Protein AF-0000000066033366 (afdb_homodimer)

Organism: Dictyostelium discoideum (NCBI:txid44689)

Structure (mmCIF, N/CA/C/O backbone):
data_AF-0000000066033366-model_v1
#
loop_
_entity.id
_entity.type
_entity.pdbx_description
1 polymer 'Probable NADH dehydrogenase'
#
loop_
_atom_site.group_PDB
_atom_site.id
_atom_site.type_symbol
_atom_site.label_atom_id
_atom_site.label_alt_id
_atom_site.label_comp_id
_atom_site.label_asym_id
_atom_site.label_entity_id
_atom_site.label_seq_id
_atom_site.pdbx_PDB_ins_code
_atom_site.Cartn_x
_atom_site.Cartn_y
_atom_site.Cartn_z
_atom_site.occupancy
_atom_site.B_iso_or_equiv
_atom_site.auth_seq_id
_atom_site.auth_comp_id
_atom_site.auth_asym_id
_atom_site.auth_atom_id
_atom_site.pdbx_PDB_model_num
ATOM 1 N N . MET A 1 1 ? -33.656 2.701 -16.516 1 27.8 1 MET A N 1
ATOM 2 C CA . MET A 1 1 ? -33.656 1.244 -16.594 1 27.8 1 MET A CA 1
ATOM 3 C C . MET A 1 1 ? -32.719 0.767 -17.719 1 27.8 1 MET A C 1
ATOM 5 O O . MET A 1 1 ? -32.031 -0.245 -17.562 1 27.8 1 MET A O 1
ATOM 9 N N . GLY A 1 2 ? -32.719 1.562 -18.812 1 31.2 2 GLY A N 1
ATOM 10 C CA . GLY A 1 2 ? -32.094 1.207 -20.078 1 31.2 2 GLY A CA 1
ATOM 11 C C . GLY A 1 2 ? -30.578 1.341 -20.062 1 31.2 2 GLY A C 1
ATOM 12 O O . GLY A 1 2 ? -29.859 0.502 -20.609 1 31.2 2 GLY A O 1
ATOM 13 N N . LEU A 1 3 ? -30.109 2.482 -19.453 1 29 3 LEU A N 1
ATOM 14 C CA . LEU A 1 3 ? -28.688 2.742 -19.562 1 29 3 LEU A CA 1
ATOM 15 C C . LEU A 1 3 ? -27.891 1.875 -18.578 1 29 3 LEU A C 1
ATOM 17 O O . LEU A 1 3 ? -26.703 1.666 -18.766 1 29 3 LEU A O 1
ATOM 21 N N . LYS A 1 4 ? -28.438 1.507 -17.406 1 32.84 4 LYS A N 1
ATOM 22 C CA . LYS A 1 4 ? -27.797 0.606 -16.453 1 32.84 4 LYS A CA 1
ATOM 23 C C . LYS A 1 4 ? -27.469 -0.74 -17.094 1 32.84 4 LYS A C 1
ATOM 25 O O . LYS A 1 4 ? -26.406 -1.315 -16.844 1 32.84 4 LYS A O 1
ATOM 30 N N . ASN A 1 5 ? -28.469 -1.211 -17.891 1 34.91 5 ASN A N 1
ATOM 31 C CA . ASN A 1 5 ? -28.297 -2.461 -18.625 1 34.91 5 ASN A CA 1
ATOM 32 C C . ASN A 1 5 ? -27.188 -2.346 -19.672 1 34.91 5 ASN A C 1
ATOM 34 O O . ASN A 1 5 ? -26.547 -3.342 -20.016 1 34.91 5 ASN A O 1
ATOM 38 N N . LEU A 1 6 ? -27.016 -1.072 -20.125 1 34.34 6 LEU A N 1
ATOM 39 C CA . LEU A 1 6 ? -26.031 -0.944 -21.188 1 34.34 6 LEU A CA 1
ATOM 40 C C . LEU A 1 6 ? -24.609 -1.024 -20.625 1 34.34 6 LEU A C 1
ATOM 42 O O . LEU A 1 6 ? -23.734 -1.661 -21.234 1 34.34 6 LEU A O 1
ATOM 46 N N . ILE A 1 7 ? -24.359 -0.385 -19.469 1 34.12 7 ILE A N 1
ATOM 47 C CA . ILE A 1 7 ? -23.016 -0.358 -18.906 1 34.12 7 ILE A CA 1
ATOM 48 C C . ILE A 1 7 ? -22.688 -1.713 -18.281 1 34.12 7 ILE A C 1
ATOM 50 O O . ILE A 1 7 ? -21.578 -2.232 -18.469 1 34.12 7 ILE A O 1
ATOM 54 N N . ILE A 1 8 ? -23.578 -2.348 -17.594 1 35.66 8 ILE A N 1
ATOM 55 C CA . ILE A 1 8 ? -23.391 -3.715 -17.125 1 35.66 8 ILE A CA 1
ATOM 56 C C . ILE A 1 8 ? -23.234 -4.652 -18.312 1 35.66 8 ILE A C 1
ATOM 58 O O . ILE A 1 8 ? -22.375 -5.539 -18.312 1 35.66 8 ILE A O 1
ATOM 62 N N . ARG A 1 9 ? -23.953 -4.508 -19.422 1 36.94 9 ARG A N 1
ATOM 63 C CA . ARG A 1 9 ? -23.875 -5.258 -20.672 1 36.94 9 ARG A CA 1
ATOM 64 C C . ARG A 1 9 ? -22.562 -4.961 -21.391 1 36.94 9 ARG A C 1
ATOM 66 O O . ARG A 1 9 ? -21.984 -5.848 -22.031 1 36.94 9 ARG A O 1
ATOM 73 N N . GLY A 1 10 ? -22.125 -3.695 -21.297 1 33.28 10 GLY A N 1
ATOM 74 C CA . GLY A 1 10 ? -20.859 -3.369 -21.922 1 33.28 10 GLY A CA 1
ATOM 75 C C . GLY A 1 10 ? -19.672 -3.979 -21.203 1 33.28 10 GLY A C 1
ATOM 76 O O . GLY A 1 10 ? -18.734 -4.461 -21.844 1 33.28 10 GLY A O 1
ATOM 77 N N . ARG A 1 11 ? -19.609 -3.932 -19.906 1 36.16 11 ARG A N 1
ATOM 78 C CA . ARG A 1 11 ? -18.562 -4.625 -19.156 1 36.16 11 ARG A CA 1
ATOM 79 C C . ARG A 1 11 ? -18.641 -6.133 -19.375 1 36.16 11 ARG A C 1
ATOM 81 O O . ARG A 1 11 ? -17.609 -6.797 -19.547 1 36.16 11 ARG A O 1
ATOM 88 N N . ASN A 1 12 ? -19.859 -6.672 -19.281 1 35.44 12 ASN A N 1
ATOM 89 C CA . ASN A 1 12 ? -20.094 -8.047 -19.719 1 35.44 12 ASN A CA 1
ATOM 90 C C . ASN A 1 12 ? -19.828 -8.211 -21.219 1 35.44 12 ASN A C 1
ATOM 92 O O . ASN A 1 12 ? -19.422 -9.289 -21.656 1 35.44 12 ASN A O 1
ATOM 96 N N . TYR A 1 13 ? -20.172 -7.242 -22.047 1 33.5 13 TYR A N 1
ATOM 97 C CA . TYR A 1 13 ? -19.984 -7.344 -23.5 1 33.5 13 TYR A CA 1
ATOM 98 C C . TYR A 1 13 ? -18.5 -7.395 -23.844 1 33.5 13 TYR A C 1
ATOM 100 O O . TYR A 1 13 ? -18.078 -8.195 -24.688 1 33.5 13 TYR A O 1
ATOM 108 N N . ILE A 1 14 ? -17.656 -6.496 -23.312 1 34.25 14 ILE A N 1
ATOM 109 C CA . ILE A 1 14 ? -16.234 -6.625 -23.641 1 34.25 14 ILE A CA 1
ATOM 110 C C . ILE A 1 14 ? -15.672 -7.898 -23.016 1 34.25 14 ILE A C 1
ATOM 112 O O . ILE A 1 14 ? -14.953 -8.656 -23.672 1 34.25 14 ILE A O 1
ATOM 116 N N . SER A 1 15 ? -15.984 -8.164 -21.812 1 33.09 15 SER A N 1
ATOM 117 C CA . SER A 1 15 ? -15.648 -9.461 -21.234 1 33.09 15 SER A CA 1
ATOM 118 C C . SER A 1 15 ? -16.531 -10.57 -21.812 1 33.09 15 SER A C 1
ATOM 120 O O . SER A 1 15 ? -16.047 -11.648 -22.141 1 33.09 15 SER A O 1
ATOM 122 N N . ASP A 1 16 ? -17.828 -10.328 -22.031 1 33.91 16 ASP A N 1
ATOM 123 C CA . ASP A 1 16 ? -18.75 -11.305 -22.594 1 33.91 16 ASP A CA 1
ATOM 124 C C . ASP A 1 16 ? -18.438 -11.555 -24.078 1 33.91 16 ASP A C 1
ATOM 126 O O . ASP A 1 16 ? -18.594 -12.672 -24.562 1 33.91 16 ASP A O 1
ATOM 130 N N . HIS A 1 17 ? -18.359 -10.531 -24.938 1 34.75 17 HIS A N 1
ATOM 131 C CA . HIS A 1 17 ? -18.109 -10.867 -26.328 1 34.75 17 HIS A CA 1
ATOM 132 C C . HIS A 1 17 ? -16.891 -11.758 -26.484 1 34.75 17 HIS A C 1
ATOM 134 O O . HIS A 1 17 ? -16.828 -12.602 -27.391 1 34.75 17 HIS A O 1
ATOM 140 N N . LEU A 1 18 ? -15.828 -11.516 -25.703 1 32.66 18 LEU A N 1
ATOM 141 C CA . LEU A 1 18 ? -14.75 -12.492 -25.797 1 32.66 18 LEU A CA 1
ATOM 142 C C . LEU A 1 18 ? -15.109 -13.773 -25.047 1 32.66 18 LEU A C 1
ATOM 144 O O . LEU A 1 18 ? -14.836 -14.875 -25.547 1 32.66 18 LEU A O 1
ATOM 148 N N . THR A 1 19 ? -15.844 -13.586 -23.859 1 33.22 19 THR A N 1
ATOM 149 C CA . THR A 1 19 ? -16.016 -14.781 -23.031 1 33.22 19 THR A CA 1
ATOM 150 C C . THR A 1 19 ? -17.391 -15.391 -23.25 1 33.22 19 THR A C 1
ATOM 152 O O . THR A 1 19 ? -17.594 -16.578 -22.969 1 33.22 19 THR A O 1
ATOM 155 N N . LYS A 1 20 ? -18.453 -14.672 -23.688 1 38.19 20 LYS A N 1
ATOM 156 C CA . LYS A 1 20 ? -19.781 -15.266 -23.734 1 38.19 20 LYS A CA 1
ATOM 157 C C . LYS A 1 20 ? -19.891 -16.312 -24.844 1 38.19 20 LYS A C 1
ATOM 159 O O . LYS A 1 20 ? -20.531 -17.359 -24.672 1 38.19 20 LYS A O 1
ATOM 164 N N . SER A 1 21 ? -19.312 -15.828 -25.969 1 37.25 21 SER A N 1
ATOM 165 C CA . SER A 1 21 ? -19.484 -16.797 -27.047 1 37.25 21 SER A CA 1
ATOM 166 C C . SER A 1 21 ? -18.844 -18.141 -26.688 1 37.25 21 SER A C 1
ATOM 168 O O . SER A 1 21 ? -19.406 -19.188 -27 1 37.25 21 SER A O 1
ATOM 170 N N . SER A 1 22 ? -17.734 -18.062 -25.906 1 34.31 22 SER A N 1
ATOM 171 C CA . SER A 1 22 ? -17.031 -19.297 -25.641 1 34.31 22 SER A CA 1
ATOM 172 C C . SER A 1 22 ? -17.672 -20.078 -24.5 1 34.31 22 SER A C 1
ATOM 174 O O . SER A 1 22 ? -17.703 -21.312 -24.531 1 34.31 22 SER A O 1
ATOM 176 N N . LEU A 1 23 ? -18.344 -19.344 -23.578 1 33.72 23 LEU A N 1
ATOM 177 C CA . LEU A 1 23 ? -18.984 -20.031 -22.469 1 33.72 23 LEU A CA 1
ATOM 178 C C . LEU A 1 23 ? -20.266 -20.734 -22.906 1 33.72 23 LEU A C 1
ATOM 180 O O . LEU A 1 23 ? -20.516 -21.875 -22.531 1 33.72 23 LEU A O 1
ATOM 184 N N . GLU A 1 24 ? -21.203 -19.969 -23.594 1 37.03 24 GLU A N 1
ATOM 185 C CA . GLU A 1 24 ? -22.406 -20.641 -24.094 1 37.03 24 GLU A CA 1
ATOM 186 C C . GLU A 1 24 ? -22.062 -21.859 -24.938 1 37.03 24 GLU A C 1
ATOM 188 O O . GLU A 1 24 ? -22.703 -22.906 -24.828 1 37.03 24 GLU A O 1
ATOM 193 N N . LYS A 1 25 ? -20.953 -21.703 -25.641 1 42 25 LYS A N 1
ATOM 194 C CA . LYS A 1 25 ? -20.484 -22.828 -26.469 1 42 25 LYS A CA 1
ATOM 195 C C . LYS A 1 25 ? -19.906 -23.938 -25.609 1 42 25 LYS A C 1
ATOM 197 O O . LYS A 1 25 ? -20.031 -25.125 -25.938 1 42 25 LYS A O 1
ATOM 202 N N . ALA A 1 26 ? -19.391 -23.422 -24.438 1 39.75 26 ALA A N 1
ATOM 203 C CA . ALA A 1 26 ? -18.844 -24.422 -23.516 1 39.75 26 ALA A CA 1
ATOM 204 C C . ALA A 1 26 ? -19.953 -25.141 -22.766 1 39.75 26 ALA A C 1
ATOM 206 O O . ALA A 1 26 ? -19.906 -26.359 -22.578 1 39.75 26 ALA A O 1
ATOM 207 N N . ILE A 1 27 ? -20.969 -24.344 -22.25 1 43.62 27 ILE A N 1
ATOM 208 C CA . ILE A 1 27 ? -22.141 -24.938 -21.609 1 43.62 27 ILE A CA 1
ATOM 209 C C . ILE A 1 27 ? -22.859 -25.844 -22.594 1 43.62 27 ILE A C 1
ATOM 211 O O . ILE A 1 27 ? -23.234 -26.969 -22.266 1 43.62 27 ILE A O 1
ATOM 215 N N . ILE A 1 28 ? -23.109 -25.266 -23.719 1 43.34 28 ILE A N 1
ATOM 216 C CA . ILE A 1 28 ? -23.797 -26.047 -24.75 1 43.34 28 ILE A CA 1
ATOM 217 C C . ILE A 1 28 ? -22.969 -27.281 -25.094 1 43.34 28 ILE A C 1
ATOM 219 O O . ILE A 1 28 ? -23.516 -28.375 -25.25 1 43.34 28 ILE A O 1
ATOM 223 N N . ARG A 1 29 ? -21.656 -27.125 -25.094 1 40.62 29 ARG A N 1
ATOM 224 C CA . ARG A 1 29 ? -20.812 -28.297 -25.375 1 40.62 29 ARG A CA 1
ATOM 225 C C . ARG A 1 29 ? -20.859 -29.297 -24.234 1 40.62 29 ARG A C 1
ATOM 227 O O . ARG A 1 29 ? -20.859 -30.5 -24.469 1 40.62 29 ARG A O 1
ATOM 234 N N . ARG A 1 30 ? -20.969 -28.797 -23.047 1 42.28 30 ARG A N 1
ATOM 235 C CA . ARG A 1 30 ? -21.125 -29.703 -21.906 1 42.28 30 ARG A CA 1
ATOM 236 C C . ARG A 1 30 ? -22.484 -30.391 -21.938 1 42.28 30 ARG A C 1
ATOM 238 O O . ARG A 1 30 ? -22.594 -31.578 -21.594 1 42.28 30 ARG A O 1
ATOM 245 N N . GLN A 1 31 ? -23.547 -29.641 -22.109 1 41.34 31 GLN A N 1
ATOM 246 C CA . GLN A 1 31 ? -24.875 -30.234 -22.156 1 41.34 31 GLN A CA 1
ATOM 247 C C . GLN A 1 31 ? -24.969 -31.25 -23.297 1 41.34 31 GLN A C 1
ATOM 249 O O . GLN A 1 31 ? -25.688 -32.25 -23.172 1 41.34 31 GLN A O 1
ATOM 254 N N . LYS A 1 32 ? -24.562 -30.953 -24.469 1 38.38 32 LYS A N 1
ATOM 255 C CA . LYS A 1 32 ? -24.797 -31.906 -25.562 1 38.38 32 LYS A CA 1
ATOM 256 C C . LYS A 1 32 ? -24.016 -33.188 -25.312 1 38.38 32 LYS A C 1
ATOM 258 O O . LYS A 1 32 ? -24.234 -34.188 -26 1 38.38 32 LYS A O 1
ATOM 263 N N . ARG A 1 33 ? -22.688 -33.156 -24.906 1 38.88 33 ARG A N 1
ATOM 264 C CA . ARG A 1 33 ? -22.078 -34.469 -24.797 1 38.88 33 ARG A CA 1
ATOM 265 C C . ARG A 1 33 ? -22.688 -35.25 -23.625 1 38.88 33 ARG A C 1
ATOM 267 O O . ARG A 1 33 ? -22.719 -34.75 -22.5 1 38.88 33 ARG A O 1
ATOM 274 N N . GLY A 1 34 ? -23.844 -35.812 -23.562 1 37.66 34 GLY A N 1
ATOM 275 C CA . GLY A 1 34 ? -24.594 -36.781 -22.781 1 37.66 34 GLY A CA 1
ATOM 276 C C . GLY A 1 34 ? -23.781 -37.406 -21.656 1 37.66 34 GLY A C 1
ATOM 277 O O . GLY A 1 34 ? -24.344 -37.969 -20.719 1 37.66 34 GLY A O 1
ATOM 278 N N . LYS A 1 35 ? -22.672 -38.219 -21.984 1 39.47 35 LYS A N 1
ATOM 279 C CA . LYS A 1 35 ? -21.953 -38.969 -20.969 1 39.47 35 LYS A CA 1
ATOM 280 C C . LYS A 1 35 ? -21.266 -38.062 -19.984 1 39.47 35 LYS A C 1
ATOM 282 O O . LYS A 1 35 ? -20.469 -37.188 -20.375 1 39.47 35 LYS A O 1
ATOM 287 N N . VAL A 1 36 ? -21.75 -37.719 -18.844 1 43.56 36 VAL A N 1
ATOM 288 C CA . VAL A 1 36 ? -21.219 -36.969 -17.734 1 43.56 36 VAL A CA 1
ATOM 289 C C . VAL A 1 36 ? -19.75 -37.312 -17.531 1 43.56 36 VAL A C 1
ATOM 291 O O . VAL A 1 36 ? -19.422 -38.375 -16.984 1 43.56 36 VAL A O 1
ATOM 294 N N . ILE A 1 37 ? -18.875 -37.375 -18.422 1 47.97 37 ILE A N 1
ATOM 295 C CA . ILE A 1 37 ? -17.453 -37.656 -18.188 1 47.97 37 ILE A CA 1
ATOM 296 C C . ILE A 1 37 ? -16.969 -36.844 -17 1 47.97 37 ILE A C 1
ATOM 298 O O . ILE A 1 37 ? -17.125 -35.625 -16.953 1 47.97 37 ILE A O 1
ATOM 302 N N . GLU A 1 38 ? -16.906 -37.469 -15.75 1 65.62 38 GLU A N 1
ATOM 303 C CA . GLU A 1 38 ? -16.359 -36.875 -14.523 1 65.62 38 GLU A CA 1
ATOM 304 C C . GLU A 1 38 ? -15.031 -36.188 -14.781 1 65.62 38 GLU A C 1
ATOM 306 O O . GLU A 1 38 ? -14.102 -36.781 -15.32 1 65.62 38 GLU A O 1
ATOM 311 N N . ASN A 1 39 ? -14.883 -34.906 -14.734 1 84.12 39 ASN A N 1
ATOM 312 C CA . ASN A 1 39 ? -13.68 -34.094 -14.93 1 84.12 39 ASN A CA 1
ATOM 313 C C . ASN A 1 39 ? -12.547 -34.562 -14.023 1 84.12 39 ASN A C 1
ATOM 315 O O . ASN A 1 39 ? -12.781 -34.969 -12.883 1 84.12 39 ASN A O 1
ATOM 319 N N . GLU A 1 40 ? -11.359 -34.75 -14.625 1 94.12 40 GLU A N 1
ATOM 320 C CA . GLU A 1 40 ? -10.156 -35.094 -13.867 1 94.12 40 GLU A CA 1
ATOM 321 C C . GLU A 1 40 ? -9.781 -33.969 -12.906 1 94.12 40 GLU A C 1
ATOM 323 O O . GLU A 1 40 ? -9.734 -32.781 -13.289 1 94.12 40 GLU A O 1
ATOM 328 N N . LYS A 1 41 ? -9.539 -34.375 -11.664 1 97.38 41 LYS A N 1
ATOM 329 C CA . LYS A 1 41 ? -9.109 -33.406 -10.664 1 97.38 41 LYS A CA 1
ATOM 330 C C . LYS A 1 41 ? -7.66 -33 -10.891 1 97.38 41 LYS A C 1
ATOM 332 O O . LYS A 1 41 ? -6.742 -33.812 -10.742 1 97.38 41 LYS A O 1
ATOM 337 N N . LEU A 1 42 ? -7.52 -31.766 -11.258 1 98.25 42 LEU A N 1
ATOM 338 C CA . LEU A 1 42 ? -6.195 -31.203 -11.492 1 98.25 42 LEU A CA 1
ATOM 339 C C . LEU A 1 42 ? -5.848 -30.172 -10.422 1 98.25 42 LEU A C 1
ATOM 341 O O . LEU A 1 42 ? -6.531 -29.156 -10.297 1 98.25 42 LEU A O 1
ATOM 345 N N . ILE A 1 43 ? -4.801 -30.406 -9.617 1 98.69 43 ILE A N 1
ATOM 346 C CA . ILE A 1 43 ? -4.32 -29.438 -8.633 1 98.69 43 ILE A CA 1
ATOM 347 C C . ILE A 1 43 ? -3.061 -28.75 -9.156 1 98.69 43 ILE A C 1
ATOM 349 O O . ILE A 1 43 ? -2.133 -29.406 -9.633 1 98.69 43 ILE A O 1
ATOM 353 N N . ILE A 1 44 ? -3.064 -27.469 -9.164 1 98.81 44 ILE A N 1
ATOM 354 C CA . ILE A 1 44 ? -1.926 -26.625 -9.531 1 98.81 44 ILE A CA 1
ATOM 355 C C . ILE A 1 44 ? -1.376 -25.938 -8.281 1 98.81 44 ILE A C 1
ATOM 357 O O . ILE A 1 44 ? -2.105 -25.234 -7.59 1 98.81 44 ILE A O 1
ATOM 361 N N . LEU A 1 45 ? -0.09 -26.141 -7.984 1 98.75 45 LEU A N 1
ATOM 362 C CA . LEU A 1 45 ? 0.535 -25.516 -6.82 1 98.75 45 LEU A CA 1
ATOM 363 C C . LEU A 1 45 ? 1.335 -24.281 -7.227 1 98.75 45 LEU A C 1
ATOM 365 O O . LEU A 1 45 ? 2.23 -24.375 -8.07 1 98.75 45 LEU A O 1
ATOM 369 N N . GLY A 1 46 ? 1.021 -23.125 -6.566 1 98.19 46 GLY A N 1
ATOM 370 C CA . GLY A 1 46 ? 1.729 -21.891 -6.824 1 98.19 46 GLY A CA 1
ATOM 371 C C . GLY A 1 46 ? 1.012 -20.984 -7.812 1 98.19 46 GLY A C 1
ATOM 372 O O . GLY A 1 46 ? 0.131 -21.438 -8.547 1 98.19 46 GLY A O 1
ATOM 373 N N . CYS A 1 47 ? 1.413 -19.703 -7.812 1 97.88 47 CYS A N 1
ATOM 374 C CA . CYS A 1 47 ? 0.821 -18.75 -8.75 1 97.88 47 CYS A CA 1
ATOM 375 C C . CYS A 1 47 ? 1.893 -17.875 -9.383 1 97.88 47 CYS A C 1
ATOM 377 O O . CYS A 1 47 ? 1.611 -16.766 -9.812 1 97.88 47 CYS A O 1
ATOM 379 N N . GLY A 1 48 ? 3.131 -18.359 -9.398 1 97.75 48 GLY A N 1
ATOM 380 C CA . GLY A 1 48 ? 4.215 -17.656 -10.062 1 97.75 48 GLY A CA 1
ATOM 381 C C . GLY A 1 48 ? 4.176 -17.781 -11.578 1 97.75 48 GLY A C 1
ATOM 382 O O . GLY A 1 48 ? 3.133 -18.109 -12.148 1 97.75 48 GLY A O 1
ATOM 383 N N . TRP A 1 49 ? 5.266 -17.547 -12.219 1 97.88 49 TRP A N 1
ATOM 384 C CA . TRP A 1 49 ? 5.355 -17.453 -13.672 1 97.88 49 TRP A CA 1
ATOM 385 C C . TRP A 1 49 ? 4.863 -18.75 -14.32 1 97.88 49 TRP A C 1
ATOM 387 O O . TRP A 1 49 ? 4.102 -18.703 -15.289 1 97.88 49 TRP A O 1
ATOM 397 N N . GLY A 1 50 ? 5.305 -19.844 -13.805 1 98.44 50 GLY A N 1
ATOM 398 C CA . GLY A 1 50 ? 4.91 -21.125 -14.375 1 98.44 50 GLY A CA 1
ATOM 399 C C . GLY A 1 50 ? 3.43 -21.406 -14.227 1 98.44 50 GLY A C 1
ATOM 400 O O . GLY A 1 50 ? 2.709 -21.516 -15.227 1 98.44 50 GLY A O 1
ATOM 401 N N . SER A 1 51 ? 2.949 -21.422 -13.031 1 98.62 51 SER A N 1
ATOM 402 C CA . SER A 1 51 ? 1.565 -21.781 -12.742 1 98.62 51 SER A CA 1
ATOM 403 C C . SER A 1 51 ? 0.594 -20.781 -13.359 1 98.62 51 SER A C 1
ATOM 405 O O . SER A 1 51 ? -0.478 -21.156 -13.836 1 98.62 51 SER A O 1
ATOM 407 N N . TYR A 1 52 ? 0.979 -19.531 -13.297 1 97.94 52 TYR A N 1
ATOM 408 C CA . TYR A 1 52 ? 0.185 -18.5 -13.938 1 97.94 52 TYR A CA 1
ATOM 409 C C . TYR A 1 52 ? 0.035 -18.766 -15.43 1 97.94 52 TYR A C 1
ATOM 411 O O . TYR A 1 52 ? -1.079 -18.75 -15.961 1 97.94 52 TYR A O 1
ATOM 419 N N . SER A 1 53 ? 1.105 -19.047 -16.141 1 98.06 53 SER A N 1
ATOM 420 C CA . SER A 1 53 ? 1.102 -19.297 -17.578 1 98.06 53 SER A CA 1
ATOM 421 C C . SER A 1 53 ? 0.356 -20.594 -17.906 1 98.06 53 SER A C 1
ATOM 423 O O . SER A 1 53 ? -0.374 -20.656 -18.906 1 98.06 53 SER A O 1
ATOM 425 N N . PHE A 1 54 ? 0.53 -21.609 -17.094 1 98.56 54 PHE A N 1
ATOM 426 C CA . PHE A 1 54 ? -0.162 -22.891 -17.281 1 98.56 54 PHE A CA 1
ATOM 427 C C . PHE A 1 54 ? -1.672 -22.688 -17.203 1 98.56 54 PHE A C 1
ATOM 429 O O . PHE A 1 54 ? -2.402 -23.094 -18.109 1 98.56 54 PHE A O 1
ATOM 436 N N . LEU A 1 55 ? -2.105 -22 -16.141 1 98 55 LEU A N 1
ATOM 437 C CA . LEU A 1 55 ? -3.527 -21.766 -15.914 1 98 55 LEU A CA 1
ATOM 438 C C . LEU A 1 55 ? -4.129 -20.969 -17.062 1 98 55 LEU A C 1
ATOM 440 O O . LEU A 1 55 ? -5.23 -21.266 -17.531 1 98 55 LEU A O 1
ATOM 444 N N . LYS A 1 56 ? -3.449 -20 -17.516 1 96.19 56 LYS A N 1
ATOM 445 C CA . LYS A 1 56 ? -3.93 -19.109 -18.562 1 96.19 56 LYS A CA 1
ATOM 446 C C . LYS A 1 56 ? -4.09 -19.859 -19.891 1 96.19 56 LYS A C 1
ATOM 448 O O . LYS A 1 56 ? -4.965 -19.516 -20.703 1 96.19 56 LYS A O 1
ATOM 453 N N . ASN A 1 57 ? -3.314 -20.875 -20.156 1 96.94 57 ASN A N 1
ATOM 454 C CA . ASN A 1 57 ? -3.264 -21.484 -21.484 1 96.94 57 ASN A CA 1
ATOM 455 C C . ASN A 1 57 ? -3.934 -22.859 -21.484 1 96.94 57 ASN A C 1
ATOM 457 O O . ASN A 1 57 ? -4.07 -23.484 -22.531 1 96.94 57 ASN A O 1
ATOM 461 N N . LEU A 1 58 ? -4.367 -23.312 -20.328 1 97.19 58 LEU A N 1
ATOM 462 C CA . LEU A 1 58 ? -4.988 -24.625 -20.219 1 97.19 58 LEU A CA 1
ATOM 463 C C . LEU A 1 58 ? -6.457 -24.578 -20.609 1 97.19 58 LEU A C 1
ATOM 465 O O . LEU A 1 58 ? -7.172 -23.641 -20.25 1 97.19 58 LEU A O 1
ATOM 469 N N . ASN A 1 59 ? -6.82 -25.578 -21.344 1 92.81 59 ASN A N 1
ATOM 470 C CA . ASN A 1 59 ? -8.25 -25.766 -21.578 1 92.81 59 ASN A CA 1
ATOM 471 C C . ASN A 1 59 ? -8.938 -26.375 -20.359 1 92.81 59 ASN A C 1
ATOM 473 O O . ASN A 1 59 ? -8.43 -27.344 -19.781 1 92.81 59 ASN A O 1
ATOM 477 N N . SER A 1 60 ? -10.047 -25.844 -19.969 1 86.25 60 SER A N 1
ATOM 478 C CA . SER A 1 60 ? -10.68 -26.25 -18.719 1 86.25 60 SER A CA 1
ATOM 479 C C . SER A 1 60 ? -11.781 -27.281 -18.953 1 86.25 60 SER A C 1
ATOM 481 O O . SER A 1 60 ? -12.461 -27.703 -18.016 1 86.25 60 SER A O 1
ATOM 483 N N . ILE A 1 61 ? -11.945 -27.828 -20.016 1 86 61 ILE A N 1
ATOM 484 C CA . ILE A 1 61 ? -13.086 -28.688 -20.359 1 86 61 ILE A CA 1
ATOM 485 C C . ILE A 1 61 ? -12.938 -30.031 -19.656 1 86 61 ILE A C 1
ATOM 487 O O . ILE A 1 61 ? -13.898 -30.547 -19.094 1 86 61 ILE A O 1
ATOM 491 N N . LYS A 1 62 ? -11.82 -30.547 -19.609 1 89.94 62 LYS A N 1
ATOM 492 C CA . LYS A 1 62 ? -11.594 -31.906 -19.125 1 89.94 62 LYS A CA 1
ATOM 493 C C . LYS A 1 62 ? -11.211 -31.891 -17.656 1 89.94 62 LYS A C 1
ATOM 495 O O . LYS A 1 62 ? -11.172 -32.938 -17.016 1 89.94 62 LYS A O 1
ATOM 500 N N . TYR A 1 63 ? -10.984 -30.719 -17.156 1 94.69 63 TYR A N 1
ATOM 501 C CA . TYR A 1 63 ? -10.352 -30.703 -15.844 1 94.69 63 TYR A CA 1
ATOM 502 C C . TYR A 1 63 ? -11.195 -29.906 -14.852 1 94.69 63 TYR A C 1
ATOM 504 O O . TYR A 1 63 ? -11.781 -28.891 -15.203 1 94.69 63 TYR A O 1
ATOM 512 N N . ASP A 1 64 ? -11.266 -30.484 -13.656 1 95.94 64 ASP A N 1
ATOM 513 C CA . ASP A 1 64 ? -11.648 -29.719 -12.461 1 95.94 64 ASP A CA 1
ATOM 514 C C . ASP A 1 64 ? -10.422 -29.109 -11.781 1 95.94 64 ASP A C 1
ATOM 516 O O . ASP A 1 64 ? -9.742 -29.781 -11.008 1 95.94 64 ASP A O 1
ATOM 520 N N . ILE A 1 65 ? -10.227 -27.859 -12.078 1 97.56 65 ILE A N 1
ATOM 521 C CA . ILE A 1 65 ? -8.953 -27.219 -11.773 1 97.56 65 ILE A CA 1
ATOM 522 C C . ILE A 1 65 ? -9.023 -26.547 -10.406 1 97.56 65 ILE A C 1
ATOM 524 O O . ILE A 1 65 ? -9.953 -25.781 -10.125 1 97.56 65 ILE A O 1
ATOM 528 N N . THR A 1 66 ? -8.062 -26.828 -9.547 1 97.56 66 THR A N 1
ATOM 529 C CA . THR A 1 66 ? -7.871 -26.125 -8.281 1 97.56 66 THR A CA 1
ATOM 530 C C . THR A 1 66 ? -6.453 -25.578 -8.172 1 97.56 66 THR A C 1
ATOM 532 O O . THR A 1 66 ? -5.48 -26.328 -8.289 1 97.56 66 THR A O 1
ATOM 535 N N . VAL A 1 67 ? -6.375 -24.281 -7.973 1 98.25 67 VAL A N 1
ATOM 536 C CA . VAL A 1 67 ? -5.09 -23.625 -7.742 1 98.25 67 VAL A CA 1
ATOM 537 C C . VAL A 1 67 ? -4.902 -23.375 -6.246 1 98.25 67 VAL A C 1
ATOM 539 O O . VAL A 1 67 ? -5.785 -22.828 -5.586 1 98.25 67 VAL A O 1
ATOM 542 N N . ILE A 1 68 ? -3.764 -23.797 -5.707 1 97.94 68 ILE A N 1
ATOM 543 C CA . ILE A 1 68 ? -3.455 -23.578 -4.297 1 97.94 68 ILE A CA 1
ATOM 544 C C . ILE A 1 68 ? -2.176 -22.766 -4.16 1 97.94 68 ILE A C 1
ATOM 546 O O . ILE A 1 68 ? -1.123 -23.156 -4.672 1 97.94 68 ILE A O 1
ATOM 550 N N . SER A 1 69 ? -2.246 -21.703 -3.512 1 97.56 69 SER A N 1
ATOM 551 C CA . SER A 1 69 ? -1.096 -20.828 -3.271 1 97.56 69 SER A CA 1
ATOM 552 C C . SER A 1 69 ? -1.313 -19.953 -2.047 1 97.56 69 SER A C 1
ATOM 554 O O . SER A 1 69 ? -2.42 -19.453 -1.821 1 97.56 69 SER A O 1
ATOM 556 N N . PRO A 1 70 ? -0.259 -19.719 -1.285 1 95.69 70 PRO A N 1
ATOM 557 C CA . PRO A 1 70 ? -0.41 -18.812 -0.152 1 95.69 70 PRO A CA 1
ATOM 558 C C . PRO A 1 70 ? -0.52 -17.344 -0.583 1 95.69 70 PRO A C 1
ATOM 560 O O . PRO A 1 70 ? -1.079 -16.531 0.147 1 95.69 70 PRO A O 1
ATOM 563 N N . ARG A 1 71 ? 0.032 -17.031 -1.631 1 95.19 71 ARG A N 1
ATOM 564 C CA . ARG A 1 71 ? -0.103 -15.695 -2.219 1 95.19 71 ARG A CA 1
ATOM 565 C C . ARG A 1 71 ? -1.268 -15.648 -3.201 1 95.19 71 ARG A C 1
ATOM 567 O O . ARG A 1 71 ? -1.412 -16.531 -4.043 1 95.19 71 ARG A O 1
ATOM 574 N N . ASN A 1 72 ? -2.02 -14.57 -3.246 1 97 72 ASN A N 1
ATOM 575 C CA . ASN A 1 72 ? -3.258 -14.57 -4.02 1 97 72 ASN A CA 1
ATOM 576 C C . ASN A 1 72 ? -3.105 -13.789 -5.316 1 97 72 ASN A C 1
ATOM 578 O O . ASN A 1 72 ? -4.098 -13.328 -5.891 1 97 72 ASN A O 1
ATOM 582 N N . HIS A 1 73 ? -1.868 -13.57 -5.734 1 97.94 73 HIS A N 1
ATOM 583 C CA . HIS A 1 73 ? -1.677 -12.82 -6.969 1 97.94 73 HIS A CA 1
ATOM 584 C C . HIS A 1 73 ? -0.403 -13.25 -7.688 1 97.94 73 HIS A C 1
ATOM 586 O O . HIS A 1 73 ? 0.563 -13.672 -7.047 1 97.94 73 HIS A O 1
ATOM 592 N N . PHE A 1 74 ? -0.469 -13.234 -8.977 1 98.06 74 PHE A N 1
ATOM 593 C CA . PHE A 1 74 ? 0.73 -13.289 -9.805 1 98.06 74 PHE A CA 1
ATOM 594 C C . PHE A 1 74 ? 1.491 -11.977 -9.742 1 98.06 74 PHE A C 1
ATOM 596 O O . PHE A 1 74 ? 0.883 -10.898 -9.734 1 98.06 74 PHE A O 1
ATOM 603 N N . LEU A 1 75 ? 2.752 -12.07 -9.688 1 97.69 75 LEU A N 1
ATOM 604 C CA . LEU A 1 75 ? 3.613 -10.898 -9.633 1 97.69 75 LEU A CA 1
ATOM 605 C C . LEU A 1 75 ? 4.543 -10.844 -10.836 1 97.69 75 LEU A C 1
ATOM 607 O O . LEU A 1 75 ? 5.23 -11.828 -11.141 1 97.69 75 LEU A O 1
ATOM 611 N N . PHE A 1 76 ? 4.484 -9.742 -11.555 1 97.88 76 PHE A N 1
ATOM 612 C CA . PHE A 1 76 ? 5.453 -9.484 -12.609 1 97.88 76 PHE A CA 1
ATOM 613 C C . PHE A 1 76 ? 6.781 -9.016 -12.031 1 97.88 76 PHE A C 1
ATOM 615 O O . PHE A 1 76 ? 7.043 -7.812 -11.953 1 97.88 76 PHE A O 1
ATOM 622 N N . THR A 1 77 ? 7.641 -9.875 -11.719 1 95.69 77 THR A N 1
ATOM 623 C CA . THR A 1 77 ? 8.789 -9.68 -10.844 1 95.69 77 THR A CA 1
ATOM 624 C C . THR A 1 77 ? 9.844 -8.812 -11.523 1 95.69 77 THR A C 1
ATOM 626 O O . THR A 1 77 ? 10.617 -8.125 -10.852 1 95.69 77 THR A O 1
ATOM 629 N N . PRO A 1 78 ? 9.961 -8.766 -12.852 1 95.19 78 PRO A N 1
ATOM 630 C CA . PRO A 1 78 ? 10.992 -7.918 -13.469 1 95.19 78 PRO A CA 1
ATOM 631 C C . PRO A 1 78 ? 10.828 -6.441 -13.117 1 95.19 78 PRO A C 1
ATOM 633 O O . PRO A 1 78 ? 11.805 -5.691 -13.133 1 95.19 78 PRO A O 1
ATOM 636 N N . LEU A 1 79 ? 9.641 -6.074 -12.797 1 97.81 79 LEU A N 1
ATOM 637 C CA . LEU A 1 79 ? 9.391 -4.664 -12.508 1 97.81 79 LEU A CA 1
ATOM 638 C C . LEU A 1 79 ? 9.258 -4.43 -11.008 1 97.81 79 LEU A C 1
ATOM 640 O O . LEU A 1 79 ? 8.875 -3.342 -10.578 1 97.81 79 LEU A O 1
ATOM 644 N N . LEU A 1 80 ? 9.562 -5.406 -10.227 1 97.94 80 LEU A N 1
ATOM 645 C CA . LEU A 1 80 ? 9.414 -5.324 -8.773 1 97.94 80 LEU A CA 1
ATOM 646 C C . LEU A 1 80 ? 10.344 -4.266 -8.195 1 97.94 80 LEU A C 1
ATOM 648 O O . LEU A 1 80 ? 9.969 -3.557 -7.254 1 97.94 80 LEU A O 1
ATOM 652 N N . THR A 1 81 ? 11.57 -4.105 -8.742 1 98.25 81 THR A N 1
ATOM 653 C CA . THR A 1 81 ? 12.539 -3.127 -8.266 1 98.25 81 THR A CA 1
ATOM 654 C C . THR A 1 81 ? 12.016 -1.707 -8.445 1 98.25 81 THR A C 1
ATOM 656 O O . THR A 1 81 ? 12.281 -0.828 -7.625 1 98.25 81 THR A O 1
ATOM 659 N N . SER A 1 82 ? 11.211 -1.518 -9.508 1 98.38 82 SER A N 1
ATOM 660 C CA . SER A 1 82 ? 10.609 -0.214 -9.766 1 98.38 82 SER A CA 1
ATOM 661 C C . SER A 1 82 ? 9.594 0.153 -8.688 1 98.38 82 SER A C 1
ATOM 663 O O . SER A 1 82 ? 9.469 1.323 -8.32 1 98.38 82 SER A O 1
ATOM 665 N N . SER A 1 83 ? 8.898 -0.826 -8.227 1 98.31 83 SER A N 1
ATOM 666 C CA . SER A 1 83 ? 7.902 -0.572 -7.191 1 98.31 83 SER A CA 1
ATOM 667 C C . SER A 1 83 ? 8.562 -0.319 -5.84 1 98.31 83 SER A C 1
ATOM 669 O O . SER A 1 83 ? 8.047 0.451 -5.027 1 98.31 83 SER A O 1
ATOM 671 N N . ALA A 1 84 ? 9.734 -0.883 -5.633 1 98.62 84 ALA A N 1
ATOM 672 C CA . ALA A 1 84 ? 10.445 -0.757 -4.359 1 98.62 84 ALA A CA 1
ATOM 673 C C . ALA A 1 84 ? 10.953 0.668 -4.152 1 98.62 84 ALA A C 1
ATOM 675 O O . ALA A 1 84 ? 11.328 1.043 -3.041 1 98.62 84 ALA A O 1
ATOM 676 N N . VAL A 1 85 ? 10.977 1.435 -5.246 1 98.62 85 VAL A N 1
ATOM 677 C CA . VAL A 1 85 ? 11.453 2.807 -5.109 1 98.62 85 VAL A CA 1
ATOM 678 C C . VAL A 1 85 ? 10.344 3.781 -5.504 1 98.62 85 VAL A C 1
ATOM 680 O O . VAL A 1 85 ? 10.578 4.988 -5.598 1 98.62 85 VAL A O 1
ATOM 683 N N . GLY A 1 86 ? 9.164 3.279 -5.852 1 98.06 86 GLY A N 1
ATOM 684 C CA . GLY A 1 86 ? 8.008 4.133 -6.055 1 98.06 86 GLY A CA 1
ATOM 685 C C . GLY A 1 86 ? 7.805 4.539 -7.504 1 98.06 86 GLY A C 1
ATOM 686 O O . GLY A 1 86 ? 6.914 5.328 -7.812 1 98.06 86 GLY A O 1
ATOM 687 N N . THR A 1 87 ? 8.617 4.012 -8.445 1 98.44 87 THR A N 1
ATOM 688 C CA . THR A 1 87 ? 8.414 4.293 -9.859 1 98.44 87 THR A CA 1
ATOM 689 C C . THR A 1 87 ? 7.066 3.742 -10.336 1 98.44 87 THR A C 1
ATOM 691 O O . THR A 1 87 ? 6.359 4.395 -11.102 1 98.44 87 THR A O 1
ATOM 694 N N . LEU A 1 88 ? 6.801 2.58 -9.883 1 98.31 88 LEU A N 1
ATOM 695 C CA . LEU A 1 88 ? 5.527 1.926 -10.164 1 98.31 88 LEU A CA 1
ATOM 696 C C . LEU A 1 88 ? 4.77 1.638 -8.867 1 98.31 88 LEU A C 1
ATOM 698 O O . LEU A 1 88 ? 5.379 1.334 -7.844 1 98.31 88 LEU A O 1
ATOM 702 N N . GLU A 1 89 ? 3.428 1.759 -8.969 1 97.75 89 GLU A N 1
ATOM 703 C CA . GLU A 1 89 ? 2.609 1.317 -7.844 1 97.75 89 GLU A CA 1
ATOM 704 C C . GLU A 1 89 ? 2.611 -0.204 -7.723 1 97.75 89 GLU A C 1
ATOM 706 O O . GLU A 1 89 ? 2.77 -0.911 -8.719 1 97.75 89 GLU A O 1
ATOM 711 N N . PHE A 1 90 ? 2.395 -0.684 -6.594 1 97.88 90 PHE A N 1
ATOM 712 C CA . PHE A 1 90 ? 2.506 -2.107 -6.297 1 97.88 90 PHE A CA 1
ATOM 713 C C . PHE A 1 90 ? 1.503 -2.91 -7.117 1 97.88 90 PHE A C 1
ATOM 715 O O . PHE A 1 90 ? 1.865 -3.906 -7.746 1 97.88 90 PHE A O 1
ATOM 722 N N . ARG A 1 91 ? 0.316 -2.5 -7.156 1 97.44 91 ARG A N 1
ATOM 723 C CA . ARG A 1 91 ? -0.752 -3.273 -7.781 1 97.44 91 ARG A CA 1
ATOM 724 C C . ARG A 1 91 ? -0.674 -3.186 -9.305 1 97.44 91 ARG A C 1
ATOM 726 O O . ARG A 1 91 ? -1.343 -3.945 -10.008 1 97.44 91 ARG A O 1
ATOM 733 N N . SER A 1 92 ? 0.177 -2.328 -9.812 1 98 92 SER A N 1
ATOM 734 C CA . SER A 1 92 ? 0.344 -2.213 -11.258 1 98 92 SER A CA 1
ATOM 735 C C . SER A 1 92 ? 1.049 -3.438 -11.828 1 98 92 SER A C 1
ATOM 737 O O . SER A 1 92 ? 0.915 -3.736 -13.023 1 98 92 SER A O 1
ATOM 739 N N . ILE A 1 93 ? 1.747 -4.156 -10.992 1 98.06 93 ILE A N 1
ATOM 740 C CA . ILE A 1 93 ? 2.518 -5.281 -11.508 1 98.06 93 ILE A CA 1
ATOM 741 C C . ILE A 1 93 ? 2.021 -6.578 -10.867 1 98.06 93 ILE A C 1
ATOM 743 O O . ILE A 1 93 ? 2.734 -7.586 -10.859 1 98.06 93 ILE A O 1
ATOM 747 N N . ALA A 1 94 ? 0.874 -6.527 -10.234 1 97.56 94 ALA A N 1
ATOM 748 C CA . ALA A 1 94 ? 0.244 -7.691 -9.625 1 97.56 94 ALA A CA 1
ATOM 749 C C . ALA A 1 94 ? -1.069 -8.039 -10.32 1 97.56 94 ALA A C 1
ATOM 751 O O . ALA A 1 94 ? -1.798 -7.145 -10.758 1 97.56 94 ALA A O 1
ATOM 752 N N . GLU A 1 95 ? -1.364 -9.281 -10.383 1 96.69 95 GLU A N 1
ATOM 753 C CA . GLU A 1 95 ? -2.631 -9.781 -10.906 1 96.69 95 GLU A CA 1
ATOM 754 C C . GLU A 1 95 ? -3.246 -10.812 -9.969 1 96.69 95 GLU A C 1
ATOM 756 O O . GLU A 1 95 ? -2.672 -11.883 -9.758 1 96.69 95 GLU A O 1
ATOM 761 N N . PRO A 1 96 ? -4.426 -10.477 -9.445 1 97.12 96 PRO A N 1
ATOM 762 C CA . PRO A 1 96 ? -5.062 -11.492 -8.602 1 97.12 96 PRO A CA 1
ATOM 763 C C . PRO A 1 96 ? -5.258 -12.82 -9.328 1 97.12 96 PRO A C 1
ATOM 765 O O . PRO A 1 96 ? -5.594 -12.836 -10.516 1 97.12 96 PRO A O 1
ATOM 768 N N . VAL A 1 97 ? -5.039 -13.898 -8.617 1 97.31 97 VAL A N 1
ATOM 769 C CA . VAL A 1 97 ? -5.191 -15.227 -9.203 1 97.31 97 VAL A CA 1
ATOM 770 C C . VAL A 1 97 ? -6.605 -15.383 -9.758 1 97.31 97 VAL A C 1
ATOM 772 O O . VAL A 1 97 ? -6.797 -15.922 -10.852 1 97.31 97 VAL A O 1
ATOM 775 N N . ARG A 1 98 ? -7.562 -14.836 -9.086 1 96.94 98 ARG A N 1
ATOM 776 C CA . ARG A 1 98 ? -8.977 -15.039 -9.375 1 96.94 98 ARG A CA 1
ATOM 777 C C . ARG A 1 98 ? -9.383 -14.312 -10.656 1 96.94 98 ARG A C 1
ATOM 779 O O . ARG A 1 98 ? -10.461 -14.555 -11.195 1 96.94 98 ARG A O 1
ATOM 786 N N . THR A 1 99 ? -8.539 -13.445 -11.18 1 95.38 99 THR A N 1
ATOM 787 C CA . THR A 1 99 ? -8.883 -12.727 -12.406 1 95.38 99 THR A CA 1
ATOM 788 C C . THR A 1 99 ? -8.039 -13.227 -13.578 1 95.38 99 THR A C 1
ATOM 790 O O . THR A 1 99 ? -8.07 -12.648 -14.664 1 95.38 99 THR A O 1
ATOM 793 N N . THR A 1 100 ? -7.289 -14.281 -13.375 1 92.75 100 THR A N 1
ATOM 794 C CA . THR A 1 100 ? -6.418 -14.82 -14.414 1 92.75 100 THR A CA 1
ATOM 795 C C . THR A 1 100 ? -7.238 -15.344 -15.586 1 92.75 100 THR A C 1
ATOM 797 O O . THR A 1 100 ? -6.805 -15.266 -16.734 1 92.75 100 THR A O 1
ATOM 800 N N . ARG A 1 101 ? -8.328 -15.93 -15.305 1 91.81 101 ARG A N 1
ATOM 801 C CA . ARG A 1 101 ? -9.297 -16.406 -16.281 1 91.81 101 ARG A CA 1
ATOM 802 C C . ARG A 1 101 ? -10.703 -16.438 -15.68 1 91.81 101 ARG A C 1
ATOM 804 O O . ARG A 1 101 ? -10.914 -15.984 -14.555 1 91.81 101 ARG A O 1
ATOM 811 N N . ASP A 1 102 ? -11.602 -16.891 -16.453 1 90.88 102 ASP A N 1
ATOM 812 C CA . ASP A 1 102 ? -12.961 -16.953 -15.938 1 90.88 102 ASP A CA 1
ATOM 813 C C . ASP A 1 102 ? -13.016 -17.734 -14.633 1 90.88 102 ASP A C 1
ATOM 815 O O . ASP A 1 102 ? -12.602 -18.891 -14.578 1 90.88 102 ASP A O 1
ATOM 819 N N . ILE A 1 103 ? -13.5 -17.078 -13.664 1 89.31 103 ILE A N 1
ATOM 820 C CA . ILE A 1 103 ? -13.453 -17.578 -12.297 1 89.31 103 ILE A CA 1
ATOM 821 C C . ILE A 1 103 ? -14.312 -18.844 -12.18 1 89.31 103 ILE A C 1
ATOM 823 O O . ILE A 1 103 ? -14.133 -19.641 -11.258 1 89.31 103 ILE A O 1
ATOM 827 N N . ASN A 1 104 ? -15.164 -19.125 -13.102 1 89.88 104 ASN A N 1
ATOM 828 C CA . ASN A 1 104 ? -16.031 -20.297 -13.078 1 89.88 104 ASN A CA 1
ATOM 829 C C . ASN A 1 104 ? -15.305 -21.531 -13.617 1 89.88 104 ASN A C 1
ATOM 831 O O . ASN A 1 104 ? -15.805 -22.641 -13.5 1 89.88 104 ASN A O 1
ATOM 835 N N . GLU A 1 105 ? -14.102 -21.312 -14.086 1 93.12 105 GLU A N 1
ATOM 836 C CA . GLU A 1 105 ? -13.383 -22.406 -14.742 1 93.12 105 GLU A CA 1
ATOM 837 C C . GLU A 1 105 ? -12.406 -23.078 -13.789 1 93.12 105 GLU A C 1
ATOM 839 O O . GLU A 1 105 ? -11.805 -24.109 -14.117 1 93.12 105 GLU A O 1
ATOM 844 N N . PHE A 1 106 ? -12.258 -22.516 -12.664 1 95.44 106 PHE A N 1
ATOM 845 C CA . PHE A 1 106 ? -11.32 -23.094 -11.711 1 95.44 106 PHE A CA 1
ATOM 846 C C . PHE A 1 106 ? -11.625 -22.625 -10.297 1 95.44 106 PHE A C 1
ATOM 848 O O . PHE A 1 106 ? -12.469 -21.734 -10.094 1 95.44 106 PHE A O 1
ATOM 855 N N . LYS A 1 107 ? -10.992 -23.281 -9.328 1 95.56 107 LYS A N 1
ATOM 856 C CA . LYS A 1 107 ? -11.055 -22.906 -7.918 1 95.56 107 LYS A CA 1
ATOM 857 C C . LYS A 1 107 ? -9.703 -22.438 -7.406 1 95.56 107 LYS A C 1
ATOM 859 O O . LYS A 1 107 ? -8.664 -23 -7.766 1 95.56 107 LYS A O 1
ATOM 864 N N . TYR A 1 108 ? -9.789 -21.422 -6.691 1 96.88 108 TYR A N 1
ATOM 865 C CA . TYR A 1 108 ? -8.578 -20.953 -6.027 1 96.88 108 TYR A CA 1
ATOM 866 C C . TYR A 1 108 ? -8.703 -21.094 -4.512 1 96.88 108 TYR A C 1
ATOM 868 O O . TYR A 1 108 ? -9.711 -20.688 -3.93 1 96.88 108 TYR A O 1
ATOM 876 N N . ILE A 1 109 ? -7.688 -21.641 -3.908 1 95.62 109 ILE A N 1
ATOM 877 C CA . ILE A 1 109 ? -7.594 -21.797 -2.461 1 95.62 109 ILE A CA 1
ATOM 878 C C . ILE A 1 109 ? -6.332 -21.109 -1.947 1 95.62 109 ILE A C 1
ATOM 880 O O . ILE A 1 109 ? -5.219 -21.5 -2.297 1 95.62 109 ILE A O 1
ATOM 884 N N . GLN A 1 110 ? -6.57 -20.109 -1.087 1 95.62 110 GLN A N 1
ATOM 885 C CA . GLN A 1 110 ? -5.418 -19.453 -0.476 1 95.62 110 GLN A CA 1
ATOM 886 C C . GLN A 1 110 ? -4.902 -20.25 0.717 1 95.62 110 GLN A C 1
ATOM 888 O O . GLN A 1 110 ? -5.395 -20.094 1.836 1 95.62 110 GLN A O 1
ATOM 893 N N . ALA A 1 111 ? -3.869 -21.047 0.439 1 95.75 111 ALA A N 1
ATOM 894 C CA . ALA A 1 111 ? -3.307 -21.938 1.444 1 95.75 111 ALA A CA 1
ATOM 895 C C . ALA A 1 111 ? -1.905 -22.391 1.049 1 95.75 111 ALA A C 1
ATOM 897 O O . ALA A 1 111 ? -1.437 -22.094 -0.053 1 95.75 111 ALA A O 1
ATOM 898 N N . SER A 1 112 ? -1.3 -23 2.025 1 95.5 112 SER A N 1
ATOM 899 C CA . SER A 1 112 ? 0.006 -23.609 1.795 1 95.5 112 SER A CA 1
ATOM 900 C C . SER A 1 112 ? -0.094 -25.125 1.756 1 95.5 112 SER A C 1
ATOM 902 O O . SER A 1 112 ? -0.814 -25.719 2.557 1 95.5 112 SER A O 1
ATOM 904 N N . VAL A 1 113 ? 0.551 -25.672 0.753 1 97.12 113 VAL A N 1
ATOM 905 C CA . VAL A 1 113 ? 0.704 -27.125 0.756 1 97.12 113 VAL A CA 1
ATOM 906 C C . VAL A 1 113 ? 1.947 -27.516 1.553 1 97.12 113 VAL A C 1
ATOM 908 O O . VAL A 1 113 ? 3.049 -27.031 1.267 1 97.12 113 VAL A O 1
ATOM 911 N N . THR A 1 114 ? 1.739 -28.391 2.523 1 94.81 114 THR A N 1
ATOM 912 C CA . THR A 1 114 ? 2.836 -28.688 3.438 1 94.81 114 THR A CA 1
ATOM 913 C C . THR A 1 114 ? 3.486 -30.031 3.084 1 94.81 114 THR A C 1
ATOM 915 O O . THR A 1 114 ? 4.625 -30.297 3.479 1 94.81 114 THR A O 1
ATOM 918 N N . SER A 1 115 ? 2.748 -30.875 2.377 1 96.5 115 SER A N 1
ATOM 919 C CA . SER A 1 115 ? 3.305 -32.156 1.967 1 96.5 115 SER A CA 1
ATOM 920 C C . SER A 1 115 ? 2.574 -32.719 0.75 1 96.5 115 SER A C 1
ATOM 922 O O . SER A 1 115 ? 1.404 -32.406 0.522 1 96.5 115 SER A O 1
ATOM 924 N N . ILE A 1 116 ? 3.295 -33.531 0.012 1 97.81 116 ILE A N 1
ATOM 925 C CA . ILE A 1 116 ? 2.752 -34.25 -1.148 1 97.81 116 ILE A CA 1
ATOM 926 C C . ILE A 1 116 ? 2.926 -35.75 -0.97 1 97.81 116 ILE A C 1
ATOM 928 O O . ILE A 1 116 ? 4.008 -36.219 -0.614 1 97.81 116 ILE A O 1
ATOM 932 N N . ASN A 1 117 ? 1.881 -36.5 -1.163 1 97.5 117 ASN A N 1
ATOM 933 C CA . ASN A 1 117 ? 1.915 -37.969 -1.17 1 97.5 117 ASN A CA 1
ATOM 934 C C . ASN A 1 117 ? 1.557 -38.531 -2.541 1 97.5 117 ASN A C 1
ATOM 936 O O . ASN A 1 117 ? 0.387 -38.781 -2.822 1 97.5 117 ASN A O 1
ATOM 940 N N . PRO A 1 118 ? 2.555 -38.719 -3.328 1 96.81 118 PRO A N 1
ATOM 941 C CA . PRO A 1 118 ? 2.27 -39.188 -4.695 1 96.81 118 PRO A CA 1
ATOM 942 C C . PRO A 1 118 ? 1.693 -40.594 -4.754 1 96.81 118 PRO A C 1
ATOM 944 O O . PRO A 1 118 ? 1.007 -40.938 -5.715 1 96.81 118 PRO A O 1
ATOM 947 N N . GLU A 1 119 ? 1.933 -41.438 -3.77 1 95.38 119 GLU A N 1
ATOM 948 C CA . GLU A 1 119 ? 1.414 -42.812 -3.744 1 95.38 119 GLU A CA 1
ATOM 949 C C . GLU A 1 119 ? -0.104 -42.812 -3.59 1 95.38 119 GLU A C 1
ATOM 951 O O . GLU A 1 119 ? -0.789 -43.656 -4.191 1 95.38 119 GLU A O 1
ATOM 956 N N . ASN A 1 120 ? -0.567 -41.906 -2.801 1 96.19 120 ASN A N 1
ATOM 957 C CA . ASN A 1 120 ? -2.006 -41.844 -2.574 1 96.19 120 ASN A CA 1
ATOM 958 C C . ASN A 1 120 ? -2.641 -40.688 -3.379 1 96.19 120 ASN A C 1
ATOM 960 O O . ASN A 1 120 ? -3.83 -40.406 -3.229 1 96.19 120 ASN A O 1
ATOM 964 N N . ASN A 1 121 ? -1.885 -40.062 -4.188 1 98 121 ASN A N 1
ATOM 965 C CA . ASN A 1 121 ? -2.344 -38.938 -5.016 1 98 121 ASN A CA 1
ATOM 966 C C . ASN A 1 121 ? -3.068 -37.875 -4.184 1 98 121 ASN A C 1
ATOM 968 O O . ASN A 1 121 ? -4.199 -37.5 -4.5 1 98 121 ASN A O 1
ATOM 972 N N . SER A 1 122 ? -2.314 -37.375 -3.201 1 98.06 122 SER A N 1
ATOM 973 C CA . SER A 1 122 ? -2.928 -36.406 -2.314 1 98.06 122 SER A CA 1
ATOM 974 C C . SER A 1 122 ? -1.911 -35.375 -1.852 1 98.06 122 SER A C 1
ATOM 976 O O . SER A 1 122 ? -0.703 -35.594 -1.923 1 98.06 122 SER A O 1
ATOM 978 N N . VAL A 1 123 ? -2.42 -34.219 -1.45 1 97.81 123 VAL A N 1
ATOM 979 C CA . VAL A 1 123 ? -1.614 -33.156 -0.853 1 97.81 123 VAL A CA 1
ATOM 980 C C . VAL A 1 123 ? -2.223 -32.75 0.482 1 97.81 123 VAL A C 1
ATOM 982 O O . VAL A 1 123 ? -3.439 -32.812 0.67 1 97.81 123 VAL A O 1
ATOM 985 N N . LEU A 1 124 ? -1.371 -32.344 1.393 1 96.44 124 LEU A N 1
ATOM 986 C CA . LEU A 1 124 ? -1.814 -31.766 2.658 1 96.44 124 LEU A CA 1
ATOM 987 C C . LEU A 1 124 ? -1.816 -30.234 2.596 1 96.44 124 LEU A C 1
ATOM 989 O O . LEU A 1 124 ? -0.798 -29.625 2.266 1 96.44 124 LEU A O 1
ATOM 993 N N . VAL A 1 125 ? -2.971 -29.656 2.918 1 95.44 125 VAL A N 1
ATOM 994 C CA . VAL A 1 125 ? -3.197 -28.219 2.729 1 95.44 125 VAL A CA 1
ATOM 995 C C . VAL A 1 125 ? -3.438 -27.547 4.078 1 95.44 125 VAL A C 1
ATOM 997 O O . VAL A 1 125 ? -4.254 -28.016 4.875 1 95.44 125 VAL A O 1
ATOM 1000 N N . LYS A 1 126 ? -2.705 -26.484 4.336 1 92.12 126 LYS A N 1
ATOM 1001 C CA . LYS A 1 126 ? -2.848 -25.703 5.559 1 92.12 126 LYS A CA 1
ATOM 1002 C C . LYS A 1 126 ? -3.221 -24.25 5.25 1 92.12 126 LYS A C 1
ATOM 1004 O O . LYS A 1 126 ? -2.555 -23.594 4.449 1 92.12 126 LYS A O 1
ATOM 1009 N N . SER A 1 127 ? -4.23 -23.875 5.965 1 84.69 127 SER A N 1
ATOM 1010 C CA . SER A 1 127 ? -4.664 -22.484 5.777 1 84.69 127 SER A CA 1
ATOM 1011 C C . SER A 1 127 ? -3.588 -21.5 6.223 1 84.69 127 SER A C 1
ATOM 1013 O O . SER A 1 127 ? -2.857 -21.766 7.18 1 84.69 127 SER A O 1
ATOM 1015 N N . THR A 1 128 ? -3.564 -20.391 5.527 1 76.88 128 THR A N 1
ATOM 1016 C CA . THR A 1 128 ? -2.635 -19.328 5.895 1 76.88 128 THR A CA 1
ATOM 1017 C C . THR A 1 128 ? -3.23 -18.438 6.984 1 76.88 128 THR A C 1
ATOM 1019 O O . THR A 1 128 ? -2.537 -17.594 7.547 1 76.88 128 THR A O 1
ATOM 1022 N N . PHE A 1 129 ? -4.434 -18.719 7.336 1 75.25 129 PHE A N 1
ATOM 1023 C CA . PHE A 1 129 ? -5.16 -17.75 8.156 1 75.25 129 PHE A CA 1
ATOM 1024 C C . PHE A 1 129 ? -5.406 -18.312 9.555 1 75.25 129 PHE A C 1
ATOM 1026 O O . PHE A 1 129 ? -5.695 -17.562 10.484 1 75.25 129 PHE A O 1
ATOM 1033 N N . HIS A 1 130 ? -5.441 -19.594 9.648 1 70.5 130 HIS A N 1
ATOM 1034 C CA . HIS A 1 130 ? -5.691 -20.172 10.961 1 70.5 130 HIS A CA 1
ATOM 1035 C C . HIS A 1 130 ? -4.766 -21.359 11.219 1 70.5 130 HIS A C 1
ATOM 1037 O O . HIS A 1 130 ? -4.105 -21.844 10.297 1 70.5 130 HIS A O 1
ATOM 1043 N N . ASN A 1 131 ? -4.625 -21.641 12.445 1 69.75 131 ASN A N 1
ATOM 1044 C CA . ASN A 1 131 ? -3.701 -22.688 12.859 1 69.75 131 ASN A CA 1
ATOM 1045 C C . ASN A 1 131 ? -4.41 -24.031 12.992 1 69.75 131 ASN A C 1
ATOM 1047 O O . ASN A 1 131 ? -3.979 -24.891 13.766 1 69.75 131 ASN A O 1
ATOM 1051 N N . GLU A 1 132 ? -5.387 -24.125 12.211 1 72 132 GLU A N 1
ATOM 1052 C CA . GLU A 1 132 ? -6.074 -25.406 12.281 1 72 132 GLU A CA 1
ATOM 1053 C C . GLU A 1 132 ? -5.273 -26.5 11.57 1 72 132 GLU A C 1
ATOM 1055 O O . GLU A 1 132 ? -4.27 -26.219 10.914 1 72 132 GLU A O 1
ATOM 1060 N N . LYS A 1 133 ? -5.676 -27.656 11.828 1 79.94 133 LYS A N 1
ATOM 1061 C CA . LYS A 1 133 ? -5.035 -28.828 11.242 1 79.94 133 LYS A CA 1
ATOM 1062 C C . LYS A 1 133 ? -5.156 -28.812 9.719 1 79.94 133 LYS A C 1
ATOM 1064 O O . LYS A 1 133 ? -6.188 -28.422 9.18 1 79.94 133 LYS A O 1
ATOM 1069 N N . PRO A 1 134 ? -4.062 -29.234 9.117 1 89.88 134 PRO A N 1
ATOM 1070 C CA . PRO A 1 134 ? -4.109 -29.359 7.656 1 89.88 134 PRO A CA 1
ATOM 1071 C C . PRO A 1 134 ? -5.148 -30.375 7.184 1 89.88 134 PRO A C 1
ATOM 1073 O O . PRO A 1 134 ? -5.48 -31.312 7.918 1 89.88 134 PRO A O 1
ATOM 1076 N N . PHE A 1 135 ? -5.691 -30.141 6.02 1 90.5 135 PHE A N 1
ATOM 1077 C CA . PHE A 1 135 ? -6.625 -31.078 5.426 1 90.5 135 PHE A CA 1
ATOM 1078 C C . PHE A 1 135 ? -6.062 -31.672 4.137 1 90.5 135 PHE A C 1
ATOM 1080 O O . PHE A 1 135 ? -5.199 -31.062 3.498 1 90.5 135 PHE A O 1
ATOM 1087 N N . GLU A 1 136 ? -6.535 -32.812 3.789 1 94.88 136 GLU A N 1
ATOM 1088 C CA . GLU A 1 136 ? -6.039 -33.562 2.623 1 94.88 136 GLU A CA 1
ATOM 1089 C C . GLU A 1 136 ? -6.902 -33.281 1.396 1 94.88 136 GLU A C 1
ATOM 1091 O O . GLU A 1 136 ? -8.125 -33.188 1.502 1 94.88 136 GLU A O 1
ATOM 1096 N N . MET A 1 137 ? -6.27 -33.125 0.266 1 96.38 137 MET A N 1
ATOM 1097 C CA . MET A 1 137 ? -6.949 -33.031 -1.021 1 96.38 137 MET A CA 1
ATOM 1098 C C . MET A 1 137 ? -6.395 -34.031 -2.018 1 96.38 137 MET A C 1
ATOM 1100 O O . MET A 1 137 ? -5.176 -34.156 -2.176 1 96.38 137 MET A O 1
ATOM 1104 N N . LYS A 1 138 ? -7.316 -34.75 -2.689 1 97.56 138 LYS A N 1
ATOM 1105 C CA . LYS A 1 138 ? -6.926 -35.75 -3.676 1 97.56 138 LYS A CA 1
ATOM 1106 C C . LYS A 1 138 ? -6.832 -35.156 -5.07 1 97.56 138 LYS A C 1
ATOM 1108 O O . LYS A 1 138 ? -7.445 -34.094 -5.348 1 97.56 138 LYS A O 1
ATOM 1113 N N . TYR A 1 139 ? -5.992 -35.781 -5.867 1 98.06 139 TYR A N 1
ATOM 1114 C CA . TYR A 1 139 ? -5.867 -35.344 -7.254 1 98.06 139 TYR A CA 1
ATOM 1115 C C . TYR A 1 139 ? -5.758 -36.531 -8.195 1 98.06 139 TYR A C 1
ATOM 1117 O O . TYR A 1 139 ? -5.379 -37.625 -7.777 1 98.06 139 TYR A O 1
ATOM 1125 N N . ASP A 1 140 ? -6.18 -36.281 -9.461 1 97.88 140 ASP A N 1
ATOM 1126 C CA . ASP A 1 140 ? -5.848 -37.188 -10.555 1 97.88 140 ASP A CA 1
ATOM 1127 C C . ASP A 1 140 ? -4.539 -36.781 -11.227 1 97.88 140 ASP A C 1
ATOM 1129 O O . ASP A 1 140 ? -3.746 -37.625 -11.625 1 97.88 140 ASP A O 1
ATOM 1133 N N . LYS A 1 141 ? -4.309 -35.469 -11.312 1 98.12 141 LYS A N 1
ATOM 1134 C CA . LYS A 1 141 ? -3.061 -34.875 -11.797 1 98.12 141 LYS A CA 1
ATOM 1135 C C . LYS A 1 141 ? -2.598 -33.75 -10.891 1 98.12 141 LYS A C 1
ATOM 1137 O O . LYS A 1 141 ? -3.422 -33 -10.336 1 98.12 141 LYS A O 1
ATOM 1142 N N . LEU A 1 142 ? -1.322 -33.656 -10.734 1 98.75 142 LEU A N 1
ATOM 1143 C CA . LEU A 1 142 ? -0.697 -32.625 -9.914 1 98.75 142 LEU A CA 1
ATOM 1144 C C . LEU A 1 142 ? 0.362 -31.859 -10.711 1 98.75 142 LEU A C 1
ATOM 1146 O O . LEU A 1 142 ? 1.186 -32.469 -11.391 1 98.75 142 LEU A O 1
ATOM 1150 N N . VAL A 1 143 ? 0.296 -30.578 -10.695 1 98.88 143 VAL A N 1
ATOM 1151 C CA . VAL A 1 143 ? 1.328 -29.734 -11.289 1 98.88 143 VAL A CA 1
ATOM 1152 C C . VAL A 1 143 ? 1.985 -28.875 -10.203 1 98.88 143 VAL A C 1
ATOM 1154 O O . VAL A 1 143 ? 1.312 -28.109 -9.516 1 98.88 143 VAL A O 1
ATOM 1157 N N . ILE A 1 144 ? 3.287 -29.016 -10.055 1 98.81 144 ILE A N 1
ATOM 1158 C CA . ILE A 1 144 ? 4.047 -28.328 -9.008 1 98.81 144 ILE A CA 1
ATOM 1159 C C . ILE A 1 144 ? 4.805 -27.156 -9.617 1 98.81 144 ILE A C 1
ATOM 1161 O O . ILE A 1 144 ? 5.777 -27.344 -10.352 1 98.81 144 ILE A O 1
ATOM 1165 N N . GLY A 1 145 ? 4.406 -25.953 -9.336 1 98.62 145 GLY A N 1
ATOM 1166 C CA . GLY A 1 145 ? 5.051 -24.719 -9.773 1 98.62 145 GLY A CA 1
ATOM 1167 C C . GLY A 1 145 ? 5.23 -23.719 -8.656 1 98.62 145 GLY A C 1
ATOM 1168 O O . GLY A 1 145 ? 4.863 -22.547 -8.805 1 98.62 145 GLY A O 1
ATOM 1169 N N . VAL A 1 146 ? 5.828 -24.125 -7.523 1 98.12 146 VAL A N 1
ATOM 1170 C CA . VAL A 1 146 ? 5.867 -23.328 -6.309 1 98.12 146 VAL A CA 1
ATOM 1171 C C . VAL A 1 146 ? 7.059 -22.375 -6.363 1 98.12 146 VAL A C 1
ATOM 1173 O O . VAL A 1 146 ? 7.223 -21.516 -5.48 1 98.12 146 VAL A O 1
ATOM 1176 N N . GLY A 1 147 ? 7.867 -22.5 -7.359 1 96.38 147 GLY A N 1
ATOM 1177 C CA . GLY A 1 147 ? 9 -21.594 -7.52 1 96.38 147 GLY A CA 1
ATOM 1178 C C . GLY A 1 147 ? 10.094 -21.812 -6.496 1 96.38 147 GLY A C 1
ATOM 1179 O O . GLY A 1 147 ? 10.383 -22.953 -6.133 1 96.38 147 GLY A O 1
ATOM 1180 N N . SER A 1 148 ? 10.789 -20.703 -6.258 1 94.5 148 SER A N 1
ATOM 1181 C CA . SER A 1 148 ? 11.93 -20.75 -5.352 1 94.5 148 SER A CA 1
ATOM 1182 C C . SER A 1 148 ? 11.867 -19.625 -4.324 1 94.5 148 SER A C 1
ATOM 1184 O O . SER A 1 148 ? 10.953 -18.797 -4.359 1 94.5 148 SER A O 1
ATOM 1186 N N . ARG A 1 149 ? 12.734 -19.734 -3.385 1 92.31 149 ARG A N 1
ATOM 1187 C CA . ARG A 1 149 ? 12.898 -18.703 -2.367 1 92.31 149 ARG A CA 1
ATOM 1188 C C . ARG A 1 149 ? 14.281 -18.062 -2.439 1 92.31 149 ARG A C 1
ATOM 1190 O O . ARG A 1 149 ? 15.133 -18.516 -3.213 1 92.31 149 ARG A O 1
ATOM 1197 N N . ASN A 1 150 ? 14.422 -16.953 -1.673 1 91.31 150 ASN A N 1
ATOM 1198 C CA . ASN A 1 150 ? 15.75 -16.359 -1.585 1 91.31 150 ASN A CA 1
ATOM 1199 C C . ASN A 1 150 ? 16.734 -17.297 -0.874 1 91.31 150 ASN A C 1
ATOM 1201 O O . ASN A 1 150 ? 16.375 -17.938 0.115 1 91.31 150 ASN A O 1
ATOM 1205 N N . ASN A 1 151 ? 17.922 -17.297 -1.398 1 92.25 151 ASN A N 1
ATOM 1206 C CA . ASN A 1 151 ? 18.984 -18.078 -0.763 1 92.25 151 ASN A CA 1
ATOM 1207 C C . ASN A 1 151 ? 19.781 -17.234 0.229 1 92.25 151 ASN A C 1
ATOM 1209 O O . ASN A 1 151 ? 20.422 -16.266 -0.156 1 92.25 151 ASN A O 1
ATOM 1213 N N . THR A 1 152 ? 19.812 -17.609 1.466 1 93.81 152 THR A N 1
ATOM 1214 C CA . THR A 1 152 ? 20.531 -16.859 2.492 1 93.81 152 THR A CA 1
ATOM 1215 C C . THR A 1 152 ? 21.953 -17.406 2.645 1 93.81 152 THR A C 1
ATOM 1217 O O . THR A 1 152 ? 22.797 -16.781 3.285 1 93.81 152 THR A O 1
ATOM 1220 N N . PHE A 1 153 ? 22.188 -18.625 2.072 1 92 153 PHE A N 1
ATOM 1221 C CA . PHE A 1 153 ? 23.438 -19.359 2.15 1 92 153 PHE A CA 1
ATOM 1222 C C . PHE A 1 153 ? 23.781 -19.688 3.598 1 92 153 PHE A C 1
ATOM 1224 O O . PHE A 1 153 ? 24.953 -19.906 3.93 1 92 153 PHE A O 1
ATOM 1231 N N . GLY A 1 154 ? 22.828 -19.562 4.469 1 93 154 GLY A N 1
ATOM 1232 C CA . GLY A 1 154 ? 23.031 -19.875 5.875 1 93 154 GLY A CA 1
ATOM 1233 C C . GLY A 1 154 ? 23.875 -18.859 6.605 1 93 154 GLY A C 1
ATOM 1234 O O . GLY A 1 154 ? 24.359 -19.109 7.711 1 93 154 GLY A O 1
ATOM 1235 N N . ILE A 1 155 ? 24.109 -17.75 6.012 1 96.81 155 ILE A N 1
ATOM 1236 C CA . ILE A 1 155 ? 24.938 -16.703 6.609 1 96.81 155 ILE A CA 1
ATOM 1237 C C . ILE A 1 155 ? 24.203 -16.109 7.805 1 96.81 155 ILE A C 1
ATOM 1239 O O . ILE A 1 155 ? 23.031 -15.742 7.707 1 96.81 155 ILE A O 1
ATOM 1243 N N . LYS A 1 156 ? 24.953 -15.961 8.898 1 97.62 156 LYS A N 1
ATOM 1244 C CA . LYS A 1 156 ? 24.375 -15.5 10.156 1 97.62 156 LYS A CA 1
ATOM 1245 C C . LYS A 1 156 ? 23.828 -14.078 10.023 1 97.62 156 LYS A C 1
ATOM 1247 O O . LYS A 1 156 ? 24.5 -13.203 9.477 1 97.62 156 LYS A O 1
ATOM 1252 N N . GLY A 1 157 ? 22.578 -13.859 10.43 1 98.25 157 GLY A N 1
ATOM 1253 C CA . GLY A 1 157 ? 22.016 -12.523 10.531 1 98.25 157 GLY A CA 1
ATOM 1254 C C . GLY A 1 157 ? 21.25 -12.109 9.289 1 98.25 157 GLY A C 1
ATOM 1255 O O . GLY A 1 157 ? 20.5 -11.125 9.312 1 98.25 157 GLY A O 1
ATOM 1256 N N . VAL A 1 158 ? 21.375 -12.852 8.18 1 97.69 158 VAL A N 1
ATOM 1257 C CA . VAL A 1 158 ? 20.734 -12.461 6.926 1 97.69 158 VAL A CA 1
ATOM 1258 C C . VAL A 1 158 ? 19.219 -12.492 7.09 1 97.69 158 VAL A C 1
ATOM 1260 O O . VAL A 1 158 ? 18.531 -11.516 6.773 1 97.69 158 VAL A O 1
ATOM 1263 N N . GLU A 1 159 ? 18.703 -13.516 7.609 1 95.75 159 GLU A N 1
ATOM 1264 C CA . GLU A 1 159 ? 17.25 -13.672 7.762 1 95.75 159 GLU A CA 1
ATOM 1265 C C . GLU A 1 159 ? 16.688 -12.625 8.719 1 95.75 159 GLU A C 1
ATOM 1267 O O . GLU A 1 159 ? 15.586 -12.109 8.492 1 95.75 159 GLU A O 1
ATOM 1272 N N . GLU A 1 160 ? 17.453 -12.242 9.648 1 97.12 160 GLU A N 1
ATOM 1273 C CA . GLU A 1 160 ? 16.984 -11.359 10.711 1 97.12 160 GLU A CA 1
ATOM 1274 C C . GLU A 1 160 ? 17.094 -9.891 10.297 1 97.12 160 GLU A C 1
ATOM 1276 O O . GLU A 1 160 ? 16.234 -9.07 10.641 1 97.12 160 GLU A O 1
ATOM 1281 N N . ASN A 1 161 ? 18.141 -9.594 9.57 1 98.06 161 ASN A N 1
ATOM 1282 C CA . ASN A 1 161 ? 18.484 -8.18 9.453 1 98.06 161 ASN A CA 1
ATOM 1283 C C . ASN A 1 161 ? 18.391 -7.695 8.008 1 98.06 161 ASN A C 1
ATOM 1285 O O . ASN A 1 161 ? 18.266 -6.496 7.762 1 98.06 161 ASN A O 1
ATOM 1289 N N . ALA A 1 162 ? 18.484 -8.578 7.062 1 98.31 162 ALA A N 1
ATOM 1290 C CA . ALA A 1 162 ? 18.469 -8.18 5.66 1 98.31 162 ALA A CA 1
ATOM 1291 C C . ALA A 1 162 ? 17.047 -8.023 5.145 1 98.31 162 ALA A C 1
ATOM 1293 O O . ALA A 1 162 ? 16.094 -8.508 5.766 1 98.31 162 ALA A O 1
ATOM 1294 N N . ASN A 1 163 ? 16.922 -7.285 4.137 1 98.38 163 ASN A N 1
ATOM 1295 C CA . ASN A 1 163 ? 15.672 -7.18 3.395 1 98.38 163 ASN A CA 1
ATOM 1296 C C . ASN A 1 163 ? 15.742 -7.918 2.061 1 98.38 163 ASN A C 1
ATOM 1298 O O . ASN A 1 163 ? 16.703 -7.75 1.305 1 98.38 163 ASN A O 1
ATOM 1302 N N . PHE A 1 164 ? 14.75 -8.719 1.829 1 97.62 164 PHE A N 1
ATOM 1303 C CA . PHE A 1 164 ? 14.68 -9.445 0.57 1 97.62 164 PHE A CA 1
ATOM 1304 C C . PHE A 1 164 ? 13.828 -8.695 -0.447 1 97.62 164 PHE A C 1
ATOM 1306 O O . PHE A 1 164 ? 13.141 -7.734 -0.099 1 97.62 164 PHE A O 1
ATOM 1313 N N . LEU A 1 165 ? 13.93 -9.062 -1.671 1 96.81 165 LEU A N 1
ATOM 1314 C CA . LEU A 1 165 ? 13.164 -8.414 -2.729 1 96.81 165 LEU A CA 1
ATOM 1315 C C . LEU A 1 165 ? 12.609 -9.438 -3.707 1 96.81 165 LEU A C 1
ATOM 1317 O O . LEU A 1 165 ? 13.125 -9.594 -4.816 1 96.81 165 LEU A O 1
ATOM 1321 N N . LYS A 1 166 ? 11.531 -10.055 -3.301 1 95.56 166 LYS A N 1
ATOM 1322 C CA . LYS A 1 166 ? 10.945 -11.125 -4.102 1 95.56 166 LYS A CA 1
ATOM 1323 C C . LYS A 1 166 ? 9.422 -10.992 -4.16 1 95.56 166 LYS A C 1
ATOM 1325 O O . LYS A 1 166 ? 8.797 -11.422 -5.129 1 95.56 166 LYS A O 1
ATOM 1330 N N . GLU A 1 167 ? 8.836 -10.43 -3.168 1 96.62 167 GLU A N 1
ATOM 1331 C CA . GLU A 1 167 ? 7.395 -10.258 -3.029 1 96.62 167 GLU A CA 1
ATOM 1332 C C . GLU A 1 167 ? 7.02 -8.781 -2.934 1 96.62 167 GLU A C 1
ATOM 1334 O O . GLU A 1 167 ? 7.883 -7.934 -2.686 1 96.62 167 GLU A O 1
ATOM 1339 N N . LEU A 1 168 ? 5.754 -8.508 -3.078 1 97.5 168 LEU A N 1
ATOM 1340 C CA . LEU A 1 168 ? 5.289 -7.125 -3.008 1 97.5 168 LEU A CA 1
ATOM 1341 C C . LEU A 1 168 ? 5.531 -6.539 -1.622 1 97.5 168 LEU A C 1
ATOM 1343 O O . LEU A 1 168 ? 5.891 -5.367 -1.492 1 97.5 168 LEU A O 1
ATOM 1347 N N . HIS A 1 169 ? 5.277 -7.355 -0.634 1 96.81 169 HIS A N 1
ATOM 1348 C CA . HIS A 1 169 ? 5.469 -6.812 0.705 1 96.81 169 HIS A CA 1
ATOM 1349 C C . HIS A 1 169 ? 6.934 -6.48 0.963 1 96.81 169 HIS A C 1
ATOM 1351 O O . HIS A 1 169 ? 7.242 -5.555 1.715 1 96.81 169 HIS A O 1
ATOM 1357 N N . HIS A 1 170 ? 7.895 -7.207 0.318 1 97.81 170 HIS A N 1
ATOM 1358 C CA . HIS A 1 170 ? 9.305 -6.84 0.383 1 97.81 170 HIS A CA 1
ATOM 1359 C C . HIS A 1 170 ? 9.539 -5.453 -0.209 1 97.81 170 HIS A C 1
ATOM 1361 O O . HIS A 1 170 ? 10.227 -4.625 0.396 1 97.81 170 HIS A O 1
ATOM 1367 N N . ALA A 1 171 ? 8.992 -5.273 -1.399 1 98.38 171 ALA A N 1
ATOM 1368 C CA . ALA A 1 171 ? 9.141 -3.992 -2.082 1 98.38 171 ALA A CA 1
ATOM 1369 C C . ALA A 1 171 ? 8.586 -2.852 -1.235 1 98.38 171 ALA A C 1
ATOM 1371 O O . ALA A 1 171 ? 9.203 -1.788 -1.134 1 98.38 171 ALA A O 1
ATOM 1372 N N . ARG A 1 172 ? 7.465 -3.076 -0.67 1 97.75 172 ARG A N 1
ATOM 1373 C CA . ARG A 1 172 ? 6.832 -2.07 0.177 1 97.75 172 ARG A CA 1
ATOM 1374 C C . ARG A 1 172 ? 7.707 -1.735 1.378 1 97.75 172 ARG A C 1
ATOM 1376 O O . ARG A 1 172 ? 7.895 -0.563 1.711 1 97.75 172 ARG A O 1
ATOM 1383 N N . GLU A 1 173 ? 8.227 -2.727 2.004 1 97.94 173 GLU A N 1
ATOM 1384 C CA . GLU A 1 173 ? 9.078 -2.531 3.17 1 97.94 173 GLU A CA 1
ATOM 1385 C C . GLU A 1 173 ? 10.344 -1.761 2.807 1 97.94 173 GLU A C 1
ATOM 1387 O O . GLU A 1 173 ? 10.758 -0.858 3.535 1 97.94 173 GLU A O 1
ATOM 1392 N N . ILE A 1 174 ? 10.883 -2.139 1.767 1 98.62 174 ILE A N 1
ATOM 1393 C CA . ILE A 1 174 ? 12.109 -1.481 1.311 1 98.62 174 ILE A CA 1
ATOM 1394 C C . ILE A 1 174 ? 11.82 -0.009 1.021 1 98.62 174 ILE A C 1
ATOM 1396 O O . ILE A 1 174 ? 12.578 0.869 1.44 1 98.62 174 ILE A O 1
ATOM 1400 N N . ARG A 1 175 ? 10.75 0.236 0.321 1 98.31 175 ARG A N 1
ATOM 1401 C CA . ARG A 1 175 ? 10.367 1.609 0.01 1 98.31 175 ARG A CA 1
ATOM 1402 C C . ARG A 1 175 ? 10.203 2.434 1.283 1 98.31 175 ARG A C 1
ATOM 1404 O O . ARG A 1 175 ? 10.703 3.557 1.37 1 98.31 175 ARG A O 1
ATOM 1411 N N . GLN A 1 176 ? 9.539 1.896 2.219 1 97.38 176 GLN A N 1
ATOM 1412 C CA . GLN A 1 176 ? 9.32 2.576 3.49 1 97.38 176 GLN A CA 1
ATOM 1413 C C . GLN A 1 176 ? 10.633 2.834 4.219 1 97.38 176 GLN A C 1
ATOM 1415 O O . GLN A 1 176 ? 10.852 3.926 4.746 1 97.38 176 GLN A O 1
ATOM 1420 N N . LYS A 1 177 ? 11.469 1.896 4.215 1 97.88 177 LYS A N 1
ATOM 1421 C CA . LYS A 1 177 ? 12.734 2.008 4.934 1 97.88 177 LYS A CA 1
ATOM 1422 C C . LYS A 1 177 ? 13.641 3.061 4.297 1 97.88 177 LYS A C 1
ATOM 1424 O O . LYS A 1 177 ? 14.352 3.785 5 1 97.88 177 LYS A O 1
ATOM 1429 N N . ILE A 1 178 ? 13.641 3.092 3.002 1 98.56 178 ILE A N 1
ATOM 1430 C CA . ILE A 1 178 ? 14.43 4.113 2.324 1 98.56 178 ILE A CA 1
ATOM 1431 C C . ILE A 1 178 ? 13.992 5.5 2.783 1 98.56 178 ILE A C 1
ATOM 1433 O O . ILE A 1 178 ? 14.82 6.324 3.18 1 98.56 178 ILE A O 1
ATOM 1437 N N . ILE A 1 179 ? 12.727 5.734 2.756 1 97.69 179 ILE A N 1
ATOM 1438 C CA . ILE A 1 179 ? 12.172 7.031 3.141 1 97.69 179 ILE A CA 1
ATOM 1439 C C . ILE A 1 179 ? 12.477 7.305 4.609 1 97.69 179 ILE A C 1
ATOM 1441 O O . ILE A 1 179 ? 12.875 8.414 4.969 1 97.69 179 ILE A O 1
ATOM 1445 N N . GLU A 1 180 ? 12.344 6.277 5.391 1 96.81 180 GLU A N 1
ATOM 1446 C CA . GLU A 1 180 ? 12.609 6.406 6.82 1 96.81 180 GLU A CA 1
ATOM 1447 C C . GLU A 1 180 ? 14.062 6.801 7.078 1 96.81 180 GLU A C 1
ATOM 1449 O O . GLU A 1 180 ? 14.344 7.598 7.973 1 96.81 180 GLU A O 1
ATOM 1454 N N . CYS A 1 181 ? 14.93 6.215 6.34 1 97.25 181 CYS A N 1
ATOM 1455 C CA . CYS A 1 181 ? 16.344 6.566 6.48 1 97.25 181 CYS A CA 1
ATOM 1456 C C . CYS A 1 181 ? 16.562 8.055 6.266 1 97.25 181 CYS A C 1
ATOM 1458 O O . CYS A 1 181 ? 17.25 8.711 7.051 1 97.25 181 CYS A O 1
ATOM 1460 N N . PHE A 1 182 ? 15.969 8.609 5.277 1 97.44 182 PHE A N 1
ATOM 1461 C CA . PHE A 1 182 ? 16.141 10.023 4.969 1 97.44 182 PHE A CA 1
ATOM 1462 C C . PHE A 1 182 ? 15.422 10.891 5.996 1 97.44 182 PHE A C 1
ATOM 1464 O O . PHE A 1 182 ? 15.914 11.953 6.375 1 97.44 182 PHE A O 1
ATOM 1471 N N . GLU A 1 183 ? 14.234 10.445 6.426 1 96.31 183 GLU A N 1
ATOM 1472 C CA . GLU A 1 183 ? 13.523 11.172 7.473 1 96.31 183 GLU A CA 1
ATOM 1473 C C . GLU A 1 183 ? 14.352 11.242 8.758 1 96.31 183 GLU A C 1
ATOM 1475 O O . GLU A 1 183 ? 14.516 12.32 9.328 1 96.31 183 GLU A O 1
ATOM 1480 N N . ARG A 1 184 ? 14.914 10.148 9.148 1 94.44 184 ARG A N 1
ATOM 1481 C CA . ARG A 1 184 ? 15.727 10.078 10.352 1 94.44 184 ARG A CA 1
ATOM 1482 C C . ARG A 1 184 ? 17 10.914 10.211 1 94.44 184 ARG A C 1
ATOM 1484 O O . ARG A 1 184 ? 17.422 11.586 11.148 1 94.44 184 ARG A O 1
ATOM 1491 N N . ALA A 1 185 ? 17.531 10.867 9.055 1 95.12 185 ALA A N 1
ATOM 1492 C CA . ALA A 1 185 ? 18.766 11.609 8.781 1 95.12 185 ALA A CA 1
ATOM 1493 C C . ALA A 1 185 ? 18.516 13.117 8.82 1 95.12 185 ALA A C 1
ATOM 1495 O O . ALA A 1 185 ? 19.438 13.906 8.953 1 95.12 185 ALA A O 1
ATOM 1496 N N . SER A 1 186 ? 17.25 13.5 8.656 1 92.69 186 SER A N 1
ATOM 1497 C CA . SER A 1 186 ? 16.875 14.906 8.594 1 92.69 186 SER A CA 1
ATOM 1498 C C . SER A 1 186 ? 16.531 15.453 9.977 1 92.69 186 SER A C 1
ATOM 1500 O O . SER A 1 186 ? 16.25 16.641 10.133 1 92.69 186 SER A O 1
ATOM 1502 N N . LEU A 1 187 ? 16.547 14.648 10.969 1 90.5 187 LEU A N 1
ATOM 1503 C CA . LEU A 1 187 ? 16.25 15.102 12.32 1 90.5 187 LEU A CA 1
ATOM 1504 C C . LEU A 1 187 ? 17.359 16 12.859 1 90.5 187 LEU A C 1
ATOM 1506 O O . LEU A 1 187 ? 18.531 15.742 12.625 1 90.5 187 LEU A O 1
ATOM 1510 N N . PRO A 1 188 ? 16.938 17 13.578 1 87.56 188 PRO A N 1
ATOM 1511 C CA . PRO A 1 188 ? 17.938 17.938 14.086 1 87.56 188 PRO A CA 1
ATOM 1512 C C . PRO A 1 188 ? 18.875 17.312 15.125 1 87.56 188 PRO A C 1
ATOM 1514 O O . PRO A 1 188 ? 20 17.781 15.305 1 87.56 188 PRO A O 1
ATOM 1517 N N . ASP A 1 189 ? 18.5 16.25 15.781 1 85.62 189 ASP A N 1
ATOM 1518 C CA . ASP A 1 189 ? 19.266 15.688 16.875 1 85.62 189 ASP A CA 1
ATOM 1519 C C . ASP A 1 189 ? 20.078 14.477 16.422 1 85.62 189 ASP A C 1
ATOM 1521 O O . ASP A 1 189 ? 20.688 13.781 17.234 1 85.62 189 ASP A O 1
ATOM 1525 N N . VAL A 1 190 ? 20.125 14.227 15.133 1 89.56 190 VAL A N 1
ATOM 1526 C CA . VAL A 1 190 ? 20.844 13.047 14.641 1 89.56 190 VAL A CA 1
ATOM 1527 C C . VAL A 1 190 ? 22.344 13.297 14.672 1 89.56 190 VAL A C 1
ATOM 1529 O O . VAL A 1 190 ? 22.812 14.367 14.266 1 89.56 190 VAL A O 1
ATOM 1532 N N . SER A 1 191 ? 23.156 12.383 15.219 1 91.12 191 SER A N 1
ATOM 1533 C CA . SER A 1 191 ? 24.609 12.5 15.195 1 91.12 191 SER A CA 1
ATOM 1534 C C . SER A 1 191 ? 25.156 12.281 13.797 1 91.12 191 SER A C 1
ATOM 1536 O O . SER A 1 191 ? 24.5 11.672 12.953 1 91.12 191 SER A O 1
ATOM 1538 N N . THR A 1 192 ? 26.344 12.758 13.57 1 94.38 192 THR A N 1
ATOM 1539 C CA . THR A 1 192 ? 26.984 12.578 12.281 1 94.38 192 THR A CA 1
ATOM 1540 C C . THR A 1 192 ? 27.188 11.094 11.977 1 94.38 192 THR A C 1
ATOM 1542 O O . THR A 1 192 ? 26.953 10.648 10.852 1 94.38 192 THR A O 1
ATOM 1545 N N . GLU A 1 193 ? 27.578 10.375 12.961 1 94.81 193 GLU A N 1
ATOM 1546 C CA . GLU A 1 193 ? 27.828 8.945 12.789 1 94.81 193 GLU A CA 1
ATOM 1547 C C . GLU A 1 193 ? 26.547 8.211 12.422 1 94.81 193 GLU A C 1
ATOM 1549 O O . GLU A 1 193 ? 26.531 7.375 11.516 1 94.81 193 GLU A O 1
ATOM 1554 N N . GLU A 1 194 ? 25.516 8.547 13.125 1 93.88 194 GLU A N 1
ATOM 1555 C CA . GLU A 1 194 ? 24.219 7.914 12.859 1 93.88 194 GLU A CA 1
ATOM 1556 C C . GLU A 1 194 ? 23.688 8.312 11.484 1 93.88 194 GLU A C 1
ATOM 1558 O O . GLU A 1 194 ? 23.141 7.48 10.766 1 93.88 194 GLU A O 1
ATOM 1563 N N . ARG A 1 195 ? 23.859 9.539 11.148 1 95.69 195 ARG A N 1
ATOM 1564 C CA . ARG A 1 195 ? 23.422 10.039 9.852 1 95.69 195 ARG A CA 1
ATOM 1565 C C . ARG A 1 195 ? 24.141 9.32 8.719 1 95.69 195 ARG A C 1
ATOM 1567 O O . ARG A 1 195 ? 23.516 8.898 7.742 1 95.69 195 ARG A O 1
ATOM 1574 N N . GLU A 1 196 ? 25.438 9.148 8.883 1 96.56 196 GLU A N 1
ATOM 1575 C CA . GLU A 1 196 ? 26.234 8.445 7.883 1 96.56 196 GLU A CA 1
ATOM 1576 C C . GLU A 1 196 ? 25.797 6.992 7.742 1 96.56 196 GLU A C 1
ATOM 1578 O O . GLU A 1 196 ? 25.719 6.465 6.629 1 96.56 196 GLU A O 1
ATOM 1583 N N . ARG A 1 197 ? 25.516 6.383 8.812 1 97.62 197 ARG A N 1
ATOM 1584 C CA . ARG A 1 197 ? 25.016 5.008 8.781 1 97.62 197 ARG A CA 1
ATOM 1585 C C . ARG A 1 197 ? 23.688 4.922 8.055 1 97.62 197 ARG A C 1
ATOM 1587 O O . ARG A 1 197 ? 23.5 4.082 7.176 1 97.62 197 ARG A O 1
ATOM 1594 N N . LEU A 1 198 ? 22.781 5.855 8.461 1 97.31 198 LEU A N 1
ATOM 1595 C CA . LEU A 1 198 ? 21.422 5.875 7.898 1 97.31 198 LEU A CA 1
ATOM 1596 C C . LEU A 1 198 ? 21.469 6.078 6.387 1 97.31 198 LEU A C 1
ATOM 1598 O O . LEU A 1 198 ? 20.656 5.523 5.656 1 97.31 198 LEU A O 1
ATOM 1602 N N . LEU A 1 199 ? 22.469 6.824 5.941 1 98.38 199 LEU A N 1
ATOM 1603 C CA . LEU A 1 199 ? 22.516 7.219 4.539 1 98.38 199 LEU A CA 1
ATOM 1604 C C . LEU A 1 199 ? 23.422 6.281 3.742 1 98.38 199 LEU A C 1
ATOM 1606 O O . LEU A 1 199 ? 23.797 6.586 2.607 1 98.38 199 LEU A O 1
ATOM 1610 N N . SER A 1 200 ? 23.734 5.105 4.312 1 98.69 200 SER A N 1
ATOM 1611 C CA . SER A 1 200 ? 24.469 4.051 3.625 1 98.69 200 SER A CA 1
ATOM 1612 C C . SER A 1 200 ? 23.547 2.896 3.242 1 98.69 200 SER A C 1
ATOM 1614 O O . SER A 1 200 ? 22.953 2.252 4.113 1 98.69 200 SER A O 1
ATOM 1616 N N . PHE A 1 201 ? 23.484 2.643 1.958 1 98.88 201 PHE A N 1
ATOM 1617 C CA . PHE A 1 201 ? 22.625 1.591 1.411 1 98.88 201 PHE A CA 1
ATOM 1618 C C . PHE A 1 201 ? 23.469 0.482 0.792 1 98.88 201 PHE A C 1
ATOM 1620 O O . PHE A 1 201 ? 24.234 0.724 -0.144 1 98.88 201 PHE A O 1
ATOM 1627 N N . VAL A 1 202 ? 23.266 -0.717 1.292 1 98.88 202 VAL A N 1
ATOM 1628 C CA . VAL A 1 202 ? 24.078 -1.841 0.849 1 98.88 202 VAL A CA 1
ATOM 1629 C C . VAL A 1 202 ? 23.203 -2.855 0.111 1 98.88 202 VAL A C 1
ATOM 1631 O O . VAL A 1 202 ? 22.172 -3.297 0.633 1 98.88 202 VAL A O 1
ATOM 1634 N N . ILE A 1 203 ? 23.578 -3.145 -1.058 1 98.81 203 ILE A N 1
ATOM 1635 C CA . ILE A 1 203 ? 22.938 -4.184 -1.856 1 98.81 203 ILE A CA 1
ATOM 1636 C C . ILE A 1 203 ? 23.906 -5.363 -2.029 1 98.81 203 ILE A C 1
ATOM 1638 O O . ILE A 1 203 ? 25.031 -5.188 -2.473 1 98.81 203 ILE A O 1
ATOM 1642 N N . VAL A 1 204 ? 23.406 -6.543 -1.644 1 98.62 204 VAL A N 1
ATOM 1643 C CA . VAL A 1 204 ? 24.234 -7.738 -1.753 1 98.62 204 VAL A CA 1
ATOM 1644 C C . VAL A 1 204 ? 23.75 -8.602 -2.914 1 98.62 204 VAL A C 1
ATOM 1646 O O . VAL A 1 204 ? 22.594 -9.031 -2.934 1 98.62 204 VAL A O 1
ATOM 1649 N N . GLY A 1 205 ? 24.641 -8.914 -3.836 1 97.19 205 GLY A N 1
ATOM 1650 C CA . GLY A 1 205 ? 24.328 -9.672 -5.035 1 97.19 205 GLY A CA 1
ATOM 1651 C C . GLY A 1 205 ? 24.391 -8.844 -6.305 1 97.19 205 GLY A C 1
ATOM 1652 O O . GLY A 1 205 ? 23.625 -7.902 -6.48 1 97.19 205 GLY A O 1
ATOM 1653 N N . GLY A 1 206 ? 25.266 -9.211 -7.156 1 96.06 206 GLY A N 1
ATOM 1654 C CA . GLY A 1 206 ? 25.484 -8.469 -8.383 1 96.06 206 GLY A CA 1
ATOM 1655 C C . GLY A 1 206 ? 24.781 -9.07 -9.586 1 96.06 206 GLY A C 1
ATOM 1656 O O . GLY A 1 206 ? 25.219 -8.883 -10.719 1 96.06 206 GLY A O 1
ATOM 1657 N N . GLY A 1 207 ? 23.703 -9.828 -9.352 1 94.5 207 GLY A N 1
ATOM 1658 C CA . GLY A 1 207 ? 22.875 -10.312 -10.438 1 94.5 207 GLY A CA 1
ATOM 1659 C C . GLY A 1 207 ? 21.938 -9.258 -10.984 1 94.5 207 GLY A C 1
ATOM 1660 O O . GLY A 1 207 ? 22.031 -8.078 -10.617 1 94.5 207 GLY A O 1
ATOM 1661 N N . ALA A 1 208 ? 21.031 -9.664 -11.82 1 93.31 208 ALA A N 1
ATOM 1662 C CA . ALA A 1 208 ? 20.125 -8.734 -12.492 1 93.31 208 ALA A CA 1
ATOM 1663 C C . ALA A 1 208 ? 19.297 -7.953 -11.484 1 93.31 208 ALA A C 1
ATOM 1665 O O . ALA A 1 208 ? 19.172 -6.73 -11.578 1 93.31 208 ALA A O 1
ATOM 1666 N N . THR A 1 209 ? 18.734 -8.625 -10.5 1 95.06 209 THR A N 1
ATOM 1667 C CA . THR A 1 209 ? 17.891 -7.988 -9.492 1 95.06 209 THR A CA 1
ATOM 1668 C C . THR A 1 209 ? 18.672 -6.945 -8.711 1 95.06 209 THR A C 1
ATOM 1670 O O . THR A 1 209 ? 18.219 -5.816 -8.523 1 95.06 209 THR A O 1
ATOM 1673 N N . GLY A 1 210 ? 19.844 -7.34 -8.266 1 97.12 210 GLY A N 1
ATOM 1674 C CA . GLY A 1 210 ? 20.688 -6.418 -7.523 1 97.12 210 GLY A CA 1
ATOM 1675 C C . GLY A 1 210 ? 21.062 -5.184 -8.312 1 97.12 210 GLY A C 1
ATOM 1676 O O . GLY A 1 210 ? 21 -4.062 -7.805 1 97.12 210 GLY A O 1
ATOM 1677 N N . ILE A 1 211 ? 21.469 -5.387 -9.523 1 97.38 211 ILE A N 1
ATOM 1678 C CA . ILE A 1 211 ? 21.891 -4.297 -10.391 1 97.38 211 ILE A CA 1
ATOM 1679 C C . ILE A 1 211 ? 20.703 -3.375 -10.672 1 97.38 211 ILE A C 1
ATOM 1681 O O . ILE A 1 211 ? 20.828 -2.15 -10.586 1 97.38 211 ILE A O 1
ATOM 1685 N N . GLU A 1 212 ? 19.609 -3.955 -10.984 1 97.75 212 GLU A N 1
ATOM 1686 C CA . GLU A 1 212 ? 18.422 -3.162 -11.305 1 97.75 212 GLU A CA 1
ATOM 1687 C C . GLU A 1 212 ? 17.953 -2.367 -10.086 1 97.75 212 GLU A C 1
ATOM 1689 O O . GLU A 1 212 ? 17.594 -1.195 -10.211 1 97.75 212 GLU A O 1
ATOM 1694 N N . PHE A 1 213 ? 17.953 -2.98 -8.953 1 98.56 213 PHE A N 1
ATOM 1695 C CA . PHE A 1 213 ? 17.531 -2.256 -7.758 1 98.56 213 PHE A CA 1
ATOM 1696 C C . PHE A 1 213 ? 18.5 -1.125 -7.438 1 98.56 213 PHE A C 1
ATOM 1698 O O . PHE A 1 213 ? 18.078 -0.011 -7.121 1 98.56 213 PHE A O 1
ATOM 1705 N N . THR A 1 214 ? 19.766 -1.436 -7.52 1 98.69 214 THR A N 1
ATOM 1706 C CA . THR A 1 214 ? 20.781 -0.407 -7.293 1 98.69 214 THR A CA 1
ATOM 1707 C C . THR A 1 214 ? 20.547 0.79 -8.211 1 98.69 214 THR A C 1
ATOM 1709 O O . THR A 1 214 ? 20.594 1.938 -7.766 1 98.69 214 THR A O 1
ATOM 1712 N N . SER A 1 215 ? 20.297 0.469 -9.43 1 98.31 215 SER A N 1
ATOM 1713 C CA . SER A 1 215 ? 20.047 1.5 -10.43 1 98.31 215 SER A CA 1
ATOM 1714 C C . SER A 1 215 ? 18.812 2.332 -10.078 1 98.31 215 SER A C 1
ATOM 1716 O O . SER A 1 215 ? 18.875 3.562 -10.062 1 98.31 215 SER A O 1
ATOM 1718 N N . GLU A 1 216 ? 17.734 1.678 -9.734 1 98.25 216 GLU A N 1
ATOM 1719 C CA . GLU A 1 216 ? 16.484 2.346 -9.383 1 98.25 216 GLU A CA 1
ATOM 1720 C C . GLU A 1 216 ? 16.641 3.178 -8.117 1 98.25 216 GLU A C 1
ATOM 1722 O O . GLU A 1 216 ? 16.125 4.289 -8.023 1 98.25 216 GLU A O 1
ATOM 1727 N N . LEU A 1 217 ? 17.328 2.605 -7.18 1 98.69 217 LEU A N 1
ATOM 1728 C CA . LEU A 1 217 ? 17.578 3.32 -5.934 1 98.69 217 LEU A CA 1
ATOM 1729 C C . LEU A 1 217 ? 18.359 4.602 -6.188 1 98.69 217 LEU A C 1
ATOM 1731 O O . LEU A 1 217 ? 18.031 5.66 -5.656 1 98.69 217 LEU A O 1
ATOM 1735 N N . ASN A 1 218 ? 19.391 4.469 -7 1 98.44 218 ASN A N 1
ATOM 1736 C CA . ASN A 1 218 ? 20.203 5.645 -7.332 1 98.44 218 ASN A CA 1
ATOM 1737 C C . ASN A 1 218 ? 19.359 6.707 -8.039 1 98.44 218 ASN A C 1
ATOM 1739 O O . ASN A 1 218 ? 19.516 7.898 -7.77 1 98.44 218 ASN A O 1
ATOM 1743 N N . ASP A 1 219 ? 18.531 6.305 -8.969 1 98.12 219 ASP A N 1
ATOM 1744 C CA . ASP A 1 219 ? 17.641 7.238 -9.641 1 98.12 219 ASP A CA 1
ATOM 1745 C C . ASP A 1 219 ? 16.688 7.906 -8.648 1 98.12 219 ASP A C 1
ATOM 1747 O O . ASP A 1 219 ? 16.469 9.117 -8.719 1 98.12 219 ASP A O 1
ATOM 1751 N N . PHE A 1 220 ? 16.172 7.141 -7.738 1 98.62 220 PHE A N 1
ATOM 1752 C CA . PHE A 1 220 ? 15.281 7.668 -6.715 1 98.62 220 PHE A CA 1
ATOM 1753 C C . PHE A 1 220 ? 15.984 8.734 -5.883 1 98.62 220 PHE A C 1
ATOM 1755 O O . PHE A 1 220 ? 15.422 9.805 -5.633 1 98.62 220 PHE A O 1
ATOM 1762 N N . PHE A 1 221 ? 17.203 8.422 -5.488 1 97.81 221 PHE A N 1
ATOM 1763 C CA . PHE A 1 221 ? 18 9.375 -4.715 1 97.81 221 PHE A CA 1
ATOM 1764 C C . PHE A 1 221 ? 18.266 10.641 -5.523 1 97.81 221 PHE A C 1
ATOM 1766 O O . PHE A 1 221 ? 17.906 11.742 -5.098 1 97.81 221 PHE A O 1
ATOM 1773 N N . SER A 1 222 ? 18.719 10.477 -6.727 1 96.56 222 SER A N 1
ATOM 1774 C CA . SER A 1 222 ? 19.219 11.609 -7.508 1 96.56 222 SER A CA 1
ATOM 1775 C C . SER A 1 222 ? 18.062 12.477 -8.008 1 96.56 222 SER A C 1
ATOM 1777 O O . SER A 1 222 ? 18.188 13.703 -8.07 1 96.56 222 SER A O 1
ATOM 1779 N N . GLU A 1 223 ? 16.938 11.852 -8.297 1 96.69 223 GLU A N 1
ATOM 1780 C CA . GLU A 1 223 ? 15.859 12.586 -8.938 1 96.69 223 GLU A CA 1
ATOM 1781 C C . GLU A 1 223 ? 14.898 13.156 -7.898 1 96.69 223 GLU A C 1
ATOM 1783 O O . GLU A 1 223 ? 14.297 14.219 -8.117 1 96.69 223 GLU A O 1
ATOM 1788 N N . ASP A 1 224 ? 14.742 12.438 -6.773 1 97.75 224 ASP A N 1
ATOM 1789 C CA . ASP A 1 224 ? 13.641 12.82 -5.887 1 97.75 224 ASP A CA 1
ATOM 1790 C C . ASP A 1 224 ? 14.156 13.117 -4.48 1 97.75 224 ASP A C 1
ATOM 1792 O O . ASP A 1 224 ? 14.008 14.242 -3.986 1 97.75 224 ASP A O 1
ATOM 1796 N N . LEU A 1 225 ? 14.844 12.211 -3.863 1 97.81 225 LEU A N 1
ATOM 1797 C CA . LEU A 1 225 ? 15.195 12.344 -2.453 1 97.81 225 LEU A CA 1
ATOM 1798 C C . LEU A 1 225 ? 16.156 13.516 -2.238 1 97.81 225 LEU A C 1
ATOM 1800 O O . LEU A 1 225 ? 16.047 14.227 -1.237 1 97.81 225 LEU A O 1
ATOM 1804 N N . SER A 1 226 ? 17.094 13.719 -3.164 1 96.12 226 SER A N 1
ATOM 1805 C CA . SER A 1 226 ? 18.016 14.836 -3.039 1 96.12 226 SER A CA 1
ATOM 1806 C C . SER A 1 226 ? 17.281 16.172 -3.07 1 96.12 226 SER A C 1
ATOM 1808 O O . SER A 1 226 ? 17.703 17.125 -2.412 1 96.12 226 SER A O 1
ATOM 1810 N N . ARG A 1 227 ? 16.25 16.219 -3.773 1 95.19 227 ARG A N 1
ATOM 1811 C CA . ARG A 1 227 ? 15.445 17.438 -3.873 1 95.19 227 ARG A CA 1
ATOM 1812 C C . ARG A 1 227 ? 14.531 17.578 -2.662 1 95.19 227 ARG A C 1
ATOM 1814 O O . ARG A 1 227 ? 14.414 18.672 -2.098 1 95.19 227 ARG A O 1
ATOM 1821 N N . LEU A 1 228 ? 13.961 16.547 -2.189 1 96.56 228 LEU A N 1
ATOM 1822 C CA . LEU A 1 228 ? 12.922 16.578 -1.167 1 96.56 228 LEU A CA 1
ATOM 1823 C C . LEU A 1 228 ? 13.531 16.656 0.228 1 96.56 228 LEU A C 1
ATOM 1825 O O . LEU A 1 228 ? 12.844 17.016 1.19 1 96.56 228 LEU A O 1
ATOM 1829 N N . PHE A 1 229 ? 14.805 16.281 0.308 1 96.62 229 PHE A N 1
ATOM 1830 C CA . PHE A 1 229 ? 15.531 16.359 1.568 1 96.62 229 PHE A CA 1
ATOM 1831 C C . PHE A 1 229 ? 16.75 17.266 1.43 1 96.62 229 PHE A C 1
ATOM 1833 O O . PHE A 1 229 ? 17.891 16.797 1.543 1 96.62 229 PHE A O 1
ATOM 1840 N N . PRO A 1 230 ? 16.531 18.531 1.33 1 91.44 230 PRO A N 1
ATOM 1841 C CA . PRO A 1 230 ? 17.625 19.453 1.004 1 91.44 230 PRO A CA 1
ATOM 1842 C C . PRO A 1 230 ? 18.641 19.594 2.131 1 91.44 230 PRO A C 1
ATOM 1844 O O . PRO A 1 230 ? 19.781 20.016 1.893 1 91.44 230 PRO A O 1
ATOM 1847 N N . PHE A 1 231 ? 18.312 19.172 3.291 1 88.5 231 PHE A N 1
ATOM 1848 C CA . PHE A 1 231 ? 19.203 19.375 4.422 1 88.5 231 PHE A CA 1
ATOM 1849 C C . PHE A 1 231 ? 20.047 18.125 4.664 1 88.5 231 PHE A C 1
ATOM 1851 O O . PHE A 1 231 ? 20.922 18.125 5.531 1 88.5 231 PHE A O 1
ATOM 1858 N N . VAL A 1 232 ? 19.766 17.078 3.951 1 91.31 232 VAL A N 1
ATOM 1859 C CA . VAL A 1 232 ? 20.609 15.883 3.98 1 91.31 232 VAL A CA 1
ATOM 1860 C C . VAL A 1 232 ? 21.797 16.062 3.027 1 91.31 232 VAL A C 1
ATOM 1862 O O . VAL A 1 232 ? 21.594 16.344 1.841 1 91.31 232 VAL A O 1
ATOM 1865 N N . PRO A 1 233 ? 22.969 15.961 3.539 1 91.88 233 PRO A N 1
ATOM 1866 C CA . PRO A 1 233 ? 24.125 16.141 2.66 1 91.88 233 PRO A CA 1
ATOM 1867 C C . PRO A 1 233 ? 24.234 15.055 1.592 1 91.88 233 PRO A C 1
ATOM 1869 O O . PRO A 1 233 ? 24.391 13.875 1.918 1 91.88 233 PRO A O 1
ATOM 1872 N N . VAL A 1 234 ? 24.219 15.422 0.443 1 90.31 234 VAL A N 1
ATOM 1873 C CA . VAL A 1 234 ? 24.203 14.516 -0.7 1 90.31 234 VAL A CA 1
ATOM 1874 C C . VAL A 1 234 ? 25.484 13.672 -0.709 1 90.31 234 VAL A C 1
ATOM 1876 O O . VAL A 1 234 ? 25.453 12.5 -1.088 1 90.31 234 VAL A O 1
ATOM 1879 N N . ASN A 1 235 ? 26.547 14.258 -0.249 1 92.5 235 ASN A N 1
ATOM 1880 C CA . ASN A 1 235 ? 27.844 13.586 -0.295 1 92.5 235 ASN A CA 1
ATOM 1881 C C . ASN A 1 235 ? 27.938 12.477 0.742 1 92.5 235 ASN A C 1
ATOM 1883 O O . ASN A 1 235 ? 28.844 11.648 0.695 1 92.5 235 ASN A O 1
ATOM 1887 N N . GLU A 1 236 ? 27 12.453 1.607 1 95.81 236 GLU A N 1
ATOM 1888 C CA . GLU A 1 236 ? 27 11.422 2.643 1 95.81 236 GLU A CA 1
ATOM 1889 C C . GLU A 1 236 ? 26.203 10.195 2.207 1 95.81 236 GLU A C 1
ATOM 1891 O O . GLU A 1 236 ? 26.297 9.141 2.832 1 95.81 236 GLU A O 1
ATOM 1896 N N . VAL A 1 237 ? 25.453 10.305 1.176 1 97.81 237 VAL A N 1
ATOM 1897 C CA . VAL A 1 237 ? 24.688 9.172 0.684 1 97.81 237 VAL A CA 1
ATOM 1898 C C . VAL A 1 237 ? 25.594 8.195 -0.049 1 97.81 237 VAL A C 1
ATOM 1900 O O . VAL A 1 237 ? 26.266 8.57 -1.015 1 97.81 237 VAL A O 1
ATOM 1903 N N . LYS A 1 238 ? 25.641 6.98 0.42 1 98.31 238 LYS A N 1
ATOM 1904 C CA . LYS A 1 238 ? 26.484 5.938 -0.167 1 98.31 238 LYS A CA 1
ATOM 1905 C C . LYS A 1 238 ? 25.641 4.75 -0.624 1 98.31 238 LYS A C 1
ATOM 1907 O O . LYS A 1 238 ? 24.859 4.203 0.153 1 98.31 238 LYS A O 1
ATOM 1912 N N . ILE A 1 239 ? 25.766 4.398 -1.814 1 98.69 239 ILE A N 1
ATOM 1913 C CA . ILE A 1 239 ? 25.172 3.188 -2.373 1 98.69 239 ILE A CA 1
ATOM 1914 C C . ILE A 1 239 ? 26.281 2.193 -2.738 1 98.69 239 ILE A C 1
ATOM 1916 O O . ILE A 1 239 ? 27.125 2.477 -3.594 1 98.69 239 ILE A O 1
ATOM 1920 N N . ILE A 1 240 ? 26.219 1.048 -2.094 1 98.75 240 ILE A N 1
ATOM 1921 C CA . ILE A 1 240 ? 27.297 0.061 -2.219 1 98.75 240 ILE A CA 1
ATOM 1922 C C . ILE A 1 240 ? 26.703 -1.267 -2.701 1 98.75 240 ILE A C 1
ATOM 1924 O O . ILE A 1 240 ? 25.766 -1.792 -2.107 1 98.75 240 ILE A O 1
ATOM 1928 N N . LEU A 1 241 ? 27.25 -1.757 -3.758 1 98.69 241 LEU A N 1
ATOM 1929 C CA . LEU A 1 241 ? 26.891 -3.076 -4.262 1 98.69 241 LEU A CA 1
ATOM 1930 C C . LEU A 1 241 ? 28 -4.082 -3.998 1 98.69 241 LEU A C 1
ATOM 1932 O O . LEU A 1 241 ? 29.141 -3.887 -4.438 1 98.69 241 LEU A O 1
ATOM 1936 N N . LEU A 1 242 ? 27.656 -5.113 -3.277 1 98.5 242 LEU A N 1
ATOM 1937 C CA . LEU A 1 242 ? 28.625 -6.16 -2.947 1 98.5 242 LEU A CA 1
ATOM 1938 C C . LEU A 1 242 ? 28.375 -7.41 -3.791 1 98.5 242 LEU A C 1
ATOM 1940 O O . LEU A 1 242 ? 27.234 -7.871 -3.9 1 98.5 242 LEU A O 1
ATOM 1944 N N . GLU A 1 243 ? 29.359 -7.91 -4.367 1 97.62 243 GLU A N 1
ATOM 1945 C CA . GLU A 1 243 ? 29.344 -9.148 -5.137 1 97.62 243 GLU A CA 1
ATOM 1946 C C . GLU A 1 243 ? 30.484 -10.078 -4.738 1 97.62 243 GLU A C 1
ATOM 1948 O O . GLU A 1 243 ? 31.641 -9.664 -4.727 1 97.62 243 GLU A O 1
ATOM 1953 N N . ALA A 1 244 ? 30.109 -11.273 -4.402 1 95.38 244 ALA A N 1
ATOM 1954 C CA . ALA A 1 244 ? 31.109 -12.234 -3.92 1 95.38 244 ALA A CA 1
ATOM 1955 C C . ALA A 1 244 ? 32.094 -12.625 -5.027 1 95.38 244 ALA A C 1
ATOM 1957 O O . ALA A 1 244 ? 33.281 -12.82 -4.777 1 95.38 244 ALA A O 1
ATOM 1958 N N . SER A 1 245 ? 31.625 -12.781 -6.223 1 94.56 245 SER A N 1
ATOM 1959 C CA . SER A 1 245 ? 32.438 -13.195 -7.352 1 94.56 245 SER A CA 1
ATOM 1960 C C . SER A 1 245 ? 33.188 -12.008 -7.953 1 94.56 245 SER A C 1
ATOM 1962 O O . SER A 1 245 ? 33.062 -10.875 -7.48 1 94.56 245 SER A O 1
ATOM 1964 N N . GLY A 1 246 ? 33.906 -12.258 -9.008 1 94.25 246 GLY A N 1
ATOM 1965 C CA . GLY A 1 246 ? 34.688 -11.227 -9.648 1 94.25 246 GLY A CA 1
ATOM 1966 C C . GLY A 1 246 ? 33.938 -10.469 -10.727 1 94.25 246 GLY A C 1
ATOM 1967 O O . GLY A 1 246 ? 34.469 -9.508 -11.289 1 94.25 246 GLY A O 1
ATOM 1968 N N . LYS A 1 247 ? 32.75 -10.906 -10.938 1 94.06 247 LYS A N 1
ATOM 1969 C CA . LYS A 1 247 ? 32 -10.305 -12.039 1 94.06 247 LYS A CA 1
ATOM 1970 C C . LYS A 1 247 ? 30.547 -10.102 -11.656 1 94.06 247 LYS A C 1
ATOM 1972 O O . LYS A 1 247 ? 29.938 -10.961 -11.023 1 94.06 247 LYS A O 1
ATOM 1977 N N . ILE A 1 248 ? 30.047 -8.867 -12 1 95.12 248 ILE A N 1
ATOM 1978 C CA . ILE A 1 248 ? 28.609 -8.641 -11.891 1 95.12 248 ILE A CA 1
ATOM 1979 C C . ILE A 1 248 ? 27.938 -9.023 -13.203 1 95.12 248 ILE A C 1
ATOM 1981 O O . ILE A 1 248 ? 28.578 -9.109 -14.242 1 95.12 248 ILE A O 1
ATOM 1985 N N . LEU A 1 249 ? 26.625 -9.266 -13.141 1 94.69 249 LEU A N 1
ATOM 1986 C CA . LEU A 1 249 ? 25.875 -9.633 -14.336 1 94.69 249 LEU A CA 1
ATOM 1987 C C . LEU A 1 249 ? 26.609 -10.703 -15.133 1 94.69 249 LEU A C 1
ATOM 1989 O O . LEU A 1 249 ? 26.844 -10.547 -16.328 1 94.69 249 LEU A O 1
ATOM 1993 N N . SER A 1 250 ? 26.812 -11.773 -14.531 1 90.88 250 SER A N 1
ATOM 1994 C CA . SER A 1 250 ? 27.688 -12.805 -15.078 1 90.88 250 SER A CA 1
ATOM 1995 C C . SER A 1 250 ? 27.094 -13.438 -16.328 1 90.88 250 SER A C 1
ATOM 1997 O O . SER A 1 250 ? 27.812 -14.039 -17.125 1 90.88 250 SER A O 1
ATOM 1999 N N . THR A 1 251 ? 25.844 -13.281 -16.531 1 89.62 251 THR A N 1
ATOM 2000 C CA . THR A 1 251 ? 25.188 -13.891 -17.688 1 89.62 251 THR A CA 1
ATOM 2001 C C . THR A 1 251 ? 25.344 -13.008 -18.922 1 89.62 251 THR A C 1
ATOM 2003 O O . THR A 1 251 ? 25.062 -13.445 -20.047 1 89.62 251 THR A O 1
ATOM 2006 N N . PHE A 1 252 ? 25.812 -11.797 -18.75 1 93.81 252 PHE A N 1
ATOM 2007 C CA . PHE A 1 252 ? 25.969 -10.859 -19.859 1 93.81 252 PHE A CA 1
ATOM 2008 C C . PHE A 1 252 ? 27.406 -10.883 -20.375 1 93.81 252 PHE A C 1
ATOM 2010 O O . PHE A 1 252 ? 28.328 -11.234 -19.641 1 93.81 252 PHE A O 1
ATOM 2017 N N . ASP A 1 253 ? 27.5 -10.461 -21.594 1 94.06 253 ASP A N 1
ATOM 2018 C CA . ASP A 1 253 ? 28.828 -10.281 -22.172 1 94.06 253 ASP A CA 1
ATOM 2019 C C . ASP A 1 253 ? 29.578 -9.156 -21.469 1 94.06 253 ASP A C 1
ATOM 2021 O O . ASP A 1 253 ? 28.984 -8.172 -21.047 1 94.06 253 ASP A O 1
ATOM 2025 N N . GLN A 1 254 ? 30.891 -9.312 -21.562 1 94.31 254 GLN A N 1
ATOM 2026 C CA . GLN A 1 254 ? 31.75 -8.391 -20.844 1 94.31 254 GLN A CA 1
ATOM 2027 C C . GLN A 1 254 ? 31.609 -6.969 -21.375 1 94.31 254 GLN A C 1
ATOM 2029 O O . GLN A 1 254 ? 31.719 -6.008 -20.609 1 94.31 254 GLN A O 1
ATOM 2034 N N . LYS A 1 255 ? 31.406 -6.875 -22.562 1 94.06 255 LYS A N 1
ATOM 2035 C CA . LYS A 1 255 ? 31.266 -5.547 -23.156 1 94.06 255 LYS A CA 1
ATOM 2036 C C . LYS A 1 255 ? 30.078 -4.793 -22.578 1 94.06 255 LYS A C 1
ATOM 2038 O O . LYS A 1 255 ? 30.172 -3.594 -22.312 1 94.06 255 LYS A O 1
ATOM 2043 N N . LEU A 1 256 ? 29.047 -5.477 -22.438 1 94.75 256 LEU A N 1
ATOM 2044 C CA . LEU A 1 256 ? 27.844 -4.875 -21.859 1 94.75 256 LEU A CA 1
ATOM 2045 C C . LEU A 1 256 ? 28.031 -4.594 -20.375 1 94.75 256 LEU A C 1
ATOM 2047 O O . LEU A 1 256 ? 27.594 -3.557 -19.875 1 94.75 256 LEU A O 1
ATOM 2051 N N . VAL A 1 257 ? 28.719 -5.48 -19.703 1 96 257 VAL A N 1
ATOM 2052 C CA . VAL A 1 257 ? 29 -5.332 -18.281 1 96 257 VAL A CA 1
ATOM 2053 C C . VAL A 1 257 ? 29.844 -4.086 -18.047 1 96 257 VAL A C 1
ATOM 2055 O O . VAL A 1 257 ? 29.594 -3.318 -17.109 1 96 257 VAL A O 1
ATOM 2058 N N . LYS A 1 258 ? 30.797 -3.893 -18.875 1 95.56 258 LYS A N 1
ATOM 2059 C CA . LYS A 1 258 ? 31.672 -2.727 -18.766 1 95.56 258 LYS A CA 1
ATOM 2060 C C . LYS A 1 258 ? 30.875 -1.431 -18.875 1 95.56 258 LYS A C 1
ATOM 2062 O O . LYS A 1 258 ? 31.141 -0.462 -18.172 1 95.56 258 LYS A O 1
ATOM 2067 N N . LYS A 1 259 ? 29.953 -1.453 -19.734 1 94 259 LYS A N 1
ATOM 2068 C CA . LYS A 1 259 ? 29.125 -0.268 -19.906 1 94 259 LYS A CA 1
ATOM 2069 C C . LYS A 1 259 ? 28.312 0.013 -18.641 1 94 259 LYS A C 1
ATOM 2071 O O . LYS A 1 259 ? 28.172 1.167 -18.234 1 94 259 LYS A O 1
ATOM 2076 N N . ALA A 1 260 ? 27.766 -1.013 -18.094 1 94.69 260 ALA A N 1
ATOM 2077 C CA . ALA A 1 260 ? 27.016 -0.875 -16.844 1 94.69 260 ALA A CA 1
ATOM 2078 C C . ALA A 1 260 ? 27.906 -0.33 -15.727 1 94.69 260 ALA A C 1
ATOM 2080 O O . ALA A 1 260 ? 27.5 0.554 -14.969 1 94.69 260 ALA A O 1
ATOM 2081 N N . LEU A 1 261 ? 29.109 -0.789 -15.688 1 95.94 261 LEU A N 1
ATOM 2082 C CA . LEU A 1 261 ? 30.047 -0.371 -14.648 1 95.94 261 LEU A CA 1
ATOM 2083 C C . LEU A 1 261 ? 30.438 1.094 -14.828 1 95.94 261 LEU A C 1
ATOM 2085 O O . LEU A 1 261 ? 30.578 1.824 -13.844 1 95.94 261 LEU A O 1
ATOM 2089 N N . ILE A 1 262 ? 30.578 1.493 -15.992 1 95.19 262 ILE A N 1
ATOM 2090 C CA . ILE A 1 262 ? 30.891 2.891 -16.281 1 95.19 262 ILE A CA 1
ATOM 2091 C C . ILE A 1 262 ? 29.75 3.779 -15.812 1 95.19 262 ILE A C 1
ATOM 2093 O O . ILE A 1 262 ? 29.969 4.809 -15.164 1 95.19 262 ILE A O 1
ATOM 2097 N N . ASN A 1 263 ? 28.578 3.314 -16.125 1 94.19 263 ASN A N 1
ATOM 2098 C CA . ASN A 1 263 ? 27.406 4.062 -15.688 1 94.19 263 ASN A CA 1
ATOM 2099 C C . ASN A 1 263 ? 27.328 4.168 -14.172 1 94.19 263 ASN A C 1
ATOM 2101 O O . ASN A 1 263 ? 27 5.227 -13.633 1 94.19 263 ASN A O 1
ATOM 2105 N N . PHE A 1 264 ? 27.609 3.082 -13.484 1 96.56 264 PHE A N 1
ATOM 2106 C CA . PHE A 1 264 ? 27.578 3.055 -12.023 1 96.56 264 PHE A CA 1
ATOM 2107 C C . PHE A 1 264 ? 28.656 3.973 -11.453 1 96.56 264 PHE A C 1
ATOM 2109 O O . PHE A 1 264 ? 28.391 4.746 -10.523 1 96.56 264 PHE A O 1
ATOM 2116 N N . ARG A 1 265 ? 29.781 3.941 -12.039 1 95.31 265 ARG A N 1
ATOM 2117 C CA . ARG A 1 265 ? 30.875 4.801 -11.594 1 95.31 265 ARG A CA 1
ATOM 2118 C C . ARG A 1 265 ? 30.516 6.273 -11.758 1 95.31 265 ARG A C 1
ATOM 2120 O O . ARG A 1 265 ? 30.719 7.074 -10.844 1 95.31 265 ARG A O 1
ATOM 2127 N N . ASN A 1 266 ? 29.938 6.578 -12.836 1 94.75 266 ASN A N 1
ATOM 2128 C CA . ASN A 1 266 ? 29.547 7.957 -13.125 1 94.75 266 ASN A CA 1
ATOM 2129 C C . ASN A 1 266 ? 28.422 8.422 -12.195 1 94.75 266 ASN A C 1
ATOM 2131 O O . ASN A 1 266 ? 28.188 9.625 -12.055 1 94.75 266 ASN A O 1
ATOM 2135 N N . SER A 1 267 ? 27.766 7.461 -11.633 1 94.81 267 SER A N 1
ATOM 2136 C CA . SER A 1 267 ? 26.641 7.781 -10.766 1 94.81 267 SER A CA 1
ATOM 2137 C C . SER A 1 267 ? 27.062 7.77 -9.297 1 94.81 267 SER A C 1
ATOM 2139 O O . SER A 1 267 ? 26.234 7.988 -8.414 1 94.81 267 SER A O 1
ATOM 2141 N N . GLY A 1 268 ? 28.281 7.473 -9.086 1 95.19 268 GLY A N 1
ATOM 2142 C CA . GLY A 1 268 ? 28.797 7.492 -7.727 1 95.19 268 GLY A CA 1
ATOM 2143 C C . GLY A 1 268 ? 28.484 6.227 -6.953 1 95.19 268 GLY A C 1
ATOM 2144 O O . GLY A 1 268 ? 28.531 6.219 -5.719 1 95.19 268 GLY A O 1
ATOM 2145 N N . ILE A 1 269 ? 28.125 5.152 -7.598 1 98 269 ILE A N 1
ATOM 2146 C CA . ILE A 1 269 ? 27.828 3.875 -6.957 1 98 269 ILE A CA 1
ATOM 2147 C C . ILE A 1 269 ? 29.125 3.109 -6.703 1 98 269 ILE A C 1
ATOM 2149 O O . ILE A 1 269 ? 29.984 3 -7.59 1 98 269 ILE A O 1
ATOM 2153 N N . ASP A 1 270 ? 29.266 2.625 -5.523 1 98.19 270 ASP A N 1
ATOM 2154 C CA . ASP A 1 270 ? 30.438 1.846 -5.129 1 98.19 270 ASP A CA 1
ATOM 2155 C C . ASP A 1 270 ? 30.203 0.354 -5.359 1 98.19 270 ASP A C 1
ATOM 2157 O O . ASP A 1 270 ? 29.547 -0.311 -4.555 1 98.19 270 ASP A O 1
ATOM 2161 N N . VAL A 1 271 ? 30.797 -0.141 -6.434 1 98.31 271 VAL A N 1
ATOM 2162 C CA . VAL A 1 271 ? 30.688 -1.562 -6.746 1 98.31 271 VAL A CA 1
ATOM 2163 C C . VAL A 1 271 ? 31.922 -2.301 -6.246 1 98.31 271 VAL A C 1
ATOM 2165 O O . VAL A 1 271 ? 33.031 -1.977 -6.641 1 98.31 271 VAL A O 1
ATOM 2168 N N . ARG A 1 272 ? 31.672 -3.285 -5.434 1 98 272 ARG A N 1
ATOM 2169 C CA . ARG A 1 272 ? 32.781 -4.059 -4.875 1 98 272 ARG A CA 1
ATOM 2170 C C . ARG A 1 272 ? 32.656 -5.539 -5.227 1 98 272 ARG A C 1
ATOM 2172 O O . ARG A 1 272 ? 31.797 -6.234 -4.676 1 98 272 ARG A O 1
ATOM 2179 N N . THR A 1 273 ? 33.5 -5.996 -6.062 1 96.88 273 THR A N 1
ATOM 2180 C CA . THR A 1 273 ? 33.562 -7.418 -6.383 1 96.88 273 THR A CA 1
ATOM 2181 C C . THR A 1 273 ? 34.531 -8.141 -5.449 1 96.88 273 THR A C 1
ATOM 2183 O O . THR A 1 273 ? 35.188 -7.52 -4.605 1 96.88 273 THR A O 1
ATOM 2186 N N . HIS A 1 274 ? 34.531 -9.438 -5.535 1 97.19 274 HIS A N 1
ATOM 2187 C CA . HIS A 1 274 ? 35.344 -10.25 -4.629 1 97.19 274 HIS A CA 1
ATOM 2188 C C . HIS A 1 274 ? 35.062 -9.867 -3.174 1 97.19 274 HIS A C 1
ATOM 2190 O O . HIS A 1 274 ? 36 -9.773 -2.375 1 97.19 274 HIS A O 1
ATOM 2196 N N . SER A 1 275 ? 33.844 -9.531 -2.867 1 97.06 275 SER A N 1
ATOM 2197 C CA . SER A 1 275 ? 33.438 -9.094 -1.538 1 97.06 275 SER A CA 1
ATOM 2198 C C . SER A 1 275 ? 32.281 -9.953 -1.001 1 97.06 275 SER A C 1
ATOM 2200 O O . SER A 1 275 ? 31.125 -9.617 -1.179 1 97.06 275 SER A O 1
ATOM 2202 N N . SER A 1 276 ? 32.688 -10.969 -0.278 1 96.88 276 SER A N 1
ATOM 2203 C CA . SER A 1 276 ? 31.703 -11.875 0.291 1 96.88 276 SER A CA 1
ATOM 2204 C C . SER A 1 276 ? 31.297 -11.445 1.696 1 96.88 276 SER A C 1
ATOM 2206 O O . SER A 1 276 ? 32.125 -10.977 2.473 1 96.88 276 SER A O 1
ATOM 2208 N N . VAL A 1 277 ? 30.031 -11.617 1.958 1 98.12 277 VAL A N 1
ATOM 2209 C CA . VAL A 1 277 ? 29.5 -11.258 3.266 1 98.12 277 VAL A CA 1
ATOM 2210 C C . VAL A 1 277 ? 29.719 -12.406 4.25 1 98.12 277 VAL A C 1
ATOM 2212 O O . VAL A 1 277 ? 29.422 -13.562 3.938 1 98.12 277 VAL A O 1
ATOM 2215 N N . LYS A 1 278 ? 30.172 -12.07 5.375 1 98.25 278 LYS A N 1
ATOM 2216 C CA . LYS A 1 278 ? 30.406 -13.047 6.441 1 98.25 278 LYS A CA 1
ATOM 2217 C C . LYS A 1 278 ? 29.219 -13.07 7.414 1 98.25 278 LYS A C 1
ATOM 2219 O O . LYS A 1 278 ? 28.797 -14.141 7.852 1 98.25 278 LYS A O 1
ATOM 2224 N N . GLU A 1 279 ? 28.812 -11.93 7.73 1 98.44 279 GLU A N 1
ATOM 2225 C CA . GLU A 1 279 ? 27.75 -11.789 8.727 1 98.44 279 GLU A CA 1
ATOM 2226 C C . GLU A 1 279 ? 27 -10.469 8.57 1 98.44 279 GLU A C 1
ATOM 2228 O O . GLU A 1 279 ? 27.609 -9.453 8.219 1 98.44 279 GLU A O 1
ATOM 2233 N N . VAL A 1 280 ? 25.672 -10.531 8.789 1 98.62 280 VAL A N 1
ATOM 2234 C CA . VAL A 1 280 ? 24.859 -9.32 8.742 1 98.62 280 VAL A CA 1
ATOM 2235 C C . VAL A 1 280 ? 24.328 -8.992 10.133 1 98.62 280 VAL A C 1
ATOM 2237 O O . VAL A 1 280 ? 23.547 -9.75 10.703 1 98.62 280 VAL A 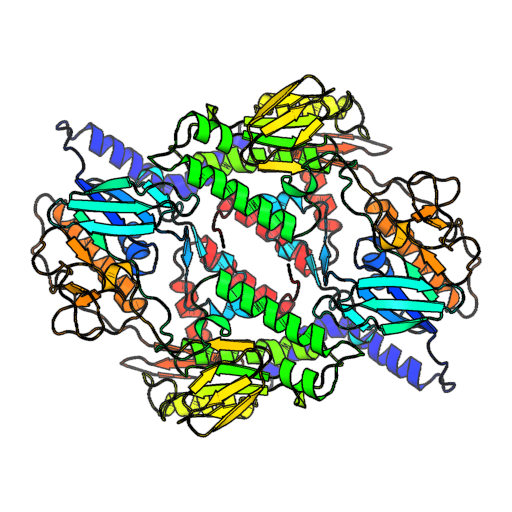O 1
ATOM 2240 N N . LEU A 1 281 ? 24.766 -7.898 10.68 1 98.31 281 LEU A N 1
ATOM 2241 C CA . LEU A 1 281 ? 24.281 -7.402 11.961 1 98.31 281 LEU A CA 1
ATOM 2242 C C . LEU A 1 281 ? 23.203 -6.336 11.75 1 98.31 281 LEU A C 1
ATOM 2244 O O . LEU A 1 281 ? 22.859 -6.004 10.617 1 98.31 281 LEU A O 1
ATOM 2248 N N . LYS A 1 282 ? 22.703 -5.863 12.797 1 97 282 LYS A N 1
ATOM 2249 C CA . LYS A 1 282 ? 21.578 -4.934 12.742 1 97 282 LYS A CA 1
ATOM 2250 C C . LYS A 1 282 ? 21.969 -3.641 12.031 1 97 282 LYS A C 1
ATOM 2252 O O . LYS A 1 282 ? 21.172 -3.096 11.25 1 97 282 LYS A O 1
ATOM 2257 N N . ASP A 1 283 ? 23.203 -3.164 12.273 1 96.75 283 ASP A N 1
ATOM 2258 C CA . ASP A 1 283 ? 23.578 -1.835 11.797 1 96.75 283 ASP A CA 1
ATOM 2259 C C . ASP A 1 283 ? 24.828 -1.886 10.938 1 96.75 283 ASP A C 1
ATOM 2261 O O . ASP A 1 283 ? 25.297 -0.856 10.438 1 96.75 283 ASP A O 1
ATOM 2265 N N . TYR A 1 284 ? 25.438 -3.057 10.758 1 97.75 284 TYR A N 1
ATOM 2266 C CA . TYR A 1 284 ? 26.625 -3.191 9.914 1 97.75 284 TYR A CA 1
ATOM 2267 C C . TYR A 1 284 ? 26.703 -4.586 9.305 1 97.75 284 TYR A C 1
ATOM 2269 O O . TYR A 1 284 ? 26.125 -5.535 9.836 1 97.75 284 TYR A O 1
ATOM 2277 N N . VAL A 1 285 ? 27.312 -4.68 8.227 1 98.62 285 VAL A N 1
ATOM 2278 C CA . VAL A 1 285 ? 27.625 -5.953 7.586 1 98.62 285 VAL A CA 1
ATOM 2279 C C . VAL A 1 285 ? 29.125 -6.215 7.637 1 98.62 285 VAL A C 1
ATOM 2281 O O . VAL A 1 285 ? 29.922 -5.293 7.465 1 98.62 285 VAL A O 1
ATOM 2284 N N . ILE A 1 286 ? 29.422 -7.387 7.965 1 98.69 286 ILE A N 1
ATOM 2285 C CA . ILE A 1 286 ? 30.828 -7.797 8.039 1 98.69 286 ILE A CA 1
ATOM 2286 C C . ILE A 1 286 ? 31.172 -8.648 6.82 1 98.69 286 ILE A C 1
ATOM 2288 O O . ILE A 1 286 ? 30.484 -9.617 6.504 1 98.69 286 ILE A O 1
ATOM 2292 N N . LEU A 1 287 ? 32.25 -8.297 6.195 1 98.44 287 LEU A N 1
ATOM 2293 C CA . LEU A 1 287 ? 32.719 -9.039 5.031 1 98.44 287 LEU A CA 1
ATOM 2294 C C . LEU A 1 287 ? 33.719 -10.109 5.441 1 98.44 287 LEU A C 1
ATOM 2296 O O . LEU A 1 287 ? 34.188 -10.117 6.578 1 98.44 287 LEU A O 1
ATOM 2300 N N . ASP A 1 288 ? 34 -10.992 4.512 1 97.5 288 ASP A N 1
ATOM 2301 C CA . ASP A 1 288 ? 34.906 -12.086 4.777 1 97.5 288 ASP A CA 1
ATOM 2302 C C . ASP A 1 288 ? 36.312 -11.562 5.09 1 97.5 288 ASP A C 1
ATOM 2304 O O . ASP A 1 288 ? 37.031 -12.164 5.879 1 97.5 288 ASP A O 1
ATOM 2308 N N . ASN A 1 289 ? 36.719 -10.461 4.543 1 96.81 289 ASN A N 1
ATOM 2309 C CA . ASN A 1 289 ? 38.062 -9.891 4.77 1 96.81 289 ASN A CA 1
ATOM 2310 C C . ASN A 1 289 ? 38.125 -9.109 6.082 1 96.81 289 ASN A C 1
ATOM 2312 O O . ASN A 1 289 ? 39.156 -8.531 6.418 1 96.81 289 ASN A O 1
ATOM 2316 N N . GLY A 1 290 ? 37 -8.93 6.754 1 96.38 290 GLY A N 1
ATOM 2317 C CA . GLY A 1 290 ? 36.969 -8.266 8.055 1 96.38 290 GLY A CA 1
ATOM 2318 C C . GLY A 1 290 ? 36.406 -6.859 7.992 1 96.38 290 GLY A C 1
ATOM 2319 O O . GLY A 1 290 ? 36.125 -6.262 9.031 1 96.38 290 GLY A O 1
ATOM 2320 N N . ASP A 1 291 ? 36.219 -6.363 6.824 1 97.25 291 ASP A N 1
ATOM 2321 C CA . ASP A 1 291 ? 35.688 -5.023 6.684 1 97.25 291 ASP A CA 1
ATOM 2322 C C . ASP A 1 291 ? 34.281 -4.945 7.297 1 97.25 291 ASP A C 1
ATOM 2324 O O . ASP A 1 291 ? 33.469 -5.883 7.164 1 97.25 291 ASP A O 1
ATOM 2328 N N . ARG A 1 292 ? 34.031 -3.836 7.969 1 97.81 292 ARG A N 1
ATOM 2329 C CA . ARG A 1 292 ? 32.719 -3.529 8.531 1 97.81 292 ARG A CA 1
ATOM 2330 C C . ARG A 1 292 ? 32.094 -2.336 7.824 1 97.81 292 ARG A C 1
ATOM 2332 O O . ARG A 1 292 ? 32.688 -1.257 7.766 1 97.81 292 ARG A O 1
ATOM 2339 N N . ILE A 1 293 ? 30.984 -2.506 7.277 1 98.5 293 ILE A N 1
ATOM 2340 C CA . ILE A 1 293 ? 30.297 -1.446 6.547 1 98.5 293 ILE A CA 1
ATOM 2341 C C . ILE A 1 293 ? 28.984 -1.109 7.246 1 98.5 293 ILE A C 1
ATOM 2343 O O . ILE A 1 293 ? 28.094 -1.963 7.367 1 98.5 293 ILE A O 1
ATOM 2347 N N . PRO A 1 294 ? 28.844 0.115 7.758 1 98.44 294 PRO A N 1
ATOM 2348 C CA . PRO A 1 294 ? 27.547 0.517 8.312 1 98.44 294 PRO A CA 1
ATOM 2349 C C . PRO A 1 294 ? 26.469 0.683 7.246 1 98.44 294 PRO A C 1
ATOM 2351 O O . PRO A 1 294 ? 26.781 0.974 6.09 1 98.44 294 PRO A O 1
ATOM 2354 N N . TYR A 1 295 ? 25.234 0.44 7.652 1 98.69 295 TYR A N 1
ATOM 2355 C CA . TYR A 1 295 ? 24.172 0.635 6.672 1 98.69 295 TYR A CA 1
ATOM 2356 C C . TYR A 1 295 ? 22.859 1.023 7.348 1 98.69 295 TYR A C 1
ATOM 2358 O O . TYR A 1 295 ? 22.625 0.672 8.508 1 98.69 295 TYR A O 1
ATOM 2366 N N . GLY A 1 296 ? 22.062 1.841 6.641 1 98.31 296 GLY A N 1
ATOM 2367 C CA . GLY A 1 296 ? 20.688 2.088 7.02 1 98.31 296 GLY A CA 1
ATOM 2368 C C . GLY A 1 296 ? 19.719 1.068 6.445 1 98.31 296 GLY A C 1
ATOM 2369 O O . GLY A 1 296 ? 18.688 0.771 7.055 1 98.31 296 GLY A O 1
ATOM 2370 N N . LEU A 1 297 ? 20.078 0.545 5.316 1 98.69 297 LEU A N 1
ATOM 2371 C CA . LEU A 1 297 ? 19.312 -0.485 4.625 1 98.69 297 LEU A CA 1
ATOM 2372 C C . LEU A 1 297 ? 20.234 -1.475 3.924 1 98.69 297 LEU A C 1
ATOM 2374 O O . LEU A 1 297 ? 21.188 -1.071 3.26 1 98.69 297 LEU A O 1
ATOM 2378 N N . LEU A 1 298 ? 19.969 -2.73 4.141 1 98.88 298 LEU A N 1
ATOM 2379 C CA . LEU A 1 298 ? 20.656 -3.793 3.416 1 98.88 298 LEU A CA 1
ATOM 2380 C C . LEU A 1 298 ? 19.672 -4.668 2.66 1 98.88 298 LEU A C 1
ATOM 2382 O O . LEU A 1 298 ? 18.75 -5.242 3.264 1 98.88 298 LEU A O 1
ATOM 2386 N N . VAL A 1 299 ? 19.797 -4.711 1.384 1 98.81 299 VAL A N 1
ATOM 2387 C CA . VAL A 1 299 ? 18.953 -5.547 0.538 1 98.81 299 VAL A CA 1
ATOM 2388 C C . VAL A 1 299 ? 19.734 -6.766 0.062 1 98.81 299 VAL A C 1
ATOM 2390 O O . VAL A 1 299 ? 20.828 -6.629 -0.501 1 98.81 299 VAL A O 1
ATOM 2393 N N . TRP A 1 300 ? 19.141 -7.922 0.337 1 98.38 300 TRP A N 1
ATOM 2394 C CA . TRP A 1 300 ? 19.75 -9.203 0.004 1 98.38 300 TRP A CA 1
ATOM 2395 C C . TRP A 1 300 ? 19.141 -9.789 -1.265 1 98.38 300 TRP A C 1
ATOM 2397 O O . TRP A 1 300 ? 18.016 -10.281 -1.243 1 98.38 300 TRP A O 1
ATOM 2407 N N . SER A 1 301 ? 19.922 -9.766 -2.307 1 95.12 301 SER A N 1
ATOM 2408 C CA . SER A 1 301 ? 19.453 -10.266 -3.602 1 95.12 301 SER A CA 1
ATOM 2409 C C . SER A 1 301 ? 20.438 -11.281 -4.18 1 95.12 301 SER A C 1
ATOM 2411 O O . SER A 1 301 ? 20.922 -11.117 -5.301 1 95.12 301 SER A O 1
ATOM 2413 N N . THR A 1 302 ? 20.844 -12.375 -3.479 1 83.75 302 THR A N 1
ATOM 2414 C CA . THR A 1 302 ? 21.953 -13.258 -3.799 1 83.75 302 THR A CA 1
ATOM 2415 C C . THR A 1 302 ? 21.469 -14.578 -4.379 1 83.75 302 THR A C 1
ATOM 2417 O O . THR A 1 302 ? 22.109 -15.609 -4.227 1 83.75 302 THR A O 1
ATOM 2420 N N . GLY A 1 303 ? 20.484 -14.672 -5.055 1 83.06 303 GLY A N 1
ATOM 2421 C CA . GLY A 1 303 ? 20.156 -15.906 -5.746 1 83.06 303 GLY A CA 1
ATOM 2422 C C . GLY A 1 303 ? 18.953 -16.609 -5.145 1 83.06 303 GLY A C 1
ATOM 2423 O O . GLY A 1 303 ? 18.281 -16.062 -4.258 1 83.06 303 GLY A O 1
ATOM 2424 N N . ILE A 1 304 ? 18.766 -17.859 -5.695 1 86.25 304 ILE A N 1
ATOM 2425 C CA . ILE A 1 304 ? 17.516 -18.531 -5.332 1 86.25 304 ILE A CA 1
ATOM 2426 C C . ILE A 1 304 ? 17.828 -19.828 -4.602 1 86.25 304 ILE A C 1
ATOM 2428 O O . ILE A 1 304 ? 18.844 -20.469 -4.867 1 86.25 304 ILE A O 1
ATOM 2432 N N . GLY A 1 305 ? 17.094 -20.078 -3.576 1 89.44 305 GLY A N 1
ATOM 2433 C CA . GLY A 1 305 ? 17.031 -21.359 -2.879 1 89.44 305 GLY A CA 1
ATOM 2434 C C . GLY A 1 305 ? 15.703 -22.078 -3.082 1 89.44 305 GLY A C 1
ATOM 2435 O O . GLY A 1 305 ? 14.734 -21.469 -3.549 1 89.44 305 GLY A O 1
ATOM 2436 N N . GLN A 1 306 ? 15.734 -23.344 -2.699 1 92.5 306 GLN A N 1
ATOM 2437 C CA . GLN A 1 306 ? 14.547 -24.125 -2.996 1 92.5 306 GLN A CA 1
ATOM 2438 C C . GLN A 1 306 ? 13.492 -23.969 -1.903 1 92.5 306 GLN A C 1
ATOM 2440 O O . GLN A 1 306 ? 13.828 -23.766 -0.734 1 92.5 306 GLN A O 1
ATOM 2445 N N . HIS A 1 307 ? 12.32 -24.031 -2.318 1 93.56 307 HIS A N 1
ATOM 2446 C CA . HIS A 1 307 ? 11.18 -24.016 -1.409 1 93.56 307 HIS A CA 1
ATOM 2447 C C . HIS A 1 307 ? 11.18 -25.25 -0.512 1 93.56 307 HIS A C 1
ATOM 2449 O O . HIS A 1 307 ? 11.477 -26.359 -0.968 1 93.56 307 HIS A O 1
ATOM 2455 N N . PRO A 1 308 ? 10.773 -25.109 0.73 1 93.44 308 PRO A N 1
ATOM 2456 C CA . PRO A 1 308 ? 10.781 -26.234 1.665 1 93.44 308 PRO A CA 1
ATOM 2457 C C . PRO A 1 308 ? 9.898 -27.391 1.204 1 93.44 308 PRO A C 1
ATOM 2459 O O . PRO A 1 308 ? 10.227 -28.562 1.438 1 93.44 308 PRO A O 1
ATOM 2462 N N . LEU A 1 309 ? 8.82 -27.141 0.586 1 96.62 309 LEU A N 1
ATOM 2463 C CA . LEU A 1 309 ? 7.938 -28.188 0.075 1 96.62 309 LEU A CA 1
ATOM 2464 C C . LEU A 1 309 ? 8.688 -29.109 -0.882 1 96.62 309 LEU A C 1
ATOM 2466 O O . LEU A 1 309 ? 8.523 -30.328 -0.826 1 96.62 309 LEU A O 1
ATOM 2470 N N . VAL A 1 310 ? 9.469 -28.516 -1.738 1 96.94 310 VAL A N 1
ATOM 2471 C CA . VAL A 1 310 ? 10.234 -29.25 -2.73 1 96.94 310 VAL A CA 1
ATOM 2472 C C . VAL A 1 310 ? 11.391 -29.984 -2.051 1 96.94 310 VAL A C 1
ATOM 2474 O O . VAL A 1 310 ? 11.578 -31.188 -2.256 1 96.94 310 VAL A O 1
ATOM 2477 N N . LYS A 1 311 ? 12.055 -29.297 -1.201 1 94.69 311 LYS A N 1
ATOM 2478 C CA . LYS A 1 311 ? 13.219 -29.844 -0.504 1 94.69 311 LYS A CA 1
ATOM 2479 C C . LYS A 1 311 ? 12.828 -31.078 0.314 1 94.69 311 LYS A C 1
ATOM 2481 O O . LYS A 1 311 ? 13.578 -32.062 0.362 1 94.69 311 LYS A O 1
ATOM 2486 N N . ASN A 1 312 ? 11.703 -31.062 0.893 1 95.19 312 ASN A N 1
ATOM 2487 C CA . ASN A 1 312 ? 11.289 -32.125 1.815 1 95.19 312 ASN A CA 1
ATOM 2488 C C . ASN A 1 312 ? 10.453 -33.188 1.111 1 95.19 312 ASN A C 1
ATOM 2490 O O . ASN A 1 312 ? 10.039 -34.156 1.733 1 95.19 312 ASN A O 1
ATOM 2494 N N . SER A 1 313 ? 10.242 -33.031 -0.121 1 95.88 313 SER A N 1
ATOM 2495 C CA . SER A 1 313 ? 9.445 -34.031 -0.854 1 95.88 313 SER A CA 1
ATOM 2496 C C . SER A 1 313 ? 10.234 -35.312 -1.115 1 95.88 313 SER A C 1
ATOM 2498 O O . SER A 1 313 ? 11.453 -35.312 -0.959 1 95.88 313 SER A O 1
ATOM 2500 N N . SER A 1 314 ? 9.508 -36.375 -1.52 1 95.25 314 SER A N 1
ATOM 2501 C CA . SER A 1 314 ? 10.117 -37.688 -1.782 1 95.25 314 SER A CA 1
ATOM 2502 C C . SER A 1 314 ? 10.602 -37.781 -3.227 1 95.25 314 SER A C 1
ATOM 2504 O O . SER A 1 314 ? 11.141 -38.812 -3.635 1 95.25 314 SER A O 1
ATOM 2506 N N . PHE A 1 315 ? 10.445 -36.781 -3.967 1 97.69 315 PHE A N 1
ATOM 2507 C CA . PHE A 1 315 ? 10.805 -36.812 -5.379 1 97.69 315 PHE A CA 1
ATOM 2508 C C . PHE A 1 315 ? 12.32 -36.844 -5.547 1 97.69 315 PHE A C 1
ATOM 2510 O O . PHE A 1 315 ? 13.055 -36.312 -4.695 1 97.69 315 PHE A O 1
ATOM 2517 N N . GLU A 1 316 ? 12.734 -37.438 -6.656 1 97.19 316 GLU A N 1
ATOM 2518 C CA . GLU A 1 316 ? 14.148 -37.344 -7.016 1 97.19 316 GLU A CA 1
ATOM 2519 C C . GLU A 1 316 ? 14.555 -35.906 -7.336 1 97.19 316 GLU A C 1
ATOM 2521 O O . GLU A 1 316 ? 13.82 -35.188 -8.023 1 97.19 316 GLU A O 1
ATOM 2526 N N . LYS A 1 317 ? 15.734 -35.531 -6.852 1 96.38 317 LYS A N 1
ATOM 2527 C CA . LYS A 1 317 ? 16.172 -34.125 -7.004 1 96.38 317 LYS A CA 1
ATOM 2528 C C . LYS A 1 317 ? 17.594 -34.062 -7.559 1 96.38 317 LYS A C 1
ATOM 2530 O O . LYS A 1 317 ? 18.344 -35.031 -7.477 1 96.38 317 LYS A O 1
ATOM 2535 N N . ASP A 1 318 ? 17.891 -32.938 -8.125 1 94.5 318 ASP A N 1
ATOM 2536 C CA . ASP A 1 318 ? 19.25 -32.719 -8.586 1 94.5 318 ASP A CA 1
ATOM 2537 C C . ASP A 1 318 ? 20.125 -32.156 -7.461 1 94.5 318 ASP A C 1
ATOM 2539 O O . ASP A 1 318 ? 19.719 -32.156 -6.293 1 94.5 318 ASP A O 1
ATOM 2543 N N . SER A 1 319 ? 21.344 -31.703 -7.789 1 91.44 319 SER A N 1
ATOM 2544 C CA . SER A 1 319 ? 22.312 -31.234 -6.805 1 91.44 319 SER A CA 1
ATOM 2545 C C . SER A 1 319 ? 21.859 -29.906 -6.18 1 91.44 319 SER A C 1
ATOM 2547 O O . SER A 1 319 ? 22.359 -29.516 -5.121 1 91.44 319 SER A O 1
ATOM 2549 N N . HIS A 1 320 ? 20.922 -29.234 -6.812 1 89.81 320 HIS A N 1
ATOM 2550 C CA . HIS A 1 320 ? 20.422 -27.953 -6.297 1 89.81 320 HIS A CA 1
ATOM 2551 C C . HIS A 1 320 ? 19.047 -28.125 -5.68 1 89.81 320 HIS A C 1
ATOM 2553 O O . HIS A 1 320 ? 18.328 -27.141 -5.461 1 89.81 320 HIS A O 1
ATOM 2559 N N . ASP A 1 321 ? 18.609 -29.375 -5.492 1 93.19 321 ASP A N 1
ATOM 2560 C CA . ASP A 1 321 ? 17.359 -29.75 -4.824 1 93.19 321 ASP A CA 1
ATOM 2561 C C . ASP A 1 321 ? 16.156 -29.469 -5.711 1 93.19 321 ASP A C 1
ATOM 2563 O O . ASP A 1 321 ? 15.039 -29.297 -5.215 1 93.19 321 ASP A O 1
ATOM 2567 N N . ARG A 1 322 ? 16.266 -29.375 -6.977 1 95.81 322 ARG A N 1
ATOM 2568 C CA . ARG A 1 322 ? 15.148 -29.25 -7.906 1 95.81 322 ARG A CA 1
ATOM 2569 C C . ARG A 1 322 ? 14.578 -30.609 -8.281 1 95.81 322 ARG A C 1
ATOM 2571 O O . ARG A 1 322 ? 15.328 -31.578 -8.445 1 95.81 322 ARG A O 1
ATOM 2578 N N . ILE A 1 323 ? 13.367 -30.625 -8.477 1 98 323 ILE A N 1
ATOM 2579 C CA . ILE A 1 323 ? 12.711 -31.875 -8.883 1 98 323 ILE A CA 1
ATOM 2580 C C . ILE A 1 323 ? 13.164 -32.25 -10.289 1 98 323 ILE A C 1
ATOM 2582 O O . ILE A 1 323 ? 13.125 -31.422 -11.211 1 98 323 ILE A O 1
ATOM 2586 N N . ILE A 1 324 ? 13.562 -33.531 -10.43 1 98.06 324 ILE A N 1
ATOM 2587 C CA . ILE A 1 324 ? 13.969 -34 -11.758 1 98.06 324 ILE A CA 1
ATOM 2588 C C . ILE A 1 324 ? 12.742 -34.406 -12.562 1 98.06 324 ILE A C 1
ATOM 2590 O O . ILE A 1 324 ? 11.93 -35.188 -12.094 1 98.06 324 ILE A O 1
ATOM 2594 N N . VAL A 1 325 ? 12.609 -33.875 -13.75 1 98.38 325 VAL A N 1
ATOM 2595 C CA . VAL A 1 325 ? 11.508 -34.188 -14.641 1 98.38 325 VAL A CA 1
ATOM 2596 C C . VAL A 1 325 ? 12.055 -34.656 -15.992 1 98.38 325 VAL A C 1
ATOM 2598 O O . VAL A 1 325 ? 13.203 -34.375 -16.328 1 98.38 325 VAL A O 1
ATOM 2601 N N . ASP A 1 326 ? 11.266 -35.406 -16.719 1 97.5 326 ASP A N 1
ATOM 2602 C CA . ASP A 1 326 ? 11.664 -35.812 -18.062 1 97.5 326 ASP A CA 1
ATOM 2603 C C . ASP A 1 326 ? 11.414 -34.688 -19.062 1 97.5 326 ASP A C 1
ATOM 2605 O O . ASP A 1 326 ? 11.086 -33.562 -18.672 1 97.5 326 ASP A O 1
ATOM 2609 N N . ASP A 1 327 ? 11.586 -34.938 -20.312 1 96.31 327 ASP A N 1
ATOM 2610 C CA . ASP A 1 327 ? 11.492 -33.875 -21.328 1 96.31 327 ASP A CA 1
ATOM 2611 C C . ASP A 1 327 ? 10.039 -33.562 -21.641 1 96.31 327 ASP A C 1
ATOM 2613 O O . ASP A 1 327 ? 9.758 -32.719 -22.5 1 96.31 327 ASP A O 1
ATOM 2617 N N . HIS A 1 328 ? 9.141 -34.188 -20.953 1 97.06 328 HIS A N 1
ATOM 2618 C CA . HIS A 1 328 ? 7.73 -33.844 -21.047 1 97.06 328 HIS A CA 1
ATOM 2619 C C . HIS A 1 328 ? 7.234 -33.25 -19.719 1 97.06 328 HIS A C 1
ATOM 2621 O O . HIS A 1 328 ? 6.027 -33.156 -19.5 1 97.06 328 HIS A O 1
ATOM 2627 N N . LEU A 1 329 ? 8.148 -32.938 -18.828 1 98.31 329 LEU A N 1
ATOM 2628 C CA . LEU A 1 329 ? 7.973 -32.25 -17.562 1 98.31 329 LEU A CA 1
ATOM 2629 C C . LEU A 1 329 ? 7.258 -33.125 -16.547 1 98.31 329 LEU A C 1
ATOM 2631 O O . LEU A 1 329 ? 6.641 -32.625 -15.602 1 98.31 329 LEU A O 1
ATOM 2635 N N . ARG A 1 330 ? 7.305 -34.469 -16.797 1 98.12 330 ARG A N 1
ATOM 2636 C CA . ARG A 1 330 ? 6.785 -35.406 -15.828 1 98.12 330 ARG A CA 1
ATOM 2637 C C . ARG A 1 330 ? 7.816 -35.719 -14.75 1 98.12 330 ARG A C 1
ATOM 2639 O O . ARG A 1 330 ? 8.992 -35.938 -15.047 1 98.12 330 ARG A O 1
ATOM 2646 N N . VAL A 1 331 ? 7.328 -35.688 -13.547 1 98.44 331 VAL A N 1
ATOM 2647 C CA . VAL A 1 331 ? 8.211 -36.062 -12.445 1 98.44 331 VAL A CA 1
ATOM 2648 C C . VAL A 1 331 ? 8.648 -37.5 -12.578 1 98.44 331 VAL A C 1
ATOM 2650 O O . VAL A 1 331 ? 7.824 -38.375 -12.844 1 98.44 331 VAL A O 1
ATOM 2653 N N . LYS A 1 332 ? 9.891 -37.75 -12.344 1 95.81 332 LYS A N 1
ATOM 2654 C CA . LYS A 1 332 ? 10.438 -39.094 -12.5 1 95.81 332 LYS A CA 1
ATOM 2655 C C . LYS A 1 332 ? 9.695 -40.094 -11.617 1 95.81 332 LYS A C 1
ATOM 2657 O O . LYS A 1 332 ? 9.445 -39.844 -10.438 1 95.81 332 LYS A O 1
ATOM 2662 N N . ASN A 1 333 ? 9.188 -41.219 -12.195 1 93.88 333 ASN A N 1
ATOM 2663 C CA . ASN A 1 333 ? 8.547 -42.344 -11.516 1 93.88 333 ASN A CA 1
ATOM 2664 C C . ASN A 1 333 ? 7.066 -42.062 -11.258 1 93.88 333 ASN A C 1
ATOM 2666 O O . ASN A 1 333 ? 6.371 -42.906 -10.68 1 93.88 333 ASN A O 1
ATOM 2670 N N . TYR A 1 334 ? 6.594 -40.938 -11.625 1 96.88 334 TYR A N 1
ATOM 2671 C CA . TYR A 1 334 ? 5.184 -40.594 -11.453 1 96.88 334 TYR A CA 1
ATOM 2672 C C . TYR A 1 334 ? 4.59 -40.062 -12.75 1 96.88 334 TYR A C 1
ATOM 2674 O O . TYR A 1 334 ? 4.941 -38.969 -13.188 1 96.88 334 TYR A O 1
ATOM 2682 N N . SER A 1 335 ? 3.646 -40.719 -13.32 1 95.81 335 SER A N 1
ATOM 2683 C CA . SER A 1 335 ? 3.121 -40.344 -14.633 1 95.81 335 SER A CA 1
ATOM 2684 C C . SER A 1 335 ? 2.07 -39.25 -14.531 1 95.81 335 SER A C 1
ATOM 2686 O O . SER A 1 335 ? 1.74 -38.625 -15.531 1 95.81 335 SER A O 1
ATOM 2688 N N . ASN A 1 336 ? 1.531 -39 -13.32 1 97.88 336 ASN A N 1
ATOM 2689 C CA . ASN A 1 336 ? 0.454 -38.031 -13.18 1 97.88 336 ASN A CA 1
ATOM 2690 C C . ASN A 1 336 ? 0.901 -36.812 -12.375 1 97.88 336 ASN A C 1
ATOM 2692 O O . ASN A 1 336 ? 0.069 -36.031 -11.914 1 97.88 336 ASN A O 1
ATOM 2696 N N . VAL A 1 337 ? 2.217 -36.719 -12.125 1 98.69 337 VAL A N 1
ATOM 2697 C CA . VAL A 1 337 ? 2.779 -35.562 -11.422 1 98.69 337 VAL A CA 1
ATOM 2698 C C . VAL A 1 337 ? 3.746 -34.812 -12.344 1 98.69 337 VAL A C 1
ATOM 2700 O O . VAL A 1 337 ? 4.629 -35.438 -12.945 1 98.69 337 VAL A O 1
ATOM 2703 N N . PHE A 1 338 ? 3.561 -33.5 -12.445 1 98.81 338 PHE A N 1
ATOM 2704 C CA . PHE A 1 338 ? 4.352 -32.656 -13.32 1 98.81 338 PHE A CA 1
ATOM 2705 C C . PHE A 1 338 ? 4.949 -31.484 -12.539 1 98.81 338 PHE A C 1
ATOM 2707 O O . PHE A 1 338 ? 4.453 -31.109 -11.477 1 98.81 338 PHE A O 1
ATOM 2714 N N . SER A 1 339 ? 6.039 -30.922 -13.055 1 98.75 339 SER A N 1
ATOM 2715 C CA . SER A 1 339 ? 6.656 -29.766 -12.422 1 98.75 339 SER A CA 1
ATOM 2716 C C . SER A 1 339 ? 7.391 -28.906 -13.438 1 98.75 339 SER A C 1
ATOM 2718 O O . SER A 1 339 ? 7.809 -29.391 -14.484 1 98.75 339 SER A O 1
ATOM 2720 N N . PHE A 1 340 ? 7.484 -27.625 -13.195 1 98.31 340 PHE A N 1
ATOM 2721 C CA . PHE A 1 340 ? 8.188 -26.672 -14.047 1 98.31 340 PHE A CA 1
ATOM 2722 C C . PHE A 1 340 ? 8.688 -25.484 -13.234 1 98.31 340 PHE A C 1
ATOM 2724 O O . PHE A 1 340 ? 8.328 -25.328 -12.07 1 98.31 340 PHE A O 1
ATOM 2731 N N . GLY A 1 341 ? 9.484 -24.625 -13.875 1 97.19 341 GLY A N 1
ATOM 2732 C CA . GLY A 1 341 ? 10 -23.438 -13.234 1 97.19 341 GLY A CA 1
ATOM 2733 C C . GLY A 1 341 ? 11.203 -23.703 -12.352 1 97.19 341 GLY A C 1
ATOM 2734 O O . GLY A 1 341 ? 11.938 -24.656 -12.57 1 97.19 341 GLY A O 1
ATOM 2735 N N . ASP A 1 342 ? 11.359 -22.797 -11.391 1 96.62 342 ASP A N 1
ATOM 2736 C CA . ASP A 1 342 ? 12.57 -22.781 -10.57 1 96.62 342 ASP A CA 1
ATOM 2737 C C . ASP A 1 342 ? 12.633 -24.016 -9.68 1 96.62 342 ASP A C 1
ATOM 2739 O O . ASP A 1 342 ? 13.695 -24.359 -9.156 1 96.62 342 ASP A O 1
ATOM 2743 N N . CYS A 1 343 ? 11.547 -24.719 -9.477 1 97.75 343 CYS A N 1
ATOM 2744 C CA . CYS A 1 343 ? 11.547 -25.859 -8.562 1 97.75 343 CYS A CA 1
ATOM 2745 C C . CYS A 1 343 ? 11.828 -27.156 -9.312 1 97.75 343 CYS A C 1
ATOM 2747 O O . CYS A 1 343 ? 11.906 -28.219 -8.695 1 97.75 343 CYS A O 1
ATOM 2749 N N . ALA A 1 344 ? 12.023 -27.078 -10.633 1 97.62 344 ALA A N 1
ATOM 2750 C CA . ALA A 1 344 ? 12.203 -28.281 -11.43 1 97.62 344 ALA A CA 1
ATOM 2751 C C . ALA A 1 344 ? 13.398 -28.156 -12.367 1 97.62 344 ALA A C 1
ATOM 2753 O O . ALA A 1 344 ? 13.805 -27.047 -12.719 1 97.62 344 ALA A O 1
ATOM 2754 N N . ASN A 1 345 ? 13.984 -29.312 -12.656 1 96.38 345 ASN A N 1
ATOM 2755 C CA . ASN A 1 345 ? 15.07 -29.406 -13.625 1 96.38 345 ASN A CA 1
ATOM 2756 C C . ASN A 1 345 ? 14.805 -30.516 -14.648 1 96.38 345 ASN A C 1
ATOM 2758 O O . ASN A 1 345 ? 14.594 -31.672 -14.273 1 96.38 345 ASN A O 1
ATOM 2762 N N . VAL A 1 346 ? 14.727 -30.156 -15.93 1 97 346 VAL A N 1
ATOM 2763 C CA . VAL A 1 346 ? 14.609 -31.156 -16.984 1 97 346 VAL A CA 1
ATOM 2764 C C . VAL A 1 346 ? 15.891 -32 -17.031 1 97 346 VAL A C 1
ATOM 2766 O O . VAL A 1 346 ? 16.984 -31.453 -17.156 1 97 346 VAL A O 1
ATOM 2769 N N . GLU A 1 347 ? 15.742 -33.25 -16.969 1 94.44 347 GLU A N 1
ATOM 2770 C CA . GLU A 1 347 ? 16.875 -34.156 -16.875 1 94.44 347 GLU A CA 1
ATOM 2771 C C . GLU A 1 347 ? 17.891 -33.906 -17.969 1 94.44 347 GLU A C 1
ATOM 2773 O O . GLU A 1 347 ? 17.547 -33.812 -19.156 1 94.44 347 GLU A O 1
ATOM 2778 N N . ASN A 1 348 ? 19.109 -33.656 -17.625 1 90.38 348 ASN A N 1
ATOM 2779 C CA . ASN A 1 348 ? 20.297 -33.469 -18.469 1 90.38 348 ASN A CA 1
ATOM 2780 C C . ASN A 1 348 ? 20.234 -32.156 -19.234 1 90.38 348 ASN A C 1
ATOM 2782 O O . ASN A 1 348 ? 20.953 -31.969 -20.219 1 90.38 348 ASN A O 1
ATOM 2786 N N . LYS A 1 349 ? 19.406 -31.219 -19.062 1 90.56 349 LYS A N 1
ATOM 2787 C CA . LYS A 1 349 ? 19.328 -29.938 -19.766 1 90.56 349 LYS A CA 1
ATOM 2788 C C . LYS A 1 349 ? 19.766 -28.797 -18.875 1 90.56 349 LYS A C 1
ATOM 2790 O O . LYS A 1 349 ? 20.438 -27.859 -19.328 1 90.56 349 LYS A O 1
ATOM 2795 N N . ASN A 1 350 ? 19.547 -28.703 -17.688 1 89.56 350 ASN A N 1
ATOM 2796 C CA . ASN A 1 350 ? 19.906 -27.688 -16.688 1 89.56 350 ASN A CA 1
ATOM 2797 C C . ASN A 1 350 ? 19.516 -26.297 -17.156 1 89.56 350 ASN A C 1
ATOM 2799 O O . ASN A 1 350 ? 20.344 -25.391 -17.172 1 89.56 350 ASN A O 1
AT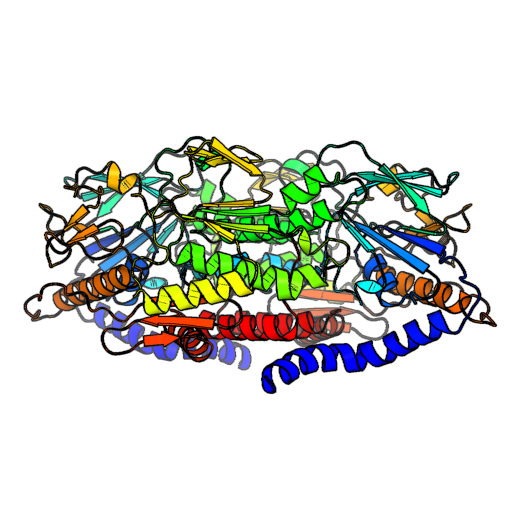OM 2803 N N . TYR A 1 351 ? 18.297 -26.031 -17.531 1 93.44 351 TYR A N 1
ATOM 2804 C CA . TYR A 1 351 ? 17.812 -24.719 -17.906 1 93.44 351 TYR A CA 1
ATOM 2805 C C . TYR A 1 351 ? 17.938 -23.719 -16.766 1 93.44 351 TYR A C 1
ATOM 2807 O O . TYR A 1 351 ? 17.766 -24.094 -15.594 1 93.44 351 TYR A O 1
ATOM 2815 N N . PRO A 1 352 ? 18.281 -22.438 -17.078 1 90.81 352 PRO A N 1
ATOM 2816 C CA . PRO A 1 352 ? 18.406 -21.453 -16 1 90.81 352 PRO A CA 1
ATOM 2817 C C . PRO A 1 352 ? 17.078 -21.141 -15.32 1 90.81 352 PRO A C 1
ATOM 2819 O O . PRO A 1 352 ? 16.031 -21.188 -15.961 1 90.81 352 PRO A O 1
ATOM 2822 N N . PRO A 1 353 ? 17.125 -20.828 -14.062 1 91.81 353 PRO A N 1
ATOM 2823 C CA . PRO A 1 353 ? 15.898 -20.484 -13.328 1 91.81 353 PRO A CA 1
ATOM 2824 C C . PRO A 1 353 ? 15.414 -19.062 -13.633 1 91.81 353 PRO A C 1
ATOM 2826 O O . PRO A 1 353 ? 15.68 -18.141 -12.859 1 91.81 353 PRO A O 1
ATOM 2829 N N . THR A 1 354 ? 14.727 -18.859 -14.703 1 93.12 354 THR A N 1
ATOM 2830 C CA . THR A 1 354 ? 14.25 -17.562 -15.156 1 93.12 354 THR A CA 1
ATOM 2831 C C . THR A 1 354 ? 12.742 -17.594 -15.414 1 93.12 354 THR A C 1
ATOM 2833 O O . THR A 1 354 ? 12.172 -18.672 -15.602 1 93.12 354 THR A O 1
ATOM 2836 N N . ALA A 1 355 ? 12.219 -16.422 -15.414 1 94.62 355 ALA A N 1
ATOM 2837 C CA . ALA A 1 355 ? 10.805 -16.281 -15.75 1 94.62 355 ALA A CA 1
ATOM 2838 C C . ALA A 1 355 ? 10.516 -16.844 -17.141 1 94.62 355 ALA A C 1
ATOM 2840 O O . ALA A 1 355 ? 9.453 -17.438 -17.359 1 94.62 355 ALA A O 1
ATOM 2841 N N . GLN A 1 356 ? 11.43 -16.766 -18.031 1 94.88 356 GLN A N 1
ATOM 2842 C CA . GLN A 1 356 ? 11.273 -17.234 -19.406 1 94.88 356 GLN A CA 1
ATOM 2843 C C . GLN A 1 356 ? 11.109 -18.766 -19.453 1 94.88 356 GLN A C 1
ATOM 2845 O O . GLN A 1 356 ? 10.18 -19.266 -20.078 1 94.88 356 GLN A O 1
ATOM 2850 N N . VAL A 1 357 ? 12 -19.406 -18.734 1 97 357 VAL A N 1
ATOM 2851 C CA . VAL A 1 357 ? 11.953 -20.859 -18.734 1 97 357 VAL A CA 1
ATOM 2852 C C . VAL A 1 357 ? 10.664 -21.328 -18.062 1 97 357 VAL A C 1
ATOM 2854 O O . VAL A 1 357 ? 9.992 -22.234 -18.547 1 97 357 VAL A O 1
ATOM 2857 N N . ALA A 1 358 ? 10.375 -20.672 -16.938 1 98.06 358 ALA A N 1
ATOM 2858 C CA . ALA A 1 358 ? 9.172 -21.047 -16.203 1 98.06 358 ALA A CA 1
ATOM 2859 C C . ALA A 1 358 ? 7.926 -20.891 -17.078 1 98.06 358 ALA A C 1
ATOM 2861 O O . ALA A 1 358 ? 7.109 -21.812 -17.172 1 98.06 358 ALA A O 1
ATOM 2862 N N . SER A 1 359 ? 7.801 -19.797 -17.75 1 97.94 359 SER A N 1
ATOM 2863 C CA . SER A 1 359 ? 6.625 -19.516 -18.578 1 97.94 359 SER A CA 1
ATOM 2864 C C . SER A 1 359 ? 6.562 -20.422 -19.797 1 97.94 359 SER A C 1
ATOM 2866 O O . SER A 1 359 ? 5.512 -20.984 -20.094 1 97.94 359 SER A O 1
ATOM 2868 N N . GLN A 1 360 ? 7.664 -20.641 -20.5 1 98.12 360 GLN A N 1
ATOM 2869 C CA . GLN A 1 360 ? 7.68 -21.469 -21.703 1 98.12 360 GLN A CA 1
ATOM 2870 C C . GLN A 1 360 ? 7.379 -22.922 -21.391 1 98.12 360 GLN A C 1
ATOM 2872 O O . GLN A 1 360 ? 6.637 -23.594 -22.125 1 98.12 360 GLN A O 1
ATOM 2877 N N . SER A 1 361 ? 7.988 -23.375 -20.344 1 98.44 361 SER A N 1
ATOM 2878 C CA . SER A 1 361 ? 7.727 -24.75 -19.953 1 98.44 361 SER A CA 1
ATOM 2879 C C . SER A 1 361 ? 6.262 -24.953 -19.578 1 98.44 361 SER A C 1
ATOM 2881 O O . SER A 1 361 ? 5.664 -25.984 -19.922 1 98.44 361 SER A O 1
ATOM 2883 N N . ALA A 1 362 ? 5.746 -23.984 -18.906 1 98.75 362 ALA A N 1
ATOM 2884 C CA . ALA A 1 362 ? 4.348 -24.062 -18.5 1 98.75 362 ALA A CA 1
ATOM 2885 C C . ALA A 1 362 ? 3.414 -24.047 -19.703 1 98.75 362 ALA A C 1
ATOM 2887 O O . ALA A 1 362 ? 2.449 -24.812 -19.766 1 98.75 362 ALA A O 1
ATOM 2888 N N . VAL A 1 363 ? 3.662 -23.141 -20.656 1 98.19 363 VAL A N 1
ATOM 2889 C CA . VAL A 1 363 ? 2.865 -23.062 -21.875 1 98.19 363 VAL A CA 1
ATOM 2890 C C . VAL A 1 363 ? 2.955 -24.375 -22.625 1 98.19 363 VAL A C 1
ATOM 2892 O O . VAL A 1 363 ? 1.945 -24.891 -23.125 1 98.19 363 VAL A O 1
ATOM 2895 N N . TYR A 1 364 ? 4.113 -24.953 -22.719 1 98.31 364 TYR A N 1
ATOM 2896 C CA . TYR A 1 364 ? 4.32 -26.25 -23.344 1 98.31 364 TYR A CA 1
ATOM 2897 C C . TYR A 1 364 ? 3.439 -27.312 -22.703 1 98.31 364 TYR A C 1
ATOM 2899 O O . TYR A 1 364 ? 2.727 -28.047 -23.391 1 98.31 364 TYR A O 1
ATOM 2907 N N . LEU A 1 365 ? 3.51 -27.359 -21.375 1 98.38 365 LEU A N 1
ATOM 2908 C CA . LEU A 1 365 ? 2.752 -28.391 -20.656 1 98.38 365 LEU A CA 1
ATOM 2909 C C . LEU A 1 365 ? 1.256 -28.219 -20.891 1 98.38 365 LEU A C 1
ATOM 2911 O O . LEU A 1 365 ? 0.537 -29.203 -21.078 1 98.38 365 LEU A O 1
ATOM 2915 N N . ALA A 1 366 ? 0.8 -26.938 -20.844 1 98.19 366 ALA A N 1
ATOM 2916 C CA . ALA A 1 366 ? -0.609 -26.672 -21.109 1 98.19 366 ALA A CA 1
ATOM 2917 C C . ALA A 1 366 ? -1.014 -27.172 -22.484 1 98.19 366 ALA A C 1
ATOM 2919 O O . ALA A 1 366 ? -2.07 -27.797 -22.641 1 98.19 366 ALA A O 1
ATOM 2920 N N . LYS A 1 367 ? -0.16 -26.938 -23.469 1 97.19 367 LYS A N 1
ATOM 2921 C CA . LYS A 1 367 ? -0.431 -27.406 -24.828 1 97.19 367 LYS A CA 1
ATOM 2922 C C . LYS A 1 367 ? -0.49 -28.922 -24.891 1 97.19 367 LYS A C 1
ATOM 2924 O O . LYS A 1 367 ? -1.312 -29.484 -25.609 1 97.19 367 LYS A O 1
ATOM 2929 N N . GLU A 1 368 ? 0.385 -29.578 -24.156 1 96.44 368 GLU A N 1
ATOM 2930 C CA . GLU A 1 368 ? 0.363 -31.047 -24.094 1 96.44 368 GLU A CA 1
ATOM 2931 C C . GLU A 1 368 ? -0.944 -31.547 -23.484 1 96.44 368 GLU A C 1
ATOM 2933 O O . GLU A 1 368 ? -1.538 -32.5 -24 1 96.44 368 GLU A O 1
ATOM 2938 N N . PHE A 1 369 ? -1.388 -30.953 -22.391 1 96.38 369 PHE A N 1
ATOM 2939 C CA . PHE A 1 369 ? -2.648 -31.312 -21.766 1 96.38 369 PHE A CA 1
ATOM 2940 C C . PHE A 1 369 ? -3.816 -31.094 -22.719 1 96.38 369 PHE A C 1
ATOM 2942 O O . PHE A 1 369 ? -4.695 -31.953 -22.844 1 96.38 369 PHE A O 1
ATOM 2949 N N . ASN A 1 370 ? -3.754 -29.938 -23.391 1 95.88 370 ASN A N 1
ATOM 2950 C CA . ASN A 1 370 ? -4.805 -29.609 -24.359 1 95.88 370 ASN A CA 1
ATOM 2951 C C . ASN A 1 370 ? -4.84 -30.609 -25.516 1 95.88 370 ASN A C 1
ATOM 2953 O O . ASN A 1 370 ? -5.914 -30.969 -25.984 1 95.88 370 ASN A O 1
ATOM 2957 N N . ASN A 1 371 ? -3.695 -31.047 -25.938 1 94.12 371 ASN A N 1
ATOM 2958 C CA . ASN A 1 371 ? -3.572 -32.031 -27.016 1 94.12 371 ASN A CA 1
ATOM 2959 C C . ASN A 1 371 ? -4.227 -33.344 -26.641 1 94.12 371 ASN A C 1
ATOM 2961 O O . ASN A 1 371 ? -4.832 -34 -27.5 1 94.12 371 ASN A O 1
ATOM 2965 N N . LEU A 1 372 ? -4.141 -33.688 -25.406 1 89.44 372 LEU A N 1
ATOM 2966 C CA . LEU A 1 372 ? -4.695 -34.938 -24.922 1 89.44 372 LEU A CA 1
ATOM 2967 C C . LEU A 1 372 ? -6.223 -34.906 -24.938 1 89.44 372 LEU A C 1
ATOM 2969 O O . LEU A 1 372 ? -6.875 -35.938 -24.859 1 89.44 372 LEU A O 1
ATOM 2973 N N . GLU A 1 373 ? -6.754 -33.75 -25.016 1 86.62 373 GLU A N 1
ATOM 2974 C CA . GLU A 1 373 ? -8.203 -33.594 -25.047 1 86.62 373 GLU A CA 1
ATOM 2975 C C . GLU A 1 373 ? -8.75 -33.812 -26.453 1 86.62 373 GLU A C 1
ATOM 2977 O O . GLU A 1 373 ? -9.953 -34.031 -26.625 1 86.62 373 GLU A O 1
ATOM 2982 N N . LYS A 1 374 ? -7.867 -33.781 -27.359 1 86.69 374 LYS A N 1
ATOM 2983 C CA . LYS A 1 374 ? -8.297 -33.969 -28.75 1 86.69 374 LYS A CA 1
ATOM 2984 C C . LYS A 1 374 ? -8.68 -35.438 -29.016 1 86.69 374 LYS A C 1
ATOM 2986 O O . LYS A 1 374 ? -8.188 -36.344 -28.359 1 86.69 374 LYS A O 1
ATOM 2991 N N . LEU A 1 375 ? -9.508 -35.594 -29.969 1 86.69 375 LEU A N 1
ATOM 2992 C CA . LEU A 1 375 ? -9.922 -36.938 -30.391 1 86.69 375 LEU A CA 1
ATOM 2993 C C . LEU A 1 375 ? -8.727 -37.75 -30.891 1 86.69 375 LEU A C 1
ATOM 2995 O O . LEU A 1 375 ? -8.578 -38.906 -30.562 1 86.69 375 LEU A O 1
ATOM 2999 N N . ASN A 1 376 ? -7.914 -37.062 -31.625 1 90.81 376 ASN A N 1
ATOM 3000 C CA . ASN A 1 376 ? -6.664 -37.625 -32.125 1 90.81 376 ASN A CA 1
ATOM 3001 C C . ASN A 1 376 ? -5.461 -36.812 -31.672 1 90.81 376 ASN A C 1
ATOM 3003 O O . ASN A 1 376 ? -4.973 -35.969 -32.438 1 90.81 376 ASN A O 1
ATOM 3007 N N . PRO A 1 377 ? -5.02 -37.125 -30.5 1 90.19 377 PRO A N 1
ATOM 3008 C CA . PRO A 1 377 ? -3.896 -36.344 -29.984 1 90.19 377 PRO A CA 1
ATOM 3009 C C . PRO A 1 377 ? -2.646 -36.469 -30.859 1 90.19 377 PRO A C 1
ATOM 3011 O O . PRO A 1 377 ? -2.369 -37.562 -31.391 1 90.19 377 PRO A O 1
ATOM 3014 N N . ASN A 1 378 ? -1.981 -35.375 -31.125 1 90.44 378 ASN A N 1
ATOM 3015 C CA . ASN A 1 378 ? -0.686 -35.406 -31.797 1 90.44 378 ASN A CA 1
ATOM 3016 C C . ASN A 1 378 ? 0.376 -36.094 -30.938 1 90.44 378 ASN A C 1
ATOM 3018 O O . ASN A 1 378 ? 0.302 -36.062 -29.719 1 90.44 378 ASN A O 1
ATOM 3022 N N . PRO A 1 379 ? 1.272 -36.719 -31.562 1 90.56 379 PRO A N 1
ATOM 3023 C CA . PRO A 1 379 ? 2.373 -37.281 -30.766 1 90.56 379 PRO A CA 1
ATOM 3024 C C . PRO A 1 379 ? 3.092 -36.188 -29.953 1 90.56 379 PRO A C 1
ATOM 3026 O O . PRO A 1 379 ? 3.316 -35.094 -30.438 1 90.56 379 PRO A O 1
ATOM 3029 N N . PRO A 1 380 ? 3.34 -36.562 -28.781 1 88 380 PRO A N 1
ATOM 3030 C CA . PRO A 1 380 ? 3.984 -35.562 -27.922 1 88 380 PRO A CA 1
ATOM 3031 C C . PRO A 1 380 ? 5.406 -35.25 -28.375 1 88 380 PRO A C 1
ATOM 3033 O O . PRO A 1 380 ? 6.148 -36.125 -28.797 1 88 380 PRO A O 1
ATOM 3036 N N . LYS A 1 381 ? 5.754 -33.969 -28.422 1 93.94 381 LYS A N 1
ATOM 3037 C CA . LYS A 1 381 ? 7.113 -33.5 -28.656 1 93.94 381 LYS A CA 1
ATOM 3038 C C . LYS A 1 381 ? 7.766 -33.062 -27.344 1 93.94 381 LYS A C 1
ATOM 3040 O O . LYS A 1 381 ? 7.105 -32.469 -26.484 1 93.94 381 LYS A O 1
ATOM 3045 N N . PRO A 1 382 ? 9.078 -33.312 -27.25 1 96.25 382 PRO A N 1
ATOM 3046 C CA . PRO A 1 382 ? 9.75 -32.906 -26.016 1 96.25 382 PRO A CA 1
ATOM 3047 C C . PRO A 1 382 ? 9.82 -31.406 -25.859 1 96.25 382 PRO A C 1
ATOM 3049 O O . PRO A 1 382 ? 9.82 -30.672 -26.844 1 96.25 382 PRO A O 1
ATOM 3052 N N . PHE A 1 383 ? 9.891 -30.953 -24.641 1 97.69 383 PHE A N 1
ATOM 3053 C CA . PHE A 1 383 ? 10.031 -29.531 -24.344 1 97.69 383 PHE A CA 1
ATOM 3054 C C . PHE A 1 383 ? 11.398 -29.016 -24.797 1 97.69 383 PHE A C 1
ATOM 3056 O O . PHE A 1 383 ? 12.422 -29.641 -24.516 1 97.69 383 PHE A O 1
ATOM 3063 N N . ALA A 1 384 ? 11.391 -27.875 -25.453 1 96.06 384 ALA A N 1
ATOM 3064 C CA . ALA A 1 384 ? 12.609 -27.172 -25.844 1 96.06 384 ALA A CA 1
ATOM 3065 C C . ALA A 1 384 ? 12.539 -25.688 -25.484 1 96.06 384 ALA A C 1
ATOM 3067 O O . ALA A 1 384 ? 11.633 -24.984 -25.922 1 96.06 384 ALA A O 1
ATOM 3068 N N . PHE A 1 385 ? 13.492 -25.297 -24.75 1 95.94 385 PHE A N 1
ATOM 3069 C CA . PHE A 1 385 ? 13.562 -23.906 -24.312 1 95.94 385 PHE A CA 1
ATOM 3070 C C . PHE A 1 385 ? 14.125 -23.031 -25.422 1 95.94 385 PHE A C 1
ATOM 3072 O O . PHE A 1 385 ? 15.133 -23.375 -26.031 1 95.94 385 PHE A O 1
ATOM 3079 N N . LYS A 1 386 ? 13.43 -21.891 -25.672 1 94.88 386 LYS A N 1
ATOM 3080 C CA . LYS A 1 386 ? 13.898 -20.875 -26.609 1 94.88 386 LYS A CA 1
ATOM 3081 C C . LYS A 1 386 ? 14.336 -19.609 -25.891 1 94.88 386 LYS A C 1
ATOM 3083 O O . LYS A 1 386 ? 13.508 -18.922 -25.281 1 94.88 386 LYS A O 1
ATOM 3088 N N . PHE A 1 387 ? 15.555 -19.281 -26 1 93.75 387 PHE A N 1
ATOM 3089 C CA . PHE A 1 387 ? 16.109 -18.094 -25.375 1 93.75 387 PHE A CA 1
ATOM 3090 C C . PHE A 1 387 ? 15.703 -16.828 -26.125 1 93.75 387 PHE A C 1
ATOM 3092 O O . PHE A 1 387 ? 15.969 -16.703 -27.312 1 93.75 387 PHE A O 1
ATOM 3099 N N . LEU A 1 388 ? 15.102 -15.859 -25.422 1 91.94 388 LEU A N 1
ATOM 3100 C CA . LEU A 1 388 ? 14.562 -14.68 -26.094 1 91.94 388 LEU A CA 1
ATOM 3101 C C . LEU A 1 388 ? 15.438 -13.453 -25.828 1 91.94 388 LEU A C 1
ATOM 3103 O O . LEU A 1 388 ? 15.203 -12.383 -26.391 1 91.94 388 LEU A O 1
ATOM 3107 N N . GLY A 1 389 ? 16.375 -13.641 -24.938 1 92.44 389 GLY A N 1
ATOM 3108 C CA . GLY A 1 389 ? 17.234 -12.523 -24.625 1 92.44 389 GLY A CA 1
ATOM 3109 C C . GLY A 1 389 ? 17.25 -12.18 -23.141 1 92.44 389 GLY A C 1
ATOM 3110 O O . GLY A 1 389 ? 16.422 -12.672 -22.375 1 92.44 389 GLY A O 1
ATOM 3111 N N . LEU A 1 390 ? 18.281 -11.336 -22.828 1 93.25 390 LEU A N 1
ATOM 3112 C CA . LEU A 1 390 ? 18.453 -10.828 -21.469 1 93.25 390 LEU A CA 1
ATOM 3113 C C . LEU A 1 390 ? 18.328 -9.312 -21.438 1 93.25 390 LEU A C 1
ATOM 3115 O O . LEU A 1 390 ? 18.797 -8.625 -22.344 1 93.25 390 LEU A O 1
ATOM 3119 N N . LEU A 1 391 ? 17.641 -8.883 -20.484 1 94.38 391 LEU A N 1
ATOM 3120 C CA . LEU A 1 391 ? 17.453 -7.449 -20.281 1 94.38 391 LEU A CA 1
ATOM 3121 C C . LEU A 1 391 ? 17.828 -7.039 -18.859 1 94.38 391 LEU A C 1
ATOM 3123 O O . LEU A 1 391 ? 17.641 -7.805 -17.922 1 94.38 391 LEU A O 1
ATOM 3127 N N . ALA A 1 392 ? 18.375 -5.852 -18.719 1 95.81 392 ALA A N 1
ATOM 3128 C CA . ALA A 1 392 ? 18.609 -5.289 -17.391 1 95.81 392 ALA A CA 1
ATOM 3129 C C . ALA A 1 392 ? 18.641 -3.762 -17.438 1 95.81 392 ALA A C 1
ATOM 3131 O O . ALA A 1 392 ? 19.25 -3.176 -18.328 1 95.81 392 ALA A O 1
ATOM 3132 N N . TYR A 1 393 ? 17.922 -3.158 -16.562 1 97.19 393 TYR A N 1
ATOM 3133 C CA . TYR A 1 393 ? 17.984 -1.713 -16.391 1 97.19 393 TYR A CA 1
ATOM 3134 C C . TYR A 1 393 ? 19.234 -1.316 -15.617 1 97.19 393 TYR A C 1
ATOM 3136 O O . TYR A 1 393 ? 19.578 -1.934 -14.602 1 97.19 393 TYR A O 1
ATOM 3144 N N . THR A 1 394 ? 19.938 -0.247 -16.094 1 96.69 394 THR A N 1
ATOM 3145 C CA . THR A 1 394 ? 21.219 0.099 -15.469 1 96.69 394 THR A CA 1
ATOM 3146 C C . THR A 1 394 ? 21.203 1.544 -14.984 1 96.69 394 THR A C 1
ATOM 3148 O O . THR A 1 394 ? 22.25 2.135 -14.742 1 96.69 394 THR A O 1
ATOM 3151 N N . GLY A 1 395 ? 20.047 2.176 -14.898 1 95.75 395 GLY A N 1
ATOM 3152 C CA . GLY A 1 395 ? 19.922 3.482 -14.273 1 95.75 395 GLY A CA 1
ATOM 3153 C C . GLY A 1 395 ? 20.078 4.629 -15.258 1 95.75 395 GLY A C 1
ATOM 3154 O O . GLY A 1 395 ? 20.641 4.453 -16.344 1 95.75 395 GLY A O 1
ATOM 3155 N N . LYS A 1 396 ? 19.547 5.789 -14.922 1 95.44 396 LYS A N 1
ATOM 3156 C CA . LYS A 1 396 ? 19.656 7.023 -15.695 1 95.44 396 LYS A CA 1
ATOM 3157 C C . LYS A 1 396 ? 19.203 6.812 -17.125 1 95.44 396 LYS A C 1
ATOM 3159 O O . LYS A 1 396 ? 19.906 7.164 -18.078 1 95.44 396 LYS A O 1
ATOM 3164 N N . LYS A 1 397 ? 18.094 6.09 -17.25 1 95.12 397 LYS A N 1
ATOM 3165 C CA . LYS A 1 397 ? 17.469 5.82 -18.531 1 95.12 397 LYS A CA 1
ATOM 3166 C C . LYS A 1 397 ? 18.422 5.078 -19.469 1 95.12 397 LYS A C 1
ATOM 3168 O O . LYS A 1 397 ? 18.547 5.43 -20.641 1 95.12 397 LYS A O 1
ATOM 3173 N N . SER A 1 398 ? 19.109 4.168 -18.859 1 96.5 398 SER A N 1
ATOM 3174 C CA . SER A 1 398 ? 19.984 3.273 -19.594 1 96.5 398 SER A CA 1
ATOM 3175 C C . SER A 1 398 ? 19.703 1.813 -19.266 1 96.5 398 SER A C 1
ATOM 3177 O O . SER A 1 398 ? 19.359 1.485 -18.125 1 96.5 398 SER A O 1
ATOM 3179 N N . GLY A 1 399 ? 19.781 1.008 -20.281 1 96.38 399 GLY A N 1
ATOM 3180 C CA . GLY A 1 399 ? 19.609 -0.429 -20.141 1 96.38 399 GLY A CA 1
ATOM 3181 C C . GLY A 1 399 ? 20.484 -1.232 -21.062 1 96.38 399 GLY A C 1
ATOM 3182 O O . GLY A 1 399 ? 21.172 -0.666 -21.922 1 96.38 399 GLY A O 1
ATOM 3183 N N . ILE A 1 400 ? 20.578 -2.498 -20.828 1 96.06 400 ILE A N 1
ATOM 3184 C CA . ILE A 1 400 ? 21.328 -3.4 -21.703 1 96.06 400 ILE A CA 1
ATOM 3185 C C . ILE A 1 400 ? 20.422 -4.551 -22.141 1 96.06 400 ILE A C 1
ATOM 3187 O O . ILE A 1 400 ? 19.578 -5.016 -21.359 1 96.06 400 ILE A O 1
ATOM 3191 N N . LEU A 1 401 ? 20.578 -4.914 -23.312 1 95.81 401 LEU A N 1
ATOM 3192 C CA . LEU A 1 401 ? 19.906 -6.059 -23.922 1 95.81 401 LEU A CA 1
ATOM 3193 C C . LEU A 1 401 ? 20.922 -6.961 -24.641 1 95.81 401 LEU A C 1
ATOM 3195 O O . LEU A 1 401 ? 21.781 -6.477 -25.375 1 95.81 401 LEU A O 1
ATOM 3199 N N . GLN A 1 402 ? 20.844 -8.211 -24.359 1 96.06 402 GLN A N 1
ATOM 3200 C CA . GLN A 1 402 ? 21.672 -9.195 -25.047 1 96.06 402 GLN A CA 1
ATOM 3201 C C . GLN A 1 402 ? 20.812 -10.297 -25.672 1 96.06 402 GLN A C 1
ATOM 3203 O O . GLN A 1 402 ? 20.016 -10.922 -24.984 1 96.06 402 GLN A O 1
ATOM 3208 N N . THR A 1 403 ? 20.984 -10.453 -26.922 1 94.44 403 THR A N 1
ATOM 3209 C CA . THR A 1 403 ? 20.344 -11.555 -27.641 1 94.44 403 THR A CA 1
ATOM 3210 C C . THR A 1 403 ? 21.406 -12.422 -28.328 1 94.44 403 THR A C 1
ATOM 3212 O O . THR A 1 403 ? 22.594 -12.164 -28.203 1 94.44 403 THR A O 1
ATOM 3215 N N . ASP A 1 404 ? 20.891 -13.477 -29.016 1 91.19 404 ASP A N 1
ATOM 3216 C CA . ASP A 1 404 ? 21.797 -14.32 -29.781 1 91.19 404 ASP A CA 1
ATOM 3217 C C . ASP A 1 404 ? 22.281 -13.602 -31.047 1 91.19 404 ASP A C 1
ATOM 3219 O O . ASP A 1 404 ? 23.312 -13.969 -31.609 1 91.19 404 ASP A O 1
ATOM 3223 N N . PHE A 1 405 ? 21.609 -12.508 -31.391 1 91.62 405 PHE A N 1
ATOM 3224 C CA . PHE A 1 405 ? 21.875 -11.93 -32.719 1 91.62 405 PHE A CA 1
ATOM 3225 C C . PHE A 1 405 ? 22.438 -10.516 -32.562 1 91.62 405 PHE A C 1
ATOM 3227 O O . PHE A 1 405 ? 23.188 -10.055 -33.438 1 91.62 405 PHE A O 1
ATOM 3234 N N . PHE A 1 406 ? 22.016 -9.789 -31.5 1 92 406 PHE A N 1
ATOM 3235 C CA . PHE A 1 406 ? 22.484 -8.422 -31.344 1 92 406 PHE A CA 1
ATOM 3236 C C . PHE A 1 406 ? 22.422 -7.992 -29.875 1 92 406 PHE A C 1
ATOM 3238 O O . PHE A 1 406 ? 21.75 -8.633 -29.078 1 92 406 PHE A O 1
ATOM 3245 N N . ASP A 1 407 ? 23.141 -6.91 -29.625 1 94.31 407 ASP A N 1
ATOM 3246 C CA . ASP A 1 407 ? 23.141 -6.277 -28.312 1 94.31 407 ASP A CA 1
ATOM 3247 C C . ASP A 1 407 ? 22.734 -4.805 -28.406 1 94.31 407 ASP A C 1
ATOM 3249 O O . ASP A 1 407 ? 22.922 -4.176 -29.453 1 94.31 407 ASP A O 1
ATOM 3253 N N . LEU A 1 408 ? 22.062 -4.301 -27.422 1 94.38 408 LEU A N 1
ATOM 3254 C CA . LEU A 1 408 ? 21.75 -2.885 -27.297 1 94.38 408 LEU A CA 1
ATOM 3255 C C . LEU A 1 408 ? 22.141 -2.357 -25.922 1 94.38 408 LEU A C 1
ATOM 3257 O O . LEU A 1 408 ? 22.234 -3.125 -24.953 1 94.38 408 LEU A O 1
ATOM 3261 N N . SER A 1 409 ? 22.5 -1.069 -25.844 1 95.12 409 SER A N 1
ATOM 3262 C CA . SER A 1 409 ? 22.844 -0.431 -24.578 1 95.12 409 SER A CA 1
ATOM 3263 C C . SER A 1 409 ? 22.422 1.036 -24.578 1 95.12 409 SER A C 1
ATOM 3265 O O . SER A 1 409 ? 21.938 1.554 -25.578 1 95.12 409 SER A O 1
ATOM 3267 N N . GLY A 1 410 ? 22.516 1.66 -23.406 1 94.81 410 GLY A N 1
ATOM 3268 C CA . GLY A 1 410 ? 22.203 3.074 -23.297 1 94.81 410 GLY A CA 1
ATOM 3269 C C . GLY A 1 410 ? 20.703 3.355 -23.359 1 94.81 410 GLY A C 1
ATOM 3270 O O . GLY A 1 410 ? 19.906 2.584 -22.844 1 94.81 410 GLY A O 1
ATOM 3271 N N . PHE A 1 411 ? 20.391 4.453 -23.922 1 96.25 411 PHE A N 1
ATOM 3272 C CA . PHE A 1 411 ? 19.016 4.91 -23.984 1 96.25 411 PHE A CA 1
ATOM 3273 C C . PHE A 1 411 ? 18.172 3.971 -24.844 1 96.25 411 PHE A C 1
ATOM 3275 O O . PHE A 1 411 ? 17 3.703 -24.516 1 96.25 411 PHE A O 1
ATOM 3282 N N . ILE A 1 412 ? 18.703 3.465 -25.875 1 96.62 412 ILE A N 1
ATOM 3283 C CA . ILE A 1 412 ? 17.984 2.531 -26.734 1 96.62 412 ILE A CA 1
ATOM 3284 C C . ILE A 1 412 ? 17.719 1.234 -25.969 1 96.62 412 ILE A C 1
ATOM 3286 O O . ILE A 1 412 ? 16.656 0.628 -26.109 1 96.62 412 ILE A O 1
ATOM 3290 N N . GLY A 1 413 ? 18.734 0.822 -25.203 1 95.56 413 GLY A N 1
ATOM 3291 C CA . GLY A 1 413 ? 18.531 -0.319 -24.328 1 95.56 413 GLY A CA 1
ATOM 3292 C C . GLY A 1 413 ? 17.406 -0.107 -23.328 1 95.56 413 GLY A C 1
ATOM 3293 O O . GLY A 1 413 ? 16.609 -1.012 -23.094 1 95.56 413 GLY A O 1
ATOM 3294 N N . PHE A 1 414 ? 17.375 1.128 -22.906 1 96.56 414 PHE A N 1
ATOM 3295 C CA . PHE A 1 414 ? 16.344 1.499 -21.938 1 96.56 414 PHE A CA 1
ATOM 3296 C C . PHE A 1 414 ? 14.961 1.426 -22.578 1 96.56 414 PHE A C 1
ATOM 3298 O O . PHE A 1 414 ? 14.047 0.825 -22 1 96.56 414 PHE A O 1
ATOM 3305 N N . ILE A 1 415 ? 14.734 1.944 -23.672 1 97.06 415 ILE A N 1
ATOM 3306 C CA . ILE A 1 415 ? 13.438 1.961 -24.344 1 97.06 415 ILE A CA 1
ATOM 3307 C C . ILE A 1 415 ? 13.023 0.535 -24.703 1 97.06 415 ILE A C 1
ATOM 3309 O O . ILE A 1 415 ? 11.844 0.185 -24.609 1 97.06 415 ILE A O 1
ATOM 3313 N N . THR A 1 416 ? 13.977 -0.267 -25.078 1 95.69 416 THR A N 1
ATOM 3314 C CA . THR A 1 416 ? 13.695 -1.663 -25.406 1 95.69 416 THR A CA 1
ATOM 3315 C C . THR A 1 416 ? 13.273 -2.43 -24.156 1 95.69 416 THR A C 1
ATOM 3317 O O . THR A 1 416 ? 12.344 -3.234 -24.203 1 95.69 416 THR A O 1
ATOM 3320 N N . TRP A 1 417 ? 14.008 -2.17 -23.125 1 94.81 417 TRP A N 1
ATOM 3321 C CA . TRP A 1 417 ? 13.672 -2.758 -21.828 1 94.81 417 TRP A CA 1
ATOM 3322 C C . TRP A 1 417 ? 12.242 -2.418 -21.438 1 94.81 417 TRP A C 1
ATOM 3324 O O . TRP A 1 417 ? 11.453 -3.307 -21.094 1 94.81 417 TRP A O 1
ATOM 3334 N N . ARG A 1 418 ? 11.812 -1.219 -21.516 1 96.25 418 ARG A N 1
ATOM 3335 C CA . ARG A 1 418 ? 10.461 -0.781 -21.172 1 96.25 418 ARG A CA 1
ATOM 3336 C C . ARG A 1 418 ? 9.43 -1.402 -22.109 1 96.25 418 ARG A C 1
ATOM 3338 O O . ARG A 1 418 ? 8.383 -1.868 -21.656 1 96.25 418 ARG A O 1
ATOM 3345 N N . SER A 1 419 ? 9.734 -1.393 -23.328 1 95.94 419 SER A N 1
ATOM 3346 C CA . SER A 1 419 ? 8.805 -1.921 -24.328 1 95.94 419 SER A CA 1
ATOM 3347 C C . SER A 1 419 ? 8.609 -3.424 -24.156 1 95.94 419 SER A C 1
ATOM 3349 O O . SER A 1 419 ? 7.488 -3.924 -24.234 1 95.94 419 SER A O 1
ATOM 3351 N N . ALA A 1 420 ? 9.703 -4.102 -23.969 1 94.12 420 ALA A N 1
ATOM 3352 C CA . ALA A 1 420 ? 9.641 -5.551 -23.797 1 94.12 420 ALA A CA 1
ATOM 3353 C C . ALA A 1 420 ? 8.789 -5.926 -22.594 1 94.12 420 ALA A C 1
ATOM 3355 O O . ALA A 1 420 ? 7.914 -6.793 -22.688 1 94.12 420 ALA A O 1
ATOM 3356 N N . TYR A 1 421 ? 8.977 -5.234 -21.531 1 94.25 421 TYR A N 1
ATOM 3357 C CA . TYR A 1 421 ? 8.25 -5.594 -20.312 1 94.25 421 TYR A CA 1
ATOM 3358 C C . TYR A 1 421 ? 6.797 -5.141 -20.391 1 94.25 421 TYR A C 1
ATOM 3360 O O . TYR A 1 421 ? 5.902 -5.805 -19.875 1 94.25 421 TYR A O 1
ATOM 3368 N N . LEU A 1 422 ? 6.562 -4.035 -21.062 1 95.62 422 LEU A N 1
ATOM 3369 C CA . LEU A 1 422 ? 5.184 -3.609 -21.281 1 95.62 422 LEU A CA 1
ATOM 3370 C C . LEU A 1 422 ? 4.406 -4.664 -22.062 1 95.62 422 LEU A C 1
ATOM 3372 O O . LEU A 1 422 ? 3.266 -4.98 -21.703 1 95.62 422 LEU A O 1
ATOM 3376 N N . THR A 1 423 ? 5.012 -5.262 -23 1 92.75 423 THR A N 1
ATOM 3377 C CA . THR A 1 423 ? 4.352 -6.242 -23.859 1 92.75 423 THR A CA 1
ATOM 3378 C C . THR A 1 423 ? 4.152 -7.559 -23.125 1 92.75 423 THR A C 1
ATOM 3380 O O . THR A 1 423 ? 3.201 -8.297 -23.391 1 92.75 423 THR A O 1
ATOM 3383 N N . ARG A 1 424 ? 4.953 -7.824 -22.172 1 93.31 424 ARG A N 1
ATOM 3384 C CA . ARG A 1 424 ? 4.93 -9.117 -21.5 1 93.31 424 ARG A CA 1
ATOM 3385 C C . ARG A 1 424 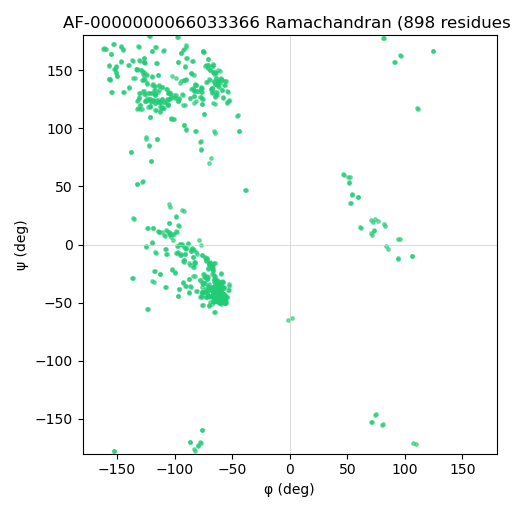? 3.979 -9.086 -20.297 1 93.31 424 ARG A C 1
ATOM 3387 O O . ARG A 1 424 ? 3.719 -10.117 -19.688 1 93.31 424 ARG A O 1
ATOM 3394 N N . LEU A 1 425 ? 3.535 -7.91 -20.016 1 93.69 425 LEU A N 1
ATOM 3395 C CA . LEU A 1 425 ? 2.543 -7.836 -18.938 1 93.69 425 LEU A CA 1
ATOM 3396 C C . LEU A 1 425 ? 1.317 -8.68 -19.281 1 93.69 425 LEU A C 1
ATOM 3398 O O . LEU A 1 425 ? 0.845 -8.664 -20.422 1 93.69 425 LEU A O 1
ATOM 3402 N N . GLY A 1 426 ? 0.755 -9.344 -18.344 1 86.31 426 GLY A N 1
ATOM 3403 C CA . GLY A 1 426 ? -0.214 -10.406 -18.547 1 86.31 426 GLY A CA 1
ATOM 3404 C C . GLY A 1 426 ? -1.64 -9.898 -18.672 1 86.31 426 GLY A C 1
ATOM 3405 O O . GLY A 1 426 ? -2.539 -10.641 -19.062 1 86.31 426 GLY A O 1
ATOM 3406 N N . SER A 1 427 ? -1.903 -8.672 -18.25 1 92.06 427 SER A N 1
ATOM 3407 C CA . SER A 1 427 ? -3.279 -8.188 -18.234 1 92.06 427 SER A CA 1
ATOM 3408 C C . SER A 1 427 ? -3.383 -6.797 -18.859 1 92.06 427 SER A C 1
ATOM 3410 O O . SER A 1 427 ? -2.43 -6.02 -18.812 1 92.06 427 SER A O 1
ATOM 3412 N N . LEU A 1 428 ? -4.516 -6.543 -19.422 1 94.19 428 LEU A N 1
ATOM 3413 C CA . LEU A 1 428 ? -4.777 -5.215 -19.984 1 94.19 428 LEU A CA 1
ATOM 3414 C C . LEU A 1 428 ? -4.723 -4.152 -18.891 1 94.19 428 LEU A C 1
ATOM 3416 O O . LEU A 1 428 ? -4.258 -3.037 -19.125 1 94.19 428 LEU A O 1
ATOM 3420 N N . ARG A 1 429 ? -5.211 -4.52 -17.75 1 96.19 429 ARG A N 1
ATOM 3421 C CA . ARG A 1 429 ? -5.156 -3.605 -16.609 1 96.19 429 ARG A CA 1
ATOM 3422 C C . ARG A 1 429 ? -3.725 -3.152 -16.344 1 96.19 429 ARG A C 1
ATOM 3424 O O . ARG A 1 429 ? -3.459 -1.953 -16.234 1 96.19 429 ARG A O 1
ATOM 3431 N N . SER A 1 430 ? -2.816 -4.086 -16.266 1 96.94 430 SER A N 1
ATOM 3432 C CA . SER A 1 430 ? -1.416 -3.762 -16.016 1 96.94 430 SER A CA 1
ATOM 3433 C C . SER A 1 430 ? -0.818 -2.963 -17.172 1 96.94 430 SER A C 1
ATOM 3435 O O . SER A 1 430 ? -0.009 -2.059 -16.953 1 96.94 430 SER A O 1
ATOM 3437 N N . LYS A 1 431 ? -1.214 -3.285 -18.391 1 97.62 431 LYS A N 1
ATOM 3438 C CA . LYS A 1 431 ? -0.692 -2.617 -19.578 1 97.62 431 LYS A CA 1
ATOM 3439 C C . LYS A 1 431 ? -1.137 -1.158 -19.625 1 97.62 431 LYS A C 1
ATOM 3441 O O . LYS A 1 431 ? -0.542 -0.347 -20.344 1 97.62 431 LYS A O 1
ATOM 3446 N N . ILE A 1 432 ? -2.139 -0.796 -18.922 1 97.75 432 ILE A N 1
ATOM 3447 C CA . ILE A 1 432 ? -2.602 0.585 -18.844 1 97.75 432 ILE A CA 1
ATOM 3448 C C . ILE A 1 432 ? -2.01 1.265 -17.609 1 97.75 432 ILE A C 1
ATOM 3450 O O . ILE A 1 432 ? -1.579 2.418 -17.688 1 97.75 432 ILE A O 1
ATOM 3454 N N . GLN A 1 433 ? -1.913 0.545 -16.547 1 98.12 433 GLN A N 1
ATOM 3455 C CA . GLN A 1 433 ? -1.473 1.111 -15.281 1 98.12 433 GLN A CA 1
ATOM 3456 C C . GLN A 1 433 ? 0.022 1.421 -15.305 1 98.12 433 GLN A C 1
ATOM 3458 O O . GLN A 1 433 ? 0.456 2.449 -14.781 1 98.12 433 GLN A O 1
ATOM 3463 N N . VAL A 1 434 ? 0.845 0.519 -15.875 1 98.5 434 VAL A N 1
ATOM 3464 C CA . VAL A 1 434 ? 2.297 0.664 -15.82 1 98.5 434 VAL A CA 1
ATOM 3465 C C . VAL A 1 434 ? 2.717 1.914 -16.594 1 98.5 434 VAL A C 1
ATOM 3467 O O . VAL A 1 434 ? 3.424 2.771 -16.047 1 98.5 434 VAL A O 1
ATOM 3470 N N . PRO A 1 435 ? 2.244 2.139 -17.844 1 98.19 435 PRO A N 1
ATOM 3471 C CA . PRO A 1 435 ? 2.592 3.391 -18.516 1 98.19 435 PRO A CA 1
ATOM 3472 C C . PRO A 1 435 ? 2.076 4.625 -17.781 1 98.19 435 PRO A C 1
ATOM 3474 O O . PRO A 1 435 ? 2.727 5.672 -17.781 1 98.19 435 PRO A O 1
ATOM 3477 N N . PHE A 1 436 ? 0.914 4.516 -17.172 1 98.38 436 PHE A N 1
ATOM 3478 C CA . PHE A 1 436 ? 0.405 5.629 -16.375 1 98.38 436 PHE A CA 1
ATOM 3479 C C . PHE A 1 436 ? 1.354 5.953 -15.234 1 98.38 436 PHE A C 1
ATOM 3481 O O . PHE A 1 436 ? 1.638 7.121 -14.969 1 98.38 436 PHE A O 1
ATOM 3488 N N . ASP A 1 437 ? 1.823 4.93 -14.562 1 98.38 437 ASP A N 1
ATOM 3489 C CA . ASP A 1 437 ? 2.764 5.125 -13.461 1 98.38 437 ASP A CA 1
ATOM 3490 C C . ASP A 1 437 ? 4.062 5.758 -13.961 1 98.38 437 ASP A C 1
ATOM 3492 O O . ASP A 1 437 ? 4.621 6.633 -13.297 1 98.38 437 ASP A O 1
ATOM 3496 N N . TRP A 1 438 ? 4.559 5.223 -15.086 1 98 438 TRP A N 1
ATOM 3497 C CA . TRP A 1 438 ? 5.758 5.812 -15.672 1 98 438 TRP A CA 1
ATOM 3498 C C . TRP A 1 438 ? 5.551 7.293 -15.953 1 98 438 TRP A C 1
ATOM 3500 O O . TRP A 1 438 ? 6.414 8.117 -15.641 1 98 438 TRP A O 1
ATOM 3510 N N . MET A 1 439 ? 4.434 7.691 -16.5 1 97.69 439 MET A N 1
ATOM 3511 C CA . MET A 1 439 ? 4.113 9.078 -16.797 1 97.69 439 MET A CA 1
ATOM 3512 C C . MET A 1 439 ? 4.016 9.914 -15.523 1 97.69 439 MET A C 1
ATOM 3514 O O . MET A 1 439 ? 4.574 11.008 -15.445 1 97.69 439 MET A O 1
ATOM 3518 N N . ARG A 1 440 ? 3.291 9.375 -14.578 1 97.38 440 ARG A N 1
ATOM 3519 C CA . ARG A 1 440 ? 3.125 10.062 -13.305 1 97.38 440 ARG A CA 1
ATOM 3520 C C . ARG A 1 440 ? 4.477 10.359 -12.664 1 97.38 440 ARG A C 1
ATOM 3522 O O . ARG A 1 440 ? 4.715 11.477 -12.188 1 97.38 440 ARG A O 1
ATOM 3529 N N . THR A 1 441 ? 5.344 9.367 -12.648 1 97.38 441 THR A N 1
ATOM 3530 C CA . THR A 1 441 ? 6.66 9.523 -12.039 1 97.38 441 THR A CA 1
ATOM 3531 C C . THR A 1 441 ? 7.492 10.547 -12.812 1 97.38 441 THR A C 1
ATOM 3533 O O . THR A 1 441 ? 8.219 11.336 -12.211 1 97.38 441 THR A O 1
ATOM 3536 N N . LEU A 1 442 ? 7.355 10.477 -14.133 1 96.44 442 LEU A N 1
ATOM 3537 C CA . LEU A 1 442 ? 8.086 11.422 -14.977 1 96.44 442 LEU A CA 1
ATOM 3538 C C . LEU A 1 442 ? 7.652 12.852 -14.695 1 96.44 442 LEU A C 1
ATOM 3540 O O . LEU A 1 442 ? 8.484 13.758 -14.617 1 96.44 442 LEU A O 1
ATOM 3544 N N . ILE A 1 443 ? 6.371 13.039 -14.461 1 96.62 443 ILE A N 1
ATOM 3545 C CA . ILE A 1 443 ? 5.816 14.391 -14.359 1 96.62 443 ILE A CA 1
ATOM 3546 C C . ILE A 1 443 ? 5.934 14.891 -12.922 1 96.62 443 ILE A C 1
ATOM 3548 O O . ILE A 1 443 ? 6.312 16.031 -12.688 1 96.62 443 ILE A O 1
ATOM 3552 N N . PHE A 1 444 ? 5.668 14.047 -11.938 1 96 444 PHE A N 1
ATOM 3553 C CA . PHE A 1 444 ? 5.48 14.547 -10.578 1 96 444 PHE A CA 1
ATOM 3554 C C . PHE A 1 444 ? 6.562 14 -9.648 1 96 444 PHE A C 1
ATOM 3556 O O . PHE A 1 444 ? 6.645 14.391 -8.484 1 96 444 PHE A O 1
ATOM 3563 N N . GLY A 1 445 ? 7.402 13.062 -10.141 1 97.06 445 GLY A N 1
ATOM 3564 C CA . GLY A 1 445 ? 8.352 12.391 -9.266 1 97.06 445 GLY A CA 1
ATOM 3565 C C . GLY A 1 445 ? 7.734 11.25 -8.492 1 97.06 445 GLY A C 1
ATOM 3566 O O . GLY A 1 445 ? 6.555 10.938 -8.664 1 97.06 445 GLY A O 1
ATOM 3567 N N . ARG A 1 446 ? 8.555 10.594 -7.73 1 97.69 446 ARG A N 1
ATOM 3568 C CA . ARG A 1 446 ? 8.117 9.453 -6.922 1 97.69 446 ARG A CA 1
ATOM 3569 C C . ARG A 1 446 ? 7.469 9.93 -5.625 1 97.69 446 ARG A C 1
ATOM 3571 O O . ARG A 1 446 ? 7.934 10.883 -5.004 1 97.69 446 ARG A O 1
ATOM 3578 N N . ASP A 1 447 ? 6.352 9.273 -5.27 1 96.12 447 ASP A N 1
ATOM 3579 C CA . ASP A 1 447 ? 5.602 9.602 -4.059 1 96.12 447 ASP A CA 1
ATOM 3580 C C . ASP A 1 447 ? 6.285 9.023 -2.82 1 96.12 447 ASP A C 1
ATOM 3582 O O . ASP A 1 447 ? 6.551 7.824 -2.75 1 96.12 447 ASP A O 1
ATOM 3586 N N . ILE A 1 448 ? 6.562 9.867 -1.79 1 97.31 448 ILE A N 1
ATOM 3587 C CA . ILE A 1 448 ? 7.32 9.406 -0.632 1 97.31 448 ILE A CA 1
ATOM 3588 C C . ILE A 1 448 ? 6.391 9.25 0.568 1 97.31 448 ILE A C 1
ATOM 3590 O O . ILE A 1 448 ? 6.852 9.141 1.708 1 97.31 448 ILE A O 1
ATOM 3594 N N . SER A 1 449 ? 5.02 9.305 0.324 1 96.81 449 SER A N 1
ATOM 3595 C CA . SER A 1 449 ? 4.102 9.047 1.427 1 96.81 449 SER A CA 1
ATOM 3596 C C . SER A 1 449 ? 4.332 7.656 2.02 1 96.81 449 SER A C 1
ATOM 3598 O O . SER A 1 449 ? 4.469 6.676 1.286 1 96.81 449 SER A O 1
ATOM 3600 N N . SER A 1 450 ? 4.402 7.594 3.336 1 93.44 450 SER A N 1
ATOM 3601 C CA . SER A 1 450 ? 4.645 6.328 4.02 1 93.44 450 SER A CA 1
ATOM 3602 C C . SER A 1 450 ? 3.467 5.945 4.914 1 93.44 450 SER A C 1
ATOM 3604 O O . SER A 1 450 ? 2.938 6.789 5.641 1 93.44 450 SER A O 1
ATOM 3606 N N . PHE A 1 451 ? 3.01 4.68 4.828 1 93 451 PHE A N 1
ATOM 3607 C CA . PHE A 1 451 ? 1.896 4.172 5.617 1 93 451 PHE A CA 1
ATOM 3608 C C . PHE A 1 451 ? 1.891 2.646 5.625 1 93 451 PHE A C 1
ATOM 3610 O O . PHE A 1 451 ? 2.461 2.014 4.734 1 93 451 PHE A O 1
ATOM 3617 N N . MET B 1 1 ? 23.234 15.891 -25.203 1 28.11 1 MET B N 1
ATOM 3618 C CA . MET B 1 1 ? 23.453 16.906 -24.188 1 28.11 1 MET B CA 1
ATOM 3619 C C . MET B 1 1 ? 22.266 17.859 -24.094 1 28.11 1 MET B C 1
ATOM 3621 O O . MET B 1 1 ? 21.891 18.266 -22.984 1 28.11 1 MET B O 1
ATOM 3625 N N . GLY B 1 2 ? 21.656 18.141 -25.25 1 31.7 2 GLY B N 1
ATOM 3626 C CA . GLY B 1 2 ? 20.641 19.172 -25.453 1 31.7 2 GLY B CA 1
ATOM 3627 C C . GLY B 1 2 ? 19.281 18.766 -24.938 1 31.7 2 GLY B C 1
ATOM 3628 O O . GLY B 1 2 ? 18.562 19.578 -24.344 1 31.7 2 GLY B O 1
ATOM 3629 N N . LEU B 1 3 ? 18.922 17.5 -25.25 1 29.3 3 LEU B N 1
ATOM 3630 C CA . LEU B 1 3 ? 17.547 17.125 -24.938 1 29.3 3 LEU B CA 1
ATOM 3631 C C . LEU B 1 3 ? 17.406 16.828 -23.438 1 29.3 3 LEU B C 1
ATOM 3633 O O . LEU B 1 3 ? 16.297 16.859 -22.906 1 29.3 3 LEU B O 1
ATOM 3637 N N . LYS B 1 4 ? 18.406 16.344 -22.719 1 33.56 4 LYS B N 1
ATOM 3638 C CA . LYS B 1 4 ? 18.391 16.094 -21.281 1 33.56 4 LYS B CA 1
ATOM 3639 C C . LYS B 1 4 ? 18.078 17.391 -20.516 1 33.56 4 LYS B C 1
ATOM 3641 O O . LYS B 1 4 ? 17.312 17.359 -19.547 1 33.56 4 LYS B O 1
ATOM 3646 N N . ASN B 1 5 ? 18.734 18.469 -21 1 35.19 5 ASN B N 1
ATOM 3647 C CA . ASN B 1 5 ? 18.5 19.781 -20.406 1 35.19 5 ASN B CA 1
ATOM 3648 C C . ASN B 1 5 ? 17.062 20.25 -20.641 1 35.19 5 ASN B C 1
ATOM 3650 O O . ASN B 1 5 ? 16.516 21.031 -19.859 1 35.19 5 ASN B O 1
ATOM 3654 N N . LEU B 1 6 ? 16.5 19.719 -21.766 1 35.19 6 LEU B N 1
ATOM 3655 C CA . LEU B 1 6 ? 15.164 20.203 -22.078 1 35.19 6 LEU B CA 1
ATOM 3656 C C . LEU B 1 6 ? 14.133 19.562 -21.156 1 35.19 6 LEU B C 1
ATOM 3658 O O . LEU B 1 6 ? 13.219 20.25 -20.672 1 35.19 6 LEU B O 1
ATOM 3662 N N . ILE B 1 7 ? 14.258 18.266 -20.875 1 34.78 7 ILE B N 1
ATOM 3663 C CA . ILE B 1 7 ? 13.266 17.578 -20.062 1 34.78 7 ILE B CA 1
ATOM 3664 C C . ILE B 1 7 ? 13.469 17.938 -18.594 1 34.78 7 ILE B C 1
ATOM 3666 O O . ILE B 1 7 ? 12.492 18.172 -17.875 1 34.78 7 ILE B O 1
ATOM 3670 N N . ILE B 1 8 ? 14.664 18.016 -18.094 1 35.5 8 ILE B N 1
ATOM 3671 C CA . ILE B 1 8 ? 14.914 18.516 -16.75 1 35.5 8 ILE B CA 1
ATOM 3672 C C . ILE B 1 8 ? 14.469 19.969 -16.656 1 35.5 8 ILE B C 1
ATOM 3674 O O . ILE B 1 8 ? 13.852 20.375 -15.664 1 35.5 8 ILE B O 1
ATOM 3678 N N . ARG B 1 9 ? 14.68 20.844 -17.656 1 37.91 9 ARG B N 1
ATOM 3679 C CA . ARG B 1 9 ? 14.25 22.219 -17.75 1 37.91 9 ARG B CA 1
ATOM 3680 C C . ARG B 1 9 ? 12.727 22.312 -17.875 1 37.91 9 ARG B C 1
ATOM 3682 O O . ARG B 1 9 ? 12.117 23.234 -17.328 1 37.91 9 ARG B O 1
ATOM 3689 N N . GLY B 1 10 ? 12.164 21.375 -18.594 1 33.25 10 GLY B N 1
ATOM 3690 C CA . GLY B 1 10 ? 10.711 21.359 -18.688 1 33.25 10 GLY B CA 1
ATOM 3691 C C . GLY B 1 10 ? 10.031 21 -17.391 1 33.25 10 GLY B C 1
ATOM 3692 O O . GLY B 1 10 ? 9.023 21.609 -17.016 1 33.25 10 GLY B O 1
ATOM 3693 N N . ARG B 1 11 ? 10.477 20 -16.688 1 36.59 11 ARG B N 1
ATOM 3694 C CA . ARG B 1 11 ? 9.961 19.703 -15.359 1 36.59 11 ARG B CA 1
ATOM 3695 C C . ARG B 1 11 ? 10.227 20.859 -14.398 1 36.59 11 ARG B C 1
ATOM 3697 O O . ARG B 1 11 ? 9.352 21.219 -13.609 1 36.59 11 ARG B O 1
ATOM 3704 N N . ASN B 1 12 ? 11.438 21.406 -14.453 1 35.66 12 ASN B N 1
ATOM 3705 C CA . ASN B 1 12 ? 11.734 22.656 -13.781 1 35.66 12 ASN B CA 1
ATOM 3706 C C . ASN B 1 12 ? 10.93 23.812 -14.375 1 35.66 12 ASN B C 1
ATOM 3708 O O . ASN B 1 12 ? 10.578 24.766 -13.672 1 35.66 12 ASN B O 1
ATOM 3712 N N . TYR B 1 13 ? 10.727 23.875 -15.695 1 33.31 13 TYR B N 1
ATOM 3713 C CA . TYR B 1 13 ? 10.008 24.969 -16.344 1 33.31 13 TYR B CA 1
ATOM 3714 C C . TYR B 1 13 ? 8.539 24.969 -15.93 1 33.31 13 TYR B C 1
ATOM 3716 O O . TYR B 1 13 ? 7.965 26.016 -15.656 1 33.31 13 TYR B O 1
ATOM 3724 N N . ILE B 1 14 ? 7.828 23.828 -15.992 1 33.97 14 ILE B N 1
ATOM 3725 C CA . ILE B 1 14 ? 6.441 23.891 -15.539 1 33.97 14 ILE B CA 1
ATOM 3726 C C . ILE B 1 14 ? 6.398 24.156 -14.039 1 33.97 14 ILE B C 1
ATOM 3728 O O . ILE B 1 14 ? 5.633 25.016 -13.578 1 33.97 14 ILE B O 1
ATOM 3732 N N . SER B 1 15 ? 7.191 23.516 -13.289 1 32.97 15 SER B N 1
ATOM 3733 C CA . SER B 1 15 ? 7.328 23.891 -11.883 1 32.97 15 SER B CA 1
ATOM 3734 C C . SER B 1 15 ? 8.109 25.188 -11.734 1 32.97 15 SER B C 1
ATOM 3736 O O . SER B 1 15 ? 7.746 26.047 -10.93 1 32.97 15 SER B O 1
ATOM 3738 N N . ASP B 1 16 ? 9.148 25.438 -12.531 1 34.06 16 ASP B N 1
ATOM 3739 C CA . ASP B 1 16 ? 9.945 26.656 -12.484 1 34.06 16 ASP B CA 1
ATOM 3740 C C . ASP B 1 16 ? 9.148 27.859 -13 1 34.06 16 ASP B C 1
ATOM 3742 O O . ASP B 1 16 ? 9.328 28.969 -12.523 1 34.06 16 ASP B O 1
ATOM 3746 N N . HIS B 1 17 ? 8.523 27.828 -14.18 1 34.69 17 HIS B N 1
ATOM 3747 C CA . HIS B 1 17 ? 7.832 29.031 -14.625 1 34.69 17 HIS B CA 1
ATOM 3748 C C . HIS B 1 17 ? 6.844 29.531 -13.57 1 34.69 17 HIS B C 1
ATOM 3750 O O . HIS B 1 17 ? 6.613 30.734 -13.445 1 34.69 17 HIS B O 1
ATOM 3756 N N . LEU B 1 18 ? 6.141 28.625 -12.891 1 32.59 18 LEU B N 1
ATOM 3757 C CA . LEU B 1 18 ? 5.324 29.156 -11.812 1 32.59 18 LEU B CA 1
ATOM 3758 C C . LEU B 1 18 ? 6.188 29.531 -10.609 1 32.59 18 LEU B C 1
ATOM 3760 O O . LEU B 1 18 ? 5.957 30.562 -9.977 1 32.59 18 LEU B O 1
ATOM 3764 N N . THR B 1 19 ? 7.328 28.703 -10.398 1 33.59 19 THR B N 1
ATOM 3765 C CA . THR B 1 19 ? 8.062 28.938 -9.156 1 33.59 19 THR B CA 1
ATOM 3766 C C . THR B 1 19 ? 9.289 29.797 -9.406 1 33.59 19 THR B C 1
ATOM 3768 O O . THR B 1 19 ? 9.805 30.438 -8.484 1 33.59 19 THR B O 1
ATOM 3771 N N . LYS B 1 20 ? 9.883 29.875 -10.625 1 38.16 20 LYS B N 1
ATOM 3772 C CA . LYS B 1 20 ? 11.133 30.625 -10.789 1 38.16 20 LYS B CA 1
ATOM 3773 C C . LYS B 1 20 ? 10.891 32.125 -10.68 1 38.16 20 LYS B C 1
ATOM 3775 O O . LYS B 1 20 ? 11.711 32.844 -10.109 1 38.16 20 LYS B O 1
ATOM 3780 N N . SER B 1 21 ? 9.805 32.438 -11.398 1 37.16 21 SER B N 1
ATOM 3781 C CA . SER B 1 21 ? 9.609 33.906 -11.359 1 37.16 21 SER B CA 1
ATOM 3782 C C . SER B 1 21 ? 9.438 34.406 -9.93 1 37.16 21 SER B C 1
ATOM 3784 O O . SER B 1 21 ? 9.969 35.438 -9.562 1 37.16 21 SER B O 1
ATOM 3786 N N . SER B 1 22 ? 8.836 33.5 -9.086 1 33.97 22 SER B N 1
ATOM 3787 C CA . SER B 1 22 ? 8.539 33.969 -7.738 1 33.97 22 SER B CA 1
ATOM 3788 C C . SER B 1 22 ? 9.758 33.844 -6.832 1 33.97 22 SER B C 1
ATOM 3790 O O . SER B 1 22 ? 9.992 34.688 -5.965 1 33.97 22 SER B O 1
ATOM 3792 N N . LEU B 1 23 ? 10.617 32.875 -7.18 1 33.41 23 LEU B N 1
ATOM 3793 C CA . LEU B 1 23 ? 11.812 32.688 -6.359 1 33.41 23 LEU B CA 1
ATOM 3794 C C . LEU B 1 23 ? 12.836 33.781 -6.652 1 33.41 23 LEU B C 1
ATOM 3796 O O . LEU B 1 23 ? 13.43 34.344 -5.73 1 33.41 23 LEU B O 1
ATOM 3800 N N . GLU B 1 24 ? 13.203 34 -7.969 1 37.16 24 GLU B N 1
ATOM 3801 C CA . GLU B 1 24 ? 14.133 35.094 -8.281 1 37.16 24 GLU B CA 1
ATOM 3802 C C . GLU B 1 24 ? 13.648 36.406 -7.699 1 37.16 24 GLU B C 1
ATOM 3804 O O . GLU B 1 24 ? 14.453 37.188 -7.18 1 37.16 24 GLU B O 1
ATOM 3809 N N . LYS B 1 25 ? 12.336 36.562 -7.711 1 41.97 25 LYS B N 1
ATOM 3810 C CA . LYS B 1 25 ? 11.75 37.781 -7.152 1 41.97 25 LYS B CA 1
ATOM 3811 C C . LYS B 1 25 ? 11.859 37.781 -5.629 1 41.97 25 LYS B C 1
ATOM 3813 O O . LYS B 1 25 ? 12.016 38.844 -5.02 1 41.97 25 LYS B O 1
ATOM 3818 N N . ALA B 1 26 ? 11.844 36.5 -5.141 1 39.69 26 ALA B N 1
ATOM 3819 C CA . ALA B 1 26 ? 11.977 36.375 -3.691 1 39.69 26 ALA B CA 1
ATOM 3820 C C . ALA B 1 26 ? 13.43 36.594 -3.254 1 39.69 26 ALA B C 1
ATOM 3822 O O . ALA B 1 26 ? 13.688 37.281 -2.258 1 39.69 26 ALA B O 1
ATOM 3823 N N . ILE B 1 27 ? 14.391 35.938 -4.012 1 43.53 27 ILE B N 1
ATOM 3824 C CA . ILE B 1 27 ? 15.805 36.156 -3.744 1 43.53 27 ILE B CA 1
ATOM 3825 C C . ILE B 1 27 ? 16.141 37.625 -3.934 1 43.53 27 ILE B C 1
ATOM 3827 O O . ILE B 1 27 ? 16.828 38.25 -3.102 1 43.53 27 ILE B O 1
ATOM 3831 N N . ILE B 1 28 ? 15.703 38.094 -5.051 1 43.88 28 ILE B N 1
ATOM 3832 C CA . ILE B 1 28 ? 15.961 39.5 -5.34 1 43.88 28 ILE B CA 1
ATOM 3833 C C . ILE B 1 28 ? 15.336 40.375 -4.258 1 43.88 28 ILE B C 1
ATOM 3835 O O . ILE B 1 28 ? 15.938 41.344 -3.816 1 43.88 28 ILE B O 1
ATOM 3839 N N . ARG B 1 29 ? 14.195 39.969 -3.768 1 40.84 29 ARG B N 1
ATOM 3840 C CA . ARG B 1 29 ? 13.555 40.75 -2.711 1 40.84 29 ARG B CA 1
ATOM 3841 C C . ARG B 1 29 ? 14.32 40.625 -1.396 1 40.84 29 ARG B C 1
ATOM 3843 O O . ARG B 1 29 ? 14.453 41.594 -0.649 1 40.84 29 ARG B O 1
ATOM 3850 N N . ARG B 1 30 ? 14.852 39.469 -1.157 1 42.38 30 ARG B N 1
ATOM 3851 C CA . ARG B 1 30 ? 15.672 39.281 0.041 1 42.38 30 ARG B CA 1
ATOM 3852 C C . ARG B 1 30 ? 16.969 40.094 -0.062 1 42.38 30 ARG B C 1
ATOM 3854 O O . ARG B 1 30 ? 17.438 40.625 0.93 1 42.38 30 ARG B O 1
ATOM 3861 N N . GLN B 1 31 ? 17.656 39.906 -1.192 1 42.75 31 GLN B N 1
ATOM 3862 C CA . GLN B 1 31 ? 18.906 40.656 -1.354 1 42.75 31 GLN B CA 1
ATOM 3863 C C . GLN B 1 31 ? 18.656 42.156 -1.25 1 42.75 31 GLN B C 1
ATOM 3865 O O . GLN B 1 31 ? 19.516 42.906 -0.763 1 42.75 31 GLN B O 1
ATOM 3870 N N . LYS B 1 32 ? 17.703 42.719 -1.923 1 41.22 32 LYS B N 1
ATOM 3871 C CA . LYS B 1 32 ? 17.578 44.188 -1.911 1 41.22 32 LYS B CA 1
ATOM 3872 C C . LYS B 1 32 ? 17.297 44.719 -0.505 1 41.22 32 LYS B C 1
ATOM 3874 O O . LYS B 1 32 ? 17.359 45.906 -0.257 1 41.22 32 LYS B O 1
ATOM 3879 N N . ARG B 1 33 ? 16.312 44.062 0.226 1 39.19 33 ARG B N 1
ATOM 3880 C CA . ARG B 1 33 ? 16.094 44.719 1.515 1 39.19 33 ARG B CA 1
ATOM 3881 C C . ARG B 1 33 ? 17.297 44.5 2.438 1 39.19 33 ARG B C 1
ATOM 3883 O O . ARG B 1 33 ? 17.688 43.375 2.678 1 39.19 33 ARG B O 1
ATOM 3890 N N . GLY B 1 34 ? 18.453 44.969 2.35 1 37.75 34 GLY B N 1
ATOM 3891 C CA . GLY B 1 34 ? 19.656 45.188 3.133 1 37.75 34 GLY B CA 1
ATOM 3892 C C . GLY B 1 34 ? 19.562 44.656 4.543 1 37.75 34 GLY B C 1
ATOM 3893 O O . GLY B 1 34 ? 20.594 44.469 5.215 1 37.75 34 GLY B O 1
ATOM 3894 N N . LYS B 1 35 ? 18.641 45.156 5.449 1 39.28 35 LYS B N 1
ATOM 3895 C CA . LYS B 1 35 ? 18.594 44.812 6.859 1 39.28 35 LYS B CA 1
ATOM 3896 C C . LYS B 1 35 ? 18.234 43.344 7.035 1 39.28 35 LYS B C 1
ATOM 3898 O O . LYS B 1 35 ? 17.219 42.875 6.52 1 39.28 35 LYS B O 1
ATOM 3903 N N . VAL B 1 36 ? 19.141 42.406 7.234 1 43.34 36 VAL B N 1
ATOM 3904 C CA . VAL B 1 36 ? 19 40.969 7.539 1 43.34 36 VAL B CA 1
ATOM 3905 C C . VAL B 1 36 ? 17.844 40.75 8.508 1 43.34 36 VAL B C 1
ATOM 3907 O O . VAL B 1 36 ? 17.969 41.031 9.703 1 43.34 36 VAL B O 1
ATOM 3910 N N . ILE B 1 37 ? 16.703 41.25 8.398 1 48 37 ILE B N 1
ATOM 3911 C CA . ILE B 1 37 ? 15.594 40.969 9.305 1 48 37 ILE B CA 1
ATOM 3912 C C . ILE B 1 37 ? 15.508 39.469 9.602 1 48 37 ILE B C 1
ATOM 3914 O O . ILE B 1 37 ? 15.43 38.656 8.68 1 48 37 ILE B O 1
ATOM 3918 N N . GLU B 1 38 ? 16.094 38.969 10.789 1 65.56 38 GLU B N 1
ATOM 3919 C CA . GLU B 1 38 ? 16.016 37.594 11.281 1 65.56 38 GLU B CA 1
ATOM 3920 C C . GLU B 1 38 ? 14.594 37.062 11.172 1 65.56 38 GLU B C 1
ATOM 3922 O O . GLU B 1 38 ? 13.656 37.656 11.695 1 65.56 38 GLU B O 1
ATOM 3927 N N . ASN B 1 39 ? 14.25 36.125 10.344 1 84.12 39 ASN B N 1
ATOM 3928 C CA . ASN B 1 39 ? 12.953 35.5 10.156 1 84.12 39 ASN B CA 1
ATOM 3929 C C . ASN B 1 39 ? 12.406 34.938 11.477 1 84.12 39 ASN B C 1
ATOM 3931 O O . ASN B 1 39 ? 13.172 34.406 12.297 1 84.12 39 ASN B O 1
ATOM 3935 N N . GLU B 1 40 ? 11.141 35.25 11.742 1 94 40 GLU B N 1
ATOM 3936 C CA . GLU B 1 40 ? 10.445 34.688 12.906 1 94 40 GLU B CA 1
ATOM 3937 C C . GLU B 1 40 ? 10.289 33.188 12.789 1 94 40 GLU B C 1
ATOM 3939 O O . GLU B 1 40 ? 9.867 32.688 11.75 1 94 40 GLU B O 1
ATOM 3944 N N . LYS B 1 41 ? 10.664 32.531 13.891 1 97.38 41 LYS B N 1
ATOM 3945 C CA . LYS B 1 41 ? 10.508 31.078 13.922 1 97.38 41 LYS B CA 1
ATOM 3946 C C . LYS B 1 41 ? 9.039 30.688 14.094 1 97.38 41 LYS B C 1
ATOM 3948 O O . LYS B 1 41 ? 8.438 30.953 15.141 1 97.38 41 LYS B O 1
ATOM 3953 N N . LEU B 1 42 ? 8.539 30.109 13.062 1 98.25 42 LEU B N 1
ATOM 3954 C CA . LEU B 1 42 ? 7.156 29.641 13.078 1 98.25 42 LEU B CA 1
ATOM 3955 C C . LEU B 1 42 ? 7.09 28.125 13.07 1 98.25 42 LEU B C 1
ATOM 3957 O O . LEU B 1 42 ? 7.559 27.484 12.125 1 98.25 42 LEU B O 1
ATOM 3961 N N . ILE B 1 43 ? 6.527 27.5 14.117 1 98.69 43 ILE B N 1
ATOM 3962 C CA . ILE B 1 43 ? 6.32 26.062 14.18 1 98.69 43 ILE B CA 1
ATOM 3963 C C . ILE B 1 43 ? 4.852 25.734 13.906 1 98.69 43 ILE B C 1
ATOM 3965 O O . ILE B 1 43 ? 3.957 26.344 14.5 1 98.69 43 ILE B O 1
ATOM 3969 N N . ILE B 1 44 ? 4.613 24.891 12.977 1 98.81 44 ILE B N 1
ATOM 3970 C CA . ILE B 1 44 ? 3.289 24.375 12.641 1 98.81 44 ILE B CA 1
ATOM 3971 C C . ILE B 1 44 ? 3.182 22.906 13.062 1 98.81 44 ILE B C 1
ATOM 3973 O O . ILE B 1 44 ? 3.984 22.078 12.641 1 98.81 44 ILE B O 1
ATOM 3977 N N . LEU B 1 45 ? 2.201 22.578 13.906 1 98.75 45 LEU B N 1
ATOM 3978 C CA . LEU B 1 45 ? 2.008 21.203 14.359 1 98.75 45 LEU B CA 1
ATOM 3979 C C . LEU B 1 45 ? 0.896 20.531 13.578 1 98.75 45 LEU B C 1
ATOM 3981 O O . LEU B 1 45 ? -0.233 21.016 13.523 1 98.75 45 LEU B O 1
ATOM 3985 N N . GLY B 1 46 ? 1.229 19.328 12.992 1 98.19 46 GLY B N 1
ATOM 3986 C CA . GLY B 1 46 ? 0.257 18.547 12.25 1 98.19 46 GLY B CA 1
ATOM 3987 C C . GLY B 1 46 ? 0.316 18.797 10.75 1 98.19 46 GLY B C 1
ATOM 3988 O O . GLY B 1 46 ? 0.886 19.797 10.305 1 98.19 46 GLY B O 1
ATOM 3989 N N . CYS B 1 47 ? -0.288 17.875 9.992 1 97.88 47 CYS B N 1
ATOM 3990 C CA . CYS B 1 47 ? -0.329 18.016 8.547 1 97.88 47 CYS B CA 1
ATOM 3991 C C . CYS B 1 47 ? -1.716 17.703 8 1 97.88 47 CYS B C 1
ATOM 3993 O O . CYS B 1 47 ? -1.859 17.312 6.836 1 97.88 47 CYS B O 1
ATOM 3995 N N . GLY B 1 48 ? -2.732 17.797 8.852 1 97.75 48 GLY B N 1
ATOM 3996 C CA . GLY B 1 48 ? -4.109 17.594 8.422 1 97.75 48 GLY B CA 1
ATOM 3997 C C . GLY B 1 48 ? -4.668 18.781 7.656 1 97.75 48 GLY B C 1
ATOM 3998 O O . GLY B 1 48 ? -3.914 19.609 7.141 1 97.75 48 GLY B O 1
ATOM 3999 N N . TRP B 1 49 ? -5.949 18.875 7.582 1 97.88 49 TRP B N 1
ATOM 4000 C CA . TRP B 1 49 ? -6.645 19.844 6.746 1 97.88 49 TRP B CA 1
ATOM 4001 C C . TRP B 1 49 ? -6.23 21.266 7.109 1 97.88 49 TRP B C 1
ATOM 4003 O O . TRP B 1 49 ? -5.961 22.094 6.227 1 97.88 49 TRP B O 1
ATOM 4013 N N . GLY B 1 50 ? -6.203 21.547 8.367 1 98.38 50 GLY B N 1
ATOM 4014 C CA . GLY B 1 50 ? -5.84 22.891 8.805 1 98.38 50 GLY B CA 1
ATOM 4015 C C . GLY B 1 50 ? -4.406 23.25 8.484 1 98.38 50 GLY B C 1
ATOM 4016 O O . GLY B 1 50 ? -4.156 24.172 7.707 1 98.38 50 GLY B O 1
ATOM 4017 N N . SER B 1 51 ? -3.482 22.484 8.961 1 98.69 51 SER B N 1
ATOM 4018 C CA . SER B 1 51 ? -2.061 22.781 8.805 1 98.69 51 SER B CA 1
ATOM 4019 C C . SER B 1 51 ? -1.642 22.75 7.34 1 98.69 51 SER B C 1
ATOM 4021 O O . SER B 1 51 ? -0.81 23.547 6.906 1 98.69 51 SER B O 1
ATOM 4023 N N . TYR B 1 52 ? -2.207 21.797 6.641 1 97.94 52 TYR B N 1
ATOM 4024 C CA . TYR B 1 52 ? -1.964 21.719 5.203 1 97.94 52 TYR B CA 1
ATOM 4025 C C . TYR B 1 52 ? -2.395 23 4.504 1 97.94 52 TYR B C 1
ATOM 4027 O O . TYR B 1 52 ? -1.624 23.578 3.738 1 97.94 52 TYR B O 1
ATOM 4035 N N . SER B 1 53 ? -3.584 23.484 4.754 1 98.06 53 SER B N 1
ATOM 4036 C CA . SER B 1 53 ? -4.125 24.688 4.133 1 98.06 53 SER B CA 1
ATOM 4037 C C . SER B 1 53 ? -3.352 25.938 4.562 1 98.06 53 SER B C 1
ATOM 4039 O O . SER B 1 53 ? -3.098 26.828 3.754 1 98.06 53 SER B O 1
ATOM 4041 N N . PHE B 1 54 ? -2.973 26 5.832 1 98.56 54 PHE B N 1
ATOM 4042 C CA . PHE B 1 54 ? -2.197 27.109 6.344 1 98.56 54 PHE B CA 1
ATOM 4043 C C . PHE B 1 54 ? -0.855 27.219 5.629 1 98.56 54 PHE B C 1
ATOM 4045 O O . PHE B 1 54 ? -0.501 28.281 5.113 1 98.56 54 PHE B O 1
ATOM 4052 N N . LEU B 1 55 ? -0.157 26.062 5.559 1 97.94 55 LEU B N 1
ATOM 4053 C CA . LEU B 1 55 ? 1.154 26.016 4.922 1 97.94 55 LEU B CA 1
ATOM 4054 C C . LEU B 1 55 ? 1.062 26.438 3.457 1 97.94 55 LEU B C 1
ATOM 4056 O O . LEU B 1 55 ? 1.912 27.172 2.963 1 97.94 55 LEU B O 1
ATOM 4060 N N . LYS B 1 56 ? 0.082 25.984 2.793 1 96.12 56 LYS B N 1
ATOM 4061 C CA . LYS B 1 56 ? -0.093 26.234 1.366 1 96.12 56 LYS B CA 1
ATOM 4062 C C . LYS B 1 56 ? -0.356 27.719 1.098 1 96.12 56 LYS B C 1
ATOM 4064 O O . LYS B 1 56 ? 0.025 28.234 0.048 1 96.12 56 LYS B O 1
ATOM 4069 N N . ASN B 1 57 ? -0.964 28.438 1.997 1 96.88 57 ASN B N 1
ATOM 4070 C CA . ASN B 1 57 ? -1.438 29.797 1.725 1 96.88 57 ASN B CA 1
ATOM 4071 C C . ASN B 1 57 ? -0.58 30.828 2.432 1 96.88 57 ASN B C 1
ATOM 4073 O O . ASN B 1 57 ? -0.777 32.031 2.242 1 96.88 57 ASN B O 1
ATOM 4077 N N . LEU B 1 58 ? 0.374 30.391 3.223 1 97.06 58 LEU B N 1
ATOM 4078 C CA . LEU B 1 58 ? 1.229 31.312 3.979 1 97.06 58 LEU B CA 1
ATOM 4079 C C . LEU B 1 58 ? 2.363 31.828 3.107 1 97.06 58 LEU B C 1
ATOM 4081 O O . LEU B 1 58 ? 2.963 31.078 2.336 1 97.06 58 LEU B O 1
ATOM 4085 N N . ASN B 1 59 ? 2.574 33.094 3.271 1 92.5 59 ASN B N 1
ATOM 4086 C CA . ASN B 1 59 ? 3.787 33.656 2.682 1 92.5 59 ASN B CA 1
ATOM 4087 C C . ASN B 1 59 ? 5.02 33.312 3.518 1 92.5 59 ASN B C 1
ATOM 4089 O O . ASN B 1 59 ? 4.996 33.438 4.742 1 92.5 59 ASN B O 1
ATOM 4093 N N . SER B 1 60 ? 6.07 32.906 2.887 1 85.75 60 SER B N 1
ATOM 4094 C CA . SER B 1 60 ? 7.23 32.375 3.607 1 85.75 60 SER B CA 1
ATOM 4095 C C . SER B 1 60 ? 8.312 33.469 3.752 1 85.75 60 SER B C 1
ATOM 4097 O O . SER B 1 60 ? 9.398 33.188 4.27 1 85.75 60 SER B O 1
ATOM 4099 N N . ILE B 1 61 ? 8.125 34.625 3.508 1 85.38 61 ILE B N 1
ATOM 4100 C CA . ILE B 1 61 ? 9.156 35.656 3.463 1 85.38 61 ILE B CA 1
ATOM 4101 C C . ILE B 1 61 ? 9.57 36.031 4.883 1 85.38 61 ILE B C 1
ATOM 4103 O O . ILE B 1 61 ? 10.766 36.156 5.176 1 85.38 61 ILE B O 1
ATOM 4107 N N . LYS B 1 62 ? 8.68 36.125 5.742 1 89.5 62 LYS B N 1
ATOM 4108 C CA . LYS B 1 62 ? 8.938 36.625 7.082 1 89.5 62 LYS B CA 1
ATOM 4109 C C . LYS B 1 62 ? 9.211 35.5 8.062 1 89.5 62 LYS B C 1
ATOM 4111 O O . LYS B 1 62 ? 9.656 35.75 9.188 1 89.5 62 LYS B O 1
ATOM 4116 N N . TYR B 1 63 ? 8.984 34.312 7.59 1 94.56 63 TYR B N 1
ATOM 4117 C CA . TYR B 1 63 ? 8.969 33.25 8.57 1 94.56 63 TYR B CA 1
ATOM 4118 C C . TYR B 1 63 ? 9.969 32.156 8.211 1 94.56 63 TYR B C 1
ATOM 4120 O O . TYR B 1 63 ? 10.148 31.828 7.031 1 94.56 63 TYR B O 1
ATOM 4128 N N . ASP B 1 64 ? 10.641 31.688 9.258 1 95.88 64 ASP B N 1
ATOM 4129 C CA . ASP B 1 64 ? 11.328 30.391 9.219 1 95.88 64 ASP B CA 1
ATOM 4130 C C . ASP B 1 64 ? 10.398 29.266 9.672 1 95.88 64 ASP B C 1
ATOM 4132 O O . ASP B 1 64 ? 10.242 29.031 10.867 1 95.88 64 ASP B O 1
ATOM 4136 N N . ILE B 1 65 ? 9.867 28.594 8.68 1 97.5 65 ILE B N 1
ATOM 4137 C CA . ILE B 1 65 ? 8.734 27.719 8.922 1 97.5 65 ILE B CA 1
ATOM 4138 C C . ILE B 1 65 ? 9.234 26.297 9.172 1 97.5 65 ILE B C 1
ATOM 4140 O O . ILE B 1 65 ? 10.031 25.766 8.398 1 97.5 65 ILE B O 1
ATOM 4144 N N . THR B 1 66 ? 8.789 25.672 10.25 1 97.56 66 THR B N 1
ATOM 4145 C CA . THR B 1 66 ? 9.008 24.25 10.523 1 97.56 66 THR B CA 1
ATOM 4146 C C . THR B 1 66 ? 7.684 23.547 10.773 1 97.56 66 THR B C 1
ATOM 4148 O O . THR B 1 66 ? 6.91 23.938 11.648 1 97.56 66 THR B O 1
ATOM 4151 N N . VAL B 1 67 ? 7.441 22.531 9.984 1 98.25 67 VAL B N 1
ATOM 4152 C CA . VAL B 1 67 ? 6.27 21.672 10.172 1 98.25 67 VAL B CA 1
ATOM 4153 C C . VAL B 1 67 ? 6.672 20.406 10.906 1 98.25 67 VAL B C 1
ATOM 4155 O O . VAL B 1 67 ? 7.629 19.734 10.516 1 98.25 67 VAL B O 1
ATOM 4158 N N . ILE B 1 68 ? 5.965 20.078 11.977 1 97.94 68 ILE B N 1
ATOM 4159 C CA . ILE B 1 68 ? 6.234 18.859 12.742 1 97.94 68 ILE B CA 1
ATOM 4160 C C . ILE B 1 68 ? 4.992 17.969 12.758 1 97.94 68 ILE B C 1
ATOM 4162 O O . ILE B 1 68 ? 3.922 18.391 13.195 1 97.94 68 ILE B O 1
ATOM 4166 N N . SER B 1 69 ? 5.121 16.812 12.32 1 97.56 69 SER B N 1
ATOM 4167 C CA . SER B 1 69 ? 4.031 15.836 12.305 1 97.56 69 SER B CA 1
ATOM 4168 C C . SER B 1 69 ? 4.562 14.406 12.258 1 97.56 69 SER B C 1
ATOM 4170 O O . SER B 1 69 ? 5.543 14.125 11.562 1 97.56 69 SER B O 1
ATOM 4172 N N . PRO B 1 70 ? 3.9 13.508 12.969 1 95.75 70 PRO B N 1
ATOM 4173 C CA . PRO B 1 70 ? 4.328 12.109 12.875 1 95.75 70 PRO B CA 1
ATOM 4174 C C . PRO B 1 70 ? 3.969 11.469 11.531 1 95.75 70 PRO B C 1
ATOM 4176 O O . PRO B 1 70 ? 4.613 10.508 11.109 1 95.75 70 PRO B O 1
ATOM 4179 N N . ARG B 1 71 ? 2.971 11.891 10.953 1 95.31 71 ARG B N 1
ATOM 4180 C CA . ARG B 1 71 ? 2.596 11.461 9.609 1 95.31 71 ARG B CA 1
ATOM 4181 C C . ARG B 1 71 ? 3.223 12.359 8.547 1 95.31 71 ARG B C 1
ATOM 4183 O O . ARG B 1 71 ? 3.172 13.586 8.656 1 95.31 71 ARG B O 1
ATOM 4190 N N . ASN B 1 72 ? 3.668 11.82 7.441 1 97.06 72 ASN B N 1
ATOM 4191 C CA . ASN B 1 72 ? 4.449 12.609 6.496 1 97.06 72 ASN B CA 1
ATOM 4192 C C . ASN B 1 72 ? 3.629 12.992 5.27 1 97.06 72 ASN B C 1
ATOM 4194 O O . ASN B 1 72 ? 4.188 13.273 4.207 1 97.06 72 ASN B O 1
ATOM 4198 N N . HIS B 1 73 ? 2.316 12.906 5.391 1 97.94 73 HIS B N 1
ATOM 4199 C CA . HIS B 1 73 ? 1.492 13.258 4.238 1 97.94 73 HIS B CA 1
ATOM 4200 C C . HIS B 1 73 ? 0.143 13.82 4.676 1 97.94 73 HIS B C 1
ATOM 4202 O O . HIS B 1 73 ? -0.375 13.445 5.73 1 97.94 73 HIS B O 1
ATOM 4208 N N . PHE B 1 74 ? -0.329 14.75 3.92 1 98 74 PHE B N 1
ATOM 4209 C CA . PHE B 1 74 ? -1.729 15.156 3.996 1 98 74 PHE B CA 1
ATOM 4210 C C . PHE B 1 74 ? -2.633 14.086 3.389 1 98 74 PHE B C 1
ATOM 4212 O O . PHE B 1 74 ? -2.291 13.484 2.373 1 98 74 PHE B O 1
ATOM 4219 N N . LEU B 1 75 ? -3.715 13.875 4.012 1 97.69 75 LEU B N 1
ATOM 4220 C CA . LEU B 1 75 ? -4.684 12.891 3.555 1 97.69 75 LEU B CA 1
ATOM 4221 C C . LEU B 1 75 ? -6.02 13.547 3.23 1 97.69 75 LEU B C 1
ATOM 4223 O O . LEU B 1 75 ? -6.566 14.281 4.051 1 97.69 75 LEU B O 1
ATOM 4227 N N . PHE B 1 76 ? -6.477 13.328 2.01 1 97.81 76 PHE B N 1
ATOM 4228 C CA . PHE B 1 76 ? -7.824 13.742 1.638 1 97.81 76 PHE B CA 1
ATOM 4229 C C . PHE B 1 76 ? -8.859 12.758 2.174 1 97.81 76 PHE B C 1
ATOM 4231 O O . PHE B 1 76 ? -9.297 11.852 1.455 1 97.81 76 PHE B O 1
ATOM 4238 N N . THR B 1 77 ? -9.328 12.93 3.318 1 95.62 77 THR B N 1
ATOM 4239 C CA . THR B 1 77 ? -10.031 11.953 4.141 1 95.62 77 THR B CA 1
ATOM 4240 C C . THR B 1 77 ? -11.414 11.664 3.568 1 95.62 77 THR B C 1
ATOM 4242 O O . THR B 1 77 ? -11.953 10.57 3.758 1 95.62 77 THR B O 1
ATOM 4245 N N . PRO B 1 78 ? -12.07 12.57 2.85 1 95.06 78 PRO B N 1
ATOM 4246 C CA . PRO B 1 78 ? -13.398 12.258 2.318 1 95.06 78 PRO B CA 1
ATOM 4247 C C . PRO B 1 78 ? -13.391 11.047 1.388 1 95.06 78 PRO B C 1
ATOM 4249 O O . PRO B 1 78 ? -14.414 10.375 1.236 1 95.06 78 PRO B O 1
ATOM 4252 N N . LEU B 1 79 ? -12.289 10.789 0.812 1 97.81 79 LEU B N 1
ATOM 4253 C CA . LEU B 1 79 ? -12.219 9.688 -0.145 1 97.81 79 LEU B CA 1
ATOM 4254 C C . LEU B 1 79 ? -11.531 8.477 0.469 1 97.81 79 LEU B C 1
ATOM 4256 O O . LEU B 1 79 ? -11.227 7.508 -0.233 1 97.81 79 LEU B O 1
ATOM 4260 N N . LEU B 1 80 ? -11.273 8.508 1.731 1 97.94 80 LEU B N 1
ATOM 4261 C CA . LEU B 1 80 ? -10.562 7.441 2.418 1 97.94 80 LEU B CA 1
ATOM 4262 C C . LEU B 1 80 ? -11.352 6.137 2.367 1 97.94 80 LEU B C 1
ATOM 4264 O O . LEU B 1 80 ? -10.773 5.059 2.225 1 97.94 80 LEU B O 1
ATOM 4268 N N . THR B 1 81 ? -12.695 6.195 2.453 1 98.25 81 THR B N 1
ATOM 4269 C CA . THR B 1 81 ? -13.547 5.012 2.422 1 98.25 81 THR B CA 1
ATOM 4270 C C . THR B 1 81 ? -13.43 4.297 1.078 1 98.25 81 THR B C 1
ATOM 4272 O O . THR B 1 81 ? -13.492 3.066 1.015 1 98.25 81 THR B O 1
ATOM 4275 N N . SER B 1 82 ? -13.195 5.078 0.011 1 98.38 82 SER B N 1
ATOM 4276 C CA . SER B 1 82 ? -13.023 4.508 -1.321 1 98.38 82 SER B CA 1
ATOM 4277 C C . SER B 1 82 ? -11.75 3.678 -1.401 1 98.38 82 SER B C 1
ATOM 4279 O O . SER B 1 82 ? -11.711 2.654 -2.09 1 98.38 82 SER B O 1
ATOM 4281 N N . SER B 1 83 ? -10.742 4.145 -0.72 1 98.38 83 SER B N 1
ATOM 4282 C CA . SER B 1 83 ? -9.477 3.416 -0.735 1 98.38 83 SER B CA 1
ATOM 4283 C C . SER B 1 83 ? -9.555 2.15 0.111 1 98.38 83 SER B C 1
ATOM 4285 O O . SER B 1 83 ? -8.906 1.148 -0.201 1 98.38 83 SER B O 1
ATOM 4287 N N . ALA B 1 84 ? -10.398 2.15 1.104 1 98.62 84 ALA B N 1
ATOM 4288 C CA . ALA B 1 84 ? -10.531 1.018 2.018 1 98.62 84 ALA B CA 1
ATOM 4289 C C . ALA B 1 84 ? -11.164 -0.181 1.316 1 98.62 84 ALA B C 1
ATOM 4291 O O . ALA B 1 84 ? -11.109 -1.303 1.825 1 98.62 84 ALA B O 1
ATOM 4292 N N . VAL B 1 85 ? -11.773 0.089 0.169 1 98.62 85 VAL B N 1
ATOM 4293 C CA . VAL B 1 85 ? -12.406 -1.018 -0.546 1 98.62 85 VAL B CA 1
ATOM 4294 C C . VAL B 1 85 ? -11.766 -1.171 -1.925 1 98.62 85 VAL B C 1
ATOM 4296 O O . VAL B 1 85 ? -12.234 -1.958 -2.75 1 98.62 85 VAL B O 1
ATOM 4299 N N . GLY B 1 86 ? -10.781 -0.358 -2.246 1 98.12 86 GLY B N 1
ATOM 4300 C CA . GLY B 1 86 ? -9.992 -0.562 -3.451 1 98.12 86 GLY B CA 1
ATOM 4301 C C . GLY B 1 86 ? -10.484 0.251 -4.633 1 98.12 86 GLY B C 1
ATOM 4302 O O . GLY B 1 86 ? -9.969 0.12 -5.742 1 98.12 86 GLY B O 1
ATOM 4303 N N . THR B 1 87 ? -11.5 1.126 -4.449 1 98.44 87 THR B N 1
ATOM 4304 C CA . THR B 1 87 ? -11.953 1.998 -5.527 1 98.44 87 THR B CA 1
ATOM 4305 C C . THR B 1 87 ? -10.844 2.961 -5.945 1 98.44 87 THR B C 1
ATOM 4307 O O . THR B 1 87 ? -10.664 3.219 -7.137 1 98.44 87 THR B O 1
ATOM 4310 N N . LEU B 1 88 ? -10.203 3.461 -4.961 1 98.38 88 LEU B N 1
ATOM 4311 C CA . LEU B 1 88 ? -9.062 4.344 -5.172 1 98.38 88 LEU B CA 1
ATOM 4312 C C . LEU B 1 88 ? -7.797 3.754 -4.555 1 98.38 88 LEU B C 1
ATOM 4314 O O . LEU B 1 88 ? -7.855 3.111 -3.502 1 98.38 88 LEU B O 1
ATOM 4318 N N . GLU B 1 89 ? -6.664 3.988 -5.242 1 97.75 89 GLU B N 1
ATOM 4319 C CA . GLU B 1 89 ? -5.391 3.625 -4.633 1 97.75 89 GLU B CA 1
ATOM 4320 C C . GLU B 1 89 ? -5.047 4.559 -3.477 1 97.75 89 GLU B C 1
ATOM 4322 O O . GLU B 1 89 ? -5.461 5.719 -3.461 1 97.75 89 GLU B O 1
ATOM 4327 N N . PHE B 1 90 ? -4.293 4.109 -2.592 1 97.81 90 PHE B N 1
ATOM 4328 C CA . PHE B 1 90 ? -3.998 4.824 -1.358 1 97.81 90 PHE B CA 1
ATOM 4329 C C . PHE B 1 90 ? -3.291 6.141 -1.653 1 97.81 90 PHE B C 1
ATOM 4331 O O . PHE B 1 90 ? -3.68 7.191 -1.137 1 97.81 90 PHE B O 1
ATOM 4338 N N . ARG B 1 91 ? -2.326 6.125 -2.465 1 97.38 91 ARG B N 1
ATOM 4339 C CA . ARG B 1 91 ? -1.484 7.293 -2.699 1 97.38 91 ARG B CA 1
ATOM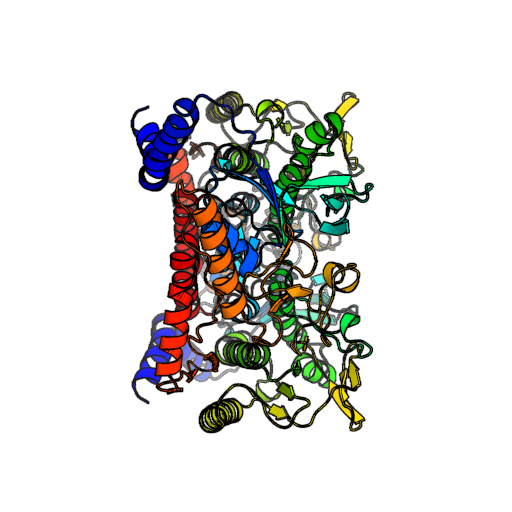 4340 C C . ARG B 1 91 ? -2.197 8.312 -3.582 1 97.38 91 ARG B C 1
ATOM 4342 O O . ARG B 1 91 ? -1.743 9.453 -3.715 1 97.38 91 ARG B O 1
ATOM 4349 N N . SER B 1 92 ? -3.34 7.938 -4.133 1 98.06 92 SER B N 1
ATOM 4350 C CA . SER B 1 92 ? -4.105 8.867 -4.953 1 98.06 92 SER B CA 1
ATOM 4351 C C . SER B 1 92 ? -4.738 9.969 -4.105 1 98.06 92 SER B C 1
ATOM 4353 O O . SER B 1 92 ? -5.055 11.047 -4.613 1 98.06 92 SER B O 1
ATOM 4355 N N . ILE B 1 93 ? -4.867 9.703 -2.828 1 98.06 93 ILE B N 1
ATOM 4356 C CA . ILE B 1 93 ? -5.551 10.688 -1.988 1 98.06 93 ILE B CA 1
ATOM 4357 C C . ILE B 1 93 ? -4.598 11.195 -0.907 1 98.06 93 ILE B C 1
ATOM 4359 O O . ILE B 1 93 ? -5.039 11.719 0.116 1 98.06 93 ILE B O 1
ATOM 4363 N N . ALA B 1 94 ? -3.324 10.922 -1.066 1 97.56 94 ALA B N 1
ATOM 4364 C CA . ALA B 1 94 ? -2.287 11.375 -0.144 1 97.56 94 ALA B CA 1
ATOM 4365 C C . ALA B 1 94 ? -1.34 12.359 -0.825 1 97.56 94 ALA B C 1
ATOM 4367 O O . ALA B 1 94 ? -1.044 12.227 -2.014 1 97.56 94 ALA B O 1
ATOM 4368 N N . GLU B 1 95 ? -0.867 13.289 -0.083 1 96.75 95 GLU B N 1
ATOM 4369 C CA . GLU B 1 95 ? 0.137 14.25 -0.54 1 96.75 95 GLU B CA 1
ATOM 4370 C C . GLU B 1 95 ? 1.271 14.383 0.473 1 96.75 95 GLU B C 1
ATOM 4372 O O . GLU B 1 95 ? 1.054 14.836 1.597 1 96.75 95 GLU B O 1
ATOM 4377 N N . PRO B 1 96 ? 2.477 13.992 0.038 1 97.19 96 PRO B N 1
ATOM 4378 C CA . PRO B 1 96 ? 3.584 14.188 0.977 1 97.19 96 PRO B CA 1
ATOM 4379 C C . PRO B 1 96 ? 3.713 15.633 1.45 1 97.19 96 PRO B C 1
ATOM 4381 O O . PRO B 1 96 ? 3.527 16.562 0.662 1 97.19 96 PRO B O 1
ATOM 4384 N N . VAL B 1 97 ? 4.012 15.805 2.709 1 97.31 97 VAL B N 1
ATOM 4385 C CA . VAL B 1 97 ? 4.156 17.141 3.273 1 97.31 97 VAL B CA 1
ATOM 4386 C C . VAL B 1 97 ? 5.219 17.922 2.498 1 97.31 97 VAL B C 1
ATOM 4388 O O . VAL B 1 97 ? 5.035 19.094 2.193 1 97.31 97 VAL B O 1
ATOM 4391 N N . ARG B 1 98 ? 6.25 17.25 2.084 1 96.88 98 ARG B N 1
ATOM 4392 C CA . ARG B 1 98 ? 7.426 17.859 1.483 1 96.88 98 ARG B CA 1
ATOM 4393 C C . ARG B 1 98 ? 7.121 18.375 0.08 1 96.88 98 ARG B C 1
ATOM 4395 O O . ARG B 1 98 ? 7.902 19.125 -0.494 1 96.88 98 ARG B O 1
ATOM 4402 N N . THR B 1 99 ? 5.984 18 -0.497 1 95.44 99 THR B N 1
ATOM 4403 C CA . THR B 1 99 ? 5.641 18.469 -1.837 1 95.44 99 THR B CA 1
ATOM 4404 C C . THR B 1 99 ? 4.504 19.484 -1.783 1 95.44 99 THR B C 1
ATOM 4406 O O . THR B 1 99 ? 3.973 19.875 -2.82 1 95.44 99 THR B O 1
ATOM 4409 N N . THR B 1 100 ? 4.129 19.891 -0.602 1 92.81 100 THR B N 1
ATOM 4410 C CA . THR B 1 100 ? 3.025 20.844 -0.437 1 92.81 100 THR B CA 1
ATOM 4411 C C . THR B 1 100 ? 3.371 22.188 -1.051 1 92.81 100 THR B C 1
ATOM 4413 O O . THR B 1 100 ? 2.494 22.875 -1.575 1 92.81 100 THR B O 1
ATOM 4416 N N . ARG B 1 101 ? 4.555 22.594 -0.931 1 91.75 101 ARG B N 1
ATOM 4417 C CA . ARG B 1 101 ? 5.113 23.797 -1.525 1 91.75 101 ARG B CA 1
ATOM 4418 C C . ARG B 1 101 ? 6.613 23.656 -1.758 1 91.75 101 ARG B C 1
ATOM 4420 O O . ARG B 1 101 ? 7.18 22.578 -1.535 1 91.75 101 ARG B O 1
ATOM 4427 N N . ASP B 1 102 ? 7.184 24.688 -2.236 1 90.75 102 ASP B N 1
ATOM 4428 C CA . ASP B 1 102 ? 8.625 24.625 -2.465 1 90.75 102 ASP B CA 1
ATOM 4429 C C . ASP B 1 102 ? 9.359 24.219 -1.191 1 90.75 102 ASP B C 1
ATOM 4431 O O . ASP B 1 102 ? 9.234 24.875 -0.157 1 90.75 102 ASP B O 1
ATOM 4435 N N . ILE B 1 103 ? 10.07 23.156 -1.323 1 89.25 103 ILE B N 1
ATOM 4436 C CA . ILE B 1 103 ? 10.688 22.5 -0.177 1 89.25 103 ILE B CA 1
ATOM 4437 C C . ILE B 1 103 ? 11.742 23.422 0.437 1 89.25 103 ILE B C 1
ATOM 4439 O O . ILE B 1 103 ? 12.117 23.266 1.599 1 89.25 103 ILE B O 1
ATOM 4443 N N . ASN B 1 104 ? 12.172 24.438 -0.235 1 89.75 104 ASN B N 1
ATOM 4444 C CA . ASN B 1 104 ? 13.172 25.375 0.272 1 89.75 104 ASN B CA 1
ATOM 4445 C C . ASN B 1 104 ? 12.547 26.453 1.15 1 89.75 104 ASN B C 1
ATOM 4447 O O . ASN B 1 104 ? 13.25 27.203 1.818 1 89.75 104 ASN B O 1
ATOM 4451 N N . GLU B 1 105 ? 11.234 26.422 1.239 1 92.88 105 GLU B N 1
ATOM 4452 C CA . GLU B 1 105 ? 10.539 27.484 1.953 1 92.88 105 GLU B CA 1
ATOM 4453 C C . GLU B 1 105 ? 10.188 27.047 3.375 1 92.88 105 GLU B C 1
ATOM 4455 O O . GLU B 1 105 ? 9.711 27.859 4.176 1 92.88 105 GLU B O 1
ATOM 4460 N N . PHE B 1 106 ? 10.414 25.844 3.654 1 95.31 106 PHE B N 1
ATOM 4461 C CA . PHE B 1 106 ? 10.086 25.375 4.996 1 95.31 106 PHE B CA 1
ATOM 4462 C C . PHE B 1 106 ? 10.844 24.094 5.316 1 95.31 106 PHE B C 1
ATOM 4464 O O . PHE B 1 106 ? 11.508 23.516 4.445 1 95.31 106 PHE B O 1
ATOM 4471 N N . LYS B 1 107 ? 10.805 23.719 6.59 1 95.5 107 LYS B N 1
ATOM 4472 C CA . LYS B 1 107 ? 11.375 22.469 7.086 1 95.5 107 LYS B CA 1
ATOM 4473 C C . LYS B 1 107 ? 10.281 21.531 7.586 1 95.5 107 LYS B C 1
ATOM 4475 O O . LYS B 1 107 ? 9.312 21.969 8.211 1 95.5 107 LYS B O 1
ATOM 4480 N N . TYR B 1 108 ? 10.461 20.344 7.234 1 96.75 108 TYR B N 1
ATOM 4481 C CA . TYR B 1 108 ? 9.57 19.312 7.77 1 96.75 108 TYR B CA 1
ATOM 4482 C C . TYR B 1 108 ? 10.328 18.344 8.664 1 96.75 108 TYR B C 1
ATOM 4484 O O . TYR B 1 108 ? 11.383 17.828 8.273 1 96.75 108 TYR B O 1
ATOM 4492 N N . ILE B 1 109 ? 9.789 18.094 9.82 1 95.62 109 ILE B N 1
ATOM 4493 C CA . ILE B 1 109 ? 10.336 17.141 10.773 1 95.62 109 ILE B CA 1
ATOM 4494 C C . ILE B 1 109 ? 9.297 16.062 11.086 1 95.62 109 ILE B C 1
ATOM 4496 O O . ILE B 1 109 ? 8.234 16.375 11.641 1 95.62 109 ILE B O 1
ATOM 4500 N N . GLN B 1 110 ? 9.664 14.82 10.742 1 95.56 110 GLN B N 1
ATOM 4501 C CA . GLN B 1 110 ? 8.766 13.727 11.086 1 95.56 110 GLN B CA 1
ATOM 4502 C C . GLN B 1 110 ? 8.953 13.297 12.539 1 95.56 110 GLN B C 1
ATOM 4504 O O . GLN B 1 110 ? 9.82 12.484 12.852 1 95.56 110 GLN B O 1
ATOM 4509 N N . ALA B 1 111 ? 8.07 13.828 13.383 1 95.81 111 ALA B N 1
ATOM 4510 C CA . ALA B 1 111 ? 8.156 13.602 14.82 1 95.81 111 ALA B CA 1
ATOM 4511 C C . ALA B 1 111 ? 6.832 13.922 15.508 1 95.81 111 ALA B C 1
ATOM 4513 O O . ALA B 1 111 ? 5.906 14.438 14.875 1 95.81 111 ALA B O 1
ATOM 4514 N N . SER B 1 112 ? 6.809 13.508 16.734 1 95.5 112 SER B N 1
ATOM 4515 C CA . SER B 1 112 ? 5.668 13.828 17.578 1 95.5 112 SER B CA 1
ATOM 4516 C C . SER B 1 112 ? 6.031 14.898 18.609 1 95.5 112 SER B C 1
ATOM 4518 O O . SER B 1 112 ? 7.117 14.859 19.188 1 95.5 112 SER B O 1
ATOM 4520 N N . VAL B 1 113 ? 5.148 15.859 18.719 1 97.19 113 VAL B N 1
ATOM 4521 C CA . VAL B 1 113 ? 5.289 16.797 19.828 1 97.19 113 VAL B CA 1
ATOM 4522 C C . VAL B 1 113 ? 4.586 16.25 21.062 1 97.19 113 VAL B C 1
ATOM 4524 O O . VAL B 1 113 ? 3.396 15.922 21.016 1 97.19 113 VAL B O 1
ATOM 4527 N N . THR B 1 114 ? 5.336 16.172 22.156 1 94.88 114 THR B N 1
ATOM 4528 C CA . THR B 1 114 ? 4.797 15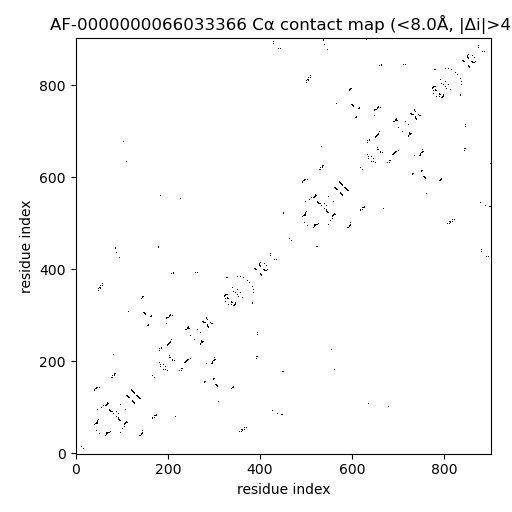.5 23.344 1 94.88 114 THR B CA 1
ATOM 4529 C C . THR B 1 114 ? 4.324 16.516 24.375 1 94.88 114 THR B C 1
ATOM 4531 O O . THR B 1 114 ? 3.527 16.203 25.25 1 94.88 114 THR B O 1
ATOM 4534 N N . SER B 1 115 ? 4.848 17.734 24.281 1 96.5 115 SER B N 1
ATOM 4535 C CA . SER B 1 115 ? 4.43 18.781 25.219 1 96.5 115 SER B CA 1
ATOM 4536 C C . SER B 1 115 ? 4.688 20.172 24.625 1 96.5 115 SER B C 1
ATOM 4538 O O . SER B 1 115 ? 5.57 20.344 23.797 1 96.5 115 SER B O 1
ATOM 4540 N N . ILE B 1 116 ? 3.902 21.125 25.109 1 97.88 116 ILE B N 1
ATOM 4541 C CA . ILE B 1 116 ? 4.043 22.531 24.734 1 97.88 116 ILE B CA 1
ATOM 4542 C C . ILE B 1 116 ? 4.25 23.375 25.984 1 97.88 116 ILE B C 1
ATOM 4544 O O . ILE B 1 116 ? 3.527 23.219 26.969 1 97.88 116 ILE B O 1
ATOM 4548 N N . ASN B 1 117 ? 5.242 24.219 25.984 1 97.5 117 ASN B N 1
ATOM 4549 C CA . ASN B 1 117 ? 5.492 25.188 27.047 1 97.5 117 ASN B CA 1
ATOM 4550 C C . ASN B 1 117 ? 5.352 26.625 26.547 1 97.5 117 ASN B C 1
ATOM 4552 O O . ASN B 1 117 ? 6.328 27.219 26.094 1 97.5 117 ASN B O 1
ATOM 4556 N N . PRO B 1 118 ? 4.184 27.141 26.656 1 96.88 118 PRO B N 1
ATOM 4557 C CA . PRO B 1 118 ? 3.957 28.469 26.094 1 96.88 118 PRO B CA 1
ATOM 4558 C C . PRO B 1 118 ? 4.715 29.562 26.844 1 96.88 118 PRO B C 1
ATOM 4560 O O . PRO B 1 118 ? 5 30.625 26.281 1 96.88 118 PRO B O 1
ATOM 4563 N N . GLU B 1 119 ? 5.059 29.391 28.109 1 95.38 119 GLU B N 1
ATOM 4564 C CA . GLU B 1 119 ? 5.793 30.375 28.891 1 95.38 119 GLU B CA 1
ATOM 4565 C C . GLU B 1 119 ? 7.211 30.562 28.359 1 95.38 119 GLU B C 1
ATOM 4567 O O . GLU B 1 119 ? 7.73 31.672 28.344 1 95.38 119 GLU B O 1
ATOM 4572 N N . ASN B 1 120 ? 7.789 29.469 27.953 1 96.25 120 ASN B N 1
ATOM 4573 C CA . ASN B 1 120 ? 9.148 29.531 27.422 1 96.25 120 ASN B CA 1
ATOM 4574 C C . ASN B 1 120 ? 9.164 29.484 25.906 1 96.25 120 ASN B C 1
ATOM 4576 O O . ASN B 1 120 ? 10.227 29.406 25.297 1 96.25 120 ASN B O 1
ATOM 4580 N N . ASN B 1 121 ? 8.031 29.484 25.297 1 98 121 ASN B N 1
ATOM 4581 C CA . ASN B 1 121 ? 7.883 29.422 23.844 1 98 121 ASN B CA 1
ATOM 4582 C C . ASN B 1 121 ? 8.664 28.25 23.25 1 98 121 ASN B C 1
ATOM 4584 O O . ASN B 1 121 ? 9.469 28.438 22.328 1 98 121 ASN B O 1
ATOM 4588 N N . SER B 1 122 ? 8.297 27.078 23.75 1 98.06 122 SER B N 1
ATOM 4589 C CA . SER B 1 122 ? 9.023 25.891 23.281 1 98.06 122 SER B CA 1
ATOM 4590 C C . SER B 1 122 ? 8.109 24.672 23.219 1 98.06 122 SER B C 1
ATOM 4592 O O . SER B 1 122 ? 7.051 24.656 23.844 1 98.06 122 SER B O 1
ATOM 4594 N N . VAL B 1 123 ? 8.516 23.719 22.406 1 97.88 123 VAL B N 1
ATOM 4595 C CA . VAL B 1 123 ? 7.844 22.438 22.312 1 97.88 123 VAL B CA 1
ATOM 4596 C C . VAL B 1 123 ? 8.859 21.312 22.5 1 97.88 123 VAL B C 1
ATOM 4598 O O . VAL B 1 123 ? 10.031 21.453 22.156 1 97.88 123 VAL B O 1
ATOM 4601 N N . LEU B 1 124 ? 8.391 20.219 23.078 1 96.5 124 LEU B N 1
ATOM 4602 C CA . LEU B 1 124 ? 9.203 19.016 23.188 1 96.5 124 LEU B CA 1
ATOM 4603 C C . LEU B 1 124 ? 8.883 18.047 22.047 1 96.5 124 LEU B C 1
ATOM 4605 O O . LEU B 1 124 ? 7.727 17.672 21.844 1 96.5 124 LEU B O 1
ATOM 4609 N N . VAL B 1 125 ? 9.93 17.641 21.328 1 95.5 125 VAL B N 1
ATOM 4610 C CA . VAL B 1 125 ? 9.789 16.859 20.109 1 95.5 125 VAL B CA 1
ATOM 4611 C C . VAL B 1 125 ? 10.43 15.492 20.281 1 95.5 125 VAL B C 1
ATOM 4613 O O . VAL B 1 125 ? 11.57 15.391 20.719 1 95.5 125 VAL B O 1
ATOM 4616 N N . LYS B 1 126 ? 9.68 14.461 19.969 1 92.25 126 LYS B N 1
ATOM 4617 C CA . LYS B 1 126 ? 10.156 13.086 20.031 1 92.25 126 LYS B CA 1
ATOM 4618 C C . LYS B 1 126 ? 10.094 12.406 18.672 1 92.25 126 LYS B C 1
ATOM 4620 O O . LYS B 1 126 ? 9.047 12.414 18.016 1 92.25 126 LYS B O 1
ATOM 4625 N N . SER B 1 127 ? 11.219 11.828 18.375 1 84.88 127 SER B N 1
ATOM 4626 C CA . SER B 1 127 ? 11.273 11.117 17.109 1 84.88 127 SER B CA 1
ATOM 4627 C C . SER B 1 127 ? 10.312 9.93 17.094 1 84.88 127 SER B C 1
ATOM 4629 O O . SER B 1 127 ? 10.102 9.281 18.125 1 84.88 127 SER B O 1
ATOM 4631 N N . THR B 1 128 ? 9.797 9.68 15.898 1 77.5 128 THR B N 1
ATOM 4632 C CA . THR B 1 128 ? 8.922 8.523 15.719 1 77.5 128 THR B CA 1
ATOM 4633 C C . THR B 1 128 ? 9.734 7.262 15.438 1 77.5 128 THR B C 1
ATOM 4635 O O . THR B 1 128 ? 9.195 6.156 15.414 1 77.5 128 THR B O 1
ATOM 4638 N N . PHE B 1 129 ? 11.008 7.422 15.336 1 75.69 129 PHE B N 1
ATOM 4639 C CA . PHE B 1 129 ? 11.812 6.332 14.805 1 75.69 129 PHE B CA 1
ATOM 4640 C C . PHE B 1 129 ? 12.719 5.754 15.883 1 75.69 129 PHE B C 1
ATOM 4642 O O . PHE B 1 129 ? 13.227 4.641 15.742 1 75.69 129 PHE B O 1
ATOM 4649 N N . HIS B 1 130 ? 13.031 6.539 16.828 1 70.88 130 HIS B N 1
ATOM 4650 C CA . HIS B 1 130 ? 13.906 6.039 17.891 1 70.88 130 HIS B CA 1
ATOM 4651 C C . HIS B 1 130 ? 13.406 6.469 19.266 1 70.88 130 HIS B C 1
ATOM 4653 O O . HIS B 1 130 ? 12.539 7.336 19.375 1 70.88 130 HIS B O 1
ATOM 4659 N N . ASN B 1 131 ? 13.82 5.73 20.219 1 70.06 131 ASN B N 1
ATOM 4660 C CA . ASN B 1 131 ? 13.367 5.969 21.578 1 70.06 131 ASN B CA 1
ATOM 4661 C C . ASN B 1 131 ? 14.305 6.914 22.328 1 70.06 131 ASN B C 1
ATOM 4663 O O . ASN B 1 131 ? 14.383 6.871 23.562 1 70.06 131 ASN B O 1
ATOM 4667 N N . GLU B 1 132 ? 14.875 7.711 21.562 1 72.44 132 GLU B N 1
ATOM 4668 C CA . GLU B 1 132 ? 15.758 8.656 22.234 1 72.44 132 GLU B CA 1
ATOM 4669 C C . GLU B 1 132 ? 14.953 9.742 22.953 1 72.44 132 GLU B C 1
ATOM 4671 O O . GLU B 1 132 ? 13.734 9.836 22.781 1 72.44 132 GLU B O 1
ATOM 4676 N N . LYS B 1 133 ? 15.633 10.406 23.766 1 80.19 133 LYS B N 1
ATOM 4677 C CA . LYS B 1 133 ? 15.039 11.484 24.531 1 80.19 133 LYS B CA 1
ATOM 4678 C C . LYS B 1 133 ? 14.523 12.594 23.625 1 80.19 133 LYS B C 1
ATOM 4680 O O . LYS B 1 133 ? 15.148 12.922 22.625 1 80.19 133 LYS B O 1
ATOM 4685 N N . PRO B 1 134 ? 13.375 13.102 24.031 1 90.12 134 PRO B N 1
ATOM 4686 C CA . PRO B 1 134 ? 12.844 14.25 23.297 1 90.12 134 PRO B CA 1
ATOM 4687 C C . PRO B 1 134 ? 13.773 15.461 23.328 1 90.12 134 PRO B C 1
ATOM 4689 O O . PRO B 1 134 ? 14.547 15.617 24.281 1 90.12 134 PRO B O 1
ATOM 4692 N N . PHE B 1 135 ? 13.734 16.234 22.281 1 90.56 135 PHE B N 1
ATOM 4693 C CA . PHE B 1 135 ? 14.508 17.469 22.266 1 90.56 135 PHE B CA 1
ATOM 4694 C C . PHE B 1 135 ? 13.586 18.688 22.188 1 90.56 135 PHE B C 1
ATOM 4696 O O . PHE B 1 135 ? 12.438 18.578 21.75 1 90.56 135 PHE B O 1
ATOM 4703 N N . GLU B 1 136 ? 14.078 19.797 22.641 1 94.81 136 GLU B N 1
ATOM 4704 C CA . GLU B 1 136 ? 13.289 21.031 22.703 1 94.81 136 GLU B CA 1
ATOM 4705 C C . GLU B 1 136 ? 13.5 21.891 21.469 1 94.81 136 GLU B C 1
ATOM 4707 O O . GLU B 1 136 ? 14.617 21.984 20.953 1 94.81 136 GLU B O 1
ATOM 4712 N N . MET B 1 137 ? 12.445 22.484 21 1 96.44 137 MET B N 1
ATOM 4713 C CA . MET B 1 137 ? 12.5 23.469 19.922 1 96.44 137 MET B CA 1
ATOM 4714 C C . MET B 1 137 ? 11.789 24.766 20.328 1 96.44 137 MET B C 1
ATOM 4716 O O . MET B 1 137 ? 10.656 24.719 20.828 1 96.44 137 MET B O 1
ATOM 4720 N N . LYS B 1 138 ? 12.461 25.891 20.094 1 97.56 138 LYS B N 1
ATOM 4721 C CA . LYS B 1 138 ? 11.898 27.203 20.422 1 97.56 138 LYS B CA 1
ATOM 4722 C C . LYS B 1 138 ? 11.117 27.781 19.234 1 97.56 138 LYS B C 1
ATOM 4724 O O . LYS B 1 138 ? 11.352 27.406 18.094 1 97.56 138 LYS B O 1
ATOM 4729 N N . TYR B 1 139 ? 10.164 28.625 19.594 1 98.06 139 TYR B N 1
ATOM 4730 C CA . TYR B 1 139 ? 9.398 29.297 18.547 1 98.06 139 TYR B CA 1
ATOM 4731 C C . TYR B 1 139 ? 9.141 30.75 18.938 1 98.06 139 TYR B C 1
ATOM 4733 O O . TYR B 1 139 ? 9.188 31.109 20.109 1 98.06 139 TYR B O 1
ATOM 4741 N N . ASP B 1 140 ? 8.953 31.562 17.875 1 97.81 140 ASP B N 1
ATOM 4742 C CA . ASP B 1 140 ? 8.375 32.906 18.047 1 97.81 140 ASP B CA 1
ATOM 4743 C C . ASP B 1 140 ? 6.852 32.875 17.922 1 97.81 140 ASP B C 1
ATOM 4745 O O . ASP B 1 140 ? 6.145 33.562 18.641 1 97.81 140 ASP B O 1
ATOM 4749 N N . LYS B 1 141 ? 6.363 31.984 17.016 1 98.06 141 LYS B N 1
ATOM 4750 C CA . LYS B 1 141 ? 4.941 31.703 16.844 1 98.06 141 LYS B CA 1
ATOM 4751 C C . LYS B 1 141 ? 4.688 30.203 16.719 1 98.06 141 LYS B C 1
ATOM 4753 O O . LYS B 1 141 ? 5.508 29.484 16.156 1 98.06 141 LYS B O 1
ATOM 4758 N N . LEU B 1 142 ? 3.6 29.797 17.281 1 98.75 142 LEU B N 1
ATOM 4759 C CA . LEU B 1 142 ? 3.184 28.406 17.25 1 98.75 142 LEU B CA 1
ATOM 4760 C C . LEU B 1 142 ? 1.767 28.266 16.703 1 98.75 142 LEU B C 1
ATOM 4762 O O . LEU B 1 142 ? 0.868 29.016 17.094 1 98.75 142 LEU B O 1
ATOM 4766 N N . VAL B 1 143 ? 1.586 27.406 15.75 1 98.88 143 VAL B N 1
ATOM 4767 C CA . VAL B 1 143 ? 0.261 27.078 15.242 1 98.88 143 VAL B CA 1
ATOM 4768 C C . VAL B 1 143 ? -0.04 25.609 15.5 1 98.88 143 VAL B C 1
ATOM 4770 O O . VAL B 1 143 ? 0.692 24.719 15.047 1 98.88 143 VAL B O 1
ATOM 4773 N N . ILE B 1 144 ? -1.113 25.344 16.219 1 98.81 144 ILE B N 1
ATOM 4774 C CA . ILE B 1 144 ? -1.487 24 16.625 1 98.81 144 ILE B CA 1
ATOM 4775 C C . ILE B 1 144 ? -2.635 23.5 15.75 1 98.81 144 ILE B C 1
ATOM 4777 O O . ILE B 1 144 ? -3.768 23.969 15.875 1 98.81 144 ILE B O 1
ATOM 4781 N N . GLY B 1 145 ? -2.396 22.578 14.875 1 98.62 145 GLY B N 1
ATOM 4782 C CA . GLY B 1 145 ? -3.385 21.938 14.016 1 98.62 145 GLY B CA 1
ATOM 4783 C C . GLY B 1 145 ? -3.273 20.422 13.992 1 98.62 145 GLY B C 1
ATOM 4784 O O . GLY B 1 145 ? -3.23 19.828 12.922 1 98.62 145 GLY B O 1
ATOM 4785 N N . VAL B 1 146 ? -3.262 19.781 15.164 1 98.12 146 VAL B N 1
ATOM 4786 C CA . VAL B 1 146 ? -2.953 18.359 15.281 1 98.12 146 VAL B CA 1
ATOM 4787 C C . VAL B 1 146 ? -4.219 17.531 15.055 1 98.12 146 VAL B C 1
ATOM 4789 O O . VAL B 1 146 ? -4.168 16.297 15.008 1 98.12 146 VAL B O 1
ATOM 4792 N N . GLY B 1 147 ? -5.312 18.188 14.93 1 96.38 147 GLY B N 1
ATOM 4793 C CA . GLY B 1 147 ? -6.559 17.484 14.656 1 96.38 147 GLY B CA 1
ATOM 4794 C C . GLY B 1 147 ? -7.074 16.688 15.844 1 96.38 147 GLY B C 1
ATOM 4795 O O . GLY B 1 147 ? -6.977 17.141 16.984 1 96.38 147 GLY B O 1
ATOM 4796 N N . SER B 1 148 ? -7.805 15.641 15.469 1 94.5 148 SER B N 1
ATOM 4797 C CA . SER B 1 148 ? -8.445 14.805 16.484 1 94.5 148 SER B CA 1
ATOM 4798 C C . SER B 1 148 ? -8.18 13.32 16.219 1 94.5 148 SER B C 1
ATOM 4800 O O . SER B 1 148 ? -7.523 12.969 15.234 1 94.5 148 SER B O 1
ATOM 4802 N N . ARG B 1 149 ? -8.555 12.539 17.172 1 92.25 149 ARG B N 1
ATOM 4803 C CA . ARG B 1 149 ? -8.469 11.086 17.062 1 92.25 149 ARG B CA 1
ATOM 4804 C C . ARG B 1 149 ? -9.859 10.453 17.141 1 92.25 149 ARG B C 1
ATOM 4806 O O . ARG B 1 149 ? -10.844 11.141 17.391 1 92.25 149 ARG B O 1
ATOM 4813 N N . ASN B 1 150 ? -9.875 9.133 16.828 1 91.19 150 ASN B N 1
ATOM 4814 C CA . ASN B 1 150 ? -11.133 8.414 17 1 91.19 150 ASN B CA 1
ATOM 4815 C C . ASN B 1 150 ? -11.539 8.336 18.469 1 91.19 150 ASN B C 1
ATOM 4817 O O . ASN B 1 150 ? -10.688 8.125 19.344 1 91.19 150 ASN B O 1
ATOM 4821 N N . ASN B 1 151 ? -12.812 8.508 18.672 1 92.25 151 ASN B N 1
ATOM 4822 C CA . ASN B 1 151 ? -13.344 8.367 20.031 1 92.25 151 ASN B CA 1
ATOM 4823 C C . ASN B 1 151 ? -13.797 6.941 20.312 1 92.25 151 ASN B C 1
ATOM 4825 O O . ASN B 1 151 ? -14.711 6.438 19.656 1 92.25 151 ASN B O 1
ATOM 4829 N N . THR B 1 152 ? -13.242 6.297 21.266 1 93.75 152 THR B N 1
ATOM 4830 C CA . THR B 1 152 ? -13.602 4.922 21.609 1 93.75 152 THR B CA 1
ATOM 4831 C C . THR B 1 152 ? -14.695 4.898 22.672 1 93.75 152 THR B C 1
ATOM 4833 O O . THR B 1 152 ? -15.297 3.855 22.922 1 93.75 152 THR B O 1
ATOM 4836 N N . PHE B 1 153 ? -14.914 6.082 23.328 1 91.94 153 PHE B N 1
ATOM 4837 C CA . PHE B 1 153 ? -15.875 6.266 24.406 1 91.94 153 PHE B CA 1
ATOM 4838 C C . PHE B 1 153 ? -15.523 5.383 25.594 1 91.94 153 PHE B C 1
ATOM 4840 O O . PHE B 1 153 ? -16.391 5.062 26.422 1 91.94 153 PHE B O 1
ATOM 4847 N N . GLY B 1 154 ? -14.328 4.855 25.594 1 92.88 154 GLY B N 1
ATOM 4848 C CA . GLY B 1 154 ? -13.867 4.02 26.688 1 92.88 154 GLY B CA 1
ATOM 4849 C C . GLY B 1 154 ? -14.508 2.646 26.703 1 92.88 154 GLY B C 1
ATOM 4850 O O . GLY B 1 154 ? -14.43 1.929 27.703 1 92.88 154 GLY B O 1
ATOM 4851 N N . ILE B 1 155 ? -15.172 2.295 25.672 1 96.75 155 ILE B N 1
ATOM 4852 C CA . ILE B 1 155 ? -15.844 1.005 25.594 1 96.75 155 ILE B CA 1
ATOM 4853 C C . ILE B 1 155 ? -14.805 -0.115 25.531 1 96.75 155 ILE B C 1
ATOM 4855 O O . ILE B 1 155 ? -13.867 -0.054 24.734 1 96.75 155 ILE B O 1
ATOM 4859 N N . LYS B 1 156 ? -15.055 -1.144 26.344 1 97.56 156 LYS B N 1
ATOM 4860 C CA . LYS B 1 156 ? -14.102 -2.246 26.484 1 97.56 156 LYS B CA 1
ATOM 4861 C C . LYS B 1 156 ? -13.945 -2.996 25.156 1 97.56 156 LYS B C 1
ATOM 4863 O O . LYS B 1 156 ? -14.93 -3.314 24.5 1 97.56 156 LYS B O 1
ATOM 4868 N N . GLY B 1 157 ? -12.703 -3.197 24.719 1 98.25 157 GLY B N 1
ATOM 4869 C CA . GLY B 1 157 ? -12.406 -4.051 23.578 1 98.25 157 GLY B CA 1
ATOM 4870 C C . GLY B 1 157 ? -12.32 -3.287 22.266 1 98.25 157 GLY B C 1
ATOM 4871 O O . GLY B 1 157 ? -11.828 -3.816 21.266 1 98.25 157 GLY B O 1
ATOM 4872 N N . VAL B 1 158 ? -12.75 -2.02 22.234 1 97.69 158 VAL B N 1
ATOM 4873 C CA . VAL B 1 158 ? -12.773 -1.253 20.984 1 97.69 158 VAL B CA 1
ATOM 4874 C C . VAL B 1 158 ? -11.344 -1.063 20.484 1 97.69 158 VAL B C 1
ATOM 4876 O O . VAL B 1 158 ? -11.047 -1.356 19.312 1 97.69 158 VAL B O 1
ATOM 4879 N N . GLU B 1 159 ? -10.477 -0.655 21.297 1 95.75 159 GLU B N 1
ATOM 4880 C CA . GLU B 1 159 ? -9.094 -0.387 20.891 1 95.75 159 GLU B CA 1
ATOM 4881 C C . GLU B 1 159 ? -8.398 -1.663 20.438 1 95.75 159 GLU B C 1
ATOM 4883 O O . GLU B 1 159 ? -7.609 -1.64 19.484 1 95.75 159 GLU B O 1
ATOM 4888 N N . GLU B 1 160 ? -8.766 -2.742 21 1 97.12 160 GLU B N 1
ATOM 4889 C CA . GLU B 1 160 ? -8.078 -4.004 20.75 1 97.12 160 GLU B CA 1
ATOM 4890 C C . GLU B 1 160 ? -8.633 -4.711 19.516 1 97.12 160 GLU B C 1
ATOM 4892 O O . GLU B 1 160 ? -7.883 -5.336 18.766 1 97.12 160 GLU B O 1
ATOM 4897 N N . ASN B 1 161 ? -9.914 -4.574 19.328 1 98.06 161 ASN B N 1
ATOM 4898 C CA . ASN B 1 161 ? -10.539 -5.5 18.391 1 98.06 161 ASN B CA 1
ATOM 4899 C C . ASN B 1 161 ? -11.148 -4.77 17.203 1 98.06 161 ASN B C 1
ATOM 4901 O O . ASN B 1 161 ? -11.367 -5.367 16.141 1 98.06 161 ASN B O 1
ATOM 4905 N N . ALA B 1 162 ? -11.453 -3.518 17.344 1 98.25 162 ALA B N 1
ATOM 4906 C CA . ALA B 1 162 ? -12.102 -2.775 16.266 1 98.25 162 ALA B CA 1
ATOM 4907 C C . ALA B 1 162 ? -11.078 -2.23 15.281 1 98.25 162 ALA B C 1
ATOM 4909 O O . ALA B 1 162 ? -9.883 -2.18 15.586 1 98.25 162 ALA B O 1
ATOM 4910 N N . ASN B 1 163 ? -11.531 -1.974 14.133 1 98.38 163 ASN B N 1
ATOM 4911 C CA . ASN B 1 163 ? -10.734 -1.274 13.125 1 98.38 163 ASN B CA 1
ATOM 4912 C C . ASN B 1 163 ? -11.211 0.165 12.945 1 98.38 163 ASN B C 1
ATOM 4914 O O . ASN B 1 163 ? -12.406 0.413 12.781 1 98.38 163 ASN B O 1
ATOM 4918 N N . PHE B 1 164 ? -10.273 1.052 12.984 1 97.62 164 PHE B N 1
ATOM 4919 C CA . PHE B 1 164 ? -10.594 2.459 12.781 1 97.62 164 PHE B CA 1
ATOM 4920 C C . PHE B 1 164 ? -10.398 2.854 11.328 1 97.62 164 PHE B C 1
ATOM 4922 O O . PHE B 1 164 ? -9.82 2.094 10.539 1 97.62 164 PHE B O 1
ATOM 4929 N N . LEU B 1 165 ? -10.922 3.953 10.938 1 96.88 165 LEU B N 1
ATOM 4930 C CA . LEU B 1 165 ? -10.805 4.426 9.562 1 96.88 165 LEU B CA 1
ATOM 4931 C C . LEU B 1 165 ? -10.516 5.926 9.531 1 96.88 165 LEU B C 1
ATOM 4933 O O . LEU B 1 165 ? -11.406 6.723 9.227 1 96.88 165 LEU B O 1
ATOM 4937 N N . LYS B 1 166 ? -9.273 6.262 9.758 1 95.5 166 LYS B N 1
ATOM 4938 C CA . LYS B 1 166 ? -8.875 7.664 9.836 1 95.5 166 LYS B CA 1
ATOM 4939 C C . LYS B 1 166 ? -7.578 7.906 9.07 1 95.5 166 LYS B C 1
ATOM 4941 O O . LYS B 1 166 ? -7.336 9.016 8.586 1 95.5 166 LYS B O 1
ATOM 4946 N N . GLU B 1 167 ? -6.754 6.926 8.977 1 96.56 167 GLU B N 1
ATOM 4947 C CA . GLU B 1 167 ? -5.445 6.988 8.336 1 96.56 167 GLU B CA 1
ATOM 4948 C C . GLU B 1 167 ? -5.355 6 7.176 1 96.56 167 GLU B C 1
ATOM 4950 O O . GLU B 1 167 ? -6.184 5.094 7.059 1 96.56 167 GLU B O 1
ATOM 4955 N N . LEU B 1 168 ? -4.34 6.164 6.367 1 97.5 168 LEU B N 1
ATOM 4956 C CA . LEU B 1 168 ? -4.156 5.277 5.223 1 97.5 168 LEU B CA 1
ATOM 4957 C C . LEU B 1 168 ? -3.914 3.844 5.68 1 97.5 168 LEU B C 1
ATOM 4959 O O . LEU B 1 168 ? -4.406 2.896 5.062 1 97.5 168 LEU B O 1
ATOM 4963 N N . HIS B 1 169 ? -3.121 3.723 6.719 1 96.81 169 HIS B N 1
ATOM 4964 C CA . HIS B 1 169 ? -2.842 2.359 7.156 1 96.81 169 HIS B CA 1
ATOM 4965 C C . HIS B 1 169 ? -4.105 1.675 7.668 1 96.81 169 HIS B C 1
ATOM 4967 O O . HIS B 1 169 ? -4.246 0.455 7.547 1 96.81 169 HIS B O 1
ATOM 4973 N N . HIS B 1 170 ? -5.086 2.439 8.234 1 97.81 170 HIS B N 1
ATOM 4974 C CA . HIS B 1 170 ? -6.383 1.877 8.586 1 97.81 170 HIS B CA 1
ATOM 4975 C C . HIS B 1 170 ? -7.102 1.331 7.355 1 97.81 170 HIS B C 1
ATOM 4977 O O . HIS B 1 170 ? -7.613 0.21 7.375 1 97.81 170 HIS B O 1
ATOM 4983 N N . ALA B 1 171 ? -7.145 2.174 6.332 1 98.38 171 ALA B N 1
ATOM 4984 C CA . ALA B 1 171 ? -7.809 1.778 5.094 1 98.38 171 ALA B CA 1
ATOM 4985 C C . ALA B 1 171 ? -7.18 0.513 4.512 1 98.38 171 ALA B C 1
ATOM 4987 O O . ALA B 1 171 ? -7.891 -0.388 4.062 1 98.38 171 ALA B O 1
ATOM 4988 N N . ARG B 1 172 ? -5.902 0.483 4.523 1 97.81 172 ARG B N 1
ATOM 4989 C CA . ARG B 1 172 ? -5.184 -0.678 4.012 1 97.81 172 ARG B CA 1
ATOM 4990 C C . ARG B 1 172 ? -5.531 -1.934 4.801 1 97.81 172 ARG B C 1
ATOM 4992 O O . ARG B 1 172 ? -5.785 -2.99 4.219 1 97.81 172 ARG B O 1
ATOM 4999 N N . GLU B 1 173 ? -5.535 -1.831 6.074 1 97.94 173 GLU B N 1
ATOM 5000 C CA . GLU B 1 173 ? -5.848 -2.967 6.938 1 97.94 173 GLU B CA 1
ATOM 5001 C C . GLU B 1 173 ? -7.273 -3.461 6.703 1 97.94 173 GLU B C 1
ATOM 5003 O O . GLU B 1 173 ? -7.512 -4.668 6.633 1 97.94 173 GLU B O 1
ATOM 5008 N N . ILE B 1 174 ? -8.109 -2.559 6.625 1 98.62 174 ILE B N 1
ATOM 5009 C CA . ILE B 1 174 ? -9.516 -2.902 6.402 1 98.62 174 ILE B CA 1
ATOM 5010 C C . ILE B 1 174 ? -9.656 -3.623 5.062 1 98.62 174 ILE B C 1
ATOM 5012 O O . ILE B 1 174 ? -10.328 -4.656 4.977 1 98.62 174 ILE B O 1
ATOM 5016 N N . ARG B 1 175 ? -9.055 -3.078 4.055 1 98.31 175 ARG B N 1
ATOM 5017 C CA . ARG B 1 175 ? -9.109 -3.697 2.732 1 98.31 175 ARG B CA 1
ATOM 5018 C C . ARG B 1 175 ? -8.594 -5.133 2.781 1 98.31 175 ARG B C 1
ATOM 5020 O O . ARG B 1 175 ? -9.219 -6.039 2.23 1 98.31 175 ARG B O 1
ATOM 5027 N N . GLN B 1 176 ? -7.504 -5.32 3.408 1 97.44 176 GLN B N 1
ATOM 5028 C CA . GLN B 1 176 ? -6.906 -6.645 3.531 1 97.44 176 GLN B CA 1
ATOM 5029 C C . GLN B 1 176 ? -7.828 -7.594 4.297 1 97.44 176 GLN B C 1
ATOM 5031 O O . GLN B 1 176 ? -8.016 -8.742 3.896 1 97.44 176 GLN B O 1
ATOM 5036 N N . LYS B 1 177 ? -8.398 -7.125 5.32 1 97.88 177 LYS B N 1
ATOM 5037 C CA . LYS B 1 177 ? -9.25 -7.961 6.164 1 97.88 177 LYS B CA 1
ATOM 5038 C C . LYS B 1 177 ? -10.516 -8.383 5.426 1 97.88 177 LYS B C 1
ATOM 5040 O O . LYS B 1 177 ? -11 -9.5 5.59 1 97.88 177 LYS B O 1
ATOM 5045 N N . ILE B 1 178 ? -11.07 -7.465 4.684 1 98.56 178 ILE B N 1
ATOM 5046 C CA . ILE B 1 178 ? -12.25 -7.812 3.896 1 98.56 178 ILE B CA 1
ATOM 5047 C C . ILE B 1 178 ? -11.922 -8.984 2.973 1 98.56 178 ILE B C 1
ATOM 5049 O O . ILE B 1 178 ? -12.656 -9.977 2.945 1 98.56 178 ILE B O 1
ATOM 5053 N N . ILE B 1 179 ? -10.859 -8.883 2.258 1 97.75 179 ILE B N 1
ATOM 5054 C CA . ILE B 1 179 ? -10.453 -9.914 1.312 1 97.75 179 ILE B CA 1
ATOM 5055 C C . ILE B 1 179 ? -10.164 -11.219 2.059 1 97.75 179 ILE B C 1
ATOM 5057 O O . ILE B 1 179 ? -10.586 -12.289 1.625 1 97.75 179 ILE B O 1
ATOM 5061 N N . GLU B 1 180 ? -9.523 -11.062 3.182 1 96.81 180 GLU B N 1
ATOM 5062 C CA . GLU B 1 180 ? -9.195 -12.227 3.996 1 96.81 180 GLU B CA 1
ATOM 5063 C C . GLU B 1 180 ? -10.453 -12.953 4.453 1 96.81 180 GLU B C 1
ATOM 5065 O O . GLU B 1 180 ? -10.492 -14.188 4.488 1 96.81 180 GLU B O 1
ATOM 5070 N N . CYS B 1 181 ? -11.422 -12.203 4.828 1 97.25 181 CYS B N 1
ATOM 5071 C CA . CYS B 1 181 ? -12.688 -12.805 5.234 1 97.25 181 CYS B CA 1
ATOM 5072 C C . CYS B 1 181 ? -13.25 -13.688 4.129 1 97.25 181 CYS B C 1
ATOM 5074 O O . CYS B 1 181 ? -13.672 -14.82 4.383 1 97.25 181 CYS B O 1
ATOM 5076 N N . PHE B 1 182 ? -13.242 -13.234 2.943 1 97.44 182 PHE B N 1
ATOM 5077 C CA . PHE B 1 182 ? -13.789 -13.992 1.822 1 97.44 182 PHE B CA 1
ATOM 5078 C C . PHE B 1 182 ? -12.891 -15.172 1.472 1 97.44 182 PHE B C 1
ATOM 5080 O O . PHE B 1 182 ? -13.375 -16.25 1.122 1 97.44 182 PHE B O 1
ATOM 5087 N N . GLU B 1 183 ? -11.57 -14.953 1.542 1 96.44 183 GLU B N 1
ATOM 5088 C CA . GLU B 1 183 ? -10.641 -16.047 1.307 1 96.44 183 GLU B CA 1
ATOM 5089 C C . GLU B 1 183 ? -10.867 -17.188 2.309 1 96.44 183 GLU B C 1
ATOM 5091 O O . GLU B 1 183 ? -10.984 -18.344 1.922 1 96.44 183 GLU B O 1
ATOM 5096 N N . ARG B 1 184 ? -11 -16.844 3.547 1 94.5 184 ARG B N 1
ATOM 5097 C CA . ARG B 1 184 ? -11.203 -17.828 4.605 1 94.5 184 ARG B CA 1
ATOM 5098 C C . ARG B 1 184 ? -12.555 -18.516 4.453 1 94.5 184 ARG B C 1
ATOM 5100 O O . ARG B 1 184 ? -12.672 -19.734 4.66 1 94.5 184 ARG B O 1
ATOM 5107 N N . ALA B 1 185 ? -13.508 -17.75 4.059 1 95.19 185 ALA B N 1
ATOM 5108 C CA . ALA B 1 185 ? -14.852 -18.297 3.881 1 95.19 185 ALA B CA 1
ATOM 5109 C C . ALA B 1 185 ? -14.898 -19.266 2.713 1 95.19 185 ALA B C 1
ATOM 5111 O O . ALA B 1 185 ? -15.828 -20.078 2.605 1 95.19 185 ALA B O 1
ATOM 5112 N N . SER B 1 186 ? -13.914 -19.172 1.834 1 92.81 186 SER B N 1
ATOM 5113 C CA . SER B 1 186 ? -13.875 -20 0.63 1 92.81 186 SER B CA 1
ATOM 5114 C C . SER B 1 186 ? -13.094 -21.281 0.864 1 92.81 186 SER B C 1
ATOM 5116 O O . SER B 1 186 ? -13.008 -22.141 -0.025 1 92.81 186 SER B O 1
ATOM 5118 N N . LEU B 1 187 ? -12.555 -21.469 2 1 90.81 187 LEU B N 1
ATOM 5119 C CA . LEU B 1 187 ? -11.812 -22.688 2.299 1 90.81 187 LEU B CA 1
ATOM 5120 C C . LEU B 1 187 ? -12.75 -23.891 2.41 1 90.81 187 LEU B C 1
ATOM 5122 O O . LEU B 1 187 ? -13.852 -23.766 2.957 1 90.81 187 LEU B O 1
ATOM 5126 N N . PRO B 1 188 ? -12.281 -24.984 1.926 1 87.62 188 PRO B N 1
ATOM 5127 C CA . PRO B 1 188 ? -13.141 -26.172 1.941 1 87.62 188 PRO B CA 1
ATOM 5128 C C . PRO B 1 188 ? -13.422 -26.672 3.355 1 87.62 188 PRO B C 1
ATOM 5130 O O . PRO B 1 188 ? -14.438 -27.328 3.588 1 87.62 188 PRO B O 1
ATOM 5133 N N . ASP B 1 189 ? -12.625 -26.359 4.336 1 85.81 189 ASP B N 1
ATOM 5134 C CA . ASP B 1 189 ? -12.75 -26.922 5.676 1 85.81 189 ASP B CA 1
ATOM 5135 C C . ASP B 1 189 ? -13.43 -25.938 6.621 1 85.81 189 ASP B C 1
ATOM 5137 O O . ASP B 1 189 ? -13.5 -26.188 7.828 1 85.81 189 ASP B O 1
ATOM 5141 N N . VAL B 1 190 ? -13.953 -24.859 6.102 1 89.69 190 VAL B N 1
ATOM 5142 C CA . VAL B 1 190 ? -14.562 -23.859 6.969 1 89.69 190 VAL B CA 1
ATOM 5143 C C . VAL B 1 190 ? -15.938 -24.328 7.43 1 89.69 190 VAL B C 1
ATOM 5145 O O . VAL B 1 190 ? -16.719 -24.844 6.625 1 89.69 190 VAL B O 1
ATOM 5148 N N . SER B 1 191 ? -16.25 -24.266 8.734 1 91.19 191 SER B N 1
ATOM 5149 C CA . SER B 1 191 ? -17.578 -24.609 9.234 1 91.19 191 SER B CA 1
ATOM 5150 C C . SER B 1 191 ? -18.609 -23.562 8.844 1 91.19 191 SER B C 1
ATOM 5152 O O . SER B 1 191 ? -18.25 -22.422 8.539 1 91.19 191 SER B O 1
ATOM 5154 N N . THR B 1 192 ? -19.844 -23.938 8.867 1 94.38 192 THR B N 1
ATOM 5155 C CA . THR B 1 192 ? -20.922 -23.016 8.539 1 94.38 192 THR B CA 1
ATOM 5156 C C . THR B 1 192 ? -20.953 -21.844 9.523 1 94.38 192 THR B C 1
ATOM 5158 O O . THR B 1 192 ? -21.109 -20.688 9.117 1 94.38 192 THR B O 1
ATOM 5161 N N . GLU B 1 193 ? -20.75 -22.141 10.75 1 94.88 193 GLU B N 1
ATOM 5162 C CA . GLU B 1 193 ? -20.766 -21.109 11.781 1 94.88 193 GLU B CA 1
ATOM 5163 C C . GLU B 1 193 ? -19.625 -20.109 11.578 1 94.88 193 GLU B C 1
ATOM 5165 O O . GLU B 1 193 ? -19.844 -18.906 11.68 1 94.88 193 GLU B O 1
ATOM 5170 N N . GLU B 1 194 ? -18.484 -20.641 11.312 1 93.94 194 GLU B N 1
ATOM 5171 C CA . GLU B 1 194 ? -17.328 -19.781 11.078 1 93.94 194 GLU B CA 1
ATOM 5172 C C . GLU B 1 194 ? -17.5 -18.969 9.805 1 93.94 194 GLU B C 1
ATOM 5174 O O . GLU B 1 194 ? -17.141 -17.781 9.773 1 93.94 194 GLU B O 1
ATOM 5179 N N . ARG B 1 195 ? -18.016 -19.578 8.805 1 95.69 195 ARG B N 1
ATOM 5180 C CA . ARG B 1 195 ? -18.266 -18.875 7.543 1 95.69 195 ARG B CA 1
ATOM 5181 C C . ARG B 1 195 ? -19.234 -17.719 7.727 1 95.69 195 ARG B C 1
ATOM 5183 O O . ARG B 1 195 ? -19 -16.625 7.23 1 95.69 195 ARG B O 1
ATOM 5190 N N . GLU B 1 196 ? -20.281 -17.984 8.484 1 96.62 196 GLU B N 1
ATOM 5191 C CA . GLU B 1 196 ? -21.281 -16.938 8.766 1 96.62 196 GLU B CA 1
ATOM 5192 C C . GLU B 1 196 ? -20.656 -15.781 9.539 1 96.62 196 GLU B C 1
ATOM 5194 O O . GLU B 1 196 ? -20.953 -14.617 9.273 1 96.62 196 GLU B O 1
ATOM 5199 N N . ARG B 1 197 ? -19.844 -16.094 10.461 1 97.62 197 ARG B N 1
ATOM 5200 C CA . ARG B 1 197 ? -19.156 -15.062 11.227 1 97.62 197 ARG B CA 1
ATOM 5201 C C . ARG B 1 197 ? -18.25 -14.234 10.328 1 97.62 197 ARG B C 1
ATOM 5203 O O . ARG B 1 197 ? -18.297 -13 10.367 1 97.62 197 ARG B O 1
ATOM 5210 N N . LEU B 1 198 ? -17.453 -14.969 9.5 1 97.31 198 LEU B N 1
ATOM 5211 C CA . LEU B 1 198 ? -16.5 -14.32 8.609 1 97.31 198 LEU B CA 1
ATOM 5212 C C . LEU B 1 198 ? -17.203 -13.375 7.645 1 97.31 198 LEU B C 1
ATOM 5214 O O . LEU B 1 198 ? -16.672 -12.32 7.293 1 97.31 198 LEU B O 1
ATOM 5218 N N . LEU B 1 199 ? -18.422 -13.75 7.277 1 98.38 199 LEU B N 1
ATOM 5219 C CA . LEU B 1 199 ? -19.125 -13.016 6.234 1 98.38 199 LEU B CA 1
ATOM 5220 C C . LEU B 1 199 ? -20.078 -11.984 6.84 1 98.38 199 LEU B C 1
ATOM 5222 O O . LEU B 1 199 ? -20.938 -11.445 6.145 1 98.38 199 LEU B O 1
ATOM 5226 N N . SER B 1 200 ? -19.891 -11.672 8.133 1 98.69 200 SER B N 1
ATOM 5227 C CA . SER B 1 200 ? -20.625 -10.609 8.82 1 98.69 200 SER B CA 1
ATOM 5228 C C . SER B 1 200 ? -19.734 -9.391 9.055 1 98.69 200 SER B C 1
ATOM 5230 O O . SER B 1 200 ? -18.734 -9.477 9.766 1 98.69 200 SER B O 1
ATOM 5232 N N . PHE B 1 201 ? -20.156 -8.289 8.492 1 98.88 201 PHE B N 1
ATOM 5233 C CA . PHE B 1 201 ? -19.438 -7.031 8.594 1 98.88 201 PHE B CA 1
ATOM 5234 C C . PHE B 1 201 ? -20.234 -6.004 9.391 1 98.88 201 PHE B C 1
ATOM 5236 O O . PHE B 1 201 ? -21.344 -5.641 9.008 1 98.88 201 PHE B O 1
ATOM 5243 N N . VAL B 1 202 ? -19.594 -5.516 10.445 1 98.88 202 VAL B N 1
ATOM 5244 C CA . VAL B 1 202 ? -20.297 -4.605 11.344 1 98.88 202 VAL B CA 1
ATOM 5245 C C . VAL B 1 202 ? -19.625 -3.23 11.305 1 98.88 202 VAL B C 1
ATOM 5247 O O . VAL B 1 202 ? -18.406 -3.115 11.492 1 98.88 202 VAL B O 1
ATOM 5250 N N . ILE B 1 203 ? -20.391 -2.273 11.008 1 98.81 203 ILE B N 1
ATOM 5251 C CA . ILE B 1 203 ? -19.953 -0.882 11.047 1 98.81 203 ILE B CA 1
ATOM 5252 C C . ILE B 1 203 ? -20.656 -0.154 12.188 1 98.81 203 ILE B C 1
ATOM 5254 O O . ILE B 1 203 ? -21.875 -0.168 12.289 1 98.81 203 ILE B O 1
ATOM 5258 N N . VAL B 1 204 ? -19.828 0.451 13.062 1 98.62 204 VAL B N 1
ATOM 5259 C CA . VAL B 1 204 ? -20.391 1.169 14.203 1 98.62 204 VAL B CA 1
ATOM 5260 C C . VAL B 1 204 ? -20.266 2.674 13.977 1 98.62 204 VAL B C 1
ATOM 5262 O O . VAL B 1 204 ? -19.172 3.197 13.789 1 98.62 204 VAL B O 1
ATOM 5265 N N . GLY B 1 205 ? -21.391 3.371 14.055 1 97.19 205 GLY B N 1
ATOM 5266 C CA . GLY B 1 205 ? -21.453 4.801 13.805 1 97.19 205 GLY B CA 1
ATOM 5267 C C . GLY B 1 205 ? -22.203 5.148 12.531 1 97.19 205 GLY B C 1
ATOM 5268 O O . GLY B 1 205 ? -21.766 4.797 11.43 1 97.19 205 GLY B O 1
ATOM 5269 N N . GLY B 1 206 ? -23.266 5.836 12.672 1 96.06 206 GLY B N 1
ATOM 5270 C CA . GLY B 1 206 ? -24.109 6.176 11.547 1 96.06 206 GLY B CA 1
ATOM 5271 C C . GLY B 1 206 ? -23.859 7.574 11.016 1 96.06 206 GLY B C 1
ATOM 5272 O O . GLY B 1 206 ? -24.75 8.188 10.422 1 96.06 206 GLY B O 1
ATOM 5273 N N . GLY B 1 207 ? -22.672 8.125 11.25 1 94.44 207 GLY B N 1
ATOM 5274 C CA . GLY B 1 207 ? -22.281 9.391 10.648 1 94.44 207 GLY B CA 1
ATOM 5275 C C . GLY B 1 207 ? -21.875 9.266 9.195 1 94.44 207 GLY B C 1
ATOM 5276 O O . GLY B 1 207 ? -22.047 8.203 8.586 1 94.44 207 GLY B O 1
ATOM 5277 N N . ALA B 1 208 ? -21.344 10.305 8.641 1 93.12 208 ALA B N 1
ATOM 5278 C CA . ALA B 1 208 ? -20.984 10.344 7.227 1 93.12 208 ALA B CA 1
ATOM 5279 C C . ALA B 1 208 ? -19.969 9.258 6.883 1 93.12 208 ALA B C 1
ATOM 5281 O O . ALA B 1 208 ? -20.141 8.523 5.902 1 93.12 208 ALA B O 1
ATOM 5282 N N . THR B 1 209 ? -18.938 9.109 7.684 1 95 209 THR B N 1
ATOM 5283 C CA . THR B 1 209 ? -17.891 8.117 7.434 1 95 209 THR B CA 1
ATOM 5284 C C . THR B 1 209 ? -18.469 6.707 7.449 1 95 209 THR B C 1
ATOM 5286 O O . THR B 1 209 ? -18.203 5.91 6.551 1 95 209 THR B O 1
ATOM 5289 N N . GLY B 1 210 ? -19.25 6.43 8.469 1 97.12 210 GLY B N 1
ATOM 5290 C CA . GLY B 1 210 ? -19.875 5.117 8.562 1 97.12 210 GLY B CA 1
ATOM 5291 C C . GLY B 1 210 ? -20.766 4.789 7.387 1 97.12 210 GLY B C 1
ATOM 5292 O O . GLY B 1 210 ? -20.703 3.689 6.836 1 97.12 210 GLY B O 1
ATOM 5293 N N . ILE B 1 211 ? -21.594 5.711 7.031 1 97.38 211 ILE B N 1
ATOM 5294 C CA . ILE B 1 211 ? -22.531 5.531 5.934 1 97.38 211 ILE B CA 1
ATOM 5295 C C . ILE B 1 211 ? -21.766 5.344 4.625 1 97.38 211 ILE B C 1
ATOM 5297 O O . ILE B 1 211 ? -22.078 4.441 3.844 1 97.38 211 ILE B O 1
ATOM 5301 N N . GLU B 1 212 ? -20.812 6.168 4.414 1 97.69 212 GLU B N 1
ATOM 5302 C CA . GLU B 1 212 ? -20.031 6.094 3.18 1 97.69 212 GLU B CA 1
ATOM 5303 C C . GLU B 1 212 ? -19.266 4.781 3.09 1 97.69 212 GLU B C 1
ATOM 5305 O O . GLU B 1 212 ? -19.219 4.156 2.027 1 97.69 212 GLU B O 1
ATOM 5310 N N . PHE B 1 213 ? -18.688 4.375 4.16 1 98.56 213 PHE B N 1
ATOM 5311 C CA . PHE B 1 213 ? -17.953 3.113 4.129 1 98.56 213 PHE B CA 1
ATOM 5312 C C . PHE B 1 213 ? -18.891 1.943 3.893 1 98.56 213 PHE B C 1
ATOM 5314 O O . PHE B 1 213 ? -18.609 1.051 3.094 1 98.56 213 PHE B O 1
ATOM 5321 N N . THR B 1 214 ? -20 1.969 4.605 1 98.69 214 THR B N 1
ATOM 5322 C CA . THR B 1 214 ? -21 0.927 4.406 1 98.69 214 THR B CA 1
ATOM 5323 C C . THR B 1 214 ? -21.406 0.833 2.938 1 98.69 214 THR B C 1
ATOM 5325 O O . THR B 1 214 ? -21.484 -0.263 2.381 1 98.69 214 THR B O 1
ATOM 5328 N N . SER B 1 215 ? -21.625 1.97 2.383 1 98.31 215 SER B N 1
ATOM 5329 C CA . SER B 1 215 ? -22.016 2.051 0.977 1 98.31 215 SER B CA 1
ATOM 5330 C C . SER B 1 215 ? -20.938 1.47 0.073 1 98.31 215 SER B C 1
ATOM 5332 O O . SER B 1 215 ? -21.219 0.627 -0.781 1 98.31 215 SER B O 1
ATOM 5334 N N . GLU B 1 216 ? -19.703 1.866 0.286 1 98.25 216 GLU B N 1
ATOM 5335 C CA . GLU B 1 216 ? -18.562 1.401 -0.511 1 98.25 216 GLU B CA 1
ATOM 5336 C C . GLU B 1 216 ? -18.344 -0.099 -0.337 1 98.25 216 GLU B C 1
ATOM 5338 O O . GLU B 1 216 ? -18.062 -0.805 -1.306 1 98.25 216 GLU B O 1
ATOM 5343 N N . LEU B 1 217 ? -18.469 -0.513 0.872 1 98.69 217 LEU B N 1
ATOM 5344 C CA . LEU B 1 217 ? -18.312 -1.935 1.157 1 98.69 217 LEU B CA 1
ATOM 5345 C C . LEU B 1 217 ? -19.359 -2.756 0.417 1 98.69 217 LEU B C 1
ATOM 5347 O O . LEU B 1 217 ? -19.031 -3.781 -0.188 1 98.69 217 LEU B O 1
ATOM 5351 N N . ASN B 1 218 ? -20.594 -2.279 0.494 1 98.44 218 ASN B N 1
ATOM 5352 C CA . ASN B 1 218 ? -21.656 -2.979 -0.207 1 98.44 218 ASN B CA 1
ATOM 5353 C C . ASN B 1 218 ? -21.406 -3.018 -1.712 1 98.44 218 ASN B C 1
ATOM 5355 O O . ASN B 1 218 ? -21.656 -4.035 -2.359 1 98.44 218 ASN B O 1
ATOM 5359 N N . ASP B 1 219 ? -20.984 -1.925 -2.283 1 98.12 219 ASP B N 1
ATOM 5360 C CA . ASP B 1 219 ? -20.641 -1.893 -3.703 1 98.12 219 ASP B CA 1
ATOM 5361 C C . ASP B 1 219 ? -19.516 -2.873 -4.02 1 98.12 219 ASP B C 1
ATOM 5363 O O . ASP B 1 219 ? -19.578 -3.584 -5.027 1 98.12 219 ASP B O 1
ATOM 5367 N N . PHE B 1 220 ? -18.531 -2.914 -3.176 1 98.62 220 PHE B N 1
ATOM 5368 C CA . PHE B 1 220 ? -17.422 -3.834 -3.354 1 98.62 220 PHE B CA 1
ATOM 5369 C C . PHE B 1 220 ? -17.906 -5.277 -3.367 1 98.62 220 PHE B C 1
ATOM 5371 O O . PHE B 1 220 ? -17.516 -6.062 -4.23 1 98.62 220 PHE B O 1
ATOM 5378 N N . PHE B 1 221 ? -18.766 -5.59 -2.43 1 97.81 221 PHE B N 1
ATOM 5379 C CA . PHE B 1 221 ? -19.344 -6.93 -2.359 1 97.81 221 PHE B CA 1
ATOM 5380 C C . PHE B 1 221 ? -20.141 -7.242 -3.611 1 97.81 221 PHE B C 1
ATOM 5382 O O . PHE B 1 221 ? -19.859 -8.219 -4.312 1 97.81 221 PHE B O 1
ATOM 5389 N N . SER B 1 222 ? -21.016 -6.352 -3.971 1 96.62 222 SER B N 1
ATOM 5390 C CA . SER B 1 222 ? -22 -6.633 -5.016 1 96.62 222 SER B CA 1
ATOM 5391 C C . SER B 1 222 ? -21.344 -6.641 -6.395 1 96.62 222 SER B C 1
ATOM 5393 O O . SER B 1 222 ? -21.719 -7.43 -7.262 1 96.62 222 SER B O 1
ATOM 5395 N N . GLU B 1 223 ? -20.344 -5.809 -6.562 1 96.69 223 GLU B N 1
ATOM 5396 C CA . GLU B 1 223 ? -19.781 -5.633 -7.898 1 96.69 223 GLU B CA 1
ATOM 5397 C C . GLU B 1 223 ? -18.609 -6.582 -8.125 1 96.69 223 GLU B C 1
ATOM 5399 O O . GLU B 1 223 ? -18.375 -7.02 -9.258 1 96.69 223 GLU B O 1
ATOM 5404 N N . ASP B 1 224 ? -17.859 -6.871 -7.047 1 97.75 224 ASP B N 1
ATOM 5405 C CA . ASP B 1 224 ? -16.594 -7.555 -7.277 1 97.75 224 ASP B CA 1
ATOM 5406 C C . ASP B 1 224 ? -16.531 -8.867 -6.496 1 97.75 224 ASP B C 1
ATOM 5408 O O . ASP B 1 224 ? -16.406 -9.938 -7.09 1 97.75 224 ASP B O 1
ATOM 5412 N N . LEU B 1 225 ? -16.719 -8.836 -5.219 1 97.88 225 LEU B N 1
ATOM 5413 C CA . LEU B 1 225 ? -16.469 -10 -4.387 1 97.88 225 LEU B CA 1
ATOM 5414 C C . LEU B 1 225 ? -17.453 -11.117 -4.707 1 97.88 225 LEU B C 1
ATOM 5416 O O . LEU B 1 225 ? -17.094 -12.297 -4.707 1 97.88 225 LEU B O 1
ATOM 5420 N N . SER B 1 226 ? -18.719 -10.773 -4.984 1 96.25 226 SER B N 1
ATOM 5421 C CA . SER B 1 226 ? -19.703 -11.781 -5.332 1 96.25 226 SER B CA 1
ATOM 5422 C C . SER B 1 226 ? -19.328 -12.516 -6.617 1 96.25 226 SER B C 1
ATOM 5424 O O . SER B 1 226 ? -19.594 -13.703 -6.766 1 96.25 226 SER B O 1
ATOM 5426 N N . ARG B 1 227 ? -18.688 -11.844 -7.469 1 95.25 227 ARG B N 1
ATOM 5427 C CA . ARG B 1 227 ? -18.25 -12.422 -8.734 1 95.25 227 ARG B CA 1
ATOM 5428 C C . ARG B 1 227 ? -16.969 -13.219 -8.539 1 95.25 227 ARG B C 1
ATOM 5430 O O . ARG B 1 227 ? -16.844 -14.336 -9.062 1 95.25 227 ARG B O 1
ATOM 5437 N N . LEU B 1 228 ? -16.062 -12.766 -7.773 1 96.62 228 LEU B N 1
ATOM 5438 C CA . LEU B 1 228 ? -14.719 -13.32 -7.656 1 96.62 228 LEU B CA 1
ATOM 5439 C C . LEU B 1 228 ? -14.703 -14.5 -6.688 1 96.62 228 LEU B C 1
ATOM 5441 O O . LEU B 1 228 ? -13.766 -15.297 -6.688 1 96.62 228 LEU B O 1
ATOM 5445 N N . PHE B 1 229 ? -15.734 -14.555 -5.844 1 96.69 229 PHE B N 1
ATOM 5446 C CA . PHE B 1 229 ? -15.875 -15.648 -4.898 1 96.69 229 PHE B CA 1
ATOM 5447 C C . PHE B 1 229 ? -17.188 -16.391 -5.117 1 96.69 229 PHE B C 1
ATOM 5449 O O . PHE B 1 229 ? -18.062 -16.375 -4.246 1 96.69 229 PHE B O 1
ATOM 5456 N N . PRO B 1 230 ? -17.281 -17.125 -6.168 1 91.5 230 PRO B N 1
ATOM 5457 C CA . PRO B 1 230 ? -18.562 -17.719 -6.57 1 91.5 230 PRO B CA 1
ATOM 5458 C C . PRO B 1 230 ? -19.031 -18.797 -5.609 1 91.5 230 PRO B C 1
ATOM 5460 O O . PRO B 1 230 ? -20.219 -19.125 -5.578 1 91.5 230 PRO B O 1
ATOM 5463 N N . PHE B 1 231 ? -18.172 -19.297 -4.805 1 88.56 231 PHE B N 1
ATOM 5464 C CA . PHE B 1 231 ? -18.547 -20.406 -3.941 1 88.56 231 PHE B CA 1
ATOM 5465 C C . PHE B 1 231 ? -18.984 -19.906 -2.564 1 88.56 231 PHE B C 1
ATOM 5467 O O . PHE B 1 231 ? -19.406 -20.688 -1.718 1 88.56 231 PHE B O 1
ATOM 5474 N N . VAL B 1 232 ? -18.812 -18.656 -2.33 1 91.38 232 VAL B N 1
ATOM 5475 C CA . VAL B 1 232 ? -19.328 -18.031 -1.109 1 91.38 232 VAL B CA 1
ATOM 5476 C C . VAL B 1 232 ? -20.797 -17.703 -1.279 1 91.38 232 VAL B C 1
ATOM 5478 O O . VAL B 1 232 ? -21.188 -17 -2.225 1 91.38 232 VAL B O 1
ATOM 5481 N N . PRO B 1 233 ? -21.609 -18.203 -0.422 1 91.88 233 PRO B N 1
ATOM 5482 C CA . PRO B 1 233 ? -23.031 -17.922 -0.556 1 91.88 233 PRO B CA 1
ATOM 5483 C C . PRO B 1 233 ? -23.359 -16.438 -0.326 1 91.88 233 PRO B C 1
ATOM 5485 O O . PRO B 1 233 ? -23.156 -15.93 0.775 1 91.88 233 PRO B O 1
ATOM 5488 N N . VAL B 1 234 ? -23.906 -15.867 -1.233 1 90.25 234 VAL B N 1
ATOM 5489 C CA . VAL B 1 234 ? -24.188 -14.438 -1.224 1 90.25 234 VAL B CA 1
ATOM 5490 C C . VAL B 1 234 ? -25.172 -14.109 -0.093 1 90.25 234 VAL B C 1
ATOM 5492 O O . VAL B 1 234 ? -25.078 -13.047 0.53 1 90.25 234 VAL B O 1
ATOM 5495 N N . ASN B 1 235 ? -26.047 -15.039 0.191 1 92.56 235 ASN B N 1
ATOM 5496 C CA . ASN B 1 235 ? -27.078 -14.805 1.187 1 92.56 235 ASN B CA 1
ATOM 5497 C C . ASN B 1 235 ? -26.516 -14.828 2.604 1 92.56 235 ASN B C 1
ATOM 5499 O O . ASN B 1 235 ? -27.188 -14.414 3.551 1 92.56 235 ASN B O 1
ATOM 5503 N N . GLU B 1 236 ? -25.328 -15.258 2.707 1 95.88 236 GLU B N 1
ATOM 5504 C CA . GLU B 1 236 ? -24.703 -15.312 4.023 1 95.88 236 GLU B CA 1
ATOM 5505 C C . GLU B 1 236 ? -23.938 -14.031 4.328 1 95.88 236 GLU B C 1
ATOM 5507 O O . GLU B 1 236 ? -23.547 -13.789 5.473 1 95.88 236 GLU B O 1
ATOM 5512 N N . VAL B 1 237 ? -23.719 -13.219 3.354 1 97.81 237 VAL B N 1
ATOM 5513 C CA . VAL B 1 237 ? -23.016 -11.961 3.568 1 97.81 237 VAL B CA 1
ATOM 5514 C C . VAL B 1 237 ? -23.938 -10.953 4.238 1 97.81 237 VAL B C 1
ATOM 5516 O O . VAL B 1 237 ? -25 -10.641 3.713 1 97.81 237 VAL B O 1
ATOM 5519 N N . LYS B 1 238 ? -23.547 -10.484 5.406 1 98.31 238 LYS B N 1
ATOM 5520 C CA . LYS B 1 238 ? -24.344 -9.523 6.176 1 98.31 238 LYS B CA 1
ATOM 5521 C C . LYS B 1 238 ? -23.547 -8.242 6.426 1 98.31 238 LYS B C 1
ATOM 5523 O O . LYS B 1 238 ? -22.422 -8.289 6.926 1 98.31 238 LYS B O 1
ATOM 5528 N N . ILE B 1 239 ? -24.094 -7.176 6.062 1 98.69 239 ILE B N 1
ATOM 5529 C CA . ILE B 1 239 ? -23.562 -5.852 6.375 1 98.69 239 ILE B CA 1
ATOM 5530 C C . ILE B 1 239 ? -24.5 -5.137 7.34 1 98.69 239 ILE B C 1
ATOM 5532 O O . ILE B 1 239 ? -25.656 -4.871 7.008 1 98.69 239 ILE B O 1
ATOM 5536 N N . ILE B 1 240 ? -23.969 -4.82 8.508 1 98.75 240 ILE B N 1
ATOM 5537 C CA . ILE B 1 240 ? -24.781 -4.277 9.586 1 98.75 240 ILE B CA 1
ATOM 5538 C C . ILE B 1 240 ? -24.219 -2.934 10.039 1 98.75 240 ILE B C 1
ATOM 5540 O O . ILE B 1 240 ? -23.031 -2.83 10.359 1 98.75 240 ILE B O 1
ATOM 5544 N N . LEU B 1 241 ? -25.031 -1.953 10.016 1 98.69 241 LEU B N 1
ATOM 5545 C CA . LEU B 1 241 ? -24.672 -0.64 10.539 1 98.69 241 LEU B CA 1
ATOM 5546 C C . LEU B 1 241 ? -25.359 -0.376 11.875 1 98.69 241 LEU B C 1
ATOM 5548 O O . LEU B 1 241 ? -26.594 -0.408 11.961 1 98.69 241 LEU B O 1
ATOM 5552 N N . LEU B 1 242 ? -24.562 -0.138 12.883 1 98.5 242 LEU B N 1
ATOM 5553 C CA . LEU B 1 242 ? -25.078 0.141 14.219 1 98.5 242 LEU B CA 1
ATOM 5554 C C . LEU B 1 242 ? -24.984 1.627 14.547 1 98.5 242 LEU B C 1
ATOM 5556 O O . LEU B 1 242 ? -23.922 2.234 14.344 1 98.5 242 LEU B O 1
ATOM 5560 N N . GLU B 1 243 ? -26.016 2.182 14.992 1 97.62 243 GLU B N 1
ATOM 5561 C CA . GLU B 1 243 ? -26.062 3.57 15.438 1 97.62 243 GLU B CA 1
ATOM 5562 C C . GLU B 1 243 ? -26.734 3.68 16.812 1 97.62 243 GLU B C 1
ATOM 5564 O O . GLU B 1 243 ? -27.844 3.172 17 1 97.62 243 GLU B O 1
ATOM 5569 N N . ALA B 1 244 ? -26.031 4.316 17.719 1 95.44 244 ALA B N 1
ATOM 5570 C CA . ALA B 1 244 ? -26.531 4.414 19.078 1 95.44 244 ALA B CA 1
ATOM 5571 C C . ALA B 1 244 ? -27.781 5.281 19.156 1 95.44 244 ALA B C 1
ATOM 5573 O O . ALA B 1 244 ? -28.703 5.004 19.938 1 95.44 244 ALA B O 1
ATOM 5574 N N . SER B 1 245 ? -27.844 6.332 18.406 1 94.56 245 SER B N 1
ATOM 5575 C CA . SER B 1 245 ? -28.984 7.262 18.422 1 94.56 245 SER B CA 1
ATOM 5576 C C . SER B 1 245 ? -30.109 6.762 17.531 1 94.56 245 SER B C 1
ATOM 5578 O O . SER B 1 245 ? -30.016 5.688 16.938 1 94.56 245 SER B O 1
ATOM 5580 N N . GLY B 1 246 ? -31.125 7.555 17.422 1 94.25 246 GLY B N 1
ATOM 5581 C CA . GLY B 1 246 ? -32.312 7.172 16.641 1 94.25 246 GLY B CA 1
ATOM 5582 C C . GLY B 1 246 ? -32.219 7.59 15.188 1 94.25 246 GLY B C 1
ATOM 5583 O O . GLY B 1 246 ? -33.094 7.262 14.391 1 94.25 246 GLY B O 1
ATOM 5584 N N . LYS B 1 247 ? -31.172 8.266 14.891 1 94.06 247 LYS B N 1
ATOM 5585 C CA . LYS B 1 247 ? -31.078 8.797 13.539 1 94.06 247 LYS B CA 1
ATOM 5586 C C . LYS B 1 247 ? -29.656 8.664 13 1 94.06 247 LYS B C 1
ATOM 5588 O O . LYS B 1 247 ? -28.688 8.898 13.727 1 94.06 247 LYS B O 1
ATOM 5593 N N . ILE B 1 248 ? -29.594 8.195 11.711 1 95.12 248 ILE B N 1
ATOM 5594 C CA . ILE B 1 248 ? -28.312 8.242 11.023 1 95.12 248 ILE B CA 1
ATOM 5595 C C . ILE B 1 248 ? -28.172 9.57 10.273 1 95.12 248 ILE B C 1
ATOM 5597 O O . ILE B 1 248 ? -29.172 10.25 10.023 1 95.12 248 ILE B O 1
ATOM 5601 N N . LEU B 1 249 ? -26.938 9.938 9.938 1 94.69 249 LEU B N 1
ATOM 5602 C CA . LEU B 1 249 ? -26.703 11.18 9.219 1 94.69 249 LEU B CA 1
ATOM 5603 C C . LEU B 1 249 ? -27.469 12.328 9.852 1 94.69 249 LEU B C 1
ATOM 5605 O O . LEU B 1 249 ? -28.219 13.039 9.164 1 94.69 249 LEU B O 1
ATOM 5609 N N . SER B 1 250 ? -27.203 12.578 11.047 1 90.81 250 SER B N 1
ATOM 5610 C CA . SER B 1 250 ? -28 13.484 11.852 1 90.81 250 SER B CA 1
ATOM 5611 C C . SER B 1 250 ? -27.875 14.922 11.359 1 90.81 250 SER B C 1
ATOM 5613 O O . SER B 1 250 ? -28.734 15.766 11.641 1 90.81 250 SER B O 1
ATOM 5615 N N . THR B 1 251 ? -26.875 15.203 10.617 1 89.44 251 THR B N 1
ATOM 5616 C CA . THR B 1 251 ? -26.656 16.562 10.141 1 89.44 251 THR B CA 1
ATOM 5617 C C . THR B 1 251 ? -27.469 16.828 8.875 1 89.44 251 THR B C 1
ATOM 5619 O O . THR B 1 251 ? -27.578 17.984 8.445 1 89.44 251 THR B O 1
ATOM 5622 N N . PHE B 1 252 ? -28.047 15.812 8.289 1 93.75 252 PHE B N 1
ATOM 5623 C CA . PHE B 1 252 ? -28.828 15.953 7.066 1 93.75 252 PHE B CA 1
ATOM 5624 C C . PHE B 1 252 ? -30.312 16.062 7.387 1 93.75 252 PHE B C 1
ATOM 5626 O O . PHE B 1 252 ? -30.766 15.602 8.438 1 93.75 252 PHE B O 1
ATOM 5633 N N . ASP B 1 253 ? -30.984 16.641 6.434 1 94 253 ASP B N 1
ATOM 5634 C CA . ASP B 1 253 ? -32.438 16.688 6.531 1 94 253 ASP B CA 1
ATOM 5635 C C . ASP B 1 253 ? -33.031 15.281 6.426 1 94 253 ASP B C 1
ATOM 5637 O O . ASP B 1 253 ? -32.5 14.43 5.703 1 94 253 ASP B O 1
ATOM 5641 N N . GLN B 1 254 ? -34.219 15.211 7.023 1 94.31 254 GLN B N 1
ATOM 5642 C CA . GLN B 1 254 ? -34.844 13.914 7.133 1 94.31 254 GLN B CA 1
ATOM 5643 C C . GLN B 1 254 ? -35.219 13.359 5.758 1 94.31 254 GLN B C 1
ATOM 5645 O O . GLN B 1 254 ? -35.188 12.148 5.535 1 94.31 254 GLN B O 1
ATOM 5650 N N . LYS B 1 255 ? -35.531 14.195 4.93 1 94.06 255 LYS B N 1
ATOM 5651 C CA . LYS B 1 255 ? -35.938 13.766 3.588 1 94.06 255 LYS B CA 1
ATOM 5652 C C . LYS B 1 255 ? -34.781 13.062 2.885 1 94.06 255 LYS B C 1
ATOM 5654 O O . LYS B 1 255 ? -34.969 12.055 2.213 1 94.06 255 LYS B O 1
ATOM 5659 N N . LEU B 1 256 ? -33.656 13.617 3.031 1 94.69 256 LEU B N 1
ATOM 5660 C CA . LEU B 1 256 ? -32.469 13.031 2.426 1 94.69 256 LEU B CA 1
ATOM 5661 C C . LEU B 1 256 ? -32.062 11.742 3.133 1 94.69 256 LEU B C 1
ATOM 5663 O O . LEU B 1 256 ? -31.672 10.773 2.486 1 94.69 256 LEU B O 1
ATOM 5667 N N . VAL B 1 257 ? -32.25 11.727 4.426 1 96 257 VAL B N 1
ATOM 5668 C CA . VAL B 1 257 ? -31.938 10.547 5.23 1 96 257 VAL B CA 1
ATOM 5669 C C . VAL B 1 257 ? -32.844 9.383 4.816 1 96 257 VAL B C 1
ATOM 5671 O O . VAL B 1 257 ? -32.375 8.25 4.68 1 96 257 VAL B O 1
ATOM 5674 N N . LYS B 1 258 ? -34.062 9.672 4.609 1 95.56 258 LYS B N 1
ATOM 5675 C CA . LYS B 1 258 ? -35 8.648 4.191 1 95.56 258 LYS B CA 1
ATOM 5676 C C . LYS B 1 258 ? -34.594 8.016 2.865 1 95.56 258 LYS B C 1
ATOM 5678 O O . LYS B 1 258 ? -34.719 6.805 2.678 1 95.56 258 LYS B O 1
ATOM 5683 N N . LYS B 1 259 ? -34.125 8.82 2.018 1 94 259 LYS B N 1
ATOM 5684 C CA . LYS B 1 259 ? -33.688 8.312 0.726 1 94 259 LYS B CA 1
ATOM 5685 C C . LYS B 1 259 ? -32.5 7.371 0.891 1 94 259 LYS B C 1
ATOM 5687 O O . LYS B 1 259 ? -32.406 6.332 0.235 1 94 259 LYS B O 1
ATOM 5692 N N . ALA B 1 260 ? -31.578 7.766 1.719 1 94.62 260 ALA B N 1
ATOM 5693 C CA . ALA B 1 260 ? -30.422 6.918 2.008 1 94.62 260 ALA B CA 1
ATOM 5694 C C . ALA B 1 260 ? -30.859 5.582 2.604 1 94.62 260 ALA B C 1
ATOM 5696 O O . ALA B 1 260 ? -30.344 4.527 2.219 1 94.62 260 ALA B O 1
ATOM 5697 N N . LEU B 1 261 ? -31.828 5.633 3.447 1 96 261 LEU B N 1
ATOM 5698 C CA . LEU B 1 261 ? -32.312 4.43 4.113 1 96 261 LEU B CA 1
ATOM 5699 C C . LEU B 1 261 ? -33 3.506 3.119 1 96 261 LEU B C 1
ATOM 5701 O O . LEU B 1 261 ? -32.875 2.283 3.199 1 96 261 LEU B O 1
ATOM 5705 N N . ILE B 1 262 ? -33.719 4.047 2.242 1 95.19 262 ILE B N 1
ATOM 5706 C CA . ILE B 1 262 ? -34.375 3.256 1.209 1 95.19 262 ILE B CA 1
ATOM 5707 C C . ILE B 1 262 ? -33.312 2.549 0.351 1 95.19 262 ILE B C 1
ATOM 5709 O O . ILE B 1 262 ? -33.438 1.357 0.061 1 95.19 262 ILE B O 1
ATOM 5713 N N . ASN B 1 263 ? -32.312 3.301 0.032 1 94.25 263 ASN B N 1
ATOM 5714 C CA . ASN B 1 263 ? -31.234 2.725 -0.757 1 94.25 263 ASN B CA 1
ATOM 5715 C C . ASN B 1 263 ? -30.562 1.573 -0.02 1 94.25 263 ASN B C 1
ATOM 5717 O O . ASN B 1 263 ? -30.25 0.541 -0.62 1 94.25 263 ASN B O 1
ATOM 5721 N N . PHE B 1 264 ? -30.312 1.749 1.264 1 96.62 264 PHE B N 1
ATOM 5722 C CA . PHE B 1 264 ? -29.688 0.721 2.086 1 96.62 264 PHE B CA 1
ATOM 5723 C C . PHE B 1 264 ? -30.578 -0.51 2.189 1 96.62 264 PHE B C 1
ATOM 5725 O O . PHE B 1 264 ? -30.109 -1.639 2.039 1 96.62 264 PHE B O 1
ATOM 5732 N N . ARG B 1 265 ? -31.812 -0.272 2.348 1 95.38 265 ARG B N 1
ATOM 5733 C CA . ARG B 1 265 ? -32.75 -1.376 2.43 1 95.38 265 ARG B CA 1
ATOM 5734 C C . ARG B 1 265 ? -32.781 -2.172 1.129 1 95.38 265 ARG B C 1
ATOM 5736 O O . ARG B 1 265 ? -32.75 -3.402 1.147 1 95.38 265 ARG B O 1
ATOM 5743 N N . ASN B 1 266 ? -32.781 -1.494 0.073 1 94.81 266 ASN B N 1
ATOM 5744 C CA . ASN B 1 266 ? -32.812 -2.133 -1.238 1 94.81 266 ASN B CA 1
ATOM 5745 C C . ASN B 1 266 ? -31.531 -2.895 -1.521 1 94.81 266 ASN B C 1
ATOM 5747 O O . ASN B 1 266 ? -31.5 -3.758 -2.398 1 94.81 266 ASN B O 1
ATOM 5751 N N . SER B 1 267 ? -30.531 -2.531 -0.794 1 94.81 267 SER B N 1
ATOM 5752 C CA . SER B 1 267 ? -29.234 -3.154 -1.006 1 94.81 267 SER B CA 1
ATOM 5753 C C . SER B 1 267 ? -28.984 -4.285 -0.01 1 94.81 267 SER B C 1
ATOM 5755 O O . SER B 1 267 ? -27.922 -4.91 -0.016 1 94.81 267 SER B O 1
ATOM 5757 N N . GLY B 1 268 ? -29.922 -4.473 0.834 1 95.25 268 GLY B N 1
ATOM 5758 C CA . GLY B 1 268 ? -29.828 -5.562 1.792 1 95.25 268 GLY B CA 1
ATOM 5759 C C . GLY B 1 268 ? -29 -5.215 3.01 1 95.25 268 GLY B C 1
ATOM 5760 O O . GLY B 1 268 ? -28.531 -6.109 3.723 1 95.25 268 GLY B O 1
ATOM 5761 N N . ILE B 1 269 ? -28.734 -3.965 3.262 1 98.06 269 ILE B N 1
ATOM 5762 C CA . ILE B 1 269 ? -27.953 -3.52 4.414 1 98.06 269 ILE B CA 1
ATOM 5763 C C . ILE B 1 269 ? -28.859 -3.439 5.645 1 98.06 269 ILE B C 1
ATOM 5765 O O . ILE B 1 269 ? -29.969 -2.893 5.578 1 98.06 269 ILE B O 1
ATOM 5769 N N . ASP B 1 270 ? -28.406 -3.984 6.715 1 98.19 270 ASP B N 1
ATOM 5770 C CA . ASP B 1 270 ? -29.125 -3.975 7.98 1 98.19 270 ASP B CA 1
ATOM 5771 C C . ASP B 1 270 ? -28.734 -2.768 8.828 1 98.19 270 ASP B C 1
ATOM 5773 O O . ASP B 1 270 ? -27.688 -2.775 9.484 1 98.19 270 ASP B O 1
ATOM 5777 N N . VAL B 1 271 ? -29.609 -1.778 8.836 1 98.31 271 VAL B N 1
ATOM 5778 C CA . VAL B 1 271 ? -29.375 -0.584 9.641 1 98.31 271 VAL B CA 1
ATOM 5779 C C . VAL B 1 271 ? -30.125 -0.69 10.961 1 98.31 271 VAL B C 1
ATOM 5781 O O . VAL B 1 271 ? -31.344 -0.838 10.969 1 98.31 271 VAL B O 1
ATOM 5784 N N . ARG B 1 272 ? -29.375 -0.573 12.023 1 98 272 ARG B N 1
ATOM 5785 C CA . ARG B 1 272 ? -29.984 -0.671 13.344 1 98 272 ARG B CA 1
ATOM 5786 C C . ARG B 1 272 ? -29.734 0.591 14.164 1 98 272 ARG B C 1
ATOM 5788 O O . ARG B 1 272 ? -28.609 0.821 14.625 1 98 272 ARG B O 1
ATOM 5795 N N . THR B 1 273 ? -30.75 1.336 14.383 1 96.88 273 THR B N 1
ATOM 5796 C CA . THR B 1 273 ? -30.672 2.502 15.258 1 96.88 273 THR B CA 1
ATOM 5797 C C . THR B 1 273 ? -31 2.127 16.703 1 96.88 273 THR B C 1
ATOM 5799 O O . THR B 1 273 ? -31.344 0.979 16.984 1 96.88 273 THR B O 1
ATOM 5802 N N . HIS B 1 274 ? -30.766 3.047 17.578 1 97.19 274 HIS B N 1
ATOM 5803 C CA . HIS B 1 274 ? -30.953 2.775 19 1 97.19 274 HIS B CA 1
ATOM 5804 C C . HIS B 1 274 ? -30.188 1.52 19.422 1 97.19 274 HIS B C 1
ATOM 5806 O O . HIS B 1 274 ? -30.719 0.7 20.188 1 97.19 274 HIS B O 1
ATOM 5812 N N . SER B 1 275 ? -29.031 1.317 18.844 1 97.12 275 SER B N 1
ATOM 5813 C CA . SER B 1 275 ? -28.219 0.141 19.094 1 97.12 275 SER B CA 1
ATOM 5814 C C . SER B 1 275 ? -26.812 0.535 19.547 1 97.12 275 SER B C 1
ATOM 5816 O O . SER B 1 275 ? -25.891 0.612 18.719 1 97.12 275 SER B O 1
ATOM 5818 N N . SER B 1 276 ? -26.672 0.654 20.844 1 96.94 276 SER B N 1
ATOM 5819 C CA . SER B 1 276 ? -25.391 1.039 21.406 1 96.94 276 SER B CA 1
ATOM 5820 C C . SER B 1 276 ? -24.531 -0.185 21.703 1 96.94 276 SER B C 1
ATOM 5822 O O . SER B 1 276 ? -25.047 -1.217 22.141 1 96.94 276 SER B O 1
ATOM 5824 N N . VAL B 1 277 ? -23.266 -0.022 21.469 1 98.12 277 VAL B N 1
ATOM 5825 C CA . VAL B 1 277 ? -22.312 -1.102 21.703 1 98.12 277 VAL B CA 1
ATOM 5826 C C . VAL B 1 277 ? -21.875 -1.085 23.172 1 98.12 277 VAL B C 1
ATOM 5828 O O . VAL B 1 277 ? -21.531 -0.032 23.719 1 98.12 277 VAL B O 1
ATOM 5831 N N . LYS B 1 278 ? -21.875 -2.203 23.75 1 98.25 278 LYS B N 1
ATOM 5832 C CA . LYS B 1 278 ? -21.453 -2.363 25.141 1 98.25 278 LYS B CA 1
ATOM 5833 C C . LYS B 1 278 ? -20 -2.824 25.219 1 98.25 278 LYS B C 1
ATOM 5835 O O . LYS B 1 278 ? -19.234 -2.342 26.047 1 98.25 278 LYS B O 1
ATOM 5840 N N . GLU B 1 279 ? -19.719 -3.734 24.406 1 98.44 279 GLU B N 1
ATOM 5841 C CA . GLU B 1 279 ? -18.391 -4.344 24.422 1 98.44 279 GLU B CA 1
ATOM 5842 C C . GLU B 1 279 ? -18.047 -4.969 23.078 1 98.44 279 GLU B C 1
ATOM 5844 O O . GLU B 1 279 ? -18.922 -5.512 22.391 1 98.44 279 GLU B O 1
ATOM 5849 N N . VAL B 1 280 ? -16.766 -4.832 22.688 1 98.62 280 VAL B N 1
ATOM 5850 C CA . VAL B 1 280 ? -16.297 -5.453 21.453 1 98.62 280 VAL B CA 1
ATOM 5851 C C . VAL B 1 280 ? -15.305 -6.574 21.781 1 98.62 280 VAL B C 1
ATOM 5853 O O . VAL B 1 280 ? -14.227 -6.324 22.312 1 98.62 280 VAL B O 1
ATOM 5856 N N . LEU B 1 281 ? -15.688 -7.777 21.469 1 98.31 281 LEU B N 1
ATOM 5857 C CA . LEU B 1 281 ? -14.812 -8.938 21.625 1 98.31 281 LEU B CA 1
ATOM 5858 C C . LEU B 1 281 ? -14.148 -9.297 20.297 1 98.31 281 LEU B C 1
ATOM 5860 O O . LEU B 1 281 ? -14.375 -8.633 19.281 1 98.31 281 LEU B O 1
ATOM 5864 N N . LYS B 1 282 ? -13.352 -10.258 20.328 1 97 282 LYS B N 1
ATOM 5865 C CA . LYS B 1 282 ? -12.555 -10.625 19.172 1 97 282 LYS B CA 1
ATOM 5866 C C . LYS B 1 282 ? -13.445 -11.055 18 1 97 282 LYS B C 1
ATOM 5868 O O . LYS B 1 282 ? -13.18 -10.711 16.844 1 97 282 LYS B O 1
ATOM 5873 N N . ASP B 1 283 ? -14.539 -11.797 18.312 1 96.69 283 ASP B N 1
ATOM 5874 C CA . ASP B 1 283 ? -15.312 -12.406 17.234 1 96.69 283 ASP B CA 1
ATOM 5875 C C . ASP B 1 283 ? -16.781 -11.992 17.312 1 96.69 283 ASP B C 1
ATOM 5877 O O . ASP B 1 283 ? -17.594 -12.414 16.5 1 96.69 283 ASP B O 1
ATOM 5881 N N . TYR B 1 284 ? -17.172 -11.195 18.312 1 97.69 284 TYR B N 1
ATOM 5882 C CA . TYR B 1 284 ? -18.547 -10.727 18.438 1 97.69 284 TYR B CA 1
ATOM 5883 C C . TYR B 1 284 ? -18.609 -9.367 19.125 1 97.69 284 TYR B C 1
ATOM 5885 O O . TYR B 1 284 ? -17.688 -9 19.875 1 97.69 284 TYR B O 1
ATOM 5893 N N . VAL B 1 285 ? -19.578 -8.641 18.844 1 98.62 285 VAL B N 1
ATOM 5894 C CA . VAL B 1 285 ? -19.875 -7.391 19.531 1 98.62 285 VAL B CA 1
ATOM 5895 C C . VAL B 1 285 ? -21.141 -7.539 20.359 1 98.62 285 VAL B C 1
ATOM 5897 O O . VAL B 1 285 ? -22.094 -8.18 19.938 1 98.62 285 VAL B O 1
ATOM 5900 N N . ILE B 1 286 ? -21.047 -7.051 21.516 1 98.69 286 ILE B N 1
ATOM 5901 C CA . ILE B 1 286 ? -22.188 -7.094 22.438 1 98.69 286 ILE B CA 1
ATOM 5902 C C . ILE B 1 286 ? -22.844 -5.715 22.516 1 98.69 286 ILE B C 1
ATOM 5904 O O . ILE B 1 286 ? -22.156 -4.711 22.75 1 98.69 286 ILE B O 1
ATOM 5908 N N . LEU B 1 287 ? -24.109 -5.707 22.344 1 98.44 287 LEU B N 1
ATOM 5909 C CA . LEU B 1 287 ? -24.859 -4.461 22.422 1 98.44 287 LEU B CA 1
ATOM 5910 C C . LEU B 1 287 ? -25.375 -4.227 23.844 1 98.44 287 LEU B C 1
ATOM 5912 O O . LEU B 1 287 ? -25.344 -5.129 24.672 1 98.44 287 LEU B O 1
ATOM 5916 N N . ASP B 1 288 ? -25.844 -3.02 24.062 1 97.5 288 ASP B N 1
ATOM 5917 C CA . ASP B 1 288 ? -26.344 -2.654 25.391 1 97.5 288 ASP B CA 1
ATOM 5918 C C . ASP B 1 288 ? -27.547 -3.502 25.766 1 97.5 288 ASP B C 1
ATOM 5920 O O . ASP B 1 288 ? -27.766 -3.807 26.938 1 97.5 288 ASP B O 1
ATOM 5924 N N . ASN B 1 289 ? -28.359 -3.92 24.844 1 96.81 289 ASN B N 1
ATOM 5925 C CA . ASN B 1 289 ? -29.562 -4.715 25.109 1 96.81 289 ASN B CA 1
ATOM 5926 C C . ASN B 1 289 ? -29.219 -6.191 25.312 1 96.81 289 ASN B C 1
ATOM 5928 O O . ASN B 1 289 ? -30.109 -7.016 25.5 1 96.81 289 ASN B O 1
ATOM 5932 N N . GLY B 1 290 ? -27.984 -6.59 25.078 1 96.38 290 GLY B N 1
ATOM 5933 C CA . GLY B 1 290 ? -27.547 -7.957 25.312 1 96.38 290 GLY B CA 1
ATOM 5934 C C . GLY B 1 290 ? -27.344 -8.75 24.031 1 96.38 290 GLY B C 1
ATOM 5935 O O . GLY B 1 290 ? -26.766 -9.836 24.062 1 96.38 290 GLY B O 1
ATOM 5936 N N . ASP B 1 291 ? -27.766 -8.203 22.953 1 97.25 291 ASP B N 1
ATOM 5937 C CA . ASP B 1 291 ? -27.594 -8.891 21.672 1 97.25 291 ASP B CA 1
ATOM 5938 C C . ASP B 1 291 ? -26.109 -9.125 21.375 1 97.25 291 ASP B C 1
ATOM 5940 O O . ASP B 1 291 ? -25.266 -8.25 21.656 1 97.25 291 ASP B O 1
ATOM 5944 N N . ARG B 1 292 ? -25.844 -10.305 20.859 1 97.88 292 ARG B N 1
ATOM 5945 C CA . ARG B 1 292 ? -24.5 -10.664 20.422 1 97.88 292 ARG B CA 1
ATOM 5946 C C . ARG B 1 292 ? -24.469 -10.828 18.906 1 97.88 292 ARG B C 1
ATOM 5948 O O . ARG B 1 292 ? -25.219 -11.617 18.344 1 97.88 292 ARG B O 1
ATOM 5955 N N . ILE B 1 293 ? -23.656 -10.117 18.266 1 98.5 293 ILE B N 1
ATOM 5956 C CA . ILE B 1 293 ? -23.547 -10.164 16.812 1 98.5 293 ILE B CA 1
ATOM 5957 C C . ILE B 1 293 ? -22.156 -10.648 16.422 1 98.5 293 ILE B C 1
ATOM 5959 O O . ILE B 1 293 ? -21.156 -9.992 16.734 1 98.5 293 ILE B O 1
ATOM 5963 N N . PRO B 1 294 ? -22.047 -11.805 15.766 1 98.44 294 PRO B N 1
ATOM 5964 C CA . PRO B 1 294 ? -20.75 -12.234 15.25 1 98.44 294 PRO B CA 1
ATOM 5965 C C . PRO B 1 294 ? -20.266 -11.367 14.086 1 98.44 294 PRO B C 1
ATOM 5967 O O . PRO B 1 294 ? -21.078 -10.797 13.359 1 98.44 294 PRO B O 1
ATOM 5970 N N . TYR B 1 295 ? -18.938 -11.258 13.977 1 98.69 295 TYR B N 1
ATOM 5971 C CA . TYR B 1 295 ? -18.438 -10.477 12.852 1 98.69 295 TYR B CA 1
ATOM 5972 C C . TYR B 1 295 ? -17.078 -10.977 12.406 1 98.69 295 TYR B C 1
ATOM 5974 O O . TYR B 1 295 ? -16.312 -11.531 13.211 1 98.69 295 TYR B O 1
ATOM 5982 N N . GLY B 1 296 ? -16.812 -10.852 11.094 1 98.25 296 GLY B N 1
ATOM 5983 C CA . GLY B 1 296 ? -15.469 -11.023 10.555 1 98.25 296 GLY B CA 1
ATOM 5984 C C . GLY B 1 296 ? -14.656 -9.75 10.57 1 98.25 296 GLY B C 1
ATOM 5985 O O . GLY B 1 296 ? -13.43 -9.789 10.688 1 98.25 296 GLY B O 1
ATOM 5986 N N . LEU B 1 297 ? -15.352 -8.656 10.461 1 98.69 297 LEU B N 1
ATOM 5987 C CA . LEU B 1 297 ? -14.758 -7.32 10.5 1 98.69 297 LEU B CA 1
ATOM 5988 C C . LEU B 1 297 ? -15.68 -6.332 11.203 1 98.69 297 LEU B C 1
ATOM 5990 O O . LEU B 1 297 ? -16.891 -6.312 10.945 1 98.69 297 LEU B O 1
ATOM 5994 N N . LEU B 1 298 ? -15.117 -5.598 12.117 1 98.88 298 LEU B N 1
ATOM 5995 C CA . LEU B 1 298 ? -15.828 -4.5 12.766 1 98.88 298 LEU B CA 1
ATOM 5996 C C . LEU B 1 298 ? -15.086 -3.18 12.562 1 98.88 298 LEU B C 1
ATOM 5998 O O . LEU B 1 298 ? -13.914 -3.057 12.938 1 98.88 298 LEU B O 1
ATOM 6002 N N . VAL B 1 299 ? -15.719 -2.258 11.93 1 98.81 299 VAL B N 1
ATOM 6003 C CA . VAL B 1 299 ? -15.156 -0.93 11.711 1 98.81 299 VAL B CA 1
ATOM 6004 C C . VAL B 1 299 ? -15.812 0.077 12.648 1 98.81 299 VAL B C 1
ATOM 6006 O O . VAL B 1 299 ? -17.047 0.185 12.688 1 98.81 299 VAL B O 1
ATOM 6009 N N . TRP B 1 300 ? -14.953 0.763 13.391 1 98.38 300 TRP B N 1
ATOM 6010 C CA . TRP B 1 300 ? -15.391 1.744 14.383 1 98.38 300 TRP B CA 1
ATOM 6011 C C . TRP B 1 300 ? -15.25 3.162 13.844 1 98.38 300 TRP B C 1
ATOM 6013 O O . TRP B 1 300 ? -14.148 3.693 13.742 1 98.38 300 TRP B O 1
ATOM 6023 N N . SER B 1 301 ? -16.391 3.746 13.555 1 95.06 301 SER B N 1
ATOM 6024 C CA . SER B 1 301 ? -16.422 5.098 13.008 1 95.06 301 SER B CA 1
ATOM 6025 C C . SER B 1 301 ? -17.344 6.004 13.82 1 95.06 301 SER B C 1
ATOM 6027 O O . SER B 1 301 ? -18.266 6.609 13.273 1 95.06 301 SER B O 1
ATOM 6029 N N . THR B 1 302 ? -17.188 6.148 15.172 1 83.56 302 THR B N 1
ATOM 6030 C CA . THR B 1 302 ? -18.156 6.754 16.094 1 83.56 302 THR B CA 1
ATOM 6031 C C . THR B 1 302 ? -17.688 8.148 16.5 1 83.56 302 THR B C 1
ATOM 6033 O O . THR B 1 302 ? -18.016 8.609 17.609 1 83.56 302 THR B O 1
ATOM 6036 N N . GLY B 1 303 ? -17.109 8.891 15.789 1 82.81 303 GLY B N 1
ATOM 6037 C CA . GLY B 1 303 ? -16.844 10.273 16.156 1 82.81 303 GLY B CA 1
ATOM 6038 C C . GLY B 1 303 ? -15.391 10.539 16.5 1 82.81 303 GLY B C 1
ATOM 6039 O O . GLY B 1 303 ? -14.539 9.672 16.312 1 82.81 303 GLY B O 1
ATOM 6040 N N . ILE B 1 304 ? -15.219 11.812 17.031 1 86.19 304 ILE B N 1
ATOM 6041 C CA . ILE B 1 304 ? -13.828 12.234 17.188 1 86.19 304 ILE B CA 1
ATOM 6042 C C . ILE B 1 304 ? -13.555 12.523 18.656 1 86.19 304 ILE B C 1
ATOM 6044 O O . ILE B 1 304 ? -14.445 12.953 19.391 1 86.19 304 ILE B O 1
ATOM 6048 N N . GLY B 1 305 ? -12.438 12.094 19.125 1 89.44 305 GLY B N 1
ATOM 6049 C CA . GLY B 1 305 ? -11.844 12.461 20.391 1 89.44 305 GLY B CA 1
ATOM 6050 C C . GLY B 1 305 ? -10.617 13.344 20.25 1 89.44 305 GLY B C 1
ATOM 6051 O O . GLY B 1 305 ? -10.055 13.461 19.156 1 89.44 305 GLY B O 1
ATOM 6052 N N . GLN B 1 306 ? -10.242 13.898 21.391 1 92.44 306 GLN B N 1
ATOM 6053 C CA . GLN B 1 306 ? -9.156 14.867 21.297 1 92.44 306 GLN B CA 1
ATOM 6054 C C . GLN B 1 306 ? -7.797 14.172 21.359 1 92.44 306 GLN B C 1
ATOM 6056 O O . GLN B 1 306 ? -7.648 13.141 22.016 1 92.44 306 GLN B O 1
ATOM 6061 N N . HIS B 1 307 ? -6.91 14.727 20.688 1 93.62 307 HIS B N 1
ATOM 6062 C CA . HIS B 1 307 ? -5.52 14.281 20.719 1 93.62 307 HIS B CA 1
ATOM 6063 C C . HIS B 1 307 ? -4.906 14.461 22.109 1 93.62 307 HIS B C 1
ATOM 6065 O O . HIS B 1 307 ? -5.148 15.469 22.766 1 93.62 307 HIS B O 1
ATOM 6071 N N . PRO B 1 308 ? -4.066 13.547 22.531 1 93.44 308 PRO B N 1
ATOM 6072 C CA . PRO B 1 308 ? -3.469 13.617 23.859 1 93.44 308 PRO B CA 1
ATOM 6073 C C . PRO B 1 308 ? -2.65 14.891 24.062 1 93.44 308 PRO B C 1
ATOM 6075 O O . PRO B 1 308 ? -2.625 15.438 25.172 1 93.44 308 PRO B O 1
ATOM 6078 N N . LEU B 1 309 ? -1.998 15.383 23.094 1 96.62 309 LEU B N 1
ATOM 6079 C CA . LEU B 1 309 ? -1.225 16.609 23.188 1 96.62 309 LEU B CA 1
ATOM 6080 C C . LEU B 1 309 ? -2.109 17.781 23.625 1 96.62 309 LEU B C 1
ATOM 6082 O O . LEU B 1 309 ? -1.708 18.578 24.469 1 96.62 309 LEU B O 1
ATOM 6086 N N . VAL B 1 310 ? -3.277 17.844 23.047 1 96.94 310 VAL B N 1
ATOM 6087 C CA . VAL B 1 310 ? -4.227 18.906 23.344 1 96.94 310 VAL B CA 1
ATOM 6088 C C . VAL B 1 310 ? -4.836 18.688 24.734 1 96.94 310 VAL B C 1
ATOM 6090 O O . VAL B 1 310 ? -4.867 19.594 25.562 1 96.94 310 VAL B O 1
ATOM 6093 N N . LYS B 1 311 ? -5.199 17.484 24.984 1 94.69 311 LYS B N 1
ATOM 6094 C CA . LYS B 1 311 ? -5.836 17.141 26.25 1 94.69 311 LYS B CA 1
ATOM 6095 C C . LYS B 1 311 ? -4.922 17.438 27.438 1 94.69 311 LYS B C 1
ATOM 6097 O O . LYS B 1 311 ? -5.379 17.922 28.484 1 94.69 311 LYS B O 1
ATOM 6102 N N . ASN B 1 312 ? -3.688 17.234 27.297 1 95.19 312 ASN B N 1
ATOM 6103 C CA . ASN B 1 312 ? -2.734 17.344 28.391 1 95.19 312 ASN B CA 1
ATOM 6104 C C . ASN B 1 312 ? -2.078 18.719 28.422 1 95.19 312 ASN B C 1
ATOM 6106 O O . ASN B 1 312 ? -1.261 19.016 29.297 1 95.19 312 ASN B O 1
ATOM 6110 N N . SER B 1 313 ? -2.426 19.562 27.547 1 95.94 313 SER B N 1
ATOM 6111 C CA . SER B 1 313 ? -1.832 20.891 27.5 1 95.94 313 SER B CA 1
ATOM 6112 C C . SER B 1 313 ? -2.398 21.781 28.609 1 95.94 313 SER B C 1
ATOM 6114 O O . SER B 1 313 ? -3.42 21.453 29.219 1 95.94 313 SER B O 1
ATOM 6116 N N . SER B 1 314 ? -1.709 22.938 28.859 1 95.25 314 SER B N 1
ATOM 6117 C CA . SER B 1 314 ? -2.119 23.875 29.906 1 95.25 314 SER B CA 1
ATOM 6118 C C . SER B 1 314 ? -3.121 24.891 29.375 1 95.25 314 SER B C 1
ATOM 6120 O O . SER B 1 314 ? -3.57 25.781 30.094 1 95.25 314 SER B O 1
ATOM 6122 N N . PHE B 1 315 ? -3.477 24.797 28.172 1 97.69 315 PHE B N 1
ATOM 6123 C CA . PHE B 1 315 ? -4.379 25.766 27.547 1 97.69 315 PHE B CA 1
ATOM 6124 C C . PHE B 1 315 ? -5.793 25.609 28.094 1 97.69 315 PHE B C 1
ATOM 6126 O O . PHE B 1 315 ? -6.191 24.5 28.5 1 97.69 315 PHE B O 1
ATOM 6133 N N . GLU B 1 316 ? -6.512 26.719 28.078 1 97.25 316 GLU B N 1
ATOM 6134 C CA . GLU B 1 316 ? -7.934 26.656 28.406 1 97.25 316 GLU B CA 1
ATOM 6135 C C . GLU B 1 316 ? -8.703 25.844 27.359 1 97.25 316 GLU B C 1
ATOM 6137 O O . GLU B 1 316 ? -8.469 26 26.15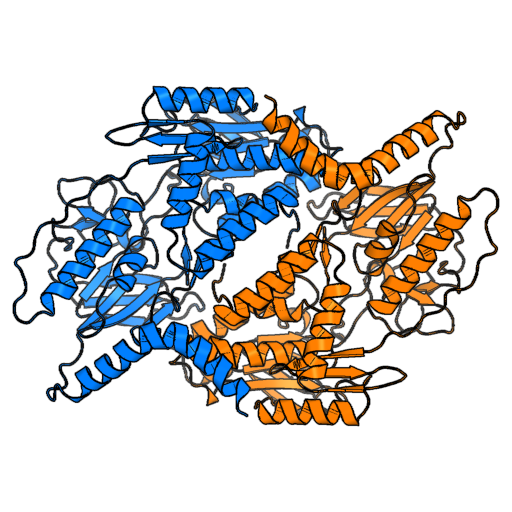6 1 97.25 316 GLU B O 1
ATOM 6142 N N . LYS B 1 317 ? -9.625 25.016 27.828 1 96.31 317 LYS B N 1
ATOM 6143 C CA . LYS B 1 317 ? -10.336 24.109 26.938 1 96.31 317 LYS B CA 1
ATOM 6144 C C . LYS B 1 317 ? -11.844 24.203 27.156 1 96.31 317 LYS B C 1
ATOM 6146 O O . LYS B 1 317 ? -12.297 24.641 28.219 1 96.31 317 LYS B O 1
ATOM 6151 N N . ASP B 1 318 ? -12.555 23.812 26.172 1 94.5 318 ASP B N 1
ATOM 6152 C CA . ASP B 1 318 ? -14.008 23.734 26.312 1 94.5 318 ASP B CA 1
ATOM 6153 C C . ASP B 1 318 ? -14.422 22.375 26.906 1 94.5 318 ASP B C 1
ATOM 6155 O O . ASP B 1 318 ? -13.586 21.625 27.391 1 94.5 318 ASP B O 1
ATOM 6159 N N . SER B 1 319 ? -15.742 22.078 26.906 1 91.44 319 SER B N 1
ATOM 6160 C CA . SER B 1 319 ? -16.281 20.875 27.516 1 91.44 319 SER B CA 1
ATOM 6161 C C . SER B 1 319 ? -15.883 19.625 26.734 1 91.44 319 SER B C 1
ATOM 6163 O O . SER B 1 319 ? -15.961 18.5 27.25 1 91.44 319 SER B O 1
ATOM 6165 N N . HIS B 1 320 ? -15.438 19.812 25.5 1 89.88 320 HIS B N 1
ATOM 6166 C CA . HIS B 1 320 ? -15.023 18.688 24.672 1 89.88 320 HIS B CA 1
ATOM 6167 C C . HIS B 1 320 ? -13.508 18.609 24.562 1 89.88 320 HIS B C 1
ATOM 6169 O O . HIS B 1 320 ? -12.977 17.938 23.688 1 89.88 320 HIS B O 1
ATOM 6175 N N . ASP B 1 321 ? -12.812 19.406 25.344 1 93.12 321 ASP B N 1
ATOM 6176 C CA . ASP B 1 321 ? -11.359 19.422 25.484 1 93.12 321 ASP B CA 1
ATOM 6177 C C . ASP B 1 321 ? -10.703 20.109 24.281 1 93.12 321 ASP B C 1
ATOM 6179 O O . ASP B 1 321 ? -9.547 19.844 23.969 1 93.12 321 ASP B O 1
ATOM 6183 N N . ARG B 1 322 ? -11.375 20.875 23.578 1 96.25 322 ARG B N 1
ATOM 6184 C CA . ARG B 1 322 ? -10.789 21.672 22.5 1 96.25 322 ARG B CA 1
ATOM 6185 C C . ARG B 1 322 ? -10.172 22.953 23.031 1 96.25 322 ARG B C 1
ATOM 6187 O O . ARG B 1 322 ? -10.719 23.578 23.953 1 96.25 322 ARG B O 1
ATOM 6194 N N . ILE B 1 323 ? -9.125 23.375 22.438 1 97.94 323 ILE B N 1
ATOM 6195 C CA . ILE B 1 323 ? -8.477 24.609 22.828 1 97.94 323 ILE B CA 1
ATOM 6196 C C . ILE B 1 323 ? -9.383 25.797 22.5 1 97.94 323 ILE B C 1
ATOM 6198 O O . ILE B 1 323 ? -9.891 25.906 21.391 1 97.94 323 ILE B O 1
ATOM 6202 N N . ILE B 1 324 ? -9.562 26.672 23.5 1 98.06 324 ILE B N 1
ATOM 6203 C CA . ILE B 1 324 ? -10.383 27.859 23.266 1 98.06 324 ILE B CA 1
ATOM 6204 C C . ILE B 1 324 ? -9.539 28.953 22.594 1 98.06 324 ILE B C 1
ATOM 6206 O O . ILE B 1 324 ? -8.461 29.297 23.094 1 98.06 324 ILE B O 1
ATOM 6210 N N . VAL B 1 325 ? -10.016 29.469 21.516 1 98.38 325 VAL B N 1
ATOM 6211 C CA . VAL B 1 325 ? -9.336 30.547 20.797 1 98.38 325 VAL B CA 1
ATOM 6212 C C . VAL B 1 325 ? -10.297 31.719 20.594 1 98.38 325 VAL B C 1
ATOM 6214 O O . VAL B 1 325 ? -11.516 31.547 20.672 1 98.38 325 VAL B O 1
ATOM 6217 N N . ASP B 1 326 ? -9.742 32.875 20.406 1 97.44 326 ASP B N 1
ATOM 6218 C CA . ASP B 1 326 ? -10.578 34.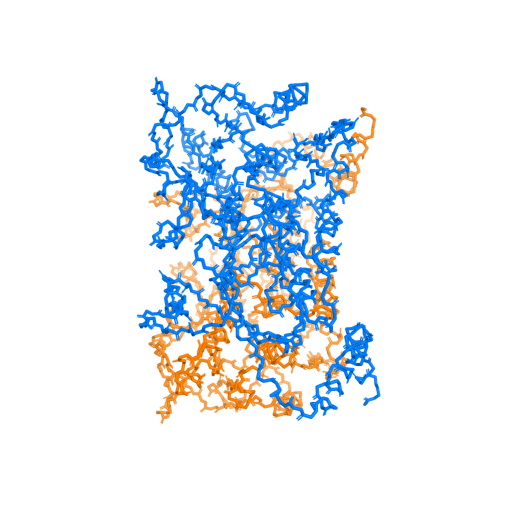031 20.109 1 97.44 326 ASP B CA 1
ATOM 6219 C C . ASP B 1 326 ? -10.992 34.062 18.641 1 97.44 326 ASP B C 1
ATOM 6221 O O . ASP B 1 326 ? -10.758 33.094 17.906 1 97.44 326 ASP B O 1
ATOM 6225 N N . ASP B 1 327 ? -11.609 35.094 18.172 1 96.31 327 ASP B N 1
ATOM 6226 C CA . ASP B 1 327 ? -12.148 35.156 16.828 1 96.31 327 ASP B CA 1
ATOM 6227 C C . ASP B 1 327 ? -11.047 35.406 15.797 1 96.31 327 ASP B C 1
ATOM 6229 O O . ASP B 1 327 ? -11.32 35.531 14.602 1 96.31 327 ASP B O 1
ATOM 6233 N N . HIS B 1 328 ? -9.836 35.531 16.281 1 97.06 328 HIS B N 1
ATOM 6234 C CA . HIS B 1 328 ? -8.68 35.625 15.391 1 97.06 328 HIS B CA 1
ATOM 6235 C C . HIS B 1 328 ? -7.812 34.375 15.5 1 97.06 328 HIS B C 1
ATOM 6237 O O . HIS B 1 328 ? -6.664 34.375 15.047 1 97.06 328 HIS B O 1
ATOM 6243 N N . LEU B 1 329 ? -8.32 33.344 16.172 1 98.31 329 LEU B N 1
ATOM 6244 C CA . LEU B 1 329 ? -7.766 32 16.297 1 98.31 329 LEU B CA 1
ATOM 6245 C C . LEU B 1 329 ? -6.543 32 17.203 1 98.31 329 LEU B C 1
ATOM 6247 O O . LEU B 1 329 ? -5.699 31.109 17.125 1 98.31 329 LEU B O 1
ATOM 6251 N N . ARG B 1 330 ? -6.434 33.062 18.031 1 98.12 330 ARG B N 1
ATOM 6252 C CA . ARG B 1 330 ? -5.391 33.094 19.062 1 98.12 330 ARG B CA 1
ATOM 6253 C C . ARG B 1 330 ? -5.805 32.344 20.312 1 98.12 330 ARG B C 1
ATOM 6255 O O . ARG B 1 330 ? -6.938 32.469 20.781 1 98.12 330 ARG B O 1
ATOM 6262 N N . VAL B 1 331 ? -4.887 31.531 20.75 1 98.44 331 VAL B N 1
ATOM 6263 C CA . VAL B 1 331 ? -5.156 30.812 21.984 1 98.44 331 VAL B CA 1
ATOM 6264 C C . VAL B 1 331 ? -5.32 31.797 23.141 1 98.44 331 VAL B C 1
ATOM 6266 O O . VAL B 1 331 ? -4.527 32.75 23.281 1 98.44 331 VAL B O 1
ATOM 6269 N N . LYS B 1 332 ? -6.262 31.562 23.969 1 95.75 332 LYS B N 1
ATOM 6270 C CA . LYS B 1 332 ? -6.555 32.469 25.078 1 95.75 332 LYS B CA 1
ATOM 6271 C C . LYS B 1 332 ? -5.34 32.656 25.984 1 95.75 332 LYS B C 1
ATOM 6273 O O . LYS B 1 332 ? -4.68 31.672 26.328 1 95.75 332 LYS B O 1
ATOM 6278 N N . ASN B 1 333 ? -4.926 33.906 26.234 1 93.88 333 ASN B N 1
ATOM 6279 C CA . ASN B 1 333 ? -3.861 34.281 27.156 1 93.88 333 ASN B CA 1
ATOM 6280 C C . ASN B 1 333 ? -2.49 34.219 26.5 1 93.88 333 ASN B C 1
ATOM 6282 O O . ASN B 1 333 ? -1.471 34.469 27.125 1 93.88 333 ASN B O 1
ATOM 6286 N N . TYR B 1 334 ? -2.434 33.781 25.281 1 96.88 334 TYR B N 1
ATOM 6287 C CA . TYR B 1 334 ? -1.171 33.719 24.547 1 96.88 334 TYR B CA 1
ATOM 6288 C C . TYR B 1 334 ? -1.284 34.406 23.188 1 96.88 334 TYR B C 1
ATOM 6290 O O . TYR B 1 334 ? -1.993 33.906 22.312 1 96.88 334 TYR B O 1
ATOM 6298 N N . SER B 1 335 ? -0.564 35.438 22.953 1 95.75 335 SER B N 1
ATOM 6299 C CA . SER B 1 335 ? -0.708 36.25 21.75 1 95.75 335 SER B CA 1
ATOM 6300 C C . SER B 1 335 ? 0.061 35.625 20.578 1 95.75 335 SER B C 1
ATOM 6302 O O . SER B 1 335 ? -0.178 36 19.422 1 95.75 335 SER B O 1
ATOM 6304 N N . ASN B 1 336 ? 0.994 34.688 20.859 1 97.88 336 ASN B N 1
ATOM 6305 C CA . ASN B 1 336 ? 1.827 34.156 19.781 1 97.88 336 ASN B CA 1
ATOM 6306 C C . ASN B 1 336 ? 1.533 32.656 19.547 1 97.88 336 ASN B C 1
ATOM 6308 O O . ASN B 1 336 ? 2.314 31.984 18.891 1 97.88 336 ASN B O 1
ATOM 6312 N N . VAL B 1 337 ? 0.456 32.156 20.156 1 98.69 337 VAL B N 1
ATOM 6313 C CA . VAL B 1 337 ? 0.024 30.781 19.938 1 98.69 337 VAL B CA 1
ATOM 6314 C C . VAL B 1 337 ? -1.358 30.766 19.297 1 98.69 337 VAL B C 1
ATOM 6316 O O . VAL B 1 337 ? -2.277 31.438 19.766 1 98.69 337 VAL B O 1
ATOM 6319 N N . PHE B 1 338 ? -1.49 30 18.219 1 98.81 338 PHE B N 1
ATOM 6320 C CA . PHE B 1 338 ? -2.721 29.906 17.453 1 98.81 338 PHE B CA 1
ATOM 6321 C C . PHE B 1 338 ? -3.156 28.453 17.297 1 98.81 338 PHE B C 1
ATOM 6323 O O . PHE B 1 338 ? -2.34 27.547 17.422 1 98.81 338 PHE B O 1
ATOM 6330 N N . SER B 1 339 ? -4.434 28.25 17.062 1 98.75 339 SER B N 1
ATOM 6331 C CA . SER B 1 339 ? -4.941 26.906 16.828 1 98.75 339 SER B CA 1
ATOM 6332 C C . SER B 1 339 ? -6.18 26.922 15.945 1 98.75 339 SER B C 1
ATOM 6334 O O . SER B 1 339 ? -6.898 27.922 15.891 1 98.75 339 SER B O 1
ATOM 6336 N N . PHE B 1 340 ? -6.406 25.875 15.203 1 98.31 340 PHE B N 1
ATOM 6337 C CA . PHE B 1 340 ? -7.566 25.734 14.328 1 98.31 340 PHE B CA 1
ATOM 6338 C C . PHE B 1 340 ? -7.902 24.25 14.133 1 98.31 340 PHE B C 1
ATOM 6340 O O . PHE B 1 340 ? -7.129 23.375 14.523 1 98.31 340 PHE B O 1
ATOM 6347 N N . GLY B 1 341 ? -9.039 23.984 13.484 1 97.19 341 GLY B N 1
ATOM 6348 C CA . GLY B 1 341 ? -9.461 22.625 13.188 1 97.19 341 GLY B CA 1
ATOM 6349 C C . GLY B 1 341 ? -10.125 21.938 14.367 1 97.19 341 GLY B C 1
ATOM 6350 O O . GLY B 1 341 ? -10.688 22.609 15.242 1 97.19 341 GLY B O 1
ATOM 6351 N N . ASP B 1 342 ? -10.031 20.625 14.328 1 96.56 342 ASP B N 1
ATOM 6352 C CA . ASP B 1 342 ? -10.773 19.797 15.281 1 96.56 342 ASP B CA 1
ATOM 6353 C C . ASP B 1 342 ? -10.227 19.969 16.703 1 96.56 342 ASP B C 1
ATOM 6355 O O . ASP B 1 342 ? -10.898 19.625 17.672 1 96.56 342 ASP B O 1
ATOM 6359 N N . CYS B 1 343 ? -9.055 20.5 16.859 1 97.69 343 CYS B N 1
ATOM 6360 C CA . CYS B 1 343 ? -8.461 20.594 18.188 1 97.69 343 CYS B CA 1
ATOM 6361 C C . CYS B 1 343 ? -8.766 21.953 18.828 1 97.69 343 CYS B C 1
ATOM 6363 O O . CYS B 1 343 ? -8.383 22.203 19.969 1 97.69 343 CYS B O 1
ATOM 6365 N N . ALA B 1 344 ? -9.5 22.797 18.125 1 97.62 344 ALA B N 1
ATOM 6366 C CA . ALA B 1 344 ? -9.75 24.141 18.625 1 97.62 344 ALA B CA 1
ATOM 6367 C C . ALA B 1 344 ? -11.227 24.516 18.5 1 97.62 344 ALA B C 1
ATOM 6369 O O . ALA B 1 344 ? -11.945 23.953 17.672 1 97.62 344 ALA B O 1
ATOM 6370 N N . ASN B 1 345 ? -11.656 25.375 19.406 1 96.31 345 ASN B N 1
ATOM 6371 C CA . ASN B 1 345 ? -13.008 25.938 19.375 1 96.31 345 ASN B CA 1
ATOM 6372 C C . ASN B 1 345 ? -12.984 27.453 19.5 1 96.31 345 ASN B C 1
ATOM 6374 O O . ASN B 1 345 ? -12.422 28 20.453 1 96.31 345 ASN B O 1
ATOM 6378 N N . VAL B 1 346 ? -13.5 28.156 18.5 1 97 346 VAL B N 1
ATOM 6379 C CA . VAL B 1 346 ? -13.641 29.609 18.594 1 97 346 VAL B CA 1
ATOM 6380 C C . VAL B 1 346 ? -14.641 29.953 19.688 1 97 346 VAL B C 1
ATOM 6382 O O . VAL B 1 346 ? -15.773 29.469 19.688 1 97 346 VAL B O 1
ATOM 6385 N N . GLU B 1 347 ? -14.242 30.766 20.547 1 94.31 347 GLU B N 1
ATOM 6386 C CA . GLU B 1 347 ? -15.031 31.094 21.734 1 94.31 347 GLU B CA 1
ATOM 6387 C C . GLU B 1 347 ? -16.453 31.516 21.344 1 94.31 347 GLU B C 1
ATOM 6389 O O . GLU B 1 347 ? -16.641 32.375 20.5 1 94.31 347 GLU B O 1
ATOM 6394 N N . ASN B 1 348 ? -17.438 30.859 21.875 1 90 348 ASN B N 1
ATOM 6395 C CA . ASN B 1 348 ? -18.875 31.125 21.766 1 90 348 ASN B CA 1
ATOM 6396 C C . ASN B 1 348 ? -19.391 30.797 20.375 1 90 348 ASN B C 1
ATOM 6398 O O . ASN B 1 348 ? -20.469 31.25 19.984 1 90 348 ASN B O 1
ATOM 6402 N N . LYS B 1 349 ? -18.766 30.219 19.438 1 90.44 349 LYS B N 1
ATOM 6403 C CA . LYS B 1 349 ? -19.234 29.891 18.094 1 90.44 349 LYS B CA 1
ATOM 6404 C C . LYS B 1 349 ? -19.469 28.391 17.953 1 90.44 349 LYS B C 1
ATOM 6406 O O . LYS B 1 349 ? -20.438 27.969 17.312 1 90.44 349 LYS B O 1
ATOM 6411 N N . ASN B 1 350 ? -18.797 27.531 18.469 1 89.44 350 ASN B N 1
ATOM 6412 C CA . ASN B 1 350 ? -18.906 26.062 18.438 1 89.44 350 ASN B CA 1
ATOM 6413 C C . ASN B 1 350 ? -19.016 25.547 17.016 1 89.44 350 ASN B C 1
ATOM 6415 O O . ASN B 1 350 ? -19.938 24.781 16.703 1 89.44 350 ASN B O 1
ATOM 6419 N N . TYR B 1 351 ? -18.156 25.875 16.109 1 93.19 351 TYR B N 1
ATOM 6420 C CA . TYR B 1 351 ? -18.125 25.359 14.742 1 93.19 351 TYR B CA 1
ATOM 6421 C C . TYR B 1 351 ? -17.953 23.844 14.734 1 93.19 351 TYR B C 1
ATOM 6423 O O . TYR B 1 351 ? -17.266 23.281 15.586 1 93.19 351 TYR B O 1
ATOM 6431 N N . PRO B 1 352 ? -18.625 23.156 13.766 1 90.62 352 PRO B N 1
ATOM 6432 C CA . PRO B 1 352 ? -18.484 21.703 13.703 1 90.62 352 PRO B CA 1
ATOM 6433 C C . PRO B 1 352 ? -17.078 21.25 13.32 1 90.62 352 PRO B C 1
ATOM 6435 O O . PRO B 1 352 ? -16.391 21.938 12.555 1 90.62 352 PRO B O 1
ATOM 6438 N N . PRO B 1 353 ? -16.656 20.141 13.812 1 91.69 353 PRO B N 1
ATOM 6439 C CA . PRO B 1 353 ? -15.328 19.609 13.477 1 91.69 353 PRO B CA 1
ATOM 6440 C C . PRO B 1 353 ? -15.289 18.969 12.086 1 91.69 353 PRO B C 1
ATOM 6442 O O . PRO B 1 353 ? -15.383 17.75 11.969 1 91.69 353 PRO B O 1
ATOM 6445 N N . THR B 1 354 ? -15.156 19.719 11.047 1 92.94 354 THR B N 1
ATOM 6446 C CA . THR B 1 354 ? -15.156 19.266 9.664 1 92.94 354 THR B CA 1
ATOM 6447 C C . THR B 1 354 ? -13.922 19.766 8.93 1 92.94 354 THR B C 1
ATOM 6449 O O . THR B 1 354 ? -13.281 20.734 9.359 1 92.94 354 THR B O 1
ATOM 6452 N N . ALA B 1 355 ? -13.68 19.078 7.859 1 94.5 355 ALA B N 1
ATOM 6453 C CA . ALA B 1 355 ? -12.586 19.5 6.992 1 94.5 355 ALA B CA 1
ATOM 6454 C C . ALA B 1 355 ? -12.789 20.938 6.504 1 94.5 355 ALA B C 1
ATOM 6456 O O . ALA B 1 355 ? -11.82 21.688 6.363 1 94.5 355 ALA B O 1
ATOM 6457 N N . GLN B 1 356 ? -13.992 21.344 6.32 1 94.75 356 GLN B N 1
ATOM 6458 C CA . GLN B 1 356 ? -14.328 22.688 5.832 1 94.75 356 GLN B CA 1
ATOM 6459 C C . GLN B 1 356 ? -13.914 23.75 6.832 1 94.75 356 GLN B C 1
ATOM 6461 O O . GLN B 1 356 ? -13.258 24.734 6.461 1 94.75 356 GLN B O 1
ATOM 6466 N N . VAL B 1 357 ? -14.289 23.516 8.055 1 96.88 357 VAL B N 1
ATOM 6467 C CA . VAL B 1 357 ? -13.969 24.484 9.094 1 96.88 357 VAL B CA 1
ATOM 6468 C C . VAL B 1 357 ? -12.453 24.562 9.281 1 96.88 357 VAL B C 1
ATOM 6470 O O . VAL B 1 357 ? -11.891 25.656 9.383 1 96.88 357 VAL B O 1
ATOM 6473 N N . ALA B 1 358 ? -11.852 23.391 9.305 1 98 358 ALA B N 1
ATOM 6474 C CA . ALA B 1 358 ? -10.398 23.344 9.484 1 98 358 ALA B CA 1
ATOM 6475 C C . ALA B 1 358 ? -9.68 24.094 8.367 1 98 358 ALA B C 1
ATOM 6477 O O . ALA B 1 358 ? -8.82 24.938 8.641 1 98 358 ALA B O 1
ATOM 6478 N N . SER B 1 359 ? -10.062 23.875 7.16 1 97.88 359 SER B N 1
ATOM 6479 C CA . SER B 1 359 ? -9.406 24.5 6.008 1 97.88 359 SER B CA 1
ATOM 6480 C C . SER B 1 359 ? -9.68 26 5.957 1 97.88 359 SER B C 1
ATOM 6482 O O . SER B 1 359 ? -8.758 26.797 5.762 1 97.88 359 SER B O 1
ATOM 6484 N N . GLN B 1 360 ? -10.914 26.438 6.18 1 98.12 360 GLN B N 1
ATOM 6485 C CA . GLN B 1 360 ? -11.273 27.859 6.098 1 98.12 360 GLN B CA 1
ATOM 6486 C C . GLN B 1 360 ? -10.594 28.656 7.203 1 98.12 360 GLN B C 1
ATOM 6488 O O . GLN B 1 360 ? -10.117 29.766 6.969 1 98.12 360 GLN B O 1
ATOM 6493 N N . SER B 1 361 ? -10.617 28.094 8.359 1 98.44 361 SER B N 1
ATOM 6494 C CA . SER B 1 361 ? -9.961 28.781 9.461 1 98.44 361 SER B CA 1
ATOM 6495 C C . SER B 1 361 ? -8.461 28.922 9.211 1 98.44 361 SER B C 1
ATOM 6497 O O . SER B 1 361 ? -7.875 29.969 9.516 1 98.44 361 SER B O 1
ATOM 6499 N N . ALA B 1 362 ? -7.914 27.891 8.672 1 98.69 362 ALA B N 1
ATOM 6500 C CA . ALA B 1 362 ? -6.484 27.922 8.383 1 98.69 362 ALA B CA 1
ATOM 6501 C C . ALA B 1 362 ? -6.156 28.953 7.309 1 98.69 362 ALA B C 1
ATOM 6503 O O . ALA B 1 362 ? -5.172 29.688 7.426 1 98.69 362 ALA B O 1
ATOM 6504 N N . VAL B 1 363 ? -6.938 28.969 6.23 1 98.12 363 VAL B N 1
ATOM 6505 C CA . VAL B 1 363 ? -6.746 29.953 5.168 1 98.12 363 VAL B CA 1
ATOM 6506 C C . VAL B 1 363 ? -6.891 31.359 5.73 1 98.12 363 VAL B C 1
ATOM 6508 O O . VAL B 1 363 ? -6.098 32.25 5.402 1 98.12 363 VAL B O 1
ATOM 6511 N N . TYR B 1 364 ? -7.852 31.594 6.566 1 98.31 364 TYR B N 1
ATOM 6512 C CA . TYR B 1 364 ? -8.039 32.875 7.242 1 98.31 364 TYR B CA 1
ATOM 6513 C C . TYR B 1 364 ? -6.789 33.281 8.008 1 98.31 364 TYR B C 1
ATOM 6515 O O . TYR B 1 364 ? -6.301 34.406 7.855 1 98.31 364 TYR B O 1
ATOM 6523 N N . LEU B 1 365 ? -6.297 32.344 8.805 1 98.38 365 LEU B N 1
ATOM 6524 C CA . LEU B 1 365 ? -5.133 32.656 9.625 1 98.38 365 LEU B CA 1
ATOM 6525 C C . LEU B 1 365 ? -3.928 33 8.758 1 98.38 365 LEU B C 1
ATOM 6527 O O . LEU B 1 365 ? -3.176 33.938 9.062 1 98.38 365 LEU B O 1
ATOM 6531 N N . ALA B 1 366 ? -3.746 32.188 7.684 1 98.19 366 ALA B N 1
ATOM 6532 C CA . ALA B 1 366 ? -2.652 32.469 6.758 1 98.19 366 ALA B CA 1
ATOM 6533 C C . ALA B 1 366 ? -2.762 33.875 6.188 1 98.19 366 ALA B C 1
ATOM 6535 O O . ALA B 1 366 ? -1.767 34.625 6.105 1 98.19 366 ALA B O 1
ATOM 6536 N N . LYS B 1 367 ? -3.961 34.281 5.828 1 97.06 367 LYS B N 1
ATOM 6537 C CA . LYS B 1 367 ? -4.191 35.594 5.289 1 97.06 367 LYS B CA 1
ATOM 6538 C C . LYS B 1 367 ? -3.873 36.688 6.324 1 97.06 367 LYS B C 1
ATOM 6540 O O . LYS B 1 367 ? -3.334 37.75 5.988 1 97.06 367 LYS B O 1
ATOM 6545 N N . GLU B 1 368 ? -4.227 36.438 7.57 1 96.38 368 GLU B N 1
ATOM 6546 C CA . GLU B 1 368 ? -3.902 37.344 8.641 1 96.38 368 GLU B CA 1
ATOM 6547 C C . GLU B 1 368 ? -2.395 37.5 8.805 1 96.38 368 GLU B C 1
ATOM 6549 O O . GLU B 1 368 ? -1.891 38.625 8.961 1 96.38 368 GLU B O 1
ATOM 6554 N N . PHE B 1 369 ? -1.667 36.406 8.797 1 96.25 369 PHE B N 1
ATOM 6555 C CA . PHE B 1 369 ? -0.212 36.438 8.891 1 96.25 369 PHE B CA 1
ATOM 6556 C C . PHE B 1 369 ? 0.392 37.188 7.719 1 96.25 369 PHE B C 1
ATOM 6558 O O . PHE B 1 369 ? 1.284 38.031 7.906 1 96.25 369 PHE B O 1
ATOM 6565 N N . ASN B 1 370 ? -0.161 36.906 6.535 1 95.69 370 ASN B N 1
ATOM 6566 C CA . ASN B 1 370 ? 0.316 37.562 5.332 1 95.69 370 ASN B CA 1
ATOM 6567 C C . ASN B 1 370 ? 0.064 39.062 5.391 1 95.69 370 ASN B C 1
ATOM 6569 O O . ASN B 1 370 ? 0.892 39.875 4.938 1 95.69 370 ASN B O 1
ATOM 6573 N N . ASN B 1 371 ? -1.05 39.469 5.938 1 93.94 371 ASN B N 1
ATOM 6574 C CA . ASN B 1 371 ? -1.417 40.844 6.09 1 93.94 371 ASN B CA 1
ATOM 6575 C C . ASN B 1 371 ? -0.427 41.594 6.98 1 93.94 371 ASN B C 1
ATOM 6577 O O . ASN B 1 371 ? -0.117 42.781 6.734 1 93.94 371 ASN B O 1
ATOM 6581 N N . LEU B 1 372 ? 0.074 40.906 7.945 1 89.12 372 LEU B N 1
ATOM 6582 C CA . LEU B 1 372 ? 1.012 41.5 8.891 1 89.12 372 LEU B CA 1
ATOM 6583 C C . LEU B 1 372 ? 2.354 41.781 8.227 1 89.12 372 LEU B C 1
ATOM 6585 O O . LEU B 1 372 ? 3.17 42.531 8.75 1 89.12 372 LEU B O 1
ATOM 6589 N N . GLU B 1 373 ? 2.576 41.188 7.137 1 86.19 373 GLU B N 1
ATOM 6590 C CA . GLU B 1 373 ? 3.826 41.375 6.406 1 86.19 373 GLU B CA 1
ATOM 6591 C C . GLU B 1 373 ? 3.775 42.656 5.562 1 86.19 373 GLU B C 1
ATOM 6593 O O . GLU B 1 373 ? 4.812 43.125 5.105 1 86.19 373 GLU B O 1
ATOM 6598 N N . LYS B 1 374 ? 2.611 43.125 5.402 1 86.06 374 LYS B N 1
ATOM 6599 C CA . LYS B 1 374 ? 2.457 44.312 4.586 1 86.06 374 LYS B CA 1
ATOM 6600 C C . LYS B 1 374 ? 2.967 45.562 5.324 1 86.06 374 LYS B C 1
ATOM 6602 O O . LYS B 1 374 ? 2.973 45.594 6.555 1 86.06 374 LYS B O 1
ATOM 6607 N N . LEU B 1 375 ? 3.352 46.5 4.582 1 86.44 375 LEU B N 1
ATOM 6608 C CA . LEU B 1 375 ? 3.799 47.781 5.129 1 86.44 375 LEU B CA 1
ATOM 6609 C C . LEU B 1 375 ? 2.682 48.438 5.922 1 86.44 375 LEU B C 1
ATOM 6611 O O . LEU B 1 375 ? 2.918 48.969 7.016 1 86.44 375 LEU B O 1
ATOM 6615 N N . ASN B 1 376 ? 1.53 48.375 5.367 1 90.62 376 ASN B N 1
ATOM 6616 C CA . ASN B 1 376 ? 0.319 48.875 6.012 1 90.62 376 ASN B CA 1
ATOM 6617 C C . ASN B 1 376 ? -0.729 47.781 6.156 1 90.62 376 ASN B C 1
ATOM 6619 O O . ASN B 1 376 ? -1.642 47.656 5.332 1 90.62 376 ASN B O 1
ATOM 6623 N N . PRO B 1 377 ? -0.578 47.062 7.234 1 90.06 377 PRO B N 1
ATOM 6624 C CA . PRO B 1 377 ? -1.522 45.969 7.41 1 90.06 377 PRO B CA 1
ATOM 6625 C C . PRO B 1 377 ? -2.969 46.438 7.535 1 90.06 377 PRO B C 1
ATOM 6627 O O . PRO B 1 377 ? -3.229 47.469 8.133 1 90.06 377 PRO B O 1
ATOM 6630 N N . ASN B 1 378 ? -3.881 45.781 6.883 1 90.38 378 ASN B N 1
ATOM 6631 C CA . ASN B 1 378 ? -5.305 46.031 7.062 1 90.38 378 ASN B CA 1
ATOM 6632 C C . ASN B 1 378 ? -5.766 45.656 8.469 1 90.38 378 ASN B C 1
ATOM 6634 O O . ASN B 1 378 ? -5.199 44.781 9.102 1 90.38 378 ASN B O 1
ATOM 6638 N N . PRO B 1 379 ? -6.711 46.375 8.953 1 90.56 379 PRO B N 1
ATOM 6639 C CA . PRO B 1 379 ? -7.254 45.938 10.242 1 90.56 379 PRO B CA 1
ATOM 6640 C C . PRO B 1 379 ? -7.766 44.5 10.219 1 90.56 379 PRO B C 1
ATOM 6642 O O . PRO B 1 379 ? -8.391 44.062 9.242 1 90.56 379 PRO B O 1
ATOM 6645 N N . PRO B 1 380 ? -7.438 43.844 11.242 1 88 380 PRO B N 1
ATOM 6646 C CA . PRO B 1 380 ? -7.848 42.438 11.266 1 88 380 PRO B CA 1
ATOM 6647 C C . PRO B 1 380 ? -9.359 42.25 11.359 1 88 380 PRO B C 1
ATOM 6649 O O . PRO B 1 380 ? -10.023 43 12.086 1 88 380 PRO B O 1
ATOM 6652 N N . LYS B 1 381 ? -9.945 41.406 10.555 1 93.94 381 LYS B N 1
ATOM 6653 C CA . LYS B 1 381 ? -11.344 40.969 10.648 1 93.94 381 LYS B CA 1
ATOM 6654 C C . LYS B 1 381 ? -11.469 39.625 11.328 1 93.94 381 LYS B C 1
ATOM 6656 O O . LYS B 1 381 ? -10.633 38.75 11.125 1 93.94 381 LYS B O 1
ATOM 6661 N N . PRO B 1 382 ? -12.547 39.5 12.117 1 96.25 382 PRO B N 1
ATOM 6662 C CA . PRO B 1 382 ? -12.719 38.188 12.789 1 96.25 382 PRO B CA 1
ATOM 6663 C C . PRO B 1 382 ? -13 37.062 11.812 1 96.25 382 PRO B C 1
ATOM 6665 O O . PRO B 1 382 ? -13.547 37.281 10.734 1 96.25 382 PRO B O 1
ATOM 6668 N N . PHE B 1 383 ? -12.641 35.875 12.203 1 97.62 383 PHE B N 1
ATOM 6669 C CA . PHE B 1 383 ? -12.914 34.688 11.398 1 97.62 383 PHE B CA 1
ATOM 6670 C C . PHE B 1 383 ? -14.414 34.406 11.344 1 97.62 383 PHE B C 1
ATOM 6672 O O . PHE B 1 383 ? -15.086 34.406 12.375 1 97.62 383 PHE B O 1
ATOM 6679 N N . ALA B 1 384 ? -14.898 34.125 10.164 1 95.94 384 ALA B N 1
ATOM 6680 C CA . ALA B 1 384 ? -16.281 33.688 9.945 1 95.94 384 ALA B CA 1
ATOM 6681 C C . ALA B 1 384 ? -16.344 32.469 9.047 1 95.94 384 ALA B C 1
ATOM 6683 O O . ALA B 1 384 ? -15.867 32.5 7.914 1 95.94 384 ALA B O 1
ATOM 6684 N N . PHE B 1 385 ? -16.969 31.5 9.586 1 95.88 385 PHE B N 1
ATOM 6685 C CA . PHE B 1 385 ? -17.109 30.25 8.852 1 95.88 385 PHE B CA 1
ATOM 6686 C C . PHE B 1 385 ? -18.25 30.344 7.836 1 95.88 385 PHE B C 1
ATOM 6688 O O . PHE B 1 385 ? -19.328 30.828 8.156 1 95.88 385 PHE B O 1
ATOM 6695 N N . LYS B 1 386 ? -17.953 29.906 6.582 1 94.69 386 LYS B N 1
ATOM 6696 C CA . LYS B 1 386 ? -18.953 29.812 5.523 1 94.69 386 LYS B CA 1
ATOM 6697 C C . LYS B 1 386 ? -19.281 28.359 5.199 1 94.69 386 LYS B C 1
ATOM 6699 O O . LYS B 1 386 ? -18.422 27.625 4.707 1 94.69 386 LYS B O 1
ATOM 6704 N N . PHE B 1 387 ? -20.484 27.984 5.398 1 93.56 387 PHE B N 1
ATOM 6705 C CA . PHE B 1 387 ? -20.953 26.625 5.129 1 93.56 387 PHE B CA 1
ATOM 6706 C C . PHE B 1 387 ? -21.141 26.406 3.633 1 93.56 387 PHE B C 1
ATOM 6708 O O . PHE B 1 387 ? -21.906 27.125 2.986 1 93.56 387 PHE B O 1
ATOM 6715 N N . LEU B 1 388 ? -20.5 25.359 3.072 1 91.81 388 LEU B N 1
ATOM 6716 C CA . LEU B 1 388 ? -20.531 25.156 1.628 1 91.81 388 LEU B CA 1
ATOM 6717 C C . LEU B 1 388 ? -21.422 23.984 1.259 1 91.81 388 LEU B C 1
ATOM 6719 O O . LEU B 1 388 ? -21.656 23.719 0.076 1 91.81 388 LEU B O 1
ATOM 6723 N N . GLY B 1 389 ? -21.844 23.297 2.268 1 92.25 389 GLY B N 1
ATOM 6724 C CA . GLY B 1 389 ? -22.703 22.141 2.004 1 92.25 389 GLY B CA 1
ATOM 6725 C C . GLY B 1 389 ? -22.172 20.844 2.588 1 92.25 389 GLY B C 1
ATOM 6726 O O . GLY B 1 389 ? -21.016 20.797 3.023 1 92.25 389 GLY B O 1
ATOM 6727 N N . LEU B 1 390 ? -23.125 19.875 2.588 1 93.06 390 LEU B N 1
ATOM 6728 C CA . LEU B 1 390 ? -22.812 18.531 3.053 1 93.06 390 LEU B CA 1
ATOM 6729 C C . LEU B 1 390 ? -22.969 17.516 1.926 1 93.06 390 LEU B C 1
ATOM 6731 O O . LEU B 1 390 ? -23.906 17.609 1.119 1 93.06 390 LEU B O 1
ATOM 6735 N N . LEU B 1 391 ? -22.047 16.672 1.868 1 94.31 391 LEU B N 1
ATOM 6736 C CA . LEU B 1 391 ? -22.078 15.609 0.869 1 94.31 391 LEU B CA 1
ATOM 6737 C C . LEU B 1 391 ? -21.906 14.242 1.522 1 94.31 391 LEU B C 1
ATOM 6739 O O . LEU B 1 391 ? -21.203 14.109 2.523 1 94.31 391 LEU B O 1
ATOM 6743 N N . ALA B 1 392 ? -22.547 13.234 0.963 1 95.75 392 ALA B N 1
ATOM 6744 C CA . ALA B 1 392 ? -22.312 11.859 1.394 1 95.75 392 ALA B CA 1
ATOM 6745 C C . ALA B 1 392 ? -22.656 10.867 0.282 1 95.75 392 ALA B C 1
ATOM 6747 O O . ALA B 1 392 ? -23.688 10.992 -0.373 1 95.75 392 ALA B O 1
ATOM 6748 N N . TYR B 1 393 ? -21.766 9.984 0.035 1 97.19 393 TYR B N 1
ATOM 6749 C CA . TYR B 1 393 ? -22.016 8.875 -0.876 1 97.19 393 TYR B CA 1
ATOM 6750 C C . TYR B 1 393 ? -22.891 7.82 -0.212 1 97.19 393 TYR B C 1
ATOM 6752 O O . TYR B 1 393 ? -22.656 7.438 0.936 1 97.19 393 TYR B O 1
ATOM 6760 N N . THR B 1 394 ? -23.922 7.316 -0.956 1 96.69 394 THR B N 1
ATOM 6761 C CA . THR B 1 394 ? -24.859 6.391 -0.329 1 96.69 394 THR B CA 1
ATOM 6762 C C . THR B 1 394 ? -24.922 5.078 -1.101 1 96.69 394 THR B C 1
ATOM 6764 O O . THR B 1 394 ? -25.875 4.305 -0.951 1 96.69 394 THR B O 1
ATOM 6767 N N . GLY B 1 395 ? -23.969 4.82 -1.997 1 95.81 395 GLY B N 1
ATOM 6768 C CA . GLY B 1 395 ? -23.859 3.521 -2.641 1 95.81 395 GLY B CA 1
ATOM 6769 C C . GLY B 1 395 ? -24.641 3.43 -3.941 1 95.81 395 GLY B C 1
ATOM 6770 O O . GLY B 1 395 ? -25.547 4.219 -4.184 1 95.81 395 GLY B O 1
ATOM 6771 N N . LYS B 1 396 ? -24.25 2.508 -4.816 1 95.44 396 LYS B N 1
ATOM 6772 C CA . LYS B 1 396 ? -24.906 2.221 -6.09 1 95.44 396 LYS B CA 1
ATOM 6773 C C . LYS B 1 396 ? -25.047 3.484 -6.93 1 95.44 396 LYS B C 1
ATOM 6775 O O . LYS B 1 396 ? -26.141 3.793 -7.41 1 95.44 396 LYS B O 1
ATOM 6780 N N . LYS B 1 397 ? -23.969 4.25 -6.934 1 95.12 397 LYS B N 1
ATOM 6781 C CA . LYS B 1 397 ? -23.906 5.477 -7.723 1 95.12 397 LYS B CA 1
ATOM 6782 C C . LYS B 1 397 ? -25 6.461 -7.309 1 95.12 397 LYS B C 1
ATOM 6784 O O . LYS B 1 397 ? -25.656 7.047 -8.164 1 95.12 397 LYS B O 1
ATOM 6789 N N . SER B 1 398 ? -25.172 6.504 -6.027 1 96.5 398 SER B N 1
ATOM 6790 C CA . SER B 1 398 ? -26.094 7.469 -5.43 1 96.5 398 SER B CA 1
ATOM 6791 C C . SER B 1 398 ? -25.422 8.258 -4.312 1 96.5 398 SER B C 1
ATOM 6793 O O . SER B 1 398 ? -24.578 7.723 -3.592 1 96.5 398 SER B O 1
ATOM 6795 N N . GLY B 1 399 ? -25.75 9.508 -4.266 1 96.38 399 GLY B N 1
ATOM 6796 C CA . GLY B 1 399 ? -25.266 10.391 -3.217 1 96.38 399 GLY B CA 1
ATOM 6797 C C . GLY B 1 399 ? -26.281 11.43 -2.793 1 96.38 399 GLY B C 1
ATOM 6798 O O . GLY B 1 399 ? -27.359 11.539 -3.395 1 96.38 399 GLY B O 1
ATOM 6799 N N . ILE B 1 400 ? -26.016 12.094 -1.719 1 96 400 ILE B N 1
ATOM 6800 C CA . ILE B 1 400 ? -26.875 13.18 -1.25 1 96 400 ILE B CA 1
ATOM 6801 C C . ILE B 1 400 ? -26.031 14.438 -1.039 1 96 400 ILE B C 1
ATOM 6803 O O . ILE B 1 400 ? -24.875 14.359 -0.625 1 96 400 ILE B O 1
ATOM 6807 N N . LEU B 1 401 ? -26.609 15.492 -1.358 1 95.75 401 LEU B N 1
ATOM 6808 C CA . LEU B 1 401 ? -26.047 16.828 -1.153 1 95.75 401 LEU B CA 1
ATOM 6809 C C . LEU B 1 401 ? -27.062 17.75 -0.48 1 95.75 401 LEU B C 1
ATOM 6811 O O . LEU B 1 401 ? -28.219 17.797 -0.884 1 95.75 401 LEU B O 1
ATOM 6815 N N . GLN B 1 402 ? -26.641 18.391 0.539 1 96 402 GLN B N 1
ATOM 6816 C CA . GLN B 1 402 ? -27.469 19.391 1.205 1 96 402 GLN B CA 1
ATOM 6817 C C . GLN B 1 402 ? -26.75 20.734 1.291 1 96 402 GLN B C 1
ATOM 6819 O O . GLN B 1 402 ? -25.641 20.812 1.795 1 96 402 GLN B O 1
ATOM 6824 N N . THR B 1 403 ? -27.375 21.703 0.782 1 94.31 403 THR B N 1
ATOM 6825 C CA . THR B 1 403 ? -26.906 23.078 0.914 1 94.31 403 THR B CA 1
ATOM 6826 C C . THR B 1 403 ? -27.953 23.953 1.585 1 94.31 403 THR B C 1
ATOM 6828 O O . THR B 1 403 ? -29.031 23.469 1.967 1 94.31 403 THR B O 1
ATOM 6831 N N . ASP B 1 404 ? -27.578 25.25 1.749 1 91.12 404 ASP B N 1
ATOM 6832 C CA . ASP B 1 404 ? -28.547 26.203 2.305 1 91.12 404 ASP B CA 1
ATOM 6833 C C . ASP B 1 404 ? -29.625 26.531 1.289 1 91.12 404 ASP B C 1
ATOM 6835 O O . ASP B 1 404 ? -30.719 27 1.66 1 91.12 404 ASP B O 1
ATOM 6839 N N . PHE B 1 405 ? -29.406 26.172 0.037 1 91.5 405 PHE B N 1
ATOM 6840 C CA . PHE B 1 405 ? -30.297 26.688 -1.001 1 91.5 405 PHE B CA 1
ATOM 6841 C C . PHE B 1 405 ? -31 25.531 -1.712 1 91.5 405 PHE B C 1
ATOM 6843 O O . PHE B 1 405 ? -32.125 25.703 -2.213 1 91.5 405 PHE B O 1
ATOM 6850 N N . PHE B 1 406 ? -30.328 24.375 -1.814 1 91.94 406 PHE B N 1
ATOM 6851 C CA . PHE B 1 406 ? -30.938 23.25 -2.514 1 91.94 406 PHE B CA 1
ATOM 6852 C C . PHE B 1 406 ? -30.359 21.922 -2.041 1 91.94 406 PHE B C 1
ATOM 6854 O O . PHE B 1 406 ? -29.312 21.891 -1.396 1 91.94 406 PHE B O 1
ATOM 6861 N N . ASP B 1 407 ? -31.094 20.875 -2.385 1 94.25 407 ASP B N 1
ATOM 6862 C CA . ASP B 1 407 ? -30.672 19.516 -2.105 1 94.25 407 ASP B CA 1
ATOM 6863 C C . ASP B 1 407 ? -30.641 18.672 -3.385 1 94.25 407 ASP B C 1
ATOM 6865 O O . ASP B 1 407 ? -31.359 18.969 -4.344 1 94.25 407 ASP B O 1
ATOM 6869 N N . LEU B 1 408 ? -29.734 17.75 -3.475 1 94.38 408 LEU B N 1
ATOM 6870 C CA . LEU B 1 408 ? -29.672 16.766 -4.555 1 94.38 408 LEU B CA 1
ATOM 6871 C C . LEU B 1 408 ? -29.562 15.352 -4 1 94.38 408 LEU B C 1
ATOM 6873 O O . LEU B 1 408 ? -29.094 15.156 -2.875 1 94.38 408 LEU B O 1
ATOM 6877 N N . SER B 1 409 ? -30.094 14.383 -4.742 1 95.12 409 SER B N 1
ATOM 6878 C CA . SER B 1 409 ? -30 12.977 -4.355 1 95.12 409 SER B CA 1
ATOM 6879 C C . SER B 1 409 ? -29.906 12.078 -5.578 1 95.12 409 SER B C 1
ATOM 6881 O O . SER B 1 409 ? -29.984 12.547 -6.715 1 95.12 409 SER B O 1
ATOM 6883 N N . GLY B 1 410 ? -29.609 10.797 -5.344 1 94.88 410 GLY B N 1
ATOM 6884 C CA . GLY B 1 410 ? -29.547 9.836 -6.434 1 94.88 410 GLY B CA 1
ATOM 6885 C C . GLY B 1 410 ? -28.297 9.984 -7.289 1 94.88 410 GLY B C 1
ATOM 6886 O O . GLY B 1 410 ? -27.219 10.281 -6.777 1 94.88 410 GLY B O 1
ATOM 6887 N N . PHE B 1 411 ? -28.469 9.727 -8.516 1 96.25 411 PHE B N 1
ATOM 6888 C CA . PHE B 1 411 ? -27.344 9.727 -9.453 1 96.25 411 PHE B CA 1
ATOM 6889 C C . PHE B 1 411 ? -26.766 11.125 -9.602 1 96.25 411 PHE B C 1
ATOM 6891 O O . PHE B 1 411 ? -25.547 11.297 -9.711 1 96.25 411 PHE B O 1
ATOM 6898 N N . ILE B 1 412 ? -27.578 12.109 -9.586 1 96.62 412 ILE B N 1
ATOM 6899 C CA . ILE B 1 412 ? -27.109 13.484 -9.688 1 96.62 412 ILE B CA 1
ATOM 6900 C C . ILE B 1 412 ? -26.312 13.852 -8.445 1 96.62 412 ILE B C 1
ATOM 6902 O O . ILE B 1 412 ? -25.312 14.562 -8.531 1 96.62 412 ILE B O 1
ATOM 6906 N N . GLY B 1 413 ? -26.828 13.391 -7.297 1 95.56 413 GLY B N 1
ATOM 6907 C CA . GLY B 1 413 ? -26.062 13.555 -6.07 1 95.56 413 GLY B CA 1
ATOM 6908 C C . GLY B 1 413 ? -24.688 12.906 -6.133 1 95.56 413 GLY B C 1
ATOM 6909 O O . GLY B 1 413 ? -23.703 13.492 -5.676 1 95.56 413 GLY B O 1
ATOM 6910 N N . PHE B 1 414 ? -24.719 11.781 -6.793 1 96.5 414 PHE B N 1
ATOM 6911 C CA . PHE B 1 414 ? -23.469 11.031 -6.945 1 96.5 414 PHE B CA 1
ATOM 6912 C C . PHE B 1 414 ? -22.484 11.797 -7.816 1 96.5 414 PHE B C 1
ATOM 6914 O O . PHE B 1 414 ? -21.312 11.961 -7.445 1 96.5 414 PHE B O 1
ATOM 6921 N N . ILE B 1 415 ? -22.844 12.289 -8.914 1 96.94 415 ILE B N 1
ATOM 6922 C CA . ILE B 1 415 ? -21.969 13.008 -9.836 1 96.94 415 ILE B CA 1
ATOM 6923 C C . ILE B 1 415 ? -21.469 14.297 -9.18 1 96.94 415 ILE B C 1
ATOM 6925 O O . ILE B 1 415 ? -20.312 14.688 -9.367 1 96.94 415 ILE B O 1
ATOM 6929 N N . THR B 1 416 ? -22.328 14.922 -8.422 1 95.62 416 THR B N 1
ATOM 6930 C CA . THR B 1 416 ? -21.938 16.141 -7.711 1 95.62 416 THR B CA 1
ATOM 6931 C C . THR B 1 416 ? -20.891 15.836 -6.637 1 95.62 416 THR B C 1
ATOM 6933 O O . THR B 1 416 ? -19.938 16.578 -6.473 1 95.62 416 THR B O 1
ATOM 6936 N N . TRP B 1 417 ? -21.172 14.781 -5.941 1 94.81 417 TRP B N 1
ATOM 6937 C CA . TRP B 1 417 ? -20.234 14.312 -4.934 1 94.81 417 TRP B CA 1
ATOM 6938 C C . TRP B 1 417 ? -18.859 14.062 -5.551 1 94.81 417 TRP B C 1
ATOM 6940 O O . TRP B 1 417 ? -17.844 14.57 -5.051 1 94.81 417 TRP B O 1
ATOM 6950 N N . ARG B 1 418 ? -18.734 13.414 -6.645 1 96.19 418 ARG B N 1
ATOM 6951 C CA . ARG B 1 418 ? -17.484 13.125 -7.328 1 96.19 418 ARG B CA 1
ATOM 6952 C C . ARG B 1 418 ? -16.828 14.406 -7.828 1 96.19 418 ARG B C 1
ATOM 6954 O O . ARG B 1 418 ? -15.617 14.594 -7.676 1 96.19 418 ARG B O 1
ATOM 6961 N N . SER B 1 419 ? -17.594 15.227 -8.391 1 95.94 419 SER B N 1
ATOM 6962 C CA . SER B 1 419 ? -17.078 16.469 -8.953 1 95.94 419 SER B CA 1
ATOM 6963 C C . SER B 1 419 ? -16.547 17.391 -7.859 1 95.94 419 SER B C 1
ATOM 6965 O O . SER B 1 419 ? -15.484 18 -8.008 1 95.94 419 SER B O 1
ATOM 6967 N N . ALA B 1 420 ? -17.312 17.5 -6.816 1 94 420 ALA B N 1
ATOM 6968 C CA . ALA B 1 420 ? -16.922 18.359 -5.703 1 94 420 ALA B CA 1
ATOM 6969 C C . ALA B 1 420 ? -15.586 17.906 -5.109 1 94 420 ALA B C 1
ATOM 6971 O O . ALA B 1 420 ? -14.68 18.703 -4.902 1 94 420 ALA B O 1
ATOM 6972 N N . TYR B 1 421 ? -15.445 16.641 -4.926 1 94.19 421 TYR B N 1
ATOM 6973 C CA . TYR B 1 421 ? -14.227 16.141 -4.289 1 94.19 421 TYR B CA 1
ATOM 6974 C C . TYR B 1 421 ? -13.055 16.172 -5.258 1 94.19 421 TYR B C 1
ATOM 6976 O O . TYR B 1 421 ? -11.914 16.406 -4.855 1 94.19 421 TYR B O 1
ATOM 6984 N N . LEU B 1 422 ? -13.352 15.969 -6.527 1 95.62 422 LEU B N 1
ATOM 6985 C CA . LEU B 1 422 ? -12.289 16.094 -7.523 1 95.62 422 LEU B CA 1
ATOM 6986 C C . LEU B 1 422 ? -11.711 17.516 -7.52 1 95.62 422 LEU B C 1
ATOM 6988 O O . LEU B 1 422 ? -10.492 17.688 -7.562 1 95.62 422 LEU B O 1
ATOM 6992 N N . THR B 1 423 ? -12.523 18.469 -7.383 1 92.56 423 THR B N 1
ATOM 6993 C CA . THR B 1 423 ? -12.102 19.859 -7.43 1 92.56 423 THR B CA 1
ATOM 6994 C C . THR B 1 423 ? -11.367 20.25 -6.148 1 92.56 423 THR B C 1
ATOM 6996 O O . THR B 1 423 ? -10.5 21.109 -6.164 1 92.56 423 THR B O 1
ATOM 6999 N N . ARG B 1 424 ? -11.633 19.594 -5.09 1 93.12 424 ARG B N 1
ATOM 7000 C CA . ARG B 1 424 ? -11.086 19.984 -3.793 1 93.12 424 ARG B CA 1
ATOM 7001 C C . ARG B 1 424 ? -9.758 19.281 -3.537 1 93.12 424 ARG B C 1
ATOM 7003 O O . ARG B 1 424 ? -9.07 19.578 -2.557 1 93.12 424 ARG B O 1
ATOM 7010 N N . LEU B 1 425 ? -9.461 18.375 -4.406 1 93.56 425 LEU B N 1
ATOM 7011 C CA . LEU B 1 425 ? -8.156 17.734 -4.273 1 93.56 425 LEU B CA 1
ATOM 7012 C C . LEU B 1 425 ? -7.039 18.781 -4.363 1 93.56 425 LEU B C 1
ATOM 7014 O O . LEU B 1 425 ? -7.09 19.688 -5.203 1 93.56 425 LEU B O 1
ATOM 7018 N N . GLY B 1 426 ? -6.023 18.656 -3.6 1 86 426 GLY B N 1
ATOM 7019 C CA . GLY B 1 426 ? -5.047 19.703 -3.355 1 86 426 GLY B CA 1
ATOM 7020 C C . GLY B 1 426 ? -3.92 19.719 -4.371 1 86 426 GLY B C 1
ATOM 7021 O O . GLY B 1 426 ? -3.143 20.672 -4.434 1 86 426 GLY B O 1
ATOM 7022 N N . SER B 1 427 ? -3.746 18.641 -5.133 1 91.94 427 SER B N 1
ATOM 7023 C CA . SER B 1 427 ? -2.609 18.578 -6.043 1 91.94 427 SER B CA 1
ATOM 7024 C C . SER B 1 427 ? -3.043 18.125 -7.434 1 91.94 427 SER B C 1
ATOM 7026 O O . SER B 1 427 ? -4.023 17.391 -7.578 1 91.94 427 SER B O 1
ATOM 7028 N N . LEU B 1 428 ? -2.324 18.578 -8.398 1 94.12 428 LEU B N 1
ATOM 7029 C CA . LEU B 1 428 ? -2.572 18.141 -9.773 1 94.12 428 LEU B CA 1
ATOM 7030 C C . LEU B 1 428 ? -2.371 16.625 -9.898 1 94.12 428 LEU B C 1
ATOM 7032 O O . LEU B 1 428 ? -3.098 15.969 -10.641 1 94.12 428 LEU B O 1
ATOM 7036 N N . ARG B 1 429 ? -1.404 16.141 -9.195 1 96.19 429 ARG B N 1
ATOM 7037 C CA . ARG B 1 429 ? -1.157 14.703 -9.195 1 96.19 429 ARG B CA 1
ATOM 7038 C C . ARG B 1 429 ? -2.406 13.938 -8.781 1 96.19 429 ARG B C 1
ATOM 7040 O O . ARG B 1 429 ? -2.822 13 -9.469 1 96.19 429 ARG B O 1
ATOM 7047 N N . SER B 1 430 ? -3.002 14.336 -7.695 1 96.94 430 SER B N 1
ATOM 7048 C CA . SER B 1 430 ? -4.207 13.672 -7.211 1 96.94 430 SER B CA 1
ATOM 7049 C C . SER B 1 430 ? -5.367 13.852 -8.18 1 96.94 430 SER B C 1
ATOM 7051 O O . SER B 1 430 ? -6.168 12.938 -8.375 1 96.94 430 SER B O 1
ATOM 7053 N N . LYS B 1 431 ? -5.457 15.023 -8.797 1 97.56 431 LYS B N 1
ATOM 7054 C CA . LYS B 1 431 ? -6.543 15.328 -9.719 1 97.56 431 LYS B CA 1
ATOM 7055 C C . LYS B 1 431 ? -6.445 14.477 -10.984 1 97.56 431 LYS B C 1
ATOM 7057 O O . LYS B 1 431 ? -7.422 14.336 -11.719 1 97.56 431 LYS B O 1
ATOM 7062 N N . ILE B 1 432 ? -5.332 13.922 -11.258 1 97.69 432 ILE B N 1
ATOM 7063 C CA . ILE B 1 432 ? -5.156 13.031 -12.406 1 97.69 432 ILE B CA 1
ATOM 7064 C C . ILE B 1 432 ? -5.301 11.578 -11.961 1 97.69 432 ILE B C 1
ATOM 7066 O O . ILE B 1 432 ? -5.93 10.773 -12.648 1 97.69 432 ILE B O 1
ATOM 7070 N N . GLN B 1 433 ? -4.801 11.273 -10.812 1 98.12 433 GLN B N 1
ATOM 7071 C CA . GLN B 1 433 ? -4.777 9.898 -10.328 1 98.12 433 GLN B CA 1
ATOM 7072 C C . GLN B 1 433 ? -6.18 9.422 -9.945 1 98.12 433 GLN B C 1
ATOM 7074 O O . GLN B 1 433 ? -6.547 8.281 -10.219 1 98.12 433 GLN B O 1
ATOM 7079 N N . VAL B 1 434 ? -6.977 10.289 -9.273 1 98.5 434 VAL B N 1
ATOM 7080 C CA . VAL B 1 434 ? -8.273 9.875 -8.75 1 98.5 434 VAL B CA 1
ATOM 7081 C C . VAL B 1 434 ? -9.203 9.516 -9.906 1 98.5 434 VAL B C 1
ATOM 7083 O O . VAL B 1 434 ? -9.781 8.422 -9.93 1 98.5 434 VAL B O 1
ATOM 7086 N N . PRO B 1 435 ? -9.336 10.344 -10.953 1 98.19 435 PRO B N 1
ATOM 7087 C CA . PRO B 1 435 ? -10.164 9.93 -12.086 1 98.19 435 PRO B CA 1
ATOM 7088 C C . PRO B 1 435 ? -9.641 8.68 -12.781 1 98.19 435 PRO B C 1
ATOM 7090 O O . PRO B 1 435 ? -10.422 7.863 -13.273 1 98.19 435 PRO B O 1
ATOM 7093 N N . PHE B 1 436 ? -8.336 8.539 -12.844 1 98.31 436 PHE B N 1
ATOM 7094 C CA . PHE B 1 436 ? -7.77 7.324 -13.414 1 98.31 436 PHE B CA 1
ATOM 7095 C C . PHE B 1 436 ? -8.203 6.102 -12.617 1 98.31 436 PHE B C 1
ATOM 7097 O O . PHE B 1 436 ? -8.562 5.074 -13.195 1 98.31 436 PHE B O 1
ATOM 7104 N N . ASP B 1 437 ? -8.141 6.207 -11.312 1 98.38 437 ASP B N 1
ATOM 7105 C CA . ASP B 1 437 ? -8.562 5.105 -10.453 1 98.38 437 ASP B CA 1
ATOM 7106 C C . ASP B 1 437 ? -10.047 4.793 -10.648 1 98.38 437 ASP B C 1
ATOM 7108 O O . ASP B 1 437 ? -10.438 3.623 -10.672 1 98.38 437 ASP B O 1
ATOM 7112 N N . TRP B 1 438 ? -10.844 5.875 -10.68 1 98 438 TRP B N 1
ATOM 7113 C CA . TRP B 1 438 ? -12.273 5.672 -10.93 1 98 438 TRP B CA 1
ATOM 7114 C C . TRP B 1 438 ? -12.492 4.926 -12.242 1 98 438 TRP B C 1
ATOM 7116 O O . TRP B 1 438 ? -13.281 3.984 -12.305 1 98 438 TRP B O 1
ATOM 7126 N N . MET B 1 439 ? -11.797 5.266 -13.297 1 97.69 439 MET B N 1
ATOM 7127 C CA . MET B 1 439 ? -11.906 4.621 -14.602 1 97.69 439 MET B CA 1
ATOM 7128 C C . MET B 1 439 ? -11.453 3.166 -14.531 1 97.69 439 MET B C 1
ATOM 7130 O O . MET B 1 439 ? -12.133 2.273 -15.047 1 97.69 439 MET B O 1
ATOM 7134 N N . ARG B 1 440 ? -10.32 2.98 -13.922 1 97.38 440 ARG B N 1
ATOM 7135 C CA . ARG B 1 440 ? -9.781 1.634 -13.773 1 97.38 440 ARG B CA 1
ATOM 7136 C C . ARG B 1 440 ? -10.773 0.716 -13.07 1 97.38 440 ARG B C 1
ATOM 7138 O O . ARG B 1 440 ? -11.008 -0.411 -13.508 1 97.38 440 ARG B O 1
ATOM 7145 N N . THR B 1 441 ? -11.344 1.199 -11.992 1 97.38 441 THR B N 1
ATOM 7146 C CA . THR B 1 441 ? -12.297 0.405 -11.219 1 97.38 441 THR B CA 1
ATOM 7147 C C . THR B 1 441 ? -13.547 0.122 -12.039 1 97.38 441 THR B C 1
ATOM 7149 O O . THR B 1 441 ? -14.109 -0.975 -11.969 1 97.38 441 THR B O 1
ATOM 7152 N N . LEU B 1 442 ? -13.961 1.152 -12.789 1 96.44 442 LEU B N 1
ATOM 7153 C CA . LEU B 1 442 ? -15.141 0.997 -13.633 1 96.44 442 LEU B CA 1
ATOM 7154 C C . LEU B 1 442 ? -14.914 -0.083 -14.688 1 96.44 442 LEU B C 1
ATOM 7156 O O . LEU B 1 442 ? -15.797 -0.899 -14.945 1 96.44 442 LEU B O 1
ATOM 7160 N N . ILE B 1 443 ? -13.711 -0.139 -15.219 1 96.69 443 ILE B N 1
ATOM 7161 C CA . ILE B 1 443 ? -13.43 -1.004 -16.359 1 96.6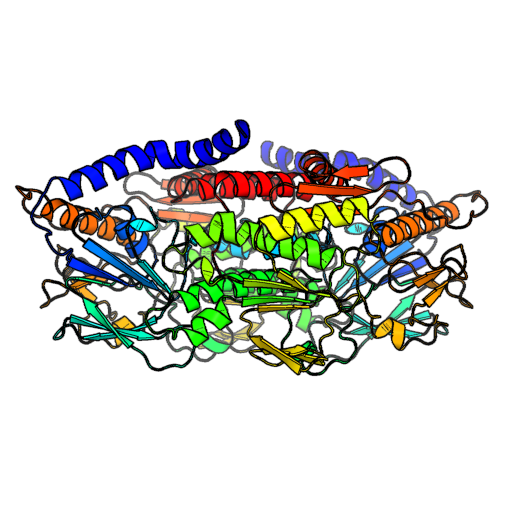9 443 ILE B CA 1
ATOM 7162 C C . ILE B 1 443 ? -13.039 -2.395 -15.875 1 96.69 443 ILE B C 1
ATOM 7164 O O . ILE B 1 443 ? -13.5 -3.404 -16.406 1 96.69 443 ILE B O 1
ATOM 7168 N N . PHE B 1 444 ? -12.242 -2.494 -14.828 1 96 444 PHE B N 1
ATOM 7169 C CA . PHE B 1 444 ? -11.609 -3.768 -14.508 1 96 444 PHE B CA 1
ATOM 7170 C C . PHE B 1 444 ? -12.078 -4.277 -13.148 1 96 444 PHE B C 1
ATOM 7172 O O . PHE B 1 444 ? -11.742 -5.395 -12.75 1 96 444 PHE B O 1
ATOM 7179 N N . GLY B 1 445 ? -12.852 -3.465 -12.398 1 97.12 445 GLY B N 1
ATOM 7180 C CA . GLY B 1 445 ? -13.203 -3.826 -11.031 1 97.12 445 GLY B CA 1
ATOM 7181 C C . GLY B 1 445 ? -12.109 -3.51 -10.031 1 97.12 445 GLY B C 1
ATOM 7182 O O . GLY B 1 445 ? -11.07 -2.957 -10.391 1 97.12 445 GLY B O 1
ATOM 7183 N N . ARG B 1 446 ? -12.406 -3.773 -8.797 1 97.75 446 ARG B N 1
ATOM 7184 C CA . ARG B 1 446 ? -11.461 -3.512 -7.715 1 97.75 446 ARG B CA 1
ATOM 7185 C C . ARG B 1 446 ? -10.438 -4.637 -7.602 1 97.75 446 ARG B C 1
ATOM 7187 O O . ARG B 1 446 ? -10.781 -5.812 -7.75 1 97.75 446 ARG B O 1
ATOM 7194 N N . ASP B 1 447 ? -9.172 -4.242 -7.406 1 96.38 447 ASP B N 1
ATOM 7195 C CA . ASP B 1 447 ? -8.07 -5.191 -7.281 1 96.38 447 ASP B CA 1
ATOM 7196 C C . ASP B 1 447 ? -8.055 -5.832 -5.895 1 96.38 447 ASP B C 1
ATOM 7198 O O . ASP B 1 447 ? -8.023 -5.133 -4.879 1 96.38 447 ASP B O 1
ATOM 7202 N N . ILE B 1 448 ? -8.031 -7.188 -5.805 1 97.38 448 ILE B N 1
ATOM 7203 C CA . ILE B 1 448 ? -8.141 -7.859 -4.516 1 97.38 448 ILE B CA 1
ATOM 7204 C C . ILE B 1 448 ? -6.785 -8.445 -4.121 1 97.38 448 ILE B C 1
ATOM 7206 O O . ILE B 1 448 ? -6.699 -9.281 -3.217 1 97.38 448 ILE B O 1
ATOM 7210 N N . SER B 1 449 ? -5.676 -8.039 -4.859 1 96.94 449 SER B N 1
ATOM 7211 C CA . SER B 1 449 ? -4.352 -8.484 -4.434 1 96.94 449 SER B CA 1
ATOM 7212 C C . SER B 1 449 ? -4.043 -8.031 -3.012 1 96.94 449 SER B C 1
ATOM 7214 O O . SER B 1 449 ? -4.277 -6.871 -2.662 1 96.94 449 SER B O 1
ATOM 7216 N N . SER B 1 450 ? -3.543 -8.945 -2.201 1 93.62 450 SER B N 1
ATOM 7217 C CA . SER B 1 450 ? -3.23 -8.633 -0.81 1 93.62 450 SER B CA 1
ATOM 7218 C C . SER B 1 450 ? -1.742 -8.805 -0.526 1 93.62 450 SER B C 1
ATOM 7220 O O . SER B 1 450 ? -1.133 -9.789 -0.947 1 93.62 450 SER B O 1
ATOM 7222 N N . PHE B 1 451 ? -1.126 -7.809 0.144 1 93.12 451 PHE B N 1
ATOM 7223 C CA . PHE B 1 451 ? 0.291 -7.836 0.488 1 93.12 451 PHE B CA 1
ATOM 7224 C C . PHE B 1 451 ? 0.597 -6.836 1.598 1 93.12 451 PHE B C 1
ATOM 7226 O O . PHE B 1 451 ? -0.157 -5.883 1.809 1 93.12 451 PHE B O 1
#

Sequence (902 aa):
MGLKNLIIRGRNYISDHLTKSSLEKAIIRRQKRGKVIENEKLIILGCGWGSYSFLKNLNSIKYDITVISPRNHFLFTPLLTSSAVGTLEFRSIAEPVRTTRDINEFKYIQASVTSINPENNSVLVKSTFHNEKPFEMKYDKLVIGVGSRNNTFGIKGVEENANFLKELHHAREIRQKIIECFERASLPDVSTEERERLLSFVIVGGGATGIEFTSELNDFFSEDLSRLFPFVPVNEVKIILLEASGKILSTFDQKLVKKALINFRNSGIDVRTHSSVKEVLKDYVILDNGDRIPYGLLVWSTGIGQHPLVKNSSFEKDSHDRIIVDDHLRVKNYSNVFSFGDCANVENKNYPPTAQVASQSAVYLAKEFNNLEKLNPNPPKPFAFKFLGLLAYTGKKSGILQTDFFDLSGFIGFITWRSAYLTRLGSLRSKIQVPFDWMRTLIFGRDISSFMGLKNLIIRGRNYISDHLTKSSLEKAIIRRQKRGKVIENEKLIILGCGWGSYSFLKNLNSIKYDITVISPRNHFLFTPLLTSSAVGTLEFRSIAEPVRTTRDINEFKYIQASVTSINPENNSVLVKSTFHNEKPFEMKYDKLVIGVGSRNNTFGIKGVEENANFLKELHHAREIRQKIIECFERASLPDVSTEERERLLSFVIVGGGATGIEFTSELNDFFSEDLSRLFPFVPVNEVKIILLEASGKILSTFDQKLVKKALINFRNSGIDVRTHSSVKEVLKDYVILDNGDRIPYGLLVWSTGIGQHPLVKNSSFEKDSHDRIIVDDHLRVKNYSNVFSFGDCANVENKNYPPTAQVASQSAVYLAKEFNNLEKLNPNPPKPFAFKFLGLLAYTGKKSGILQTDFFDLSGFIGFITWRSAYLTRLGSLRSKIQVPFDWMRTLIFGRDISSF

InterPro domains:
  IPR023753 FAD/NAD(P)-binding domain [PF07992] (41-362)
  IPR036188 FAD/NAD(P)-binding domain superfamily [SSF51905] (40-252)
  IPR036188 FAD/NAD(P)-binding domain superfamily [SSF51905] (194-367)
  IPR045024 Alternative NADH dehydrogenase [PTHR43706] (33-450)
  IPR054585 External alternative NADH-ubiquinone oxidoreductase-like, C-terminal domain [PF22366] (387-447)

pLDDT: mean 90.55, std 16.63, range [27.8, 98.88]

Secondary structure (DSSP, 8-state):
-HHHHHHHHHHHHHHHHHHHHHHHHHHHHHHHS-S----EEEEEE--SHHHHHHHHH---SSEEEEEEESS-EEE-GGGHHHHHTTSS-GGGGEEEGGGSS-GGGEEEEEEEEEEEETTTTEEEEEESS--PPPEEEE-SEEEE---EEE--TT-BTHHHH-EE-SSHHHHHHHHHHHHHHHHHHT-TT--HHHHHHHTEEEEE--SHHHHHHHHHHHHHIIIIIHHH-TTS-GGG-EEEEE-SSS-SSTTS-HHHHHHHHHHHHHTT-EEESS--EEEE-SSEEEETTS-EEE-SEEEE---EEE-HHHHTSSS-B-TTSPEEE-TT-BBTT-TTEEE-GGGEEETTT----SHHHHHHHHHHHHHHHHHHTSSSPPPPPPP------EEEEEETTEEEEE-SS-EEEHHHHHHHHHHHHHHH-SSHHHHHHHHHHHHHHHHH-------/-HHHHHHHHHHHHHHHHHHHHHHHHHHHHHHHS-S----EEEEEE--SHHHHHHHHH---SSEEEEEEESS-EEE-GGGHHHHTTTSS-GGGGEEEGGGSS-GGGEEEEEEEEEEEETTTTEEEEEESS--PPPEEEE-SEEEE---EEE--TT-BTHHHH-EE-SSHHHHHHHHHHHHHHHHHHTSTT--HHHHHHHTEEEEE--SHHHHHHHHHHHHHIIIIIHHH-TTS-GGG-EEEEE-SSS-SSTTS-HHHHHHHHHHHHHTT-EEESS--EEEE-SSEEEETTS-EEE-SEEEE---EEE-HHHHTSSS-B-TTSPEEE-TT-BBTT-TTEEE-GGGEEETTT----SHHHHHHHHHHHHHHHHHHTSSSPPPPPPP------EEEEEETTEEEEE-SS-EEEHHHHHHHHHHHHHHH-SSHHHHHHHHHHHHHHHHH-------

Foldseek 3Di:
DPVVCVVVCVVCCVVCVVVVVVVVVLVVVCVPVPPNLPAFEEEEEACELQSLLLVLQFDLNRHAYEYEEQDQWYFPQLCLLCCLQFLAPLCLGIGGPCVSDPNVSYHYDNWDFQEADLVQQKTWTGHPPDPDGTDIDHGQFYEYEHAWADDPVPFACCVPAAQERGDSVSSQVSLQLLLVLLVQLLDPPADPVSNLLSLEEEEEAQAQSSQQNLQSVLQSCVPPSCVVRVVRDSVSRAAEYEELAQAHHVVDDPVQRVVLVVVCVVSRYHYDYNWAWRHDDNFWTATPVGDTGGHSHYYYDHDTAHDPRQQPYPFDADPRSAFEAEQLQHGPPRPRYGYFANRHDHPPPRDDRDSQRSSQSSSLNSVQNVQVPDPDRDDRDGRDGDDPWDKHDSHPCWIWIDDPVDIDIGNVSSVCNVVVSLVVRSDPSSNVRSVVSNVCCVVPNGDSDHD/DPVVCVVVVVVCCVVCVVVVVVVCVLVVVCVPVPPNLPAFEEEEEACELQSLLLVLQFDLNRHAYEYEEQDQWYFPQLCLLCCLQFLAPLCLGIGGPCVSDPNVSYHYDNWDWQEADLVQQKTWTGHPPDPDGTDIDHGQFYEYEHAWADDPVPFACCVPAAQERGDSVSSQVSLLLLLVLLVQLLDPPADPVSNLLSLEEEEEAQAQSSQQNLQSVLQSCVPPSCVVRVPRDSVSRAAEYEELAQAHHVVDDPVQRVVLVVVCVVSRYHYDYNWAWRHDDNFWTATPVGDIGGHSHYYYDHDTAHDPRQQPYPFDADPRSAFEAEQLQHGPPRPRYGYFANRHDHPPPRDDRDSQRSSQSSSLNSVQNVQVPDPDRDDRDGDDGDDPWDKHDSHPCWIWIDDPVDIDIGNVSSVCNVVVSLVVRSDPSSNVRSVVSNVCCVVPNGDSDHD

Nearest PDB structures (foldseek):
  5jwb-assembly1_A  TM=9.515E-01  e=2.646E-45  Plasmodium falciparum 3D7
  5jwb-assembly1_H  TM=9.517E-01  e=3.983E-45  Plasmodium falciparum 3D7
  5jwc-assembly1_H  TM=9.522E-01  e=1.015E-44  Plasmodium falciparum 3D7
  4g9k-assembly1_B  TM=9.175E-01  e=9.796E-46  Saccharomyces cerevisiae S288C
  4g74-assembly1_A  TM=9.005E-01  e=9.240E-46  Saccharomyces cerevisiae S288C

Solvent-accessible surface area (backbone atoms only — not comparable to full-atom values): 47107 Å² total; per-residue (Å²): 121,67,67,63,52,46,54,58,43,43,56,40,36,63,51,24,64,69,44,41,63,54,44,56,50,44,51,50,49,54,64,66,54,74,73,80,71,79,52,44,34,31,38,34,31,27,37,40,53,17,31,44,35,22,61,64,59,38,67,53,81,61,35,45,37,35,36,35,19,68,59,54,37,29,65,52,62,91,53,41,47,39,29,23,54,34,46,29,59,68,68,36,43,45,41,35,54,60,69,64,51,68,52,89,54,44,42,76,39,64,18,37,67,71,45,70,37,78,90,75,30,32,34,33,37,28,53,77,84,52,89,59,80,62,47,78,45,74,41,64,31,39,38,45,15,70,30,58,34,77,35,64,84,80,40,53,38,36,86,79,49,42,36,54,75,83,48,67,51,33,20,49,48,48,33,46,48,55,50,47,27,53,51,54,44,55,38,89,83,52,49,70,69,57,30,44,24,31,34,14,37,37,35,35,22,35,37,64,68,28,43,29,31,52,18,40,46,49,44,39,40,70,72,37,48,53,63,65,37,71,82,46,62,70,87,52,54,40,43,36,40,29,16,52,49,85,61,56,41,73,90,52,57,65,71,61,44,50,52,46,49,51,48,33,51,76,68,64,41,44,75,37,56,64,37,40,79,49,34,34,47,87,53,34,36,30,30,68,90,64,52,72,45,57,28,54,43,42,39,49,40,62,53,75,26,64,34,66,54,59,62,70,39,88,66,56,55,50,99,78,46,20,36,36,16,42,55,75,30,31,29,69,98,34,93,48,33,30,43,32,28,55,37,30,33,44,66,96,64,68,72,70,78,41,64,65,49,6,28,51,50,18,39,50,49,17,49,53,57,44,35,65,70,40,95,74,50,68,81,86,71,69,71,76,91,79,88,86,57,48,72,43,52,48,33,86,65,18,10,38,32,43,45,99,85,53,70,44,52,43,53,64,11,25,54,47,49,53,50,53,53,50,68,64,46,89,42,69,67,33,52,51,40,44,59,49,26,50,49,46,28,71,71,72,42,55,71,77,57,68,113,122,67,67,63,52,45,54,56,42,42,56,40,36,65,53,26,62,69,43,41,62,53,43,56,50,44,51,51,48,53,63,67,52,72,72,82,72,79,52,44,35,32,39,35,31,28,36,41,53,16,31,43,35,20,61,64,58,39,66,53,82,60,34,45,37,34,35,36,19,68,60,52,38,28,64,52,61,90,53,41,47,38,29,23,53,34,44,29,59,70,70,35,42,44,39,34,55,59,68,62,51,68,51,89,55,45,42,77,39,64,17,39,66,72,45,73,39,78,90,75,30,32,34,34,37,28,55,76,82,49,90,58,80,61,45,79,45,77,41,66,30,40,37,45,15,70,31,57,35,76,35,63,86,80,40,52,37,38,85,80,50,42,36,55,76,85,49,67,51,33,20,50,49,48,33,46,48,55,51,46,27,54,51,52,45,55,39,90,84,52,49,70,69,57,31,43,23,31,34,14,35,36,34,35,22,36,38,63,67,27,43,30,31,52,19,40,47,50,44,39,39,69,70,36,48,54,62,65,37,70,84,46,61,70,87,51,52,41,46,35,40,30,17,54,50,87,60,55,40,72,90,51,57,66,71,61,44,51,53,47,49,51,48,34,52,76,67,65,42,45,75,37,56,63,39,38,76,49,35,35,48,85,54,34,36,30,30,69,88,63,51,73,45,59,28,50,42,42,37,49,40,62,54,74,26,66,33,66,54,59,63,71,39,88,65,58,53,51,97,77,46,21,36,35,16,42,53,75,30,31,29,69,99,34,93,47,34,31,42,33,29,55,38,30,32,43,67,96,64,69,71,70,79,42,66,64,50,7,27,53,50,18,40,50,48,17,49,53,57,45,34,65,71,41,95,74,50,68,81,86,70,67,71,75,90,78,88,87,57,48,74,43,52,47,31,87,66,17,11,36,33,43,47,98,84,54,71,42,52,43,54,62,12,24,55,47,50,53,51,52,52,50,69,65,46,89,42,72,67,30,54,52,39,42,58,49,25,49,49,46,27,72,72,73,43,56,71,78,56,68,111

Radius of gyration: 29.7 Å; Cα contacts (8 Å, |Δi|>4): 1764; chains: 2; bounding box: 74×92×63 Å